Protein AF-0000000078898204 (afdb_homodimer)

Nearest PDB structures (foldseek):
  3fbt-assembly2_C  TM=4.895E-01  e=1.134E-01  Clostridium acetobutylicum
  7r39-assembly1_G-2  TM=5.465E-01  e=9.102E-01  Sulfolobus acidocaldarius
  5dzs-assembly2_B-2  TM=4.932E-01  e=5.871E-01  Clostridioides difficile 630
  3mtg-assembly1_A-2  TM=5.338E-01  e=1.491E+00  Homo sapiens
  5hlz-assembly2_G  TM=2.501E-01  e=4.000E-01  Homo sapiens

Sequence (1286 aa):
MALRIETFSNVTGGSSTFKALGHPLAARQGHGLLRRLAEEGPVALFDPLGLAEPFAELWPLHTVELTGVYVQDVERIGLPLLGERAMPVTAIAESTARLLFVVAFDADRLVAQIRHLIPPGTKVLSLDPLKLPAEMLTDPGRYLAPLNFATNFAFFRDSGGHHTRLVTANYWSAYGAASPRLWLCLFDHTGTVLAEWTEALPEADGTVVIDSAEVRRRFGLPEFVGQLFVHVVGAAGHDVVKYALDTYGSDPHVLSCTHDANAWPADFYAGLPAPQPGERVLLWVQNSHPVPIPSGTVALNPMGRDEEAVTLRHEVPPFGSYALDVAELLPELRWPRQIEVRAGRHFVRPRYEVVREAPGRPARRRIAHPNVERTDLMPDPHLPELRGLLGKGFILPAPVFPPARFRSIALPTPMARGQQSLPLRAILYDADGTEVTHRSLGLLPRDHATALDVETLLDGHRLRAGYGHLELIYDFAVGEEADGWLHALFRYEDRESGHAAETSFGAHMFNTCLVYRGEPQSYAGRPPGLSTRLFLRTGMDAATETFCHLIYPASTPWRQRSDTSLILTRRDGSEVARRHVRIACSGSYRFQVGDTFDAAELREAGPDAHVLIRDTTCRLFGYHGLIRDGREGAFALDHMFGFMALRIETFSNVTGGSSTFKALGHPLAARQGHGLLRRLAEEGPVALFDPLGLAEPFAELWPLHTVELTGVYVQDVERIGLPLLGERAMPVTAIAESTARLLFVVAFDADRLVAQIRHLIPPGTKVLSLDPLKLPAEMLTDPGRYLAPLNFATNFAFFRDSGGHHTRLVTANYWSAYGAASPRLWLCLFDHTGTVLAEWTEALPEADGTVVIDSAEVRRRFGLPEFVGQLFVHVVGAAGHDVVKYALDTYGSDPHVLSCTHDANAWPADFYAGLPAPQPGERVLLWVQNSHPVPIPSGTVALNPMGRDEEAVTLRHEVPPFGSYALDVAELLPELRWPRQIEVRAGRHFVRPRYEVVREAPGRPARRRIAHPNVERTDLMPDPHLPELRGLLGKGFILPAPVFPPARFRSIALPTPMARGQQSLPLRAILYDADGTEVTHRSLGLLPRDHATALDVETLLDGHRLRAGYGHLELIYDFAVGEEADGWLHALFRYEDRESGHAAETSFGAHMFNTCLVYRGEPQSYAGRPPGLSTRLFLRTGMDAATETFCHLIYPASTPWRQRSDTSLILTRRDGSEVARRHVRIACSGSYRFQVGDTFDAAELREAGPDAHVLIRDTTCRLFGYHGLIRDGREGAFALDHMFGF

Radius of gyration: 35.56 Å; Cα contacts (8 Å, |Δi|>4): 3583; chains: 2; bounding box: 81×110×81 Å

Solvent-accessible surface area (backbone atoms only — not comparable to full-atom values): 64211 Å² total; per-residue (Å²): 105,60,57,72,53,71,33,64,37,96,87,73,39,67,40,33,61,54,52,52,65,32,28,72,74,16,39,68,40,45,56,56,51,51,48,48,45,37,72,56,37,41,24,29,37,35,31,73,77,70,38,47,57,43,45,36,68,60,49,69,57,82,73,36,48,69,74,46,39,22,28,27,42,59,89,50,47,64,38,80,48,96,89,35,60,23,34,54,50,76,57,47,46,75,50,84,37,40,26,35,39,37,41,34,65,78,38,63,64,60,47,62,65,45,51,91,38,54,44,88,84,44,43,79,46,57,41,52,81,32,54,75,62,73,91,48,39,50,44,78,92,40,77,70,41,49,39,42,56,17,32,33,76,37,84,36,32,34,41,96,65,37,29,22,32,44,37,37,56,33,56,31,38,76,52,63,21,85,74,40,30,35,42,37,39,34,22,26,39,70,28,47,75,75,49,71,51,74,43,82,57,56,46,57,57,2,42,42,75,52,41,33,63,57,51,31,61,76,69,68,53,74,72,38,45,26,33,34,40,40,32,38,28,32,44,26,86,58,37,67,48,58,35,39,35,35,36,35,36,89,49,59,42,39,26,22,23,35,66,49,56,63,62,44,37,36,53,29,31,21,66,37,69,35,33,45,96,55,41,43,36,28,40,37,49,44,34,58,30,70,38,58,46,57,56,52,40,38,31,41,20,50,34,79,34,72,89,62,52,33,57,41,85,52,68,39,39,27,37,5,38,42,78,40,48,50,52,78,68,43,68,84,56,39,52,61,30,39,32,33,36,36,44,24,45,43,25,34,73,41,41,32,36,38,39,36,56,50,92,98,48,80,70,36,50,29,37,32,51,40,40,77,32,36,81,83,49,56,62,37,84,60,60,68,72,38,38,89,80,35,45,56,36,44,40,33,75,43,79,30,60,38,63,92,44,26,49,42,32,40,31,74,32,71,35,30,71,57,48,62,47,47,18,29,27,40,37,35,21,21,25,73,28,48,75,73,48,69,47,76,70,39,60,34,49,42,59,48,57,66,63,46,45,46,68,68,67,40,68,86,58,77,50,87,74,44,29,25,31,37,34,42,27,70,26,62,90,60,33,65,60,43,61,73,59,51,28,33,39,36,41,38,36,33,68,67,38,67,36,47,32,36,34,63,56,66,28,41,39,30,35,46,73,51,24,55,88,70,23,11,58,30,93,90,54,71,50,52,31,42,47,27,40,34,63,40,70,47,40,89,47,93,72,34,40,25,37,39,41,38,33,30,52,54,17,32,94,61,66,65,50,46,63,33,36,43,31,35,21,20,29,58,34,47,79,72,49,75,46,79,49,71,37,28,43,44,9,31,47,75,50,39,54,75,80,72,44,55,71,67,57,51,59,69,30,41,75,50,18,32,33,42,36,40,20,80,76,34,29,61,46,44,32,37,33,38,35,28,82,58,60,61,16,19,38,21,30,27,68,55,56,67,115,105,59,56,71,53,72,34,65,40,96,85,72,39,68,40,34,60,53,53,52,65,32,29,73,73,16,40,68,40,45,56,56,52,52,48,47,43,38,72,55,37,40,24,28,37,36,30,74,76,70,40,48,56,42,45,35,67,58,48,69,55,85,72,37,48,68,75,45,39,22,28,28,44,59,88,51,46,64,38,79,48,96,91,36,62,23,34,52,48,76,58,45,47,73,50,85,37,44,26,36,39,37,42,34,65,79,40,64,64,61,49,62,67,45,51,89,37,55,43,88,84,45,44,78,46,57,41,51,82,33,54,75,61,74,91,49,38,50,45,77,92,39,78,71,40,50,39,42,56,17,32,32,75,36,84,38,32,36,41,95,63,37,30,22,35,43,38,36,57,32,56,32,39,75,52,64,22,86,74,42,30,35,42,37,40,34,22,26,38,70,28,50,75,74,48,73,52,73,42,82,58,56,45,58,56,3,42,42,77,51,42,33,62,57,52,31,61,76,68,70,53,76,72,39,45,24,32,34,38,39,33,37,29,32,44,26,86,59,37,68,49,58,35,39,36,35,35,35,39,90,49,59,42,39,29,20,22,34,66,50,56,63,60,46,37,36,53,29,31,21,65,37,67,36,34,47,95,54,41,45,36,28,40,37,49,44,34,58,28,68,39,58,46,56,55,51,39,40,31,42,20,51,34,79,35,72,89,61,50,33,56,41,84,52,67,41,40,30,37,4,40,41,78,40,48,49,52,79,67,42,67,85,57,40,52,61,30,39,32,31,37,36,44,23,45,45,25,36,71,42,41,32,37,39,40,37,55,49,92,97,48,78,70,36,50,29,38,32,53,41,42,75,31,36,81,84,50,55,65,36,85,59,60,67,73,37,39,88,80,37,45,57,36,43,40,32,74,42,78,30,60,40,64,93,42,28,48,42,33,41,31,74,30,71,34,29,72,58,49,61,48,46,18,30,26,42,36,36,23,22,26,75,26,49,74,73,49,69,45,75,70,40,60,34,49,43,59,48,56,65,62,46,46,47,68,67,66,40,67,86,58,77,49,90,74,43,30,26,32,37,34,42,28,69,25,60,90,62,34,65,60,42,62,74,57,49,29,32,39,36,40,35,35,33,67,66,39,67,33,48,31,37,34,63,56,66,27,41,40,30,37,45,71,52,25,56,86,68,23,12,59,31,92,90,54,70,52,52,30,40,48,27,42,35,64,40,70,46,40,89,47,91,71,35,40,26,38,38,41,37,32,30,53,55,17,32,94,60,65,65,51,47,64,34,36,43,31,36,21,20,29,59,35,49,77,72,49,75,48,82,49,70,37,27,45,44,8,30,49,74,51,39,54,75,81,73,44,54,71,68,56,51,58,68,28,41,75,50,18,30,34,41,36,40,20,82,74,34,29,59,47,44,32,38,32,39,35,28,80,60,61,60,15,18,38,20,30,26,66,55,58,66,118

Foldseek 3Di:
DFQPDDQQDPVPGGFLLQLLCFPPLLLVCLVVVLVCQLVQKQEEEEEADPSQRVNCSQVPNVSGNYQAAEYCDPVQAQPDDPNDGYHHLLCQLVTPMQEYEYEDEVCVVVCVVCVVSHDPNRHYHYSPVSQDDCQQALDNVDRRPLLSRLKAKDWAWDDDQKKKKKKDFQQQVVQPQDWKKKWKWDAFQQRDTFDTDIGGHFPHGFMDMDIRVVVCVVSVGDGGTAMMMIGIGRGGDGSWDKIKMWMAGPFQLTTAIEIDGWHFFAQKWWDAAFAAVQKWKWWKQFFSGQAKDAAFQKWKDWFPCPVLIFTHRDIGHHRHIDTDTPCVGVVPDHAPIIMMIRNSRRGIWIKMKMWGDDPPDDIHIYMYTTGAAAAPFFFDQCVVVCCVPQPLFWKDKFKFAQPVWKKKKKFKARRYPNDFWAFKKKWWAAQQQDTFFIDTPAIGGRRHRDMDTVVVRCVPPDRPVRIWMMIMGHDPVRHRTDGQWIKIKMKMATPQQRAIEIEMDTIFAWADPDDDDCPPPDSNDGDDDFKDKWKFKADQDPQKWKKKKKFQEHSDDFDQWFFKKKFKAASNGHTQDIDTDITGHNHMDMDIPPVRDDPVSDVVSPGGIIIIIITPRTYMWMKMKIWRDGNNHYMYIYTIDGD/DFQPDQAQDPVPGGFLLQLLCFPPLLLVCLVVVLVCQLPQKQEEEEEADPSQRVNCSQRPNVSHNYPAAEYCDPVQAQPDDPNDGYHHLLCQLVTPMQEYEYEDEVCVVVCVVCVVSHDPNRHYHYSPVSQDDCQQALDNVDRRPLLSRLKAKDWAWDDDQKKKKKKDFQQQVVQPQDWKKKWKWDAFQQRDTFDTDIGGHFPHGFMDMDIRVVVCVVSVGDGGTAMMMIGIGRGGDGSWDKIKMWMAGPFQLTTAIEIDGWHFFAQKWWDAAFAAVQKWKWWKQFFSGQAKDAAFQKWKDWFPCPVLIFTHRDIGHHRHIDTDTPCVGVVPDHAPIIMMIRNSRRGIWIKMKMWGDDPPDDIHIYMYTTGAAAAPFFFDQCVVVCCVPQPLFWKDKDKFAQPVWKKKKKFKARRYPNDFWAFKKKWWAAQQQDTFFIDTPAIGGRRHRDMDTVVVRCVPPDRPVRIWMMIMGHDPVRHRTDGQWIKIKMKMATPQQRAIEIEMDTIFAWADPDDDDCPPPDSNDGDDDFKDKWKFKADQDPQKWKKKKKFQEHSDDFDQWFFKKKFKAASNGHTQDIDTDITGHNHMDMDIPPVRDDPVSDVVSPGGIIIIIITPRTYMWMKMKIWRDGNNHYMYIYTIDGD

Organism: Rhodospirillum centenum (strain ATCC 51521 / SW) (NCBI:txid414684)

Structure (mmCIF, N/CA/C/O backbone):
data_AF-0000000078898204-model_v1
#
loop_
_entity.id
_entity.type
_entity.pdbx_description
1 polymer 'Uncharacterized protein'
#
loop_
_atom_site.group_PDB
_atom_site.id
_atom_site.type_symbol
_atom_site.label_atom_id
_atom_site.label_alt_id
_atom_site.label_comp_id
_atom_site.label_asym_id
_atom_site.label_entity_id
_atom_site.label_seq_id
_atom_site.pdbx_PDB_ins_code
_atom_site.Cartn_x
_atom_site.Cartn_y
_atom_site.Cartn_z
_atom_site.occupancy
_atom_site.B_iso_or_equiv
_atom_site.auth_seq_id
_atom_site.auth_comp_id
_atom_site.auth_asym_id
_atom_site.auth_atom_id
_atom_site.pdbx_PDB_model_num
ATOM 1 N N . MET A 1 1 ? -22.734 -15.531 -18.219 1 73.94 1 MET A N 1
ATOM 2 C CA . MET A 1 1 ? -22.125 -14.203 -18.156 1 73.94 1 MET A CA 1
ATOM 3 C C . MET A 1 1 ? -21.078 -14.133 -17.047 1 73.94 1 MET A C 1
ATOM 5 O O . MET A 1 1 ? -21.219 -14.805 -16.031 1 73.94 1 MET A O 1
ATOM 9 N N . ALA A 1 2 ? -20.016 -13.438 -17.25 1 87.69 2 ALA A N 1
ATOM 10 C CA . ALA A 1 2 ? -18.953 -13.289 -16.266 1 87.69 2 ALA A CA 1
ATOM 11 C C . ALA A 1 2 ? -19.453 -12.555 -15.023 1 87.69 2 ALA A C 1
ATOM 13 O O . ALA A 1 2 ? -20.234 -11.602 -15.133 1 87.69 2 ALA A O 1
ATOM 14 N N . LEU A 1 3 ? -19.031 -13.055 -13.914 1 92.44 3 LEU A N 1
ATOM 15 C CA . LEU A 1 3 ? -19.391 -12.406 -12.656 1 92.44 3 LEU A CA 1
ATOM 16 C C . LEU A 1 3 ? -18.75 -11.023 -12.555 1 92.44 3 LEU A C 1
ATOM 18 O O . LEU A 1 3 ? -17.609 -10.836 -12.961 1 92.44 3 LEU A O 1
ATOM 22 N N . ARG A 1 4 ? -19.562 -10.07 -12.078 1 89.75 4 ARG A N 1
ATOM 23 C CA . ARG A 1 4 ? -19.062 -8.719 -11.852 1 89.75 4 ARG A CA 1
ATOM 24 C C . ARG A 1 4 ? -18.406 -8.594 -10.477 1 89.75 4 ARG A C 1
ATOM 26 O O . ARG A 1 4 ? -18.875 -7.816 -9.641 1 89.75 4 ARG A O 1
ATOM 33 N N . ILE A 1 5 ? -17.344 -9.266 -10.203 1 88.94 5 ILE A N 1
ATOM 34 C CA . ILE A 1 5 ? -16.594 -9.281 -8.961 1 88.94 5 ILE A CA 1
ATOM 35 C C . ILE A 1 5 ? -15.102 -9.18 -9.258 1 88.94 5 ILE A C 1
ATOM 37 O O . ILE A 1 5 ? -14.586 -9.844 -10.156 1 88.94 5 ILE A O 1
ATOM 41 N N . GLU A 1 6 ? -14.539 -8.273 -8.578 1 85.06 6 GLU A N 1
ATOM 42 C CA . GLU A 1 6 ? -13.086 -8.203 -8.695 1 85.06 6 GLU A CA 1
ATOM 43 C C . GLU A 1 6 ? -12.414 -9.336 -7.926 1 85.06 6 GLU A C 1
ATOM 45 O O . GLU A 1 6 ? -12.648 -9.5 -6.727 1 85.06 6 GLU A O 1
ATOM 50 N N . THR A 1 7 ? -11.641 -10.016 -8.617 1 85.31 7 THR A N 1
ATOM 51 C CA . THR A 1 7 ? -11.008 -11.164 -7.977 1 85.31 7 THR A CA 1
ATOM 52 C C . THR A 1 7 ? -9.508 -10.945 -7.832 1 85.31 7 THR A C 1
ATOM 54 O O . THR A 1 7 ? -8.875 -11.508 -6.93 1 85.31 7 THR A O 1
ATOM 57 N N . PHE A 1 8 ? -8.938 -10.195 -8.773 1 79.88 8 PHE A N 1
ATOM 58 C CA . PHE A 1 8 ? -7.5 -9.961 -8.766 1 79.88 8 PHE A CA 1
ATOM 59 C C . PHE A 1 8 ? -7.164 -8.648 -9.469 1 79.88 8 PHE A C 1
ATOM 61 O O . PHE A 1 8 ? -7.844 -8.258 -10.414 1 79.88 8 PHE A O 1
ATOM 68 N N . SER A 1 9 ? -6.246 -7.98 -8.906 1 71.69 9 SER A N 1
ATOM 69 C CA . SER A 1 9 ? -5.648 -6.828 -9.578 1 71.69 9 SER A CA 1
ATOM 70 C C . SER A 1 9 ? -4.125 -6.871 -9.5 1 71.69 9 SER A C 1
ATOM 72 O O . SER A 1 9 ? -3.562 -7.312 -8.492 1 71.69 9 SER A O 1
ATOM 74 N N . ASN A 1 10 ? -3.52 -6.441 -10.594 1 67 10 ASN A N 1
ATOM 75 C CA . ASN A 1 10 ? -2.061 -6.422 -10.617 1 67 10 ASN A CA 1
ATOM 76 C C . ASN A 1 10 ? -1.496 -5.473 -9.57 1 67 10 ASN A C 1
ATOM 78 O O . ASN A 1 10 ? -0.342 -5.605 -9.156 1 67 10 ASN A O 1
ATOM 82 N N . VAL A 1 11 ? -2.352 -4.586 -9.156 1 57.66 11 VAL A N 1
ATOM 83 C CA . VAL A 1 11 ? -1.888 -3.562 -8.219 1 57.66 11 VAL A CA 1
ATOM 84 C C . VAL A 1 11 ? -2.035 -4.062 -6.789 1 57.66 11 VAL A C 1
ATOM 86 O O . VAL A 1 11 ? -1.116 -3.92 -5.977 1 57.66 11 VAL A O 1
ATOM 89 N N . THR A 1 12 ? -3.105 -4.824 -6.598 1 63.66 12 THR A N 1
ATOM 90 C CA . THR A 1 12 ? -3.422 -5.129 -5.207 1 63.66 12 THR A CA 1
ATOM 91 C C . THR A 1 12 ? -3.373 -6.633 -4.957 1 63.66 12 THR A C 1
ATOM 93 O O . THR A 1 12 ? -3.4 -7.078 -3.809 1 63.66 12 THR A O 1
ATOM 96 N N . GLY A 1 13 ? -3.246 -7.359 -5.945 1 69.62 13 GLY A N 1
ATOM 97 C CA . GLY A 1 13 ? -3.303 -8.797 -5.77 1 69.62 13 GLY A CA 1
ATOM 98 C C . GLY A 1 13 ? -4.719 -9.336 -5.668 1 69.62 13 GLY A C 1
ATOM 99 O O . GLY A 1 13 ? -5.645 -8.773 -6.262 1 69.62 13 GLY A O 1
ATOM 100 N N . GLY A 1 14 ? -4.832 -10.414 -5.027 1 77.88 14 GLY A N 1
ATOM 101 C CA . GLY A 1 14 ? -6.137 -11.039 -4.867 1 77.88 14 GLY A CA 1
ATOM 102 C C . GLY A 1 14 ? -7.066 -10.258 -3.963 1 77.88 14 GLY A C 1
ATOM 103 O O . GLY A 1 14 ? -6.633 -9.688 -2.957 1 77.88 14 GLY A O 1
ATOM 104 N N . SER A 1 15 ? -8.258 -10.242 -4.391 1 88.12 15 SER A N 1
ATOM 105 C CA . SER A 1 15 ? -9.266 -9.555 -3.586 1 88.12 15 SER A CA 1
ATOM 106 C C . SER A 1 15 ? -9.766 -10.445 -2.455 1 88.12 15 SER A C 1
ATOM 108 O O . SER A 1 15 ? -10.039 -11.625 -2.662 1 88.12 15 SER A O 1
ATOM 110 N N . SER A 1 16 ? -9.875 -9.891 -1.318 1 93.19 16 SER A N 1
ATOM 111 C CA . SER A 1 16 ? -10.375 -10.641 -0.175 1 93.19 16 SER A CA 1
ATOM 112 C C . SER A 1 16 ? -11.898 -10.68 -0.168 1 93.19 16 SER A C 1
ATOM 114 O O . SER A 1 16 ? -12.5 -11.523 0.502 1 93.19 16 SER A O 1
ATOM 116 N N . THR A 1 17 ? -12.484 -9.828 -0.964 1 93.19 17 THR A N 1
ATOM 117 C CA . THR A 1 17 ? -13.93 -9.672 -0.916 1 93.19 17 THR A CA 1
ATOM 118 C C . THR A 1 17 ? -14.633 -10.961 -1.358 1 93.19 17 THR A C 1
ATOM 120 O O . THR A 1 17 ? -15.5 -11.477 -0.652 1 93.19 17 THR A O 1
ATOM 123 N N . PHE A 1 18 ? -14.227 -11.461 -2.463 1 92.62 18 PHE A N 1
ATOM 124 C CA . PHE A 1 18 ? -14.914 -12.664 -2.93 1 92.62 18 PHE A CA 1
ATOM 125 C C . PHE A 1 18 ? -14.617 -13.844 -2.018 1 92.62 18 PHE A C 1
ATOM 127 O O . PHE A 1 18 ? -15.469 -14.719 -1.825 1 92.62 18 PHE A O 1
ATOM 134 N N . LYS A 1 19 ? -13.414 -13.844 -1.427 1 95.25 19 LYS A N 1
ATOM 135 C CA . LYS A 1 19 ? -13.062 -14.914 -0.494 1 95.25 19 LYS A CA 1
ATOM 136 C C . LYS A 1 19 ? -13.906 -14.828 0.778 1 95.25 19 LYS A C 1
ATOM 138 O O . LYS A 1 19 ? -14.352 -15.852 1.3 1 95.25 19 LYS A O 1
ATOM 143 N N . ALA A 1 20 ? -14.102 -13.602 1.174 1 96.56 20 ALA A N 1
ATOM 144 C CA . ALA A 1 20 ? -14.883 -13.375 2.389 1 96.56 20 ALA A CA 1
ATOM 145 C C . ALA A 1 20 ? -16.344 -13.742 2.176 1 96.56 20 ALA A C 1
ATOM 147 O O . ALA A 1 20 ? -16.953 -14.414 3.016 1 96.56 20 ALA A O 1
ATOM 148 N N . LEU A 1 21 ? -16.875 -13.383 1.053 1 95.38 21 LEU A N 1
ATOM 149 C CA . LEU A 1 21 ? -18.297 -13.578 0.753 1 95.38 21 LEU A CA 1
ATOM 150 C C . LEU A 1 21 ? -18.578 -15.031 0.378 1 95.38 21 LEU A C 1
ATOM 152 O O . LEU A 1 21 ? -19.672 -15.539 0.6 1 95.38 21 LEU A O 1
ATOM 156 N N . GLY A 1 22 ? -17.547 -15.625 -0.196 1 95.19 22 GLY A N 1
ATOM 157 C CA . GLY A 1 22 ? -17.75 -16.953 -0.744 1 95.19 22 GLY A CA 1
ATOM 158 C C . GLY A 1 22 ? -17.188 -18.047 0.131 1 95.19 22 GLY A C 1
ATOM 159 O O . GLY A 1 22 ? -17.281 -19.234 -0.204 1 95.19 22 GLY A O 1
ATOM 160 N N . HIS A 1 23 ? -16.609 -17.688 1.314 1 97.12 23 HIS A N 1
ATOM 161 C CA . HIS A 1 23 ? -16.062 -18.688 2.221 1 97.12 23 HIS A CA 1
ATOM 162 C C . HIS A 1 23 ? -17.125 -19.703 2.629 1 97.12 23 HIS A C 1
ATOM 164 O O . HIS A 1 23 ? -18.266 -19.328 2.902 1 97.12 23 HIS A O 1
ATOM 170 N N . PRO A 1 24 ? -16.797 -20.969 2.734 1 97.19 24 PRO A N 1
ATOM 171 C CA . PRO A 1 24 ? -17.781 -22 3.072 1 97.19 24 PRO A CA 1
ATOM 172 C C . PRO A 1 24 ? -18.5 -21.703 4.387 1 97.19 24 PRO A C 1
ATOM 174 O O . PRO A 1 24 ? -19.719 -21.938 4.5 1 97.19 24 PRO A O 1
ATOM 177 N N . LEU A 1 25 ? -17.828 -21.219 5.352 1 96.94 25 LEU A N 1
ATOM 178 C CA . LEU A 1 25 ? -18.453 -20.875 6.625 1 96.94 25 LEU A CA 1
ATOM 179 C C . LEU A 1 25 ? -19.406 -19.688 6.473 1 96.94 25 LEU A C 1
ATOM 181 O O . LEU A 1 25 ? -20.469 -19.656 7.09 1 96.94 25 LEU A O 1
ATOM 185 N N . ALA A 1 26 ? -19.016 -18.719 5.699 1 95.94 26 ALA A N 1
ATOM 186 C CA . ALA A 1 26 ? -19.875 -17.562 5.434 1 95.94 26 ALA A CA 1
ATOM 187 C C . ALA A 1 26 ? -21.141 -17.969 4.672 1 95.94 26 ALA A C 1
ATOM 189 O O . ALA A 1 26 ? -22.219 -17.422 4.902 1 95.94 26 ALA A O 1
ATOM 190 N N . ALA A 1 27 ? -20.938 -18.906 3.797 1 93.75 27 ALA A N 1
ATOM 191 C CA . ALA A 1 27 ? -22.047 -19.375 2.961 1 93.75 27 ALA A CA 1
ATOM 192 C C . ALA A 1 27 ? -23.172 -19.953 3.814 1 93.75 27 ALA A C 1
ATOM 194 O O . ALA A 1 27 ? -24.344 -19.859 3.445 1 93.75 27 ALA A O 1
ATOM 195 N N . ARG A 1 28 ? -22.828 -20.5 4.926 1 92.25 28 ARG A N 1
ATOM 196 C CA . ARG A 1 28 ? -23.828 -21.094 5.812 1 92.25 28 ARG A CA 1
ATOM 197 C C . ARG A 1 28 ? -24.781 -20.016 6.336 1 92.25 28 ARG A C 1
ATOM 199 O O . ARG A 1 28 ? -25.969 -20.297 6.543 1 92.25 28 ARG A O 1
ATOM 206 N N . GLN A 1 29 ? -24.234 -18.906 6.52 1 93 29 GLN A N 1
ATOM 207 C CA . GLN A 1 29 ? -25.016 -17.828 7.098 1 93 29 GLN A CA 1
ATOM 208 C C . GLN A 1 29 ? -25.641 -16.953 6.012 1 93 29 GLN A C 1
ATOM 210 O O . GLN A 1 29 ? -26.578 -16.203 6.27 1 93 29 GLN A O 1
ATOM 215 N N . GLY A 1 30 ? -25.094 -17.047 4.828 1 92.06 30 GLY A N 1
ATOM 216 C CA . GLY A 1 30 ? -25.516 -16.188 3.736 1 92.06 30 GLY A CA 1
ATOM 217 C C . GLY A 1 30 ? -26.969 -16.391 3.328 1 92.06 30 GLY A C 1
ATOM 218 O O . GLY A 1 30 ? -27.703 -15.438 3.096 1 92.06 30 GLY A O 1
ATOM 219 N N . HIS A 1 31 ? -27.375 -17.641 3.357 1 88.62 31 HIS A N 1
ATOM 220 C CA . HIS A 1 31 ? -28.75 -17.953 3.012 1 88.62 31 HIS A CA 1
ATOM 221 C C . HIS A 1 31 ? -29.719 -17.375 4.031 1 88.62 31 HIS A C 1
ATOM 223 O O . HIS A 1 31 ? -30.797 -16.906 3.67 1 88.62 31 HIS A O 1
ATOM 229 N N . GLY A 1 32 ? -29.297 -17.531 5.238 1 92.06 32 GLY A N 1
ATOM 230 C CA . GLY A 1 32 ? -30.125 -16.953 6.285 1 92.06 32 GLY A CA 1
ATOM 231 C C . GLY A 1 32 ? -30.297 -15.453 6.141 1 92.06 32 GLY A C 1
ATOM 232 O O . GLY A 1 32 ? -31.406 -14.93 6.301 1 92.06 32 GLY A O 1
ATOM 233 N N . LEU A 1 33 ? -29.281 -14.797 5.809 1 95.38 33 LEU A N 1
ATOM 234 C CA . LEU A 1 33 ? -29.328 -13.352 5.613 1 95.38 33 LEU A CA 1
ATOM 235 C C . LEU A 1 33 ? -30.25 -13 4.441 1 95.38 33 LEU A C 1
ATOM 237 O O . LEU A 1 33 ? -31.078 -12.109 4.547 1 95.38 33 LEU A O 1
ATOM 241 N N . LEU A 1 34 ? -30.094 -13.742 3.379 1 94.12 34 LEU A N 1
ATOM 242 C CA . LEU A 1 34 ? -30.922 -13.492 2.197 1 94.12 34 LEU A CA 1
ATOM 243 C C . LEU A 1 34 ? -32.406 -13.711 2.502 1 94.12 34 LEU A C 1
ATOM 245 O O . LEU A 1 34 ? -33.25 -12.922 2.078 1 94.12 34 LEU A O 1
ATOM 249 N N . ARG A 1 35 ? -32.688 -14.773 3.191 1 93.94 35 ARG A N 1
ATOM 250 C CA . ARG A 1 35 ? -34.062 -15.07 3.57 1 93.94 35 ARG A CA 1
ATOM 251 C C . ARG A 1 35 ? -34.656 -13.961 4.434 1 93.94 35 ARG A C 1
ATOM 253 O O . ARG A 1 35 ? -35.781 -13.531 4.215 1 93.94 35 ARG A O 1
ATOM 260 N N . ARG A 1 36 ? -33.875 -13.531 5.336 1 96.06 36 ARG A N 1
ATOM 261 C CA . ARG A 1 36 ? -34.344 -12.453 6.211 1 96.06 36 ARG A CA 1
ATOM 262 C C . ARG A 1 36 ? -34.625 -11.18 5.414 1 96.06 36 ARG A C 1
ATOM 264 O O . ARG A 1 36 ? -35.625 -10.523 5.625 1 96.06 36 ARG A O 1
ATOM 271 N N . LEU A 1 37 ? -33.75 -10.891 4.504 1 97.25 37 LEU A N 1
ATOM 272 C CA . LEU A 1 37 ? -33.938 -9.711 3.666 1 97.25 37 LEU A CA 1
ATOM 273 C C . LEU A 1 37 ? -35.188 -9.82 2.828 1 97.25 37 LEU A C 1
ATOM 275 O O . LEU A 1 37 ? -35.938 -8.844 2.664 1 97.25 37 LEU A O 1
ATOM 279 N N . ALA A 1 38 ? -35.438 -10.992 2.342 1 96.19 38 ALA A N 1
ATOM 280 C CA . ALA A 1 38 ? -36.594 -11.234 1.485 1 96.19 38 ALA A CA 1
ATOM 281 C C . ALA A 1 38 ? -37.875 -11.219 2.297 1 96.19 38 ALA A C 1
ATOM 283 O O . ALA A 1 38 ? -38.875 -10.641 1.871 1 96.19 38 ALA A O 1
ATOM 284 N N . GLU A 1 39 ? -37.844 -11.836 3.43 1 96.62 39 GLU A N 1
ATOM 285 C CA . GLU A 1 39 ? -39.062 -12.047 4.211 1 96.62 39 GLU A CA 1
ATOM 286 C C . GLU A 1 39 ? -39.438 -10.812 5.027 1 96.62 39 GLU A C 1
ATOM 288 O O . GLU A 1 39 ? -40.625 -10.516 5.223 1 96.62 39 GLU A O 1
ATOM 293 N N . GLU A 1 40 ? -38.469 -10.141 5.473 1 96.62 40 GLU A N 1
ATOM 294 C CA . GLU A 1 40 ? -38.719 -9.039 6.398 1 96.62 40 GLU A CA 1
ATOM 295 C C . GLU A 1 40 ? -38.719 -7.699 5.668 1 96.62 40 GLU A C 1
ATOM 297 O O . GLU A 1 40 ? -39 -6.66 6.27 1 96.62 40 GLU A O 1
ATOM 302 N N . GLY A 1 41 ? -38.469 -7.766 4.355 1 92.88 41 GLY A N 1
ATOM 303 C CA . GLY A 1 41 ? -38.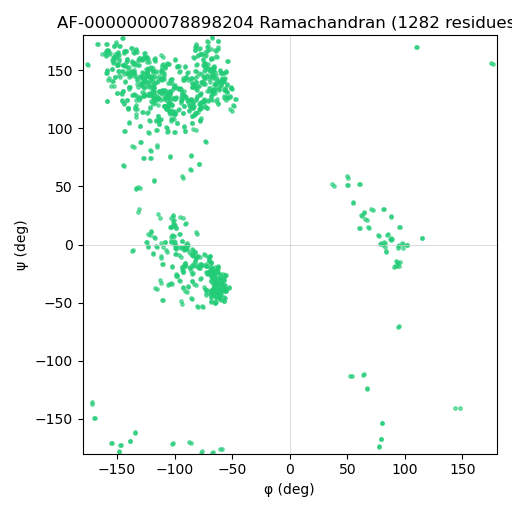438 -6.535 3.576 1 92.88 41 GLY A CA 1
ATOM 304 C C . GLY A 1 41 ? -39.781 -5.793 3.609 1 92.88 41 GLY A C 1
ATOM 305 O O . GLY A 1 41 ? -40.688 -6.191 4.32 1 92.88 41 GLY A O 1
ATOM 306 N N . PRO A 1 42 ? -39.812 -4.727 2.852 1 96.81 42 PRO A N 1
ATOM 307 C CA . PRO A 1 42 ? -38.906 -4.176 1.835 1 96.81 42 PRO A CA 1
ATOM 308 C C . PRO A 1 42 ? -37.594 -3.68 2.42 1 96.81 42 PRO A C 1
ATOM 310 O O . PRO A 1 42 ? -37.5 -3.441 3.627 1 96.81 42 PRO A O 1
ATOM 313 N N . VAL A 1 43 ? -36.531 -3.568 1.503 1 98.25 43 VAL A N 1
ATOM 314 C CA . VAL A 1 43 ? -35.188 -3.344 1.969 1 98.25 43 VAL A CA 1
ATOM 315 C C . VAL A 1 43 ? -34.625 -2.078 1.327 1 98.25 43 VAL A C 1
ATOM 317 O O . VAL A 1 43 ? -34.719 -1.894 0.112 1 98.25 43 VAL A O 1
ATOM 320 N N . ALA A 1 44 ? -34.062 -1.108 2.094 1 98.38 44 ALA A N 1
ATOM 321 C CA . ALA A 1 44 ? -33.125 -0.086 1.634 1 98.38 44 ALA A CA 1
ATOM 322 C C . ALA A 1 44 ? -31.688 -0.603 1.668 1 98.38 44 ALA A C 1
ATOM 324 O O . ALA A 1 44 ? -31.234 -1.109 2.695 1 98.38 44 ALA A O 1
ATOM 325 N N . LEU A 1 45 ? -31 -0.531 0.58 1 98.38 45 LEU A N 1
ATOM 326 C CA . LEU A 1 45 ? -29.641 -1.038 0.512 1 98.38 45 LEU A CA 1
ATOM 327 C C . LEU A 1 45 ? -28.625 0.107 0.553 1 98.38 45 LEU A C 1
ATOM 329 O O . LEU A 1 45 ? -28.719 1.046 -0.241 1 98.38 45 LEU A O 1
ATOM 333 N N . PHE A 1 46 ? -27.75 0.099 1.528 1 98.25 46 PHE A N 1
ATOM 334 C CA . PHE A 1 46 ? -26.688 1.077 1.675 1 98.25 46 PHE A CA 1
ATOM 335 C C . PHE A 1 46 ? -25.328 0.455 1.34 1 98.25 46 PHE A C 1
ATOM 337 O O . PHE A 1 46 ? -24.875 -0.459 2.029 1 98.25 46 PHE A O 1
ATOM 344 N N . ASP A 1 47 ? -24.625 0.978 0.266 1 97.75 47 ASP A N 1
ATOM 345 C CA . ASP A 1 47 ? -23.344 0.467 -0.212 1 97.75 47 ASP A CA 1
ATOM 346 C C . ASP A 1 47 ? -22.234 1.503 -0.03 1 97.75 47 ASP A C 1
ATOM 348 O O . ASP A 1 47 ? -21.828 2.152 -0.993 1 97.75 47 ASP A O 1
ATOM 352 N N . PRO A 1 48 ? -21.656 1.551 1.15 1 95.88 48 PRO A N 1
ATOM 353 C CA . PRO A 1 48 ? -20.641 2.574 1.41 1 95.88 48 PRO A CA 1
ATOM 354 C C . PRO A 1 48 ? -19.281 2.23 0.8 1 95.88 48 PRO A C 1
ATOM 356 O O . PRO A 1 48 ? -18.469 3.121 0.562 1 95.88 48 PRO A O 1
ATOM 359 N N . LEU A 1 49 ? -19.031 0.939 0.492 1 93.38 49 LEU A N 1
ATOM 360 C CA . LEU A 1 49 ? -17.672 0.519 0.146 1 93.38 49 LEU A CA 1
ATOM 361 C C . LEU A 1 49 ? -17.641 -0.162 -1.218 1 93.38 49 LEU A C 1
ATOM 363 O O . LEU A 1 49 ? -16.609 -0.703 -1.627 1 93.38 49 LEU A O 1
ATOM 367 N N . GLY A 1 50 ? -18.734 -0.24 -1.896 1 93.5 50 GLY A N 1
ATOM 368 C CA . GLY A 1 50 ? -18.797 -0.829 -3.225 1 93.5 50 GLY A CA 1
ATOM 369 C C . GLY A 1 50 ? -18.875 -2.344 -3.203 1 93.5 50 GLY A C 1
ATOM 370 O O . GLY A 1 50 ? -18.391 -3.006 -4.125 1 93.5 50 GLY A O 1
ATOM 371 N N . LEU A 1 51 ? -19.469 -2.902 -2.195 1 95.25 51 LEU A N 1
ATOM 372 C CA . LEU A 1 51 ? -19.516 -4.352 -2.049 1 95.25 51 LEU A CA 1
ATOM 373 C C . LEU A 1 51 ? -20.859 -4.91 -2.506 1 95.25 51 LEU A C 1
ATOM 375 O O . LEU A 1 51 ? -21.047 -6.129 -2.559 1 95.25 51 LEU A O 1
ATOM 379 N N . ALA A 1 52 ? -21.766 -4.055 -2.947 1 96.12 52 ALA A N 1
ATOM 380 C CA . ALA A 1 52 ? -23.125 -4.488 -3.271 1 96.12 52 ALA A CA 1
ATOM 381 C C . ALA A 1 52 ? -23.125 -5.391 -4.504 1 96.12 52 ALA A C 1
ATOM 383 O O . ALA A 1 52 ? -23.766 -6.445 -4.504 1 96.12 52 ALA A O 1
ATOM 384 N N . GLU A 1 53 ? -22.422 -4.977 -5.461 1 94.12 53 GLU A N 1
ATOM 385 C CA . GLU A 1 53 ? -22.422 -5.754 -6.699 1 94.12 53 GLU A CA 1
ATOM 386 C C . GLU A 1 53 ? -21.734 -7.098 -6.508 1 94.12 53 GLU A C 1
ATOM 388 O O . GLU A 1 53 ? -22.281 -8.141 -6.855 1 94.12 53 GLU A O 1
ATOM 393 N N . PRO A 1 54 ? -20.531 -7.082 -5.918 1 93.19 54 PRO A N 1
ATOM 394 C CA . PRO A 1 54 ? -19.922 -8.383 -5.629 1 93.19 54 PRO A CA 1
ATOM 395 C C . PRO A 1 54 ? -20.828 -9.273 -4.77 1 93.19 54 PRO A C 1
ATOM 397 O O . PRO A 1 54 ? -20.906 -10.484 -5.004 1 93.19 54 PRO A O 1
ATOM 400 N N . PHE A 1 55 ? -21.516 -8.703 -3.758 1 95.19 55 PHE A N 1
ATOM 401 C CA . PHE A 1 55 ? -22.422 -9.469 -2.91 1 95.19 55 PHE A CA 1
ATOM 402 C C . PHE A 1 55 ? -23.562 -10.062 -3.73 1 95.19 55 PHE A C 1
ATOM 404 O O . PHE A 1 55 ? -23.875 -11.25 -3.602 1 95.19 55 PHE A O 1
ATOM 411 N N . ALA A 1 56 ? -24.094 -9.266 -4.617 1 95.06 56 ALA A N 1
ATOM 412 C CA . ALA A 1 56 ? -25.25 -9.68 -5.406 1 95.06 56 ALA A CA 1
ATOM 413 C C . ALA A 1 56 ? -24.875 -10.789 -6.387 1 95.06 56 ALA A C 1
ATOM 415 O O . ALA A 1 56 ? -25.734 -11.578 -6.793 1 95.06 56 ALA A O 1
ATOM 416 N N . GLU A 1 57 ? -23.656 -10.805 -6.785 1 93.25 57 GLU A N 1
ATOM 417 C CA . GLU A 1 57 ? -23.203 -11.859 -7.688 1 93.25 57 GLU A CA 1
ATOM 418 C C . GLU A 1 57 ? -23.234 -13.227 -7 1 93.25 57 GLU A C 1
ATOM 420 O O . GLU A 1 57 ? -23.516 -14.242 -7.641 1 93.25 57 GLU A O 1
ATOM 425 N N . LEU A 1 58 ? -22.953 -13.234 -5.699 1 93.38 58 LEU A N 1
ATOM 426 C CA . LEU A 1 58 ? -22.859 -14.492 -4.969 1 93.38 58 LEU A CA 1
ATOM 427 C C . LEU A 1 58 ? -24.156 -14.766 -4.215 1 93.38 58 LEU A C 1
ATOM 429 O O . LEU A 1 58 ? -24.469 -15.922 -3.9 1 93.38 58 LEU A O 1
ATOM 433 N N . TRP A 1 59 ? -24.812 -13.719 -3.904 1 92.81 59 TRP A N 1
ATOM 434 C CA . TRP A 1 59 ? -26.094 -13.805 -3.205 1 92.81 59 TRP A CA 1
ATOM 435 C C . TRP A 1 59 ? -27.156 -12.977 -3.914 1 92.81 59 TRP A C 1
ATOM 437 O O . TRP A 1 59 ? -27.391 -11.812 -3.559 1 92.81 59 TRP A O 1
ATOM 447 N N . PRO A 1 60 ? -27.781 -13.625 -4.84 1 88.19 60 PRO A N 1
ATOM 448 C CA . PRO A 1 60 ? -28.688 -12.867 -5.703 1 88.19 60 PRO A CA 1
ATOM 449 C C . PRO A 1 60 ? -29.828 -12.203 -4.926 1 88.19 60 PRO A C 1
ATOM 451 O O . PRO A 1 60 ? -30.5 -12.867 -4.133 1 88.19 60 PRO A O 1
ATOM 454 N N . LEU A 1 61 ? -30.047 -11.016 -5.234 1 91.25 61 LEU A N 1
ATOM 455 C CA . LEU A 1 61 ? -31 -10.195 -4.508 1 91.25 61 LEU A CA 1
ATOM 456 C C . LEU A 1 61 ? -32.312 -10.086 -5.27 1 91.25 61 LEU A C 1
ATOM 458 O O . LEU A 1 61 ? -33.125 -9.188 -5.008 1 91.25 61 LEU A O 1
ATOM 462 N N . HIS A 1 62 ? -32.594 -11 -6.184 1 86.5 62 HIS A N 1
ATOM 463 C CA . HIS A 1 62 ? -33.781 -10.914 -7.039 1 86.5 62 HIS A CA 1
ATOM 464 C C . HIS A 1 62 ? -35.062 -11.07 -6.234 1 86.5 62 HIS A C 1
ATOM 466 O O . HIS A 1 62 ? -36.094 -10.578 -6.637 1 86.5 62 HIS A O 1
ATOM 472 N N . THR A 1 63 ? -35 -11.766 -5.137 1 89.44 63 THR A N 1
ATOM 473 C CA . THR A 1 63 ? -36.188 -12.008 -4.328 1 89.44 63 THR A CA 1
ATOM 474 C C . THR A 1 63 ? -36.344 -10.898 -3.297 1 89.44 63 THR A C 1
ATOM 476 O O . THR A 1 63 ? -37.344 -10.906 -2.539 1 89.44 63 THR A O 1
ATOM 479 N N . VAL A 1 64 ? -35.469 -10.039 -3.232 1 95.56 64 VAL A N 1
ATOM 480 C CA . VAL A 1 64 ? -35.5 -8.984 -2.229 1 95.56 64 VAL A CA 1
ATOM 481 C C . VAL A 1 64 ? -36.156 -7.734 -2.818 1 95.56 64 VAL A C 1
ATOM 483 O O . VAL A 1 64 ? -35.781 -7.289 -3.906 1 95.56 64 VAL A O 1
ATOM 486 N N . GLU A 1 65 ? -37.125 -7.262 -2.236 1 96.12 65 GLU A N 1
ATOM 487 C CA . GLU A 1 65 ? -37.781 -6.012 -2.65 1 96.12 65 GLU A CA 1
ATOM 488 C C . GLU A 1 65 ? -36.969 -4.805 -2.188 1 96.12 65 GLU A C 1
ATOM 490 O O . GLU A 1 65 ? -36.938 -4.477 -0.999 1 96.12 65 GLU A O 1
ATOM 495 N N . LEU A 1 66 ? -36.344 -4.18 -3.16 1 95.75 66 LEU A N 1
ATOM 496 C CA . LEU A 1 66 ? -35.531 -3.006 -2.855 1 95.75 66 LEU A CA 1
ATOM 497 C C . LEU A 1 66 ? -36.344 -1.726 -3.012 1 95.75 66 LEU A C 1
ATOM 499 O O . LEU A 1 66 ? -37 -1.527 -4.031 1 95.75 66 LEU A O 1
ATOM 503 N N . THR A 1 67 ? -36.281 -0.895 -1.987 1 95.88 67 THR A N 1
ATOM 504 C CA . THR A 1 67 ? -36.938 0.399 -2.059 1 95.88 67 THR A CA 1
ATOM 505 C C . THR A 1 67 ? -36 1.475 -2.568 1 95.88 67 THR A C 1
ATOM 507 O O . THR A 1 67 ? -36.438 2.547 -2.994 1 95.88 67 THR A O 1
ATOM 510 N N . GLY A 1 68 ? -34.719 1.19 -2.512 1 96.62 68 GLY A N 1
ATOM 511 C CA . GLY A 1 68 ? -33.688 2.117 -2.951 1 96.62 68 GLY A CA 1
ATOM 512 C C . GLY A 1 68 ? -32.281 1.618 -2.678 1 96.62 68 GLY A C 1
ATOM 513 O O . GLY A 1 68 ? -32.094 0.734 -1.842 1 96.62 68 GLY A O 1
ATOM 514 N N . VAL A 1 69 ? -31.359 2.113 -3.438 1 98.06 69 VAL A N 1
ATOM 515 C CA . VAL A 1 69 ? -29.938 1.842 -3.258 1 98.06 69 VAL A CA 1
ATOM 516 C C . VAL A 1 69 ? -29.188 3.146 -2.977 1 98.06 69 VAL A C 1
ATOM 518 O O . VAL A 1 69 ? -29.328 4.121 -3.721 1 98.06 69 VAL A O 1
ATOM 521 N N . TYR A 1 70 ? -28.453 3.119 -1.921 1 98.44 70 TYR A N 1
ATOM 522 C CA . TYR A 1 70 ? -27.844 4.355 -1.437 1 98.44 70 TYR A CA 1
ATOM 523 C C . TYR A 1 70 ? -26.328 4.234 -1.368 1 98.44 70 TYR A C 1
ATOM 525 O O . TYR A 1 70 ? -25.797 3.176 -1.029 1 98.44 70 TYR A O 1
ATOM 533 N N . VAL A 1 71 ? -25.578 5.309 -1.672 1 97.94 71 VAL A N 1
ATOM 534 C CA . VAL A 1 71 ? -24.125 5.363 -1.639 1 97.94 71 VAL A CA 1
ATOM 535 C C . VAL A 1 71 ? -23.656 6.609 -0.883 1 97.94 71 VAL A C 1
ATOM 537 O O . VAL A 1 71 ? -24.438 7.543 -0.682 1 97.94 71 VAL A O 1
ATOM 540 N N . GLN A 1 72 ? -22.406 6.547 -0.403 1 96.12 72 GLN A N 1
ATOM 541 C CA . GLN A 1 72 ? -21.812 7.66 0.317 1 96.12 72 GLN A CA 1
ATOM 542 C C . GLN A 1 72 ? -20.969 8.531 -0.617 1 96.12 72 GLN A C 1
ATOM 544 O O . GLN A 1 72 ? -20.875 9.742 -0.426 1 96.12 72 GLN A O 1
ATOM 549 N N . ASP A 1 73 ? -20.406 7.941 -1.608 1 96.62 73 ASP A N 1
ATOM 550 C CA . ASP A 1 73 ? -19.531 8.625 -2.551 1 96.62 73 ASP A CA 1
ATOM 551 C C . ASP A 1 73 ? -20.328 9.422 -3.574 1 96.62 73 ASP A C 1
ATOM 553 O O . ASP A 1 73 ? -21.078 8.852 -4.371 1 96.62 73 ASP A O 1
ATOM 557 N N . VAL A 1 74 ? -20.094 10.633 -3.613 1 96.56 74 VAL A N 1
ATOM 558 C CA . VAL A 1 74 ? -20.875 11.516 -4.469 1 96.56 74 VAL A CA 1
ATOM 559 C C . VAL A 1 74 ? -20.656 11.156 -5.934 1 96.56 74 VAL A C 1
ATOM 561 O O . VAL A 1 74 ? -21.547 11.297 -6.762 1 96.56 74 VAL A O 1
ATOM 564 N N . GLU A 1 75 ? -19.5 10.672 -6.258 1 95.12 75 GLU A N 1
ATOM 565 C CA . GLU A 1 75 ? -19.156 10.352 -7.641 1 95.12 75 GLU A CA 1
ATOM 566 C C . GLU A 1 75 ? -19.938 9.141 -8.133 1 95.12 75 GLU A C 1
ATOM 568 O O . GLU A 1 75 ? -20.016 8.883 -9.336 1 95.12 75 GLU A O 1
ATOM 573 N N . ARG A 1 76 ? -20.562 8.406 -7.227 1 96.5 76 ARG A N 1
ATOM 574 C CA . ARG A 1 76 ? -21.297 7.199 -7.574 1 96.5 76 ARG A CA 1
ATOM 575 C C . ARG A 1 76 ? -22.797 7.48 -7.656 1 96.5 76 ARG A C 1
ATOM 577 O O . ARG A 1 76 ? -23.562 6.637 -8.117 1 96.5 76 ARG A O 1
ATOM 584 N N . ILE A 1 77 ? -23.219 8.617 -7.266 1 96.69 77 ILE A N 1
ATOM 585 C CA . ILE A 1 77 ? -24.641 8.969 -7.266 1 96.69 77 ILE A CA 1
ATOM 586 C C . ILE A 1 77 ? -25.141 9.07 -8.703 1 96.69 77 ILE A C 1
ATOM 588 O O . ILE A 1 77 ? -24.484 9.672 -9.555 1 96.69 77 ILE A O 1
ATOM 592 N N . GLY A 1 78 ? -26.266 8.438 -8.938 1 96.12 78 GLY A N 1
ATOM 593 C CA . GLY A 1 78 ? -26.875 8.477 -10.258 1 96.12 78 GLY A CA 1
ATOM 594 C C . GLY A 1 78 ? -26.422 7.336 -11.148 1 96.12 78 GLY A C 1
ATOM 595 O O . GLY A 1 78 ? -27.062 7.043 -12.164 1 96.12 78 GLY A O 1
ATOM 596 N N . LEU A 1 79 ? -25.359 6.73 -10.828 1 96.44 79 LEU A N 1
ATOM 597 C CA . LEU A 1 79 ? -24.875 5.598 -11.617 1 96.44 79 LEU A CA 1
ATOM 598 C C . LEU A 1 79 ? -25.719 4.359 -11.359 1 96.44 79 LEU A C 1
ATOM 600 O O . LEU A 1 79 ? -26.312 4.219 -10.289 1 96.44 79 LEU A O 1
ATOM 604 N N . PRO A 1 80 ? -25.797 3.57 -12.359 1 96.06 80 PRO A N 1
ATOM 605 C CA . PRO A 1 80 ? -26.531 2.32 -12.156 1 96.06 80 PRO A CA 1
ATOM 606 C C . PRO A 1 80 ? -25.859 1.391 -11.148 1 96.06 80 PRO A C 1
ATOM 608 O O . PRO A 1 80 ? -24.641 1.17 -11.219 1 96.06 80 PRO A O 1
ATOM 611 N N . LEU A 1 81 ? -26.672 0.925 -10.195 1 95.25 81 LEU A N 1
ATOM 612 C CA . LEU A 1 81 ? -26.266 -0.047 -9.188 1 95.25 81 LEU A CA 1
ATOM 613 C C . LEU A 1 81 ? -27.375 -1.049 -8.914 1 95.25 81 LEU A C 1
ATOM 615 O O . LEU A 1 81 ? -28.453 -0.671 -8.453 1 95.25 81 LEU A O 1
ATOM 619 N N . LEU A 1 82 ? -27.125 -2.293 -9.195 1 94.69 82 LEU A N 1
ATOM 620 C CA . LEU A 1 82 ? -28.109 -3.367 -9.039 1 94.69 82 LEU A CA 1
ATOM 621 C C . LEU A 1 82 ? -29.391 -3.051 -9.797 1 94.69 82 LEU A C 1
ATOM 623 O O . LEU A 1 82 ? -30.484 -3.307 -9.305 1 94.69 82 LEU A O 1
ATOM 627 N N . GLY A 1 83 ? -29.219 -2.408 -10.953 1 90.56 83 GLY A N 1
ATOM 628 C CA . GLY A 1 83 ? -30.344 -2.123 -11.828 1 90.56 83 GLY A CA 1
ATOM 629 C C . GLY A 1 83 ? -31.094 -0.859 -11.445 1 90.56 83 GLY A C 1
ATOM 630 O O . GLY A 1 83 ? -32.062 -0.465 -12.125 1 90.56 83 GLY A O 1
ATOM 631 N N . GLU A 1 84 ? -30.719 -0.255 -10.312 1 94.19 84 GLU A N 1
ATOM 632 C CA . GLU A 1 84 ? -31.328 0.984 -9.836 1 94.19 84 GLU A CA 1
ATOM 633 C C . GLU A 1 84 ? -30.344 2.154 -9.938 1 94.19 84 GLU A C 1
ATOM 635 O O . GLU A 1 84 ? -29.141 1.951 -10.023 1 94.19 84 GLU A O 1
ATOM 640 N N . ARG A 1 85 ? -30.922 3.281 -10.016 1 96.56 85 ARG A N 1
ATOM 641 C CA . ARG A 1 85 ? -30.094 4.473 -9.906 1 96.56 85 ARG A CA 1
ATOM 642 C C . ARG A 1 85 ? -29.672 4.723 -8.461 1 96.56 85 ARG A C 1
ATOM 644 O O . ARG A 1 85 ? -30.531 4.836 -7.578 1 96.56 85 ARG A O 1
ATOM 651 N N . ALA A 1 86 ? -28.391 4.805 -8.203 1 98.25 86 ALA A N 1
ATOM 652 C CA . ALA A 1 86 ? -27.891 4.988 -6.844 1 98.25 86 ALA A CA 1
ATOM 653 C C . ALA A 1 86 ? -28.297 6.352 -6.289 1 98.25 86 ALA A C 1
ATOM 655 O O . ALA A 1 86 ? -28.188 7.367 -6.984 1 98.25 86 ALA A O 1
ATOM 656 N N . MET A 1 87 ? -28.797 6.434 -5.141 1 98 87 MET A N 1
ATOM 657 C CA . MET A 1 87 ? -29.203 7.652 -4.445 1 98 87 MET A CA 1
ATOM 658 C C . MET A 1 87 ? -28.203 8 -3.346 1 98 87 MET A C 1
ATOM 660 O O . MET A 1 87 ? -27.453 7.141 -2.889 1 98 87 MET A O 1
ATOM 664 N N . PRO A 1 88 ? -28.125 9.273 -2.982 1 97.44 88 PRO A N 1
ATOM 665 C CA . PRO A 1 88 ? -27.266 9.633 -1.856 1 97.44 88 PRO A CA 1
ATOM 666 C C . PRO A 1 88 ? -27.719 9.023 -0.537 1 97.44 88 PRO A C 1
ATOM 668 O O . PRO A 1 88 ? -28.938 8.898 -0.298 1 97.44 88 PRO A O 1
ATOM 671 N N . VAL A 1 89 ? -26.859 8.672 0.321 1 97.56 89 VAL A N 1
ATOM 672 C CA . VAL A 1 89 ? -27.156 8.023 1.596 1 97.56 89 VAL A CA 1
ATOM 673 C C . VAL A 1 89 ? -28.094 8.906 2.412 1 97.56 89 VAL A C 1
ATOM 675 O O . VAL A 1 89 ? -28.891 8.406 3.211 1 97.56 89 VAL A O 1
ATOM 678 N N . THR A 1 90 ? -28.109 10.164 2.203 1 95.75 90 THR A N 1
ATOM 679 C CA . THR A 1 90 ? -28.953 11.086 2.941 1 95.75 90 THR A CA 1
ATOM 680 C C . THR A 1 90 ? -30.438 10.836 2.631 1 95.75 90 THR A C 1
ATOM 682 O O . THR A 1 90 ? -31.312 11.18 3.43 1 95.75 90 THR A O 1
ATOM 685 N N . ALA A 1 91 ? -30.688 10.258 1.521 1 96.81 91 ALA A N 1
ATOM 686 C CA . ALA A 1 91 ? -32.062 9.992 1.099 1 96.81 91 ALA A CA 1
ATOM 687 C C . ALA A 1 91 ? -32.656 8.836 1.894 1 96.81 91 ALA A C 1
ATOM 689 O O . ALA A 1 91 ? -33.875 8.609 1.851 1 96.81 91 ALA A O 1
ATOM 690 N N . ILE A 1 92 ? -31.891 8.133 2.684 1 97.25 92 ILE A N 1
ATOM 691 C CA . ILE A 1 92 ? -32.375 7.031 3.51 1 97.25 92 ILE A CA 1
ATOM 692 C C . ILE A 1 92 ? -33.438 7.551 4.492 1 97.25 92 ILE A C 1
ATOM 694 O O . ILE A 1 92 ? -34.344 6.828 4.855 1 97.25 92 ILE A O 1
ATOM 698 N N . ALA A 1 93 ? -33.312 8.781 4.848 1 95.19 93 ALA A N 1
ATOM 699 C CA . ALA A 1 93 ? -34.188 9.391 5.836 1 95.19 93 ALA A CA 1
ATOM 700 C C . ALA A 1 93 ? -35.656 9.305 5.395 1 95.19 93 ALA A C 1
ATOM 702 O O . ALA A 1 93 ? -36.562 9.266 6.227 1 95.19 93 ALA A O 1
ATOM 703 N N . GLU A 1 94 ? -35.875 9.281 4.148 1 95.75 94 GLU A N 1
ATOM 704 C CA . GLU A 1 94 ? -37.219 9.273 3.598 1 95.75 94 GLU A CA 1
ATOM 705 C C . GLU A 1 94 ? -37.625 7.859 3.186 1 95.75 94 GLU A C 1
ATOM 707 O O . GLU A 1 94 ? -38.688 7.668 2.596 1 95.75 94 GLU A O 1
ATOM 712 N N . SER A 1 95 ? -36.781 6.949 3.447 1 96.69 95 SER A N 1
ATOM 713 C CA . SER A 1 95 ? -37.062 5.578 3.035 1 96.69 95 SER A CA 1
ATOM 714 C C . SER A 1 95 ? -38.219 4.984 3.842 1 96.69 95 SER A C 1
ATOM 716 O O . SER A 1 95 ? -38.344 5.27 5.031 1 96.69 95 SER A 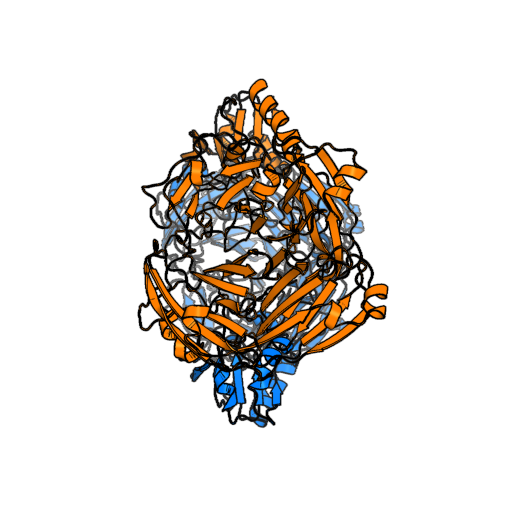O 1
ATOM 718 N N . THR A 1 96 ? -39 4.191 3.193 1 95.5 96 THR A N 1
ATOM 719 C CA . THR A 1 96 ? -40.094 3.5 3.861 1 95.5 96 THR A CA 1
ATOM 720 C C . THR A 1 96 ? -39.75 2.035 4.102 1 95.5 96 THR A C 1
ATOM 722 O O . THR A 1 96 ? -40.625 1.228 4.426 1 95.5 96 THR A O 1
ATOM 725 N N . ALA A 1 97 ? -38.5 1.705 3.975 1 97.56 97 ALA A N 1
ATOM 726 C CA . ALA A 1 97 ? -38.062 0.322 4.117 1 97.56 97 ALA A CA 1
ATOM 727 C C . ALA A 1 97 ? -38.188 -0.147 5.562 1 97.56 97 ALA A C 1
ATOM 729 O O . ALA A 1 97 ? -38.062 0.654 6.492 1 97.56 97 ALA A O 1
ATOM 730 N N . ARG A 1 98 ? -38.406 -1.396 5.766 1 97.88 98 ARG A N 1
ATOM 731 C CA . ARG A 1 98 ? -38.406 -2.012 7.086 1 97.88 98 ARG A CA 1
ATOM 732 C C . ARG A 1 98 ? -37 -2.4 7.527 1 97.88 98 ARG A C 1
ATOM 734 O O . ARG A 1 98 ? -36.719 -2.436 8.727 1 97.88 98 ARG A O 1
ATOM 741 N N . LEU A 1 99 ? -36.219 -2.736 6.516 1 98.25 99 LEU A N 1
ATOM 742 C CA . LEU A 1 99 ? -34.844 -3.135 6.766 1 98.25 99 LEU A CA 1
ATOM 743 C C . LEU A 1 99 ? -33.875 -2.201 6.055 1 98.25 99 LEU A C 1
ATOM 745 O O . LEU A 1 99 ? -34.125 -1.765 4.934 1 98.25 99 LEU A O 1
ATOM 749 N N . LEU A 1 100 ? -32.844 -1.826 6.742 1 98.69 100 LEU A N 1
ATOM 750 C CA . LEU A 1 100 ? -31.672 -1.238 6.109 1 98.69 100 LEU A CA 1
ATOM 751 C C . LEU A 1 100 ? -30.531 -2.25 6.031 1 98.69 100 LEU A C 1
ATOM 753 O O . LEU A 1 100 ? -30.031 -2.721 7.059 1 98.69 100 LEU A O 1
ATOM 757 N N . PHE A 1 101 ? -30.203 -2.605 4.863 1 98.38 101 PHE A N 1
ATOM 758 C CA . PHE A 1 101 ? -29.094 -3.539 4.656 1 98.38 101 PHE A CA 1
ATOM 759 C C . PHE A 1 101 ? -27.812 -2.795 4.316 1 98.38 101 PHE A C 1
ATOM 761 O O . PHE A 1 101 ? -27.656 -2.275 3.209 1 98.38 101 PHE A O 1
ATOM 768 N N . VAL A 1 102 ? -26.859 -2.678 5.262 1 98.5 102 VAL A N 1
ATOM 769 C CA . VAL A 1 102 ? -25.531 -2.098 5.059 1 98.5 102 VAL A CA 1
ATOM 770 C C . VAL A 1 102 ? -24.578 -3.158 4.508 1 98.5 102 VAL A C 1
ATOM 772 O O . VAL A 1 102 ? -24.141 -4.051 5.242 1 98.5 102 VAL A O 1
ATOM 775 N N . VAL A 1 103 ? -24.188 -2.996 3.246 1 97.75 103 VAL A N 1
ATOM 776 C CA . VAL A 1 103 ? -23.375 -4.02 2.596 1 97.75 103 VAL A CA 1
ATOM 777 C C . VAL A 1 103 ? -21.906 -3.783 2.91 1 97.75 103 VAL A C 1
ATOM 779 O O . VAL A 1 103 ? -21.141 -3.326 2.051 1 97.75 103 VAL A O 1
ATOM 782 N N . ALA A 1 104 ? -21.562 -4.141 4.078 1 97.06 104 ALA A N 1
ATOM 783 C CA . ALA A 1 104 ? -20.188 -3.988 4.547 1 97.06 104 ALA A CA 1
ATOM 784 C C . ALA A 1 104 ? -19.906 -4.902 5.734 1 97.06 104 ALA A C 1
ATOM 786 O O . ALA A 1 104 ? -20.812 -5.23 6.5 1 97.06 104 ALA A O 1
ATOM 787 N N . PHE A 1 105 ? -18.656 -5.332 5.789 1 96.81 105 PHE A N 1
ATOM 788 C CA . PHE A 1 105 ? -18.141 -5.895 7.031 1 96.81 105 PHE A CA 1
ATOM 789 C C . PHE A 1 105 ? -17.656 -4.793 7.969 1 96.81 105 PHE A C 1
ATOM 791 O O . PHE A 1 105 ? -17.484 -3.646 7.551 1 96.81 105 PHE A O 1
ATOM 798 N N . ASP A 1 106 ? -17.531 -5.188 9.344 1 94.44 106 ASP A N 1
ATOM 799 C CA . ASP A 1 106 ? -17.172 -4.156 10.312 1 94.44 106 ASP A CA 1
ATOM 800 C C . ASP A 1 106 ? -18.062 -2.928 10.172 1 94.44 106 ASP A C 1
ATOM 802 O O . ASP A 1 106 ? -17.578 -1.802 10.062 1 94.44 106 ASP A O 1
ATOM 806 N N . ALA A 1 107 ? -19.312 -3.145 10.164 1 96.31 107 ALA A N 1
ATOM 807 C CA . ALA A 1 107 ? -20.297 -2.164 9.719 1 96.31 107 ALA A CA 1
ATOM 808 C C . ALA A 1 107 ? -20.609 -1.16 10.828 1 96.31 107 ALA A C 1
ATOM 810 O O . ALA A 1 107 ? -21.219 -0.119 10.578 1 96.31 107 ALA A O 1
ATOM 811 N N . ASP A 1 108 ? -20.188 -1.396 12.016 1 94.12 108 ASP A N 1
ATOM 812 C CA . ASP A 1 108 ? -20.594 -0.582 13.164 1 94.12 108 ASP A CA 1
ATOM 813 C C . ASP A 1 108 ? -20.25 0.889 12.938 1 94.12 108 ASP A C 1
ATOM 815 O O . ASP A 1 108 ? -21.078 1.768 13.164 1 94.12 108 ASP A O 1
ATOM 819 N N . ARG A 1 109 ? -19.109 1.134 12.555 1 89.38 109 ARG A N 1
ATOM 820 C CA . ARG A 1 109 ? -18.688 2.514 12.344 1 89.38 109 ARG A CA 1
ATOM 821 C C . ARG A 1 109 ? -19.5 3.176 11.242 1 89.38 109 ARG A C 1
ATOM 823 O O . ARG A 1 109 ? -19.859 4.352 11.352 1 89.38 109 ARG A O 1
ATOM 830 N N . LEU A 1 110 ? -19.781 2.436 10.188 1 93.69 110 LEU A N 1
ATOM 831 C CA . LEU A 1 110 ? -20.547 2.957 9.062 1 93.69 110 LEU A CA 1
ATOM 832 C C . LEU A 1 110 ? -21.984 3.266 9.477 1 93.69 110 LEU A C 1
ATOM 834 O O . LEU A 1 110 ? -22.547 4.285 9.07 1 93.69 110 LEU A O 1
ATOM 838 N N . VAL A 1 111 ? -22.531 2.377 10.281 1 96 111 VAL A N 1
ATOM 839 C CA . VAL A 1 111 ? -23.891 2.578 10.781 1 96 111 VAL A CA 1
ATOM 840 C C . VAL A 1 111 ? -23.922 3.789 11.711 1 96 111 VAL A C 1
ATOM 842 O O . VAL A 1 111 ? -24.844 4.598 11.656 1 96 111 VAL A O 1
ATOM 845 N N . ALA A 1 112 ? -22.875 3.898 12.492 1 91.69 112 ALA A N 1
ATOM 846 C CA . ALA A 1 112 ? -22.797 5.031 13.406 1 91.69 112 ALA A CA 1
ATOM 847 C C . ALA A 1 112 ? -22.781 6.352 12.648 1 91.69 112 ALA A C 1
ATOM 849 O O . ALA A 1 112 ? -23.375 7.34 13.094 1 91.69 112 ALA A O 1
ATOM 850 N N . GLN A 1 113 ? -22.219 6.371 11.555 1 91.62 113 GLN A N 1
ATOM 851 C CA . GLN A 1 113 ? -22.078 7.582 10.75 1 91.62 113 GLN A CA 1
ATOM 852 C C . GLN A 1 113 ? -23.438 8.062 10.258 1 91.62 113 GLN A C 1
ATOM 854 O O . GLN A 1 113 ? -23.656 9.266 10.062 1 91.62 113 GLN A O 1
ATOM 859 N N . ILE A 1 114 ? -24.422 7.098 10.07 1 94.69 114 ILE A N 1
ATOM 860 C CA . ILE A 1 114 ? -25.672 7.488 9.414 1 94.69 114 ILE A CA 1
ATOM 861 C C . ILE A 1 114 ? -26.844 7.219 10.352 1 94.69 114 ILE A C 1
ATOM 863 O O . ILE A 1 114 ? -28 7.215 9.914 1 94.69 114 ILE A O 1
ATOM 867 N N . ARG A 1 115 ? -26.625 6.926 11.578 1 92.75 115 ARG A N 1
ATOM 868 C CA . ARG A 1 115 ? -27.656 6.539 12.531 1 92.75 115 ARG A CA 1
ATOM 869 C C . ARG A 1 115 ? -28.797 7.555 12.562 1 92.75 115 ARG A C 1
ATOM 871 O O . ARG A 1 115 ? -29.969 7.184 12.648 1 92.75 115 ARG A O 1
ATOM 878 N N . HIS A 1 116 ? -28.5 8.805 12.43 1 89.12 116 HIS A N 1
ATOM 879 C CA . HIS A 1 116 ? -29.484 9.883 12.531 1 89.12 116 HIS A CA 1
ATOM 880 C C . HIS A 1 116 ? -30.375 9.914 11.297 1 89.12 116 HIS A C 1
ATOM 882 O O . HIS A 1 116 ? -31.438 10.539 11.32 1 89.12 116 HIS A O 1
ATOM 888 N N . LEU A 1 117 ? -29.969 9.273 10.234 1 94.12 117 LEU A N 1
ATOM 889 C CA . LEU A 1 117 ? -30.734 9.25 8.992 1 94.12 117 LEU A CA 1
ATOM 890 C C . LEU A 1 117 ? -31.688 8.062 8.961 1 94.12 117 LEU A C 1
ATOM 892 O O . LEU A 1 117 ? -32.625 8.023 8.141 1 94.12 117 LEU A O 1
ATOM 896 N N . ILE A 1 118 ? -31.453 7.074 9.805 1 96.81 118 ILE A N 1
ATOM 897 C CA . ILE A 1 118 ? -32.219 5.836 9.766 1 96.81 118 ILE A CA 1
ATOM 898 C C . ILE A 1 118 ? -33.594 6.059 10.398 1 96.81 118 ILE A C 1
ATOM 900 O O . ILE A 1 118 ? -33.688 6.391 11.578 1 96.81 118 ILE A O 1
ATOM 904 N N . PRO A 1 119 ? -34.594 5.848 9.609 1 96.25 119 PRO A N 1
ATOM 905 C CA . PRO A 1 119 ? -35.938 6.047 10.164 1 96.25 119 PRO A CA 1
ATOM 906 C C . PRO A 1 119 ? -36.219 5.172 11.391 1 96.25 119 PRO A C 1
ATOM 908 O O . PRO A 1 119 ? -35.719 4.035 11.453 1 96.25 119 PRO A O 1
ATOM 911 N N . PRO A 1 120 ? -37.031 5.703 12.32 1 95 120 PRO A N 1
ATOM 912 C CA . PRO A 1 120 ? -37.344 4.902 13.5 1 95 120 PRO A CA 1
ATOM 913 C C . PRO A 1 120 ? -38.031 3.578 13.141 1 95 120 PRO A C 1
ATOM 915 O O . PRO A 1 120 ? -38.875 3.533 12.25 1 95 120 PRO A O 1
ATOM 918 N N . GLY A 1 121 ? -37.656 2.58 13.742 1 94.81 121 GLY A N 1
ATOM 919 C CA . GLY A 1 121 ? -38.25 1.274 13.547 1 94.81 121 GLY A CA 1
ATOM 920 C C . GLY A 1 121 ? -37.531 0.431 12.508 1 94.81 121 GLY A C 1
ATOM 921 O O . GLY A 1 121 ? -37.75 -0.78 12.43 1 94.81 121 GLY A O 1
ATOM 922 N N . THR A 1 122 ? -36.75 1.115 11.688 1 97.5 122 THR A N 1
ATOM 923 C CA . THR A 1 122 ? -36 0.376 10.672 1 97.5 122 THR A CA 1
ATOM 924 C C . THR A 1 122 ? -34.938 -0.511 11.312 1 97.5 122 THR A C 1
ATOM 926 O O . THR A 1 122 ? -34.125 -0.043 12.133 1 97.5 122 THR A O 1
ATOM 929 N N . LYS A 1 123 ? -34.969 -1.769 11.039 1 97.75 123 LYS A N 1
ATOM 930 C CA . LYS A 1 123 ? -33.969 -2.701 11.523 1 97.75 123 LYS A CA 1
ATOM 931 C C . LYS A 1 123 ? -32.75 -2.721 10.602 1 97.75 123 LYS A C 1
ATOM 933 O O . LYS A 1 123 ? -32.875 -2.721 9.375 1 97.75 123 LYS A O 1
ATOM 938 N N . VAL A 1 124 ? -31.531 -2.691 11.211 1 98.31 124 VAL A N 1
ATOM 939 C CA . VAL A 1 124 ? -30.297 -2.635 10.43 1 98.31 124 VAL A CA 1
ATOM 940 C C . VAL A 1 124 ? -29.672 -4.027 10.352 1 98.31 124 VAL A C 1
ATOM 942 O O . VAL A 1 124 ? -29.516 -4.695 11.375 1 98.31 124 VAL A O 1
ATOM 945 N N . LEU A 1 125 ? -29.406 -4.473 9.188 1 98 125 LEU A N 1
ATOM 946 C CA . LEU A 1 125 ? -28.641 -5.688 8.914 1 98 125 LEU A CA 1
ATOM 947 C C . LEU A 1 125 ? -27.344 -5.367 8.18 1 98 125 LEU A C 1
ATOM 949 O O . LEU A 1 125 ? -27.25 -4.328 7.516 1 98 125 LEU A O 1
ATOM 953 N N . SER A 1 126 ? -26.297 -6.102 8.359 1 98.06 126 SER A N 1
ATOM 954 C CA . SER A 1 126 ? -25.031 -5.953 7.668 1 98.06 126 SER A CA 1
ATOM 955 C C . SER A 1 126 ? -24.453 -7.309 7.285 1 98.06 126 SER A C 1
ATOM 957 O O . SER A 1 126 ? -25.125 -8.336 7.402 1 98.06 126 SER A O 1
ATOM 959 N N . LEU A 1 127 ? -23.172 -7.289 6.848 1 97.75 127 LEU A N 1
ATOM 960 C CA . LEU A 1 127 ? -22.5 -8.523 6.473 1 97.75 127 LEU A CA 1
ATOM 961 C C . LEU A 1 127 ? -21.797 -9.148 7.676 1 97.75 127 LEU A C 1
ATOM 963 O O . LEU A 1 127 ? -21.25 -10.25 7.578 1 97.75 127 LEU A O 1
ATOM 967 N N . ASP A 1 128 ? -21.875 -8.57 8.852 1 97 128 ASP A N 1
ATOM 968 C CA . ASP A 1 128 ? -21.078 -8.977 10.008 1 97 128 ASP A CA 1
ATOM 969 C C . ASP A 1 128 ? -21.438 -10.398 10.445 1 97 128 ASP A C 1
ATOM 971 O O . ASP A 1 128 ? -20.562 -11.156 10.867 1 97 128 ASP A O 1
ATOM 975 N N . PRO A 1 129 ? -22.703 -10.781 10.336 1 95.81 129 PRO A N 1
ATOM 976 C CA . PRO A 1 129 ? -23.031 -12.164 10.703 1 95.81 129 PRO A CA 1
ATOM 977 C C . PRO A 1 129 ? -22.312 -13.188 9.82 1 95.81 129 PRO A C 1
ATOM 979 O O . PRO A 1 129 ? -22.219 -14.359 10.18 1 95.81 129 PRO A O 1
ATOM 982 N N . LEU A 1 130 ? -21.828 -12.797 8.633 1 97.06 130 LEU A N 1
ATOM 983 C CA . LEU A 1 130 ? -21.141 -13.695 7.711 1 97.06 130 LEU A CA 1
ATOM 984 C C . LEU A 1 130 ? -19.656 -13.828 8.07 1 97.06 130 LEU A C 1
ATOM 986 O O . LEU A 1 130 ? -18.953 -14.648 7.492 1 97.06 130 LEU A O 1
ATOM 990 N N . LYS A 1 131 ? -19.172 -12.984 9 1 97.19 131 LYS A N 1
ATOM 991 C CA . LYS A 1 131 ? -17.75 -12.992 9.344 1 97.19 131 LYS A CA 1
ATOM 992 C C . LYS A 1 131 ? -17.328 -14.359 9.875 1 97.19 131 LYS A C 1
ATOM 994 O O . LYS A 1 131 ? -18.109 -15.039 10.547 1 97.19 131 LYS A O 1
ATOM 999 N N . LEU A 1 132 ? -16.109 -14.641 9.57 1 97.75 132 LEU A N 1
ATOM 1000 C CA . LEU A 1 132 ? -15.484 -15.82 10.172 1 97.75 132 LEU A CA 1
ATOM 1001 C C . LEU A 1 132 ? -15.336 -15.648 11.68 1 97.75 132 LEU A C 1
ATOM 1003 O O . LEU A 1 132 ? -15.281 -14.516 12.172 1 97.75 132 LEU A O 1
ATOM 1007 N N . PRO A 1 133 ? -15.344 -16.812 12.414 1 96.5 133 PRO A N 1
ATOM 1008 C CA . PRO A 1 133 ? -15.062 -16.719 13.852 1 96.5 133 PRO A CA 1
ATOM 1009 C C . PRO A 1 133 ? -13.734 -16.031 14.148 1 96.5 133 PRO A C 1
ATOM 1011 O O . PRO A 1 133 ? -12.781 -16.156 13.375 1 96.5 133 PRO A O 1
ATOM 1014 N N . ALA A 1 134 ? -13.648 -15.352 15.258 1 96 134 ALA A N 1
ATOM 1015 C CA . ALA A 1 134 ? -12.492 -14.547 15.648 1 96 134 ALA A CA 1
ATOM 1016 C C . ALA A 1 134 ? -11.219 -15.391 15.672 1 96 134 ALA A C 1
ATOM 1018 O O . ALA A 1 134 ? -10.141 -14.906 15.32 1 96 134 ALA A O 1
ATOM 1019 N N . GLU A 1 135 ? -11.336 -16.594 16.047 1 95.25 135 GLU A N 1
ATOM 1020 C CA . GLU A 1 135 ? -10.172 -17.469 16.203 1 95.25 135 GLU A CA 1
ATOM 1021 C C . GLU A 1 135 ? -9.57 -17.828 14.852 1 95.25 135 GLU A C 1
ATOM 1023 O O . GLU A 1 135 ? -8.461 -18.359 14.781 1 95.25 135 GLU A O 1
ATOM 1028 N N . MET A 1 136 ? -10.281 -17.516 13.758 1 96.75 136 MET A N 1
ATOM 1029 C CA . MET A 1 136 ? -9.781 -17.844 12.43 1 96.75 136 MET A CA 1
ATOM 1030 C C . MET A 1 136 ? -9.133 -16.625 11.781 1 96.75 136 MET A C 1
ATOM 1032 O O . MET A 1 136 ? -8.602 -16.719 10.664 1 96.75 136 MET A O 1
ATOM 1036 N N . LEU A 1 137 ? -9.195 -15.516 12.453 1 96.5 137 LEU A N 1
ATOM 1037 C CA . LEU A 1 137 ? -8.688 -14.289 11.859 1 96.5 137 LEU A CA 1
ATOM 1038 C C . LEU A 1 137 ? -7.227 -14.07 12.234 1 96.5 137 LEU A C 1
ATOM 1040 O O . LEU A 1 137 ? -6.895 -13.953 13.422 1 96.5 137 LEU A O 1
ATOM 1044 N N . THR A 1 138 ? -6.422 -14.023 11.258 1 94.06 138 THR A N 1
ATOM 1045 C CA . THR A 1 138 ? -5.023 -13.664 11.445 1 94.06 138 THR A CA 1
ATOM 1046 C C . THR A 1 138 ? -4.891 -12.195 11.852 1 94.06 138 THR A C 1
ATOM 1048 O O . THR A 1 138 ? -4.105 -11.867 12.742 1 94.06 138 THR A O 1
ATOM 1051 N N . ASP A 1 139 ? -5.66 -11.305 11.242 1 92.31 139 ASP A N 1
ATOM 1052 C CA . ASP A 1 139 ? -5.773 -9.883 11.57 1 92.31 139 ASP A CA 1
ATOM 1053 C C . ASP A 1 139 ? -7.184 -9.547 12.047 1 92.31 139 ASP A C 1
ATOM 1055 O O . ASP A 1 139 ? -8.062 -9.234 11.234 1 92.31 139 ASP A O 1
ATOM 1059 N N . PRO A 1 140 ? -7.289 -9.5 13.281 1 92.06 140 PRO A N 1
ATOM 1060 C CA . PRO A 1 140 ? -8.633 -9.258 13.805 1 92.06 140 PRO A CA 1
ATOM 1061 C C . PRO A 1 140 ? -9.07 -7.801 13.664 1 92.06 140 PRO A C 1
ATOM 1063 O O . PRO A 1 140 ? -10.266 -7.5 13.742 1 92.06 140 PRO A O 1
ATOM 1066 N N . GLY A 1 141 ? -8.227 -6.891 13.453 1 88.06 141 GLY A N 1
ATOM 1067 C CA . GLY A 1 141 ? -8.555 -5.473 13.375 1 88.06 141 GLY A CA 1
ATOM 1068 C C . GLY A 1 141 ? -9.133 -5.066 12.031 1 88.06 141 GLY A C 1
ATOM 1069 O O . GLY A 1 141 ? -9.828 -4.055 11.93 1 88.06 141 GLY A O 1
ATOM 1070 N N . ARG A 1 142 ? -8.906 -5.887 11.047 1 91.81 142 ARG A N 1
ATOM 1071 C CA . ARG A 1 142 ? -9.367 -5.637 9.688 1 91.81 142 ARG A CA 1
ATOM 1072 C C . ARG A 1 142 ? -9.883 -6.918 9.039 1 91.81 142 ARG A C 1
ATOM 1074 O O . ARG A 1 142 ? -9.117 -7.664 8.43 1 91.81 142 ARG A O 1
ATOM 1081 N N . TYR A 1 143 ? -11.117 -7.004 8.953 1 96.19 143 TYR A N 1
ATOM 1082 C CA . TYR A 1 143 ? -11.695 -8.281 8.555 1 96.19 143 TYR A CA 1
ATOM 1083 C C . TYR A 1 143 ? -11.258 -8.664 7.145 1 96.19 143 TYR A C 1
ATOM 1085 O O . TYR A 1 143 ? -10.945 -9.828 6.879 1 96.19 143 TYR A O 1
ATOM 1093 N N . LEU A 1 144 ? -11.172 -7.734 6.215 1 95.5 144 LEU A N 1
ATOM 1094 C CA . LEU A 1 144 ? -10.898 -8.047 4.816 1 95.5 144 LEU A CA 1
ATOM 1095 C C . LEU A 1 144 ? -9.398 -8.023 4.539 1 95.5 144 LEU A C 1
ATOM 1097 O O . LEU A 1 144 ? -8.977 -7.945 3.383 1 95.5 144 LEU A O 1
ATOM 1101 N N . ALA A 1 145 ? -8.602 -8.102 5.594 1 94 145 ALA A N 1
ATOM 1102 C CA . ALA A 1 145 ? -7.164 -8.266 5.387 1 94 145 ALA A CA 1
ATOM 1103 C C . ALA A 1 145 ? -6.863 -9.555 4.621 1 94 145 ALA A C 1
ATOM 1105 O O . ALA A 1 145 ? -7.426 -10.609 4.926 1 94 145 ALA A O 1
ATOM 1106 N N . PRO A 1 146 ? -5.941 -9.516 3.701 1 93.5 146 PRO A N 1
ATOM 1107 C CA . PRO A 1 146 ? -5.668 -10.68 2.857 1 93.5 146 PRO A CA 1
ATOM 1108 C C . PRO A 1 146 ? -5.246 -11.914 3.662 1 93.5 146 PRO A C 1
ATOM 1110 O O . PRO A 1 146 ? -5.656 -13.031 3.346 1 93.5 146 PRO A O 1
ATOM 1113 N N . LEU A 1 147 ? -4.562 -11.727 4.758 1 95.06 147 LEU A N 1
ATOM 1114 C CA . LEU A 1 147 ? -4.027 -12.852 5.523 1 95.06 147 LEU A CA 1
ATOM 1115 C C . LEU A 1 147 ? -5.145 -13.586 6.258 1 95.06 147 LEU A C 1
ATOM 1117 O O . LEU A 1 147 ? -4.953 -14.719 6.707 1 95.06 147 LEU A O 1
ATOM 1121 N N . ASN A 1 148 ? -6.258 -12.898 6.398 1 97 148 ASN A N 1
ATOM 1122 C CA . ASN A 1 148 ? -7.41 -13.586 6.973 1 97 148 ASN A CA 1
ATOM 1123 C C . ASN A 1 148 ? -7.973 -14.633 6.016 1 97 148 ASN A C 1
ATOM 1125 O O . ASN A 1 148 ? -8.758 -15.484 6.418 1 97 148 ASN A O 1
ATOM 1129 N N . PHE A 1 149 ? -7.508 -14.5 4.762 1 96.62 149 PHE A N 1
ATOM 1130 C CA . PHE A 1 149 ? -8.133 -15.336 3.74 1 96.62 149 PHE A CA 1
ATOM 1131 C C . PHE A 1 149 ? -7.082 -16 2.867 1 96.62 149 PHE A C 1
ATOM 1133 O O . PHE A 1 149 ? -7.164 -15.961 1.639 1 96.62 149 PHE A O 1
ATOM 1140 N N . ALA A 1 150 ? -6.086 -16.594 3.488 1 95.81 150 ALA A N 1
ATOM 1141 C CA . ALA A 1 150 ? -5.156 -17.484 2.795 1 95.81 150 ALA A CA 1
ATOM 1142 C C . ALA A 1 150 ? -5.816 -18.812 2.463 1 95.81 150 ALA A C 1
ATOM 1144 O O . ALA A 1 150 ? -5.723 -19.781 3.236 1 95.81 150 ALA A O 1
ATOM 1145 N N . THR A 1 151 ? -6.418 -18.781 1.309 1 96.19 151 THR A N 1
ATOM 1146 C CA . THR A 1 151 ? -7.254 -19.922 0.975 1 96.19 151 THR A CA 1
ATOM 1147 C C . THR A 1 151 ? -6.914 -20.453 -0.415 1 96.19 151 THR A C 1
ATOM 1149 O O . THR A 1 151 ? -6.266 -19.766 -1.207 1 96.19 151 THR A O 1
ATOM 1152 N N . ASN A 1 152 ? -7.301 -21.672 -0.663 1 96.56 152 ASN A N 1
ATOM 1153 C CA . ASN A 1 152 ? -7.234 -22.312 -1.975 1 96.56 152 ASN A CA 1
ATOM 1154 C C . ASN A 1 152 ? -8.172 -23.5 -2.062 1 96.56 152 ASN A C 1
ATOM 1156 O O . ASN A 1 152 ? -8.758 -23.922 -1.059 1 96.56 152 ASN A O 1
ATOM 1160 N N . PHE A 1 153 ? -8.438 -23.922 -3.311 1 97.12 153 PHE A N 1
ATOM 1161 C CA . PHE A 1 153 ? -9.188 -25.141 -3.594 1 97.12 153 PHE A CA 1
ATOM 1162 C C . PHE A 1 153 ? -8.297 -26.188 -4.23 1 97.12 153 PHE A C 1
ATOM 1164 O O . PHE A 1 153 ? -7.426 -25.875 -5.043 1 97.12 153 PHE A O 1
ATOM 1171 N N . ALA A 1 154 ? -8.523 -27.422 -3.865 1 97.06 154 ALA A N 1
ATOM 1172 C CA . ALA A 1 154 ? -7.812 -28.531 -4.496 1 97.06 154 ALA A CA 1
ATOM 1173 C C . ALA A 1 154 ? -8.789 -29.578 -5.016 1 97.06 154 ALA A C 1
ATOM 1175 O O . ALA A 1 154 ? -9.766 -29.906 -4.352 1 97.06 154 ALA A O 1
ATOM 1176 N N . PHE A 1 155 ? -8.531 -30.047 -6.246 1 97.38 155 PHE A N 1
ATOM 1177 C CA . PHE A 1 155 ? -9.219 -31.25 -6.695 1 97.38 155 PHE A CA 1
ATOM 1178 C C . PHE A 1 155 ? -8.953 -32.406 -5.746 1 97.38 155 PHE A C 1
ATOM 1180 O O . PHE A 1 155 ? -7.809 -32.656 -5.371 1 97.38 155 PHE A O 1
ATOM 1187 N N . PHE A 1 156 ? -10.055 -33.125 -5.363 1 98.31 156 PHE A N 1
ATOM 1188 C CA . PHE A 1 156 ? -9.891 -34.156 -4.348 1 98.31 156 PHE A CA 1
ATOM 1189 C C . PHE A 1 156 ? -10.805 -35.344 -4.641 1 98.31 156 PHE A C 1
ATOM 1191 O O . PHE A 1 156 ? -12.016 -35.188 -4.773 1 98.31 156 PHE A O 1
ATOM 1198 N N . ARG A 1 157 ? -10.211 -36.469 -4.789 1 97.94 157 ARG A N 1
ATOM 1199 C CA . ARG A 1 157 ? -10.938 -37.656 -5.203 1 97.94 157 ARG A CA 1
ATOM 1200 C C . ARG A 1 157 ? -10.461 -38.875 -4.441 1 97.94 157 ARG A C 1
ATOM 1202 O O . ARG A 1 157 ? -9.266 -39.031 -4.18 1 97.94 157 ARG A O 1
ATOM 1209 N N . ASP A 1 158 ? -11.398 -39.719 -3.957 1 97.94 158 ASP A N 1
ATOM 1210 C CA . ASP A 1 158 ? -11.195 -41.062 -3.488 1 97.94 158 ASP A CA 1
ATOM 1211 C C . ASP A 1 158 ? -12.297 -42 -4.004 1 97.94 158 ASP A C 1
ATOM 1213 O O . ASP A 1 158 ? -13.273 -42.25 -3.299 1 97.94 158 ASP A O 1
ATOM 1217 N N . SER A 1 159 ? -12.086 -42.469 -5.164 1 95.88 159 SER A N 1
ATOM 1218 C CA . SER A 1 159 ? -13.117 -43.25 -5.816 1 95.88 159 SER A CA 1
ATOM 1219 C C . SER A 1 159 ? -12.516 -44.156 -6.895 1 95.88 159 SER A C 1
ATOM 1221 O O . SER A 1 159 ? -11.609 -43.75 -7.621 1 95.88 159 SER A O 1
ATOM 1223 N N . GLY A 1 160 ? -13.047 -45.375 -7.004 1 91.19 160 GLY A N 1
ATOM 1224 C CA . GLY A 1 160 ? -12.68 -46.281 -8.07 1 91.19 160 GLY A CA 1
ATOM 1225 C C . GLY A 1 160 ? -11.211 -46.688 -8.039 1 91.19 160 GLY A C 1
ATOM 1226 O O . GLY A 1 160 ? -10.586 -46.844 -9.094 1 91.19 160 GLY A O 1
ATOM 1227 N N . GLY A 1 161 ? -10.648 -46.625 -6.961 1 91.06 161 GLY A N 1
ATOM 1228 C CA . GLY A 1 161 ? -9.25 -47 -6.84 1 91.06 161 GLY A CA 1
ATOM 1229 C C . GLY A 1 161 ? -8.297 -45.844 -7.109 1 91.06 161 GLY A C 1
ATOM 1230 O O . GLY A 1 161 ? -7.082 -46.031 -7.129 1 91.06 161 GLY A O 1
ATOM 1231 N N . HIS A 1 162 ? -8.867 -44.656 -7.332 1 94.75 162 HIS A N 1
ATOM 1232 C CA . HIS A 1 162 ? -8.07 -43.438 -7.547 1 94.75 162 HIS A CA 1
ATOM 1233 C C . HIS A 1 162 ? -8.086 -42.562 -6.316 1 94.75 162 HIS A C 1
ATOM 1235 O O . HIS A 1 162 ? -9.148 -42.281 -5.746 1 94.75 162 HIS A O 1
ATOM 1241 N N . HIS A 1 163 ? -6.914 -42.125 -5.891 1 96.56 163 HIS A N 1
ATOM 1242 C CA . HIS A 1 163 ? -6.734 -41.281 -4.715 1 96.56 163 HIS A CA 1
ATOM 1243 C C . HIS A 1 163 ? -5.988 -40 -5.066 1 96.56 163 HIS A C 1
A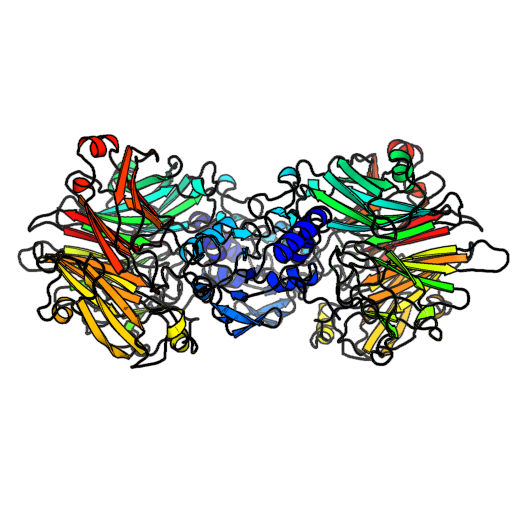TOM 1245 O O . HIS A 1 163 ? -5.344 -39.938 -6.113 1 96.56 163 HIS A O 1
ATOM 1251 N N . THR A 1 164 ? -6.191 -39.031 -4.23 1 96.94 164 THR A N 1
ATOM 1252 C CA . THR A 1 164 ? -5.473 -37.781 -4.359 1 96.94 164 THR A CA 1
ATOM 1253 C C . THR A 1 164 ? -4.715 -37.438 -3.072 1 96.94 164 THR A C 1
ATOM 1255 O O . THR A 1 164 ? -5.152 -37.812 -1.98 1 96.94 164 THR A O 1
ATOM 1258 N N . ARG A 1 165 ? -3.631 -36.812 -3.264 1 96 165 ARG A N 1
ATOM 1259 C CA . ARG A 1 165 ? -2.803 -36.375 -2.146 1 96 165 ARG A CA 1
ATOM 1260 C C . ARG A 1 165 ? -2.352 -34.938 -2.332 1 96 165 ARG A C 1
ATOM 1262 O O . ARG A 1 165 ? -1.681 -34.594 -3.314 1 96 165 ARG A O 1
ATOM 1269 N N . LEU A 1 166 ? -2.797 -34.062 -1.409 1 96.88 166 LEU A N 1
ATOM 1270 C CA . LEU A 1 166 ? -2.303 -32.688 -1.366 1 96.88 166 LEU A CA 1
ATOM 1271 C C . LEU A 1 166 ? -1.049 -32.594 -0.504 1 96.88 166 LEU A C 1
ATOM 1273 O O . LEU A 1 166 ? -1.056 -33 0.659 1 96.88 166 LEU A O 1
ATOM 1277 N N . VAL A 1 167 ? 0.077 -32.062 -1.071 1 96.12 167 VAL A N 1
ATOM 1278 C CA . VAL A 1 167 ? 1.336 -31.969 -0.338 1 96.12 167 VAL A CA 1
ATOM 1279 C C . VAL A 1 167 ? 1.866 -30.547 -0.38 1 96.12 167 VAL A C 1
ATOM 1281 O O . VAL A 1 167 ? 1.948 -29.938 -1.45 1 96.12 167 VAL A O 1
ATOM 1284 N N . THR A 1 168 ? 2.188 -30.016 0.742 1 94.81 168 THR A N 1
ATOM 1285 C CA . THR A 1 168 ? 2.812 -28.703 0.877 1 94.81 168 THR A CA 1
ATOM 1286 C C . THR A 1 168 ? 3.748 -28.672 2.082 1 94.81 168 THR A C 1
ATOM 1288 O O . THR A 1 168 ? 4.16 -29.719 2.582 1 94.81 168 THR A O 1
ATOM 1291 N N . ALA A 1 169 ? 4.246 -27.5 2.402 1 94.25 169 ALA A N 1
ATOM 1292 C CA . ALA A 1 169 ? 5.102 -27.312 3.572 1 94.25 169 ALA A CA 1
ATOM 1293 C C . ALA A 1 169 ? 4.688 -26.078 4.375 1 94.25 169 ALA A C 1
ATOM 1295 O O . ALA A 1 169 ? 4.043 -25.172 3.842 1 94.25 169 ALA A O 1
ATOM 1296 N N . ASN A 1 170 ? 5.039 -26.109 5.641 1 94.94 170 ASN A N 1
ATOM 1297 C CA . ASN A 1 170 ? 4.781 -24.953 6.5 1 94.94 170 ASN A CA 1
ATOM 1298 C C . ASN A 1 170 ? 5.816 -23.859 6.285 1 94.94 170 ASN A C 1
ATOM 1300 O O . ASN A 1 170 ? 6.574 -23.516 7.195 1 94.94 170 ASN A O 1
ATOM 1304 N N . TYR A 1 171 ? 5.766 -23.266 5.184 1 91.31 171 TYR A N 1
ATOM 1305 C CA . TYR A 1 171 ? 6.688 -22.172 4.906 1 91.31 171 TYR A CA 1
ATOM 1306 C C . TYR A 1 171 ? 6.199 -20.875 5.539 1 91.31 171 TYR A C 1
ATOM 1308 O O . TYR A 1 171 ? 6.949 -19.891 5.633 1 91.31 171 TYR A O 1
ATOM 1316 N N . TRP A 1 172 ? 4.992 -20.734 6.078 1 92.19 172 TRP A N 1
ATOM 1317 C CA . TRP A 1 172 ? 4.43 -19.562 6.73 1 92.19 172 TRP A CA 1
ATOM 1318 C C . TRP A 1 172 ? 5.191 -19.219 8.008 1 92.19 172 TRP A C 1
ATOM 1320 O O . TRP A 1 172 ? 5.375 -18.047 8.344 1 92.19 172 TRP A O 1
ATOM 1330 N N . SER A 1 173 ? 5.586 -20.25 8.68 1 91.75 173 SER A N 1
ATOM 1331 C CA . SER A 1 173 ? 6.336 -20.031 9.914 1 91.75 173 SER A CA 1
ATOM 1332 C C . SER A 1 173 ? 7.676 -19.359 9.641 1 91.75 173 SER A C 1
ATOM 1334 O O . SER A 1 173 ? 8.18 -18.609 10.477 1 91.75 173 SER A O 1
ATOM 1336 N N . ALA A 1 174 ? 8.195 -19.641 8.492 1 86.25 174 ALA A N 1
ATOM 1337 C CA . ALA A 1 174 ? 9.438 -18.969 8.109 1 86.25 174 ALA A CA 1
ATOM 1338 C C . ALA A 1 174 ? 9.219 -17.484 7.875 1 86.25 174 ALA A C 1
ATOM 1340 O O . ALA A 1 174 ? 10.148 -16.688 7.992 1 86.25 174 ALA A O 1
ATOM 1341 N N . TYR A 1 175 ? 7.984 -17.125 7.645 1 86.19 175 TYR A N 1
ATOM 1342 C CA . TYR A 1 175 ? 7.629 -15.727 7.469 1 86.19 175 TYR A CA 1
ATOM 1343 C C . TYR A 1 175 ? 7.234 -15.094 8.797 1 86.19 175 TYR A C 1
ATOM 1345 O O . TYR A 1 175 ? 6.906 -13.906 8.852 1 86.19 175 TYR A O 1
ATOM 1353 N N . GLY A 1 176 ? 7.203 -15.93 9.82 1 88.25 176 GLY A N 1
ATOM 1354 C CA . GLY A 1 176 ? 6.945 -15.352 11.133 1 88.25 176 GLY A CA 1
ATOM 1355 C C . GLY A 1 176 ? 5.637 -15.812 11.742 1 88.25 176 GLY A C 1
ATOM 1356 O O . GLY A 1 176 ? 5.25 -15.352 12.812 1 88.25 176 GLY A O 1
ATOM 1357 N N . ALA A 1 177 ? 4.961 -16.734 11.086 1 92.56 177 ALA A N 1
ATOM 1358 C CA . ALA A 1 177 ? 3.721 -17.25 11.664 1 92.56 177 ALA A CA 1
ATOM 1359 C C . ALA A 1 177 ? 4 -18.062 12.922 1 92.56 177 ALA A C 1
ATOM 1361 O O . ALA A 1 177 ? 4.902 -18.906 12.945 1 92.56 177 ALA A O 1
ATOM 1362 N N . ALA A 1 178 ? 3.336 -17.812 13.992 1 89.12 178 ALA A N 1
ATOM 1363 C CA . ALA A 1 178 ? 3.615 -18.469 15.273 1 89.12 178 ALA A CA 1
ATOM 1364 C C . ALA A 1 178 ? 3.002 -19.859 15.312 1 89.12 178 ALA A C 1
ATOM 1366 O O . ALA A 1 178 ? 3.686 -20.844 15.633 1 89.12 178 ALA A O 1
ATOM 1367 N N . SER A 1 179 ? 1.674 -19.969 15.031 1 90.75 179 SER A N 1
ATOM 1368 C CA . SER A 1 179 ? 1.006 -21.266 15.117 1 90.75 179 SER A CA 1
ATOM 1369 C C . SER A 1 179 ? -0.06 -21.406 14.031 1 90.75 179 SER A C 1
ATOM 1371 O O . SER A 1 179 ? -1.24 -21.578 14.336 1 90.75 179 SER A O 1
ATOM 1373 N N . PRO A 1 180 ? 0.475 -21.469 12.828 1 96.31 180 PRO A N 1
ATOM 1374 C CA . PRO A 1 180 ? -0.527 -21.609 11.773 1 96.31 180 PRO A CA 1
ATOM 1375 C C . PRO A 1 180 ? -1.188 -22.984 11.758 1 96.31 180 PRO A C 1
ATOM 1377 O O . PRO A 1 180 ? -0.605 -23.953 12.25 1 96.31 180 PRO A O 1
ATOM 1380 N N . ARG A 1 181 ? -2.379 -23.094 11.312 1 97.69 181 ARG A N 1
ATOM 1381 C CA . ARG A 1 181 ? -3.121 -24.344 11.148 1 97.69 181 ARG A CA 1
ATOM 1382 C C . ARG A 1 181 ? -3.969 -24.312 9.883 1 97.69 181 ARG A C 1
ATOM 1384 O O . ARG A 1 181 ? -4.203 -23.25 9.312 1 97.69 181 ARG A O 1
ATOM 1391 N N . LEU A 1 182 ? -4.445 -25.453 9.5 1 97.94 182 LEU A N 1
ATOM 1392 C CA . LEU A 1 182 ? -5.34 -25.547 8.352 1 97.94 182 LEU A CA 1
ATOM 1393 C C . LEU A 1 182 ? -6.777 -25.781 8.805 1 97.94 182 LEU A C 1
ATOM 1395 O O . LEU A 1 182 ? -7.023 -26.594 9.703 1 97.94 182 LEU A O 1
ATOM 1399 N N . TRP A 1 183 ? -7.641 -25.031 8.336 1 98.56 183 TRP A N 1
ATOM 1400 C CA . TRP A 1 183 ? -9.055 -25.391 8.344 1 98.56 183 TRP A CA 1
ATOM 1401 C C . TRP A 1 183 ? -9.477 -25.953 6.984 1 98.56 183 TRP A C 1
ATOM 1403 O O . TRP A 1 183 ? -9.234 -25.328 5.949 1 98.56 183 TRP A O 1
ATOM 1413 N N . LEU A 1 184 ? -10.086 -27.125 6.988 1 98.69 184 LEU A N 1
ATOM 1414 C CA . LEU A 1 184 ? -10.352 -27.844 5.754 1 98.69 184 LEU A CA 1
ATOM 1415 C C . LEU A 1 184 ? -11.836 -28.219 5.648 1 98.69 184 LEU A C 1
ATOM 1417 O O . LEU A 1 184 ? -12.461 -28.562 6.652 1 98.69 184 LEU A O 1
ATOM 1421 N N . CYS A 1 185 ? -12.312 -28.078 4.496 1 98.75 185 CYS A N 1
ATOM 1422 C CA . CYS A 1 185 ? -13.688 -28.469 4.188 1 98.75 185 CYS A CA 1
ATOM 1423 C C . CYS A 1 185 ? -13.75 -29.266 2.891 1 98.75 185 CYS A C 1
ATOM 1425 O O . CYS A 1 185 ? -13.398 -28.75 1.825 1 98.75 185 CYS A O 1
ATOM 1427 N N . LEU A 1 186 ? -14.234 -30.516 2.98 1 98.81 186 LEU A N 1
ATOM 1428 C CA . LEU A 1 186 ? -14.289 -31.406 1.834 1 98.81 186 LEU A CA 1
ATOM 1429 C C . LEU A 1 186 ? -15.695 -31.453 1.243 1 98.81 186 LEU A C 1
ATOM 1431 O O . LEU A 1 186 ? -16.656 -31.719 1.955 1 98.81 186 LEU A O 1
ATOM 1435 N N . PHE A 1 187 ? -15.781 -31.172 -0.074 1 98.69 187 PHE A N 1
ATOM 1436 C CA . PHE A 1 187 ? -17.047 -31.203 -0.793 1 98.69 187 PHE A CA 1
ATOM 1437 C C . PHE A 1 187 ? -17.094 -32.375 -1.766 1 98.69 187 PHE A C 1
ATOM 1439 O O . PHE A 1 187 ? -16.094 -32.688 -2.416 1 98.69 187 PHE A O 1
ATOM 1446 N N . ASP A 1 188 ? -18.219 -33 -1.931 1 98.38 188 ASP A N 1
ATOM 1447 C CA . ASP A 1 188 ? -18.391 -33.969 -2.992 1 98.38 188 ASP A CA 1
ATOM 1448 C C . ASP A 1 188 ? -18.812 -33.312 -4.297 1 98.38 188 ASP A C 1
ATOM 1450 O O . ASP A 1 188 ? -18.766 -32.094 -4.422 1 98.38 188 ASP A O 1
ATOM 1454 N N . HIS A 1 189 ? -19.188 -34.094 -5.301 1 97.94 189 HIS A N 1
ATOM 1455 C CA . HIS A 1 189 ? -19.469 -33.594 -6.637 1 97.94 189 HIS A CA 1
ATOM 1456 C C . HIS A 1 189 ? -20.734 -32.719 -6.645 1 97.94 189 HIS A C 1
ATOM 1458 O O . HIS A 1 189 ? -20.938 -31.922 -7.562 1 97.94 189 HIS A O 1
ATOM 1464 N N . THR A 1 190 ? -21.594 -32.875 -5.621 1 98.19 190 THR A N 1
ATOM 1465 C CA . THR A 1 190 ? -22.828 -32.094 -5.562 1 98.19 190 THR A CA 1
ATOM 1466 C C . THR A 1 190 ? -22.641 -30.859 -4.711 1 98.19 190 THR A C 1
ATOM 1468 O O . THR A 1 190 ? -23.594 -30.078 -4.523 1 98.19 190 THR A O 1
ATOM 1471 N N . GLY A 1 191 ? -21.484 -30.719 -4.152 1 97.88 191 GLY A N 1
ATOM 1472 C CA . GLY A 1 191 ? -21.219 -29.578 -3.289 1 97.88 191 GLY A CA 1
ATOM 1473 C C . GLY A 1 191 ? -21.594 -29.828 -1.84 1 97.88 191 GLY A C 1
ATOM 1474 O O . GLY A 1 191 ? -21.516 -28.922 -1.008 1 97.88 191 GLY A O 1
ATOM 1475 N N . THR A 1 192 ? -21.984 -31.047 -1.516 1 97.81 192 THR A N 1
ATOM 1476 C CA . THR A 1 192 ? -22.297 -31.422 -0.139 1 97.81 192 THR A CA 1
ATOM 1477 C C . THR A 1 192 ? -21.016 -31.562 0.683 1 97.81 192 THR A C 1
ATOM 1479 O O . THR A 1 192 ? -20.047 -32.156 0.226 1 97.81 192 THR A O 1
ATOM 1482 N N . VAL A 1 193 ? -21.078 -31.078 1.884 1 98.19 193 VAL A N 1
ATOM 1483 C CA . VAL A 1 193 ? -19.922 -31.188 2.773 1 98.19 193 VAL A CA 1
ATOM 1484 C C . VAL A 1 193 ? -19.828 -32.625 3.309 1 98.19 193 VAL A C 1
ATOM 1486 O O . VAL A 1 193 ? -20.75 -33.125 3.941 1 98.19 193 VAL A O 1
ATOM 1489 N N . LEU A 1 194 ? -18.703 -33.188 3.039 1 98.62 194 LEU A N 1
ATOM 1490 C CA . LEU A 1 194 ? -18.469 -34.562 3.518 1 98.62 194 LEU A CA 1
ATOM 1491 C C . LEU A 1 194 ? -17.766 -34.531 4.875 1 98.62 194 LEU A C 1
ATOM 1493 O O . LEU A 1 194 ? -18.031 -35.406 5.719 1 98.62 194 LEU A O 1
ATOM 1497 N N . ALA A 1 195 ? -16.906 -33.625 5.059 1 98.56 195 ALA A N 1
ATOM 1498 C CA . ALA A 1 195 ? -16.156 -33.5 6.305 1 98.56 195 ALA A CA 1
ATOM 1499 C C . ALA A 1 195 ? -15.602 -32.094 6.465 1 98.56 195 ALA A C 1
ATOM 1501 O O . ALA A 1 195 ? -15.344 -31.406 5.477 1 98.56 195 ALA A O 1
ATOM 1502 N N . GLU A 1 196 ? -15.469 -31.656 7.637 1 98.06 196 GLU A N 1
ATOM 1503 C CA . GLU A 1 196 ? -14.82 -30.422 8.047 1 98.06 196 GLU A CA 1
ATOM 1504 C C . GLU A 1 196 ? -13.922 -30.641 9.266 1 98.06 196 GLU A C 1
ATOM 1506 O O . GLU A 1 196 ? -14.336 -31.281 10.234 1 98.06 196 GLU A O 1
ATOM 1511 N N . TRP A 1 197 ? -12.633 -30.172 9.164 1 98.25 197 TRP A N 1
ATOM 1512 C CA . TRP A 1 197 ? -11.75 -30.406 10.297 1 98.25 197 TRP A CA 1
ATOM 1513 C C . TRP A 1 197 ? -10.586 -29.406 10.297 1 98.25 197 TRP A C 1
ATOM 1515 O O . TRP A 1 197 ? -10.414 -28.656 9.336 1 98.25 197 TRP A O 1
ATOM 1525 N N . THR A 1 198 ? -9.898 -29.344 11.359 1 97.5 198 THR A N 1
ATOM 1526 C CA . THR A 1 198 ? -8.688 -28.531 11.5 1 97.5 198 THR A CA 1
ATOM 1527 C C . THR A 1 198 ? -7.461 -29.438 11.625 1 97.5 198 THR A C 1
ATOM 1529 O O . THR A 1 198 ? -7.5 -30.453 12.305 1 97.5 198 THR A O 1
ATOM 1532 N N . GLU A 1 199 ? -6.496 -29.047 10.844 1 96.25 199 GLU A N 1
ATOM 1533 C CA . GLU A 1 199 ? -5.227 -29.766 10.875 1 96.25 199 GLU A CA 1
ATOM 1534 C C . GLU A 1 199 ? -4.113 -28.891 11.445 1 96.25 199 GLU A C 1
ATOM 1536 O O . GLU A 1 199 ? -3.881 -27.781 10.953 1 96.25 199 GLU A O 1
ATOM 1541 N N . ALA A 1 200 ? -3.426 -29.391 12.508 1 94.69 200 ALA A N 1
ATOM 1542 C CA . ALA A 1 200 ? -2.234 -28.688 12.992 1 94.69 200 ALA A CA 1
ATOM 1543 C C . ALA A 1 200 ? -1.078 -28.844 12.008 1 94.69 200 ALA A C 1
ATOM 1545 O O . ALA A 1 200 ? -0.953 -29.875 11.336 1 94.69 200 ALA A O 1
ATOM 1546 N N . LEU A 1 201 ? -0.288 -27.781 11.922 1 96.12 201 LEU A N 1
ATOM 1547 C CA . LEU A 1 201 ? 0.867 -27.859 11.039 1 96.12 201 LEU A CA 1
ATOM 1548 C C . LEU A 1 201 ? 2.119 -28.266 11.805 1 96.12 201 LEU A C 1
ATOM 1550 O O . LEU A 1 201 ? 2.223 -28.016 13.008 1 96.12 201 LEU A O 1
ATOM 1554 N N . PRO A 1 202 ? 2.975 -28.938 11.086 1 94.5 202 PRO A N 1
ATOM 1555 C CA . PRO A 1 202 ? 4.273 -29.219 11.711 1 94.5 202 PRO A CA 1
ATOM 1556 C C . PRO A 1 202 ? 5.102 -27.953 11.922 1 94.5 202 PRO A C 1
ATOM 1558 O O . PRO A 1 202 ? 4.621 -26.844 11.672 1 94.5 202 PRO A O 1
ATOM 1561 N N . GLU A 1 203 ? 6.332 -28.172 12.484 1 92.75 203 GLU A N 1
ATOM 1562 C CA . GLU A 1 203 ? 7.254 -27.047 12.672 1 92.75 203 GLU A CA 1
ATOM 1563 C C . GLU A 1 203 ? 7.648 -26.422 11.336 1 92.75 203 GLU A C 1
ATOM 1565 O O . GLU A 1 203 ? 7.27 -26.938 10.273 1 92.75 203 GLU A O 1
ATOM 1570 N N . ALA A 1 204 ? 8.398 -25.344 11.469 1 91.81 204 ALA A N 1
ATOM 1571 C CA . ALA A 1 204 ? 8.805 -24.578 10.281 1 91.81 204 ALA A CA 1
ATOM 1572 C C . ALA A 1 204 ? 9.445 -25.5 9.242 1 91.81 204 ALA A C 1
ATOM 1574 O O . ALA A 1 204 ? 10.289 -26.328 9.578 1 91.81 204 ALA A O 1
ATOM 1575 N N . ASP A 1 205 ? 8.961 -25.453 8.031 1 90.69 205 ASP A N 1
ATOM 1576 C CA . ASP A 1 205 ? 9.461 -26.156 6.855 1 90.69 205 ASP A CA 1
ATOM 1577 C C . ASP A 1 205 ? 9.047 -27.625 6.883 1 90.69 205 ASP A C 1
ATOM 1579 O O . ASP A 1 205 ? 9.508 -28.422 6.055 1 90.69 205 ASP A O 1
ATOM 1583 N N . GLY A 1 206 ? 8.242 -27.953 7.816 1 94.94 206 GLY A N 1
ATOM 1584 C CA . GLY A 1 206 ? 7.746 -29.312 7.832 1 94.94 206 GLY A CA 1
ATOM 1585 C C . GLY A 1 206 ? 6.754 -29.609 6.723 1 94.94 206 GLY A C 1
ATOM 1586 O O . GLY A 1 206 ? 6.059 -28.703 6.25 1 94.94 206 GLY A O 1
ATOM 1587 N N . THR A 1 207 ? 6.645 -30.875 6.355 1 96.38 207 THR A N 1
ATOM 1588 C CA . THR A 1 207 ? 5.773 -31.312 5.266 1 96.38 207 THR A CA 1
ATOM 1589 C C . THR A 1 207 ? 4.336 -31.469 5.758 1 96.38 207 THR A C 1
ATOM 1591 O O . THR A 1 207 ? 4.105 -31.969 6.859 1 96.38 207 THR A O 1
ATOM 1594 N N . VAL A 1 208 ? 3.453 -31.016 4.996 1 96.38 208 VAL A N 1
ATOM 1595 C CA . VAL A 1 208 ? 2.023 -31.156 5.25 1 96.38 208 VAL A CA 1
ATOM 1596 C C . VAL A 1 208 ? 1.398 -32.031 4.164 1 96.38 208 VAL A C 1
ATOM 1598 O O . VAL A 1 208 ? 1.528 -31.75 2.971 1 96.38 208 VAL A O 1
ATOM 1601 N N . VAL A 1 209 ? 0.685 -33.094 4.598 1 96.94 209 VAL A N 1
ATOM 1602 C CA . VAL A 1 209 ? 0.063 -34 3.645 1 96.94 209 VAL A CA 1
ATOM 1603 C C . VAL A 1 209 ? -1.397 -34.25 4.027 1 96.94 209 VAL A C 1
ATOM 1605 O O . VAL A 1 209 ? -1.702 -34.562 5.176 1 96.94 209 VAL A O 1
ATOM 1608 N N . ILE A 1 210 ? -2.275 -34.031 3.123 1 97.88 210 ILE A N 1
ATOM 1609 C CA . ILE A 1 210 ? -3.67 -34.438 3.232 1 97.88 210 ILE A CA 1
ATOM 1610 C C . ILE A 1 210 ? -3.98 -35.5 2.176 1 97.88 210 ILE A C 1
ATOM 1612 O O . ILE A 1 210 ? -4.043 -35.188 0.983 1 97.88 210 ILE A O 1
ATOM 1616 N N . ASP A 1 211 ? -4.195 -36.688 2.609 1 97.31 211 ASP A N 1
ATOM 1617 C CA . ASP A 1 211 ? -4.379 -37.812 1.729 1 97.31 211 ASP A CA 1
ATOM 1618 C C . ASP A 1 211 ? -5.84 -38.281 1.698 1 97.31 211 ASP A C 1
ATOM 1620 O O . ASP A 1 211 ? -6.438 -38.531 2.744 1 97.31 211 ASP A O 1
ATOM 1624 N N . SER A 1 212 ? -6.371 -38.406 0.51 1 98.19 212 SER A N 1
ATOM 1625 C CA . SER A 1 212 ? -7.797 -38.688 0.37 1 98.19 212 SER A CA 1
ATOM 1626 C C . SER A 1 212 ? -8.164 -40.031 0.973 1 98.19 212 SER A C 1
ATOM 1628 O O . SER A 1 212 ? -9.234 -40.188 1.555 1 98.19 212 SER A O 1
ATOM 1630 N N . ALA A 1 213 ? -7.32 -41.031 0.837 1 97 213 ALA A N 1
ATOM 1631 C CA . ALA A 1 213 ? -7.586 -42.344 1.417 1 97 213 ALA A CA 1
ATOM 1632 C C . ALA A 1 213 ? -7.633 -42.25 2.939 1 97 213 ALA A C 1
ATOM 1634 O O . ALA A 1 213 ? -8.5 -42.875 3.57 1 97 213 ALA A O 1
ATOM 1635 N N . GLU A 1 214 ? -6.695 -41.562 3.488 1 97.06 214 GLU A N 1
ATOM 1636 C CA . GLU A 1 214 ? -6.684 -41.375 4.938 1 97.06 214 GLU A CA 1
ATOM 1637 C C . GLU A 1 214 ? -7.922 -40.625 5.41 1 97.06 214 GLU A C 1
ATOM 1639 O O . GLU A 1 214 ? -8.523 -41 6.422 1 97.06 214 GLU A O 1
ATOM 1644 N N . VAL A 1 215 ? -8.266 -39.594 4.715 1 98.44 215 VAL A N 1
ATOM 1645 C CA . VAL A 1 215 ? -9.422 -38.781 5.074 1 98.44 215 VAL A CA 1
ATOM 1646 C C . VAL A 1 215 ? -10.688 -39.625 5.035 1 98.44 215 VAL A C 1
ATOM 1648 O O . VAL A 1 215 ? -11.516 -39.562 5.945 1 98.44 215 VAL A O 1
ATOM 1651 N N . ARG A 1 216 ? -10.836 -40.375 3.975 1 98.38 216 ARG A N 1
ATOM 1652 C CA . ARG A 1 216 ? -12.008 -41.25 3.855 1 98.38 216 ARG A CA 1
ATOM 1653 C C . ARG A 1 216 ? -12.094 -42.188 5.031 1 98.38 216 ARG A C 1
ATOM 1655 O O . ARG A 1 216 ? -13.164 -42.375 5.621 1 98.38 216 ARG A O 1
ATOM 1662 N N . ARG A 1 217 ? -11 -42.812 5.402 1 98.06 217 ARG A N 1
ATOM 1663 C CA . ARG A 1 217 ? -10.969 -43.719 6.523 1 98.06 217 ARG A CA 1
ATOM 1664 C C . ARG A 1 217 ? -11.273 -43.031 7.84 1 98.06 217 ARG A C 1
ATOM 1666 O O . ARG A 1 217 ? -12.094 -43.5 8.625 1 98.06 217 ARG A O 1
ATOM 1673 N N . ARG A 1 218 ? -10.609 -41.969 8.07 1 98.31 218 ARG A N 1
ATOM 1674 C CA . ARG A 1 218 ? -10.719 -41.188 9.312 1 98.31 218 ARG A CA 1
ATOM 1675 C C . ARG A 1 218 ? -12.164 -40.781 9.578 1 98.31 218 ARG A C 1
ATOM 1677 O O . ARG A 1 218 ? -12.641 -40.844 10.711 1 98.31 218 ARG A O 1
ATOM 1684 N N . PHE A 1 219 ? -12.844 -40.438 8.547 1 98.44 219 PHE A N 1
ATOM 1685 C CA . PHE A 1 219 ? -14.18 -39.875 8.742 1 98.44 219 PHE A CA 1
ATOM 1686 C C . PHE A 1 219 ? -15.25 -40.875 8.297 1 98.44 219 PHE A C 1
ATOM 1688 O O . PHE A 1 219 ? -16.438 -40.531 8.305 1 98.44 219 PHE A O 1
ATOM 1695 N N . GLY A 1 220 ? -14.898 -42.031 7.871 1 98.19 220 GLY A N 1
ATOM 1696 C CA . GLY A 1 220 ? -15.852 -43.031 7.449 1 98.19 220 GLY A CA 1
ATOM 1697 C C . GLY A 1 220 ? -16.719 -42.594 6.281 1 98.19 220 GLY A C 1
ATOM 1698 O O . GLY A 1 220 ? -17.938 -42.719 6.324 1 98.19 220 GLY A O 1
ATOM 1699 N N . LEU A 1 221 ? -16.062 -42.125 5.211 1 98.5 221 LEU A N 1
ATOM 1700 C CA . LEU A 1 221 ? -16.797 -41.531 4.09 1 98.5 221 LEU A CA 1
ATOM 1701 C C . LEU A 1 221 ? -17 -42.531 2.977 1 98.5 221 LEU A C 1
ATOM 1703 O O . LEU A 1 221 ? -16.203 -43.469 2.834 1 98.5 221 LEU A O 1
ATOM 1707 N N . PRO A 1 222 ? -18.078 -42.375 2.16 1 97.69 222 PRO A N 1
ATOM 1708 C CA . PRO A 1 222 ? -18.141 -43.125 0.906 1 97.69 222 PRO A CA 1
ATOM 1709 C C . PRO A 1 222 ? -17.141 -42.625 -0.135 1 97.69 222 PRO A C 1
ATOM 1711 O O . PRO A 1 222 ? -16.438 -41.656 0.098 1 97.69 222 PRO A O 1
ATOM 1714 N N . GLU A 1 223 ? -17.078 -43.375 -1.26 1 97.88 223 GLU A N 1
ATOM 1715 C CA . GLU A 1 223 ? -16.297 -42.844 -2.379 1 97.88 223 GLU A CA 1
ATOM 1716 C C . GLU A 1 223 ? -16.781 -41.469 -2.805 1 97.88 223 GLU A C 1
ATOM 1718 O O . GLU A 1 223 ? -17.969 -41.188 -2.766 1 97.88 223 GLU A O 1
ATOM 1723 N N . PHE A 1 224 ? -15.859 -40.625 -3.18 1 98.31 224 PHE A N 1
ATOM 1724 C CA . PHE A 1 224 ? -16.234 -39.281 -3.549 1 98.31 224 PHE A CA 1
ATOM 1725 C C . PHE A 1 224 ? -15.297 -38.719 -4.609 1 98.31 224 PHE A C 1
ATOM 1727 O O . PHE A 1 224 ? -14.18 -39.219 -4.781 1 98.31 224 PHE A O 1
ATOM 1734 N N . VAL A 1 225 ? -15.781 -37.781 -5.383 1 97.94 225 VAL A N 1
ATOM 1735 C CA . VAL A 1 225 ? -15.023 -36.844 -6.227 1 97.94 225 VAL A CA 1
ATOM 1736 C C . VAL A 1 225 ? -15.508 -35.438 -6 1 97.94 225 VAL A C 1
ATOM 1738 O O . VAL A 1 225 ? -16.719 -35.156 -6.02 1 97.94 225 VAL A O 1
ATOM 1741 N N . GLY A 1 226 ? -14.633 -34.594 -5.656 1 98 226 GLY A N 1
ATOM 1742 C CA . GLY A 1 226 ? -15 -33.188 -5.418 1 98 226 GLY A CA 1
ATOM 1743 C C . GLY A 1 226 ? -13.797 -32.281 -5.211 1 98 226 GLY A C 1
ATOM 1744 O O . GLY A 1 226 ? -12.867 -32.281 -6.02 1 98 226 GLY A O 1
ATOM 1745 N N . GLN A 1 227 ? -13.93 -31.453 -4.234 1 97.88 227 GLN A N 1
ATOM 1746 C CA . GLN A 1 227 ? -12.844 -30.5 -3.998 1 97.88 227 GLN A CA 1
ATOM 1747 C C . GLN A 1 227 ? -12.648 -30.25 -2.506 1 97.88 227 GLN A C 1
ATOM 1749 O O . GLN A 1 227 ? -13.586 -30.375 -1.722 1 97.88 227 GLN A O 1
ATOM 1754 N N . LEU A 1 228 ? -11.406 -30.016 -2.125 1 98.44 228 LEU A N 1
ATOM 1755 C CA . LEU A 1 228 ? -10.992 -29.688 -0.764 1 98.44 228 LEU A CA 1
ATOM 1756 C C . LEU A 1 228 ? -10.672 -28.203 -0.629 1 98.44 228 LEU A C 1
ATOM 1758 O O . LEU A 1 228 ? -9.781 -27.703 -1.304 1 98.44 228 LEU A O 1
ATOM 1762 N N . PHE A 1 229 ? -11.477 -27.516 0.151 1 98.06 229 PHE A N 1
ATOM 1763 C CA . PHE A 1 229 ? -11.195 -26.125 0.488 1 98.06 229 PHE A CA 1
ATOM 1764 C C . PHE A 1 229 ? -10.164 -26.047 1.606 1 98.06 229 PHE A C 1
ATOM 1766 O O . PHE A 1 229 ? -10.305 -26.688 2.643 1 98.06 229 PHE A O 1
ATOM 1773 N N . VAL A 1 230 ? -9.125 -25.281 1.375 1 98.06 230 VAL A N 1
ATOM 1774 C CA . VAL A 1 230 ? -8.039 -25.141 2.332 1 98.06 230 VAL A CA 1
ATOM 1775 C C . VAL A 1 230 ? -7.945 -23.688 2.791 1 98.06 230 VAL A C 1
ATOM 1777 O O . VAL A 1 230 ? -7.848 -22.766 1.968 1 98.06 230 VAL A O 1
ATOM 1780 N N . HIS A 1 231 ? -7.988 -23.453 4.047 1 97.81 231 HIS A N 1
ATOM 1781 C CA . HIS A 1 231 ? -7.785 -22.141 4.648 1 97.81 231 HIS A CA 1
ATOM 1782 C C . HIS A 1 231 ? -6.664 -22.172 5.684 1 97.81 231 HIS A C 1
ATOM 1784 O O . HIS A 1 231 ? -6.789 -22.828 6.719 1 97.81 231 HIS A O 1
ATOM 1790 N N . VAL A 1 232 ? -5.57 -21.5 5.426 1 97.56 232 VAL A N 1
ATOM 1791 C CA . VAL A 1 232 ? -4.484 -21.391 6.395 1 97.56 232 VAL A CA 1
ATOM 1792 C C . VAL A 1 232 ? -4.793 -20.266 7.391 1 97.56 232 VAL A C 1
ATOM 1794 O O . VAL A 1 232 ? -4.754 -19.094 7.039 1 97.56 232 VAL A O 1
ATOM 1797 N N . VAL A 1 233 ? -5.031 -20.656 8.578 1 97.38 233 VAL A N 1
ATOM 1798 C CA . VAL A 1 233 ? -5.312 -19.719 9.664 1 97.38 233 VAL A CA 1
ATOM 1799 C C . VAL A 1 233 ? -4.012 -19.328 10.359 1 97.38 233 VAL A C 1
ATOM 1801 O O . VAL A 1 233 ? -3.23 -20.188 10.758 1 97.38 233 VAL A O 1
ATOM 1804 N N . GLY A 1 234 ? -3.787 -18.109 10.461 1 96.25 234 GLY A N 1
ATOM 1805 C CA . GLY A 1 234 ? -2.566 -17.641 11.094 1 96.25 234 GLY A CA 1
ATOM 1806 C C . GLY A 1 234 ? -1.398 -17.516 10.133 1 96.25 234 GLY A C 1
ATOM 1807 O O . GLY A 1 234 ? -0.239 -17.578 10.547 1 96.25 234 GLY A O 1
ATOM 1808 N N . ALA A 1 235 ? -1.707 -17.375 8.914 1 94.25 235 ALA A N 1
ATOM 1809 C CA . ALA A 1 235 ? -0.661 -17.297 7.895 1 94.25 235 ALA A CA 1
ATOM 1810 C C . ALA A 1 235 ? 0.148 -16 8.047 1 94.25 235 ALA A C 1
ATOM 1812 O O . ALA A 1 235 ? -0.344 -15.016 8.594 1 94.25 235 ALA A O 1
ATOM 1813 N N . ALA A 1 236 ? 1.397 -16.031 7.652 1 91.88 236 ALA A N 1
ATOM 1814 C CA . ALA A 1 236 ? 2.271 -14.859 7.559 1 91.88 236 ALA A CA 1
ATOM 1815 C C . ALA A 1 236 ? 2.982 -14.82 6.207 1 91.88 236 ALA A C 1
ATOM 1817 O O . ALA A 1 236 ? 3.117 -15.844 5.539 1 91.88 236 ALA A O 1
ATOM 1818 N N . GLY A 1 237 ? 3.348 -13.562 5.812 1 86.75 237 GLY A N 1
ATOM 1819 C CA . GLY A 1 237 ? 4.035 -13.383 4.543 1 86.75 237 GLY A CA 1
ATOM 1820 C C . GLY A 1 237 ? 3.098 -13.047 3.398 1 86.75 237 GLY A C 1
ATOM 1821 O O . GLY A 1 237 ? 3.076 -11.914 2.92 1 86.75 237 GLY A O 1
ATOM 1822 N N . HIS A 1 238 ? 2.275 -14.016 2.973 1 84.94 238 HIS A N 1
ATOM 1823 C CA . HIS A 1 238 ? 1.315 -13.789 1.899 1 84.94 238 HIS A CA 1
ATOM 1824 C C . HIS A 1 238 ? 0.11 -14.711 2.029 1 84.94 238 HIS A C 1
ATOM 1826 O O . HIS A 1 238 ? 0.127 -15.648 2.828 1 84.94 238 HIS A O 1
ATOM 1832 N N . ASP A 1 239 ? -0.866 -14.453 1.239 1 89.69 239 ASP A N 1
ATOM 1833 C CA . ASP A 1 239 ? -2.127 -15.172 1.365 1 89.69 239 ASP A CA 1
ATOM 1834 C C . ASP A 1 239 ? -2.242 -16.266 0.302 1 89.69 239 ASP A C 1
ATOM 1836 O O . ASP A 1 239 ? -3.328 -16.797 0.067 1 89.69 239 ASP A O 1
ATOM 1840 N N . VAL A 1 240 ? -1.133 -16.641 -0.347 1 89.62 240 VAL A N 1
ATOM 1841 C CA . VAL A 1 240 ? -1.146 -17.656 -1.399 1 89.62 240 VAL A CA 1
ATOM 1842 C C . VAL A 1 240 ? -0.838 -19.016 -0.802 1 89.62 240 VAL A C 1
ATOM 1844 O O . VAL A 1 240 ? 0.187 -19.203 -0.14 1 89.62 240 VAL A O 1
ATOM 1847 N N . VAL A 1 241 ? -1.674 -19.891 -1.061 1 94 241 VAL A N 1
ATOM 1848 C CA . VAL A 1 241 ? -1.48 -21.266 -0.608 1 94 241 VAL A CA 1
ATOM 1849 C C . VAL A 1 241 ? -1.021 -22.125 -1.776 1 94 241 VAL A C 1
ATOM 1851 O O . VAL A 1 241 ? -1.809 -22.438 -2.672 1 94 241 VAL A O 1
ATOM 1854 N N . LYS A 1 242 ? 0.21 -22.609 -1.687 1 93.44 242 LYS A N 1
ATOM 1855 C CA . LYS A 1 242 ? 0.801 -23.422 -2.74 1 93.44 242 LYS A CA 1
ATOM 1856 C C . LYS A 1 242 ? 0.856 -24.891 -2.326 1 93.44 242 LYS A C 1
ATOM 1858 O O . LYS A 1 242 ? 1.141 -25.203 -1.168 1 93.44 242 LYS A O 1
ATOM 1863 N N . TYR A 1 243 ? 0.539 -25.781 -3.266 1 94.44 243 TYR A N 1
ATOM 1864 C CA . TYR A 1 243 ? 0.64 -27.203 -2.955 1 94.44 243 TYR A CA 1
ATOM 1865 C C . TYR A 1 243 ? 0.895 -28.031 -4.215 1 94.44 243 TYR A C 1
ATOM 1867 O O . TYR A 1 243 ? 0.613 -27.562 -5.328 1 94.44 243 TYR A O 1
ATOM 1875 N N . ALA A 1 244 ? 1.441 -29.141 -4.055 1 95 244 ALA A N 1
ATOM 1876 C CA . ALA A 1 244 ? 1.45 -30.203 -5.059 1 95 244 ALA A CA 1
ATOM 1877 C C . ALA A 1 244 ? 0.261 -31.141 -4.879 1 95 244 ALA A C 1
ATOM 1879 O O . ALA A 1 244 ? -0.18 -31.391 -3.754 1 95 244 ALA A O 1
ATOM 1880 N N . LEU A 1 245 ? -0.256 -31.578 -5.957 1 95.75 245 LEU A N 1
ATOM 1881 C CA . LEU A 1 245 ? -1.373 -32.531 -5.945 1 95.75 245 LEU A CA 1
ATOM 1882 C C . LEU A 1 245 ? -1.013 -33.812 -6.688 1 95.75 245 LEU A C 1
ATOM 1884 O O . LEU A 1 245 ? -0.84 -33.781 -7.91 1 95.75 245 LEU A O 1
ATOM 1888 N N . ASP A 1 246 ? -1.01 -34.875 -5.98 1 95.69 246 ASP A N 1
ATOM 1889 C CA . ASP A 1 246 ? -0.732 -36.188 -6.566 1 95.69 246 ASP A CA 1
ATOM 1890 C C . ASP A 1 246 ? -2.02 -37 -6.77 1 95.69 246 ASP A C 1
ATOM 1892 O O . ASP A 1 246 ? -2.934 -36.906 -5.945 1 95.69 246 ASP A O 1
ATOM 1896 N N . THR A 1 247 ? -2.125 -37.656 -7.84 1 95.69 247 THR A N 1
ATOM 1897 C CA . THR A 1 247 ? -3.109 -38.719 -8.008 1 95.69 247 THR A CA 1
ATOM 1898 C C . THR A 1 247 ? -2.428 -40.094 -8.055 1 95.69 247 THR A C 1
ATOM 1900 O O . THR A 1 247 ? -1.422 -40.281 -8.742 1 95.69 247 THR A O 1
ATOM 1903 N N . TYR A 1 248 ? -2.961 -41.031 -7.285 1 95 248 TYR A N 1
ATOM 1904 C CA . TYR A 1 248 ? -2.33 -42.344 -7.199 1 95 248 TYR A CA 1
ATOM 1905 C C . TYR A 1 248 ? -3.365 -43.406 -6.945 1 95 248 TYR A C 1
ATOM 1907 O O . TYR A 1 248 ? -4.539 -43.125 -6.711 1 95 248 TYR A O 1
ATOM 1915 N N . GLY A 1 249 ? -2.98 -44.656 -7.148 1 91.44 249 GLY A N 1
ATOM 1916 C CA . GLY A 1 249 ? -3.789 -45.812 -6.844 1 91.44 249 GLY A CA 1
ATOM 1917 C C . GLY A 1 249 ? -2.961 -47.031 -6.496 1 91.44 249 GLY A C 1
ATOM 1918 O O . GLY A 1 249 ? -1.73 -47 -6.531 1 91.44 249 GLY A O 1
ATOM 1919 N N . SER A 1 250 ? -3.732 -48.062 -6.055 1 81.19 250 SER A N 1
ATOM 1920 C CA . SER A 1 250 ? -3.045 -49.312 -5.742 1 81.19 250 SER A CA 1
ATOM 1921 C C . SER A 1 250 ? -2.449 -49.938 -6.992 1 81.19 250 SER A C 1
ATOM 1923 O O . SER A 1 250 ? -1.438 -50.625 -6.922 1 81.19 250 SER A O 1
ATOM 1925 N N . ASP A 1 251 ? -3.074 -49.594 -8.102 1 86.88 251 ASP A N 1
ATOM 1926 C CA . ASP A 1 251 ? -2.516 -50.062 -9.367 1 86.88 251 ASP A CA 1
ATOM 1927 C C . ASP A 1 251 ? -1.325 -49.219 -9.797 1 86.88 251 ASP A C 1
ATOM 1929 O O . ASP A 1 251 ? -1.381 -48 -9.727 1 86.88 251 ASP A O 1
ATOM 1933 N N . PRO A 1 252 ? -0.307 -49.875 -10.242 1 85.56 252 PRO A N 1
ATOM 1934 C CA . PRO A 1 252 ? 0.923 -49.156 -10.57 1 85.56 252 PRO A CA 1
ATOM 1935 C C . PRO A 1 252 ? 0.74 -48.188 -11.727 1 85.56 252 PRO A C 1
ATOM 1937 O O . PRO A 1 252 ? 1.549 -47.25 -11.898 1 85.56 252 PRO A O 1
ATOM 1940 N N . HIS A 1 253 ? -0.271 -48.375 -12.508 1 89 253 HIS A N 1
ATOM 1941 C CA . HIS A 1 253 ? -0.443 -47.531 -13.68 1 89 253 HIS A CA 1
ATOM 1942 C C . HIS A 1 253 ? -1.162 -46.25 -13.328 1 89 253 HIS A C 1
ATOM 1944 O O . HIS A 1 253 ? -1.282 -45.344 -14.164 1 89 253 HIS A O 1
ATOM 1950 N N . VAL A 1 254 ? -1.589 -46.094 -12.117 1 91.56 254 VAL A N 1
ATOM 1951 C CA . VAL A 1 254 ? -2.297 -44.906 -11.68 1 91.56 254 VAL A CA 1
ATOM 1952 C C . VAL A 1 254 ? -1.339 -43.969 -10.93 1 91.56 254 VAL A C 1
ATOM 1954 O O . VAL A 1 254 ? -1.072 -44.188 -9.742 1 91.56 254 VAL A O 1
ATOM 1957 N N . LEU A 1 255 ? -0.816 -43 -11.641 1 95.12 255 LEU A N 1
ATOM 1958 C CA . LEU A 1 255 ? 0.109 -42.031 -11.062 1 95.12 255 LEU A CA 1
ATOM 1959 C C . LEU A 1 255 ? 0.16 -40.75 -11.898 1 95.12 255 LEU A C 1
ATOM 1961 O O . LEU A 1 255 ? 0.38 -40.812 -13.109 1 95.12 255 LEU A O 1
ATOM 1965 N N . SER A 1 256 ? -0.113 -39.656 -11.289 1 96.25 256 SER A N 1
ATOM 1966 C CA . SER A 1 256 ? -0.002 -38.344 -11.914 1 96.25 256 SER A CA 1
ATOM 1967 C C . SER A 1 256 ? 0.113 -37.219 -10.875 1 96.25 256 SER A C 1
ATOM 1969 O O . SER A 1 256 ? -0.016 -37.469 -9.672 1 96.25 256 SER A O 1
ATOM 1971 N N . CYS A 1 257 ? 0.494 -36.031 -11.336 1 95.5 257 CYS A N 1
ATOM 1972 C CA . CYS A 1 257 ? 0.56 -34.938 -10.383 1 95.5 257 CYS A CA 1
ATOM 1973 C C . CYS A 1 257 ? 0.365 -33.594 -11.078 1 95.5 257 CYS A C 1
ATOM 1975 O O . CYS A 1 257 ? 0.508 -33.5 -12.305 1 95.5 257 CYS A O 1
ATOM 1977 N N . THR A 1 258 ? -0.023 -32.594 -10.367 1 94.94 258 THR A N 1
ATOM 1978 C CA . THR A 1 258 ? -0.052 -31.188 -10.734 1 94.94 258 THR A CA 1
ATOM 1979 C C . THR A 1 258 ? 0.192 -30.312 -9.508 1 94.94 258 THR A C 1
ATOM 1981 O O . THR A 1 258 ? 0.638 -30.797 -8.469 1 94.94 258 THR A O 1
ATOM 1984 N N . HIS A 1 259 ? 0.153 -29.031 -9.656 1 92.62 259 HIS A N 1
ATOM 1985 C CA . HIS A 1 259 ? 0.319 -28.109 -8.547 1 92.62 259 HIS A CA 1
ATOM 1986 C C . HIS A 1 259 ? -0.667 -26.953 -8.641 1 92.62 259 HIS A C 1
ATOM 1988 O O . HIS A 1 259 ? -1.378 -26.812 -9.633 1 92.62 259 HIS A O 1
ATOM 1994 N N . ASP A 1 260 ? -0.728 -26.188 -7.547 1 91.25 260 ASP A N 1
ATOM 1995 C CA . ASP A 1 260 ? -1.509 -24.953 -7.621 1 91.25 260 ASP A CA 1
ATOM 1996 C C . ASP A 1 260 ? -0.968 -23.906 -6.652 1 91.25 260 ASP A C 1
ATOM 1998 O O . ASP A 1 260 ? -0.427 -24.234 -5.598 1 91.25 260 ASP A O 1
ATOM 2002 N N . ALA A 1 261 ? -1.063 -22.625 -7.188 1 85.81 261 ALA A N 1
ATOM 2003 C CA . ALA A 1 261 ? -0.761 -21.453 -6.355 1 85.81 261 ALA A CA 1
ATOM 2004 C C . ALA A 1 261 ? -1.789 -20.359 -6.57 1 85.81 261 ALA A C 1
ATOM 2006 O O . ALA A 1 261 ? -1.724 -19.297 -5.926 1 85.81 261 ALA A O 1
ATOM 2007 N N . ASN A 1 262 ? -2.666 -20.469 -7.414 1 78.38 262 ASN A N 1
ATOM 2008 C CA . ASN A 1 262 ? -3.631 -19.438 -7.777 1 78.38 262 ASN A CA 1
ATOM 2009 C C . ASN A 1 262 ? -5.004 -19.719 -7.172 1 78.38 262 ASN A C 1
ATOM 2011 O O . ASN A 1 262 ? -5.695 -20.656 -7.59 1 78.38 262 ASN A O 1
ATOM 2015 N N . ALA A 1 263 ? -5.379 -18.797 -6.305 1 83 263 ALA A N 1
ATOM 2016 C CA . ALA A 1 263 ? -6.637 -19.047 -5.609 1 83 263 ALA A CA 1
ATOM 2017 C C . ALA A 1 263 ? -7.695 -18.016 -5.996 1 83 263 ALA A C 1
ATOM 2019 O O . ALA A 1 263 ? -8.578 -17.703 -5.199 1 83 263 ALA A O 1
ATOM 2020 N N . TRP A 1 264 ? -7.523 -17.469 -7.234 1 90.12 264 TRP A N 1
ATOM 2021 C CA . TRP A 1 264 ? -8.516 -16.5 -7.672 1 90.12 264 TRP A CA 1
ATOM 2022 C C . TRP A 1 264 ? -9.172 -16.938 -8.977 1 90.12 264 TRP A C 1
ATOM 2024 O O . TRP A 1 264 ? -8.484 -17.375 -9.906 1 90.12 264 TRP A O 1
ATOM 2034 N N . PRO A 1 265 ? -10.438 -16.812 -9.047 1 94.19 265 PRO A N 1
ATOM 2035 C CA . PRO A 1 265 ? -11.102 -17.125 -10.312 1 94.19 265 PRO A CA 1
ATOM 2036 C C . PRO A 1 265 ? -10.727 -16.156 -11.43 1 94.19 265 PRO A C 1
ATOM 2038 O O . PRO A 1 265 ? -10.469 -14.977 -11.172 1 94.19 265 PRO A O 1
ATOM 2041 N N . ALA A 1 266 ? -10.742 -16.688 -12.586 1 94.25 266 ALA A N 1
ATOM 2042 C CA . ALA A 1 266 ? -10.414 -15.859 -13.742 1 94.25 266 ALA A CA 1
ATOM 2043 C C . ALA A 1 266 ? -11.508 -15.938 -14.805 1 94.25 266 ALA A C 1
ATOM 2045 O O . ALA A 1 266 ? -12.344 -16.844 -14.773 1 94.25 266 ALA A O 1
ATOM 2046 N N . ASP A 1 267 ? -11.438 -14.961 -15.742 1 95.31 267 ASP A N 1
ATOM 2047 C CA . ASP A 1 267 ? -12.398 -14.938 -16.844 1 95.31 267 ASP A CA 1
ATOM 2048 C C . ASP A 1 267 ? -12.125 -16.062 -17.844 1 95.31 267 ASP A C 1
ATOM 2050 O O . ASP A 1 267 ? -13.055 -16.672 -18.359 1 95.31 267 ASP A O 1
ATOM 2054 N N . PHE A 1 268 ? -10.844 -16.234 -18.031 1 96.81 268 PHE A N 1
ATOM 2055 C CA . PHE A 1 268 ? -10.438 -17.156 -19.078 1 96.81 268 PHE A CA 1
ATOM 2056 C C . PHE A 1 268 ? -9.266 -18.016 -18.609 1 96.81 268 PHE A C 1
ATOM 2058 O O . PHE A 1 268 ? -8.445 -17.562 -17.812 1 96.81 268 PHE A O 1
ATOM 2065 N N . TYR A 1 269 ? -9.273 -19.234 -19.141 1 96.81 269 TYR A N 1
ATOM 2066 C CA . TYR A 1 269 ? -8.117 -20.109 -19.031 1 96.81 269 TYR A CA 1
ATOM 2067 C C . TYR A 1 269 ? -7.691 -20.641 -20.391 1 96.81 269 TYR A C 1
ATOM 2069 O O . TYR A 1 269 ? -8.523 -20.828 -21.281 1 96.81 269 TYR A O 1
ATOM 2077 N N . ALA A 1 270 ? -6.41 -20.844 -20.516 1 96.62 270 ALA A N 1
ATOM 2078 C CA . ALA A 1 270 ? -5.852 -21.453 -21.734 1 96.62 270 ALA A CA 1
ATOM 2079 C C . ALA A 1 270 ? -4.852 -22.547 -21.375 1 96.62 270 ALA A C 1
ATOM 2081 O O . ALA A 1 270 ? -4.473 -22.703 -20.219 1 96.62 270 ALA A O 1
ATOM 2082 N N . GLY A 1 271 ? -4.484 -23.312 -22.375 1 94.62 271 GLY A N 1
ATOM 2083 C CA . GLY A 1 271 ? -3.596 -24.438 -22.172 1 94.62 271 GLY A CA 1
ATOM 2084 C C . GLY A 1 271 ? -4.336 -25.75 -21.984 1 94.62 271 GLY A C 1
ATOM 2085 O O . GLY A 1 271 ? -3.801 -26.703 -21.406 1 94.62 271 GLY A O 1
ATOM 2086 N N . LEU A 1 272 ? -5.562 -25.797 -22.297 1 98.06 272 LEU A N 1
ATOM 2087 C CA . LEU A 1 272 ? -6.344 -27.016 -22.375 1 98.06 272 LEU A CA 1
ATOM 2088 C C . LEU A 1 272 ? -6.164 -27.703 -23.719 1 98.06 272 LEU A C 1
ATOM 2090 O O . LEU A 1 272 ? -6.508 -27.125 -24.766 1 98.06 272 LEU A O 1
ATOM 2094 N N . PRO A 1 273 ? -5.637 -28.875 -23.719 1 98.06 273 PRO A N 1
ATOM 2095 C CA . PRO A 1 273 ? -5.379 -29.547 -25 1 98.06 273 PRO A CA 1
ATOM 2096 C C . PRO A 1 273 ? -6.613 -30.234 -25.578 1 98.06 273 PRO A C 1
ATOM 2098 O O . PRO A 1 273 ? -7.445 -30.75 -24.812 1 98.06 273 PRO A O 1
ATOM 2101 N N . ALA A 1 274 ? -6.715 -30.312 -26.906 1 98.31 274 ALA A N 1
ATOM 2102 C CA . ALA A 1 274 ? -7.664 -31.219 -27.562 1 98.31 274 ALA A CA 1
ATOM 2103 C C . ALA A 1 274 ? -7.203 -32.656 -27.469 1 98.31 274 ALA A C 1
ATOM 2105 O O . ALA A 1 274 ? -6.012 -32.938 -27.297 1 98.31 274 ALA A O 1
ATOM 2106 N N . PRO A 1 275 ? -8.148 -33.594 -27.516 1 97.44 275 PRO A N 1
ATOM 2107 C CA . PRO A 1 275 ? -7.781 -35 -27.359 1 97.44 275 PRO A CA 1
ATOM 2108 C C . PRO A 1 275 ? -7.094 -35.562 -28.609 1 97.44 275 PRO A C 1
ATOM 2110 O O . PRO A 1 275 ? -7.461 -35.219 -29.734 1 97.44 275 PRO A O 1
ATOM 2113 N N . GLN A 1 276 ? -6.105 -36.406 -28.438 1 95 276 GLN A N 1
ATOM 2114 C CA . GLN A 1 276 ? -5.605 -37.281 -29.5 1 95 276 GLN A CA 1
ATOM 2115 C C . GLN A 1 276 ? -6.547 -38.469 -29.734 1 95 276 GLN A C 1
ATOM 2117 O O . GLN A 1 276 ? -7.379 -38.781 -28.875 1 95 276 GLN A O 1
ATOM 2122 N N . PRO A 1 277 ? -6.332 -39.125 -30.922 1 91.5 277 PRO A N 1
ATOM 2123 C CA . PRO A 1 277 ? -7.113 -40.344 -31.062 1 91.5 277 PRO A CA 1
ATOM 2124 C C . PRO A 1 277 ? -6.883 -41.312 -29.906 1 91.5 277 PRO A C 1
ATOM 2126 O O . PRO A 1 277 ? -5.738 -41.594 -29.531 1 91.5 277 PRO A O 1
ATOM 2129 N N . GLY A 1 278 ? -7.953 -41.75 -29.281 1 91.94 278 GLY A N 1
ATOM 2130 C CA . GLY A 1 278 ? -7.855 -42.656 -28.156 1 91.94 278 GLY A CA 1
ATOM 2131 C C . GLY A 1 278 ? -7.855 -41.969 -26.812 1 91.94 278 GLY A C 1
ATOM 2132 O O . GLY A 1 278 ? -7.84 -42.656 -25.766 1 91.94 278 GLY A O 1
ATOM 2133 N N . GLU A 1 279 ? -7.875 -40.688 -26.875 1 96 279 GLU A N 1
ATOM 2134 C CA . GLU A 1 279 ? -7.887 -39.938 -25.625 1 96 279 GLU A CA 1
ATOM 2135 C C . GLU A 1 279 ? -9.242 -39.281 -25.391 1 96 279 GLU A C 1
ATOM 2137 O O . GLU A 1 279 ? -9.938 -38.938 -26.344 1 96 279 GLU A O 1
ATOM 2142 N N . ARG A 1 280 ? -9.586 -39.188 -24.109 1 97.12 280 ARG A N 1
ATOM 2143 C CA . ARG A 1 280 ? -10.641 -38.312 -23.625 1 97.12 280 ARG A CA 1
ATOM 2144 C C . ARG A 1 280 ? -10.078 -37.25 -22.672 1 97.12 280 ARG A C 1
ATOM 2146 O O . ARG A 1 280 ? -9.273 -37.562 -21.797 1 97.12 280 ARG A O 1
ATOM 2153 N N . VAL A 1 281 ? -10.438 -36.062 -23 1 98.44 281 VAL A N 1
ATOM 2154 C CA . VAL A 1 281 ? -10.008 -34.969 -22.141 1 98.44 281 VAL A CA 1
ATOM 2155 C C . VAL A 1 281 ? -11.195 -34.469 -21.312 1 98.44 281 VAL A C 1
ATOM 2157 O O . VAL A 1 281 ? -12.188 -34 -21.875 1 98.44 281 VAL A O 1
ATOM 2160 N N . LEU A 1 282 ? -11.047 -34.562 -20 1 98.25 282 LEU A N 1
ATOM 2161 C CA . LEU A 1 282 ? -12.07 -34.094 -19.062 1 98.25 282 LEU A CA 1
ATOM 2162 C C . LEU A 1 282 ? -11.641 -32.812 -18.359 1 98.25 282 LEU A C 1
ATOM 2164 O O . LEU A 1 282 ? -10.617 -32.812 -17.672 1 98.25 282 LEU A O 1
ATOM 2168 N N . LEU A 1 283 ? -12.391 -31.766 -18.594 1 98.62 283 LEU A N 1
ATOM 2169 C CA . LEU A 1 283 ? -12.195 -30.547 -17.812 1 98.62 283 LEU A CA 1
ATOM 2170 C C . LEU A 1 283 ? -13.016 -30.594 -16.531 1 98.62 283 LEU A C 1
ATOM 2172 O O . LEU A 1 283 ? -14.242 -30.703 -16.578 1 98.62 283 LEU A O 1
ATOM 2176 N N . TRP A 1 284 ? -12.336 -30.516 -15.406 1 98.06 284 TRP A N 1
ATOM 2177 C CA . TRP A 1 284 ? -13.039 -30.5 -14.133 1 98.06 284 TRP A CA 1
ATOM 2178 C C . TRP A 1 284 ? -13.492 -29.078 -13.789 1 98.06 284 TRP A C 1
ATOM 2180 O O . TRP A 1 284 ? -12.703 -28.266 -13.305 1 98.06 284 TRP A O 1
ATOM 2190 N N . VAL A 1 285 ? -14.719 -28.797 -14.047 1 98.12 285 VAL A N 1
ATOM 2191 C CA . VAL A 1 285 ? -15.344 -27.531 -13.648 1 98.12 285 VAL A CA 1
ATOM 2192 C C . VAL A 1 285 ? -15.703 -27.578 -12.164 1 98.12 285 VAL A C 1
ATOM 2194 O O . VAL A 1 285 ? -16.656 -28.25 -11.766 1 98.12 285 VAL A O 1
ATOM 2197 N N . GLN A 1 286 ? -14.938 -26.859 -11.414 1 97.69 286 GLN A N 1
ATOM 2198 C CA . GLN A 1 286 ? -15.125 -26.859 -9.969 1 97.69 286 GLN A CA 1
ATOM 2199 C C . GLN A 1 286 ? -15.594 -25.5 -9.469 1 97.69 286 GLN A C 1
ATOM 2201 O O . GLN A 1 286 ? -14.781 -24.609 -9.25 1 97.69 286 GLN A O 1
ATOM 2206 N N . ASN A 1 287 ? -16.875 -25.453 -9.172 1 97.81 287 ASN A N 1
ATOM 2207 C CA . ASN A 1 287 ? -17.484 -24.203 -8.727 1 97.81 287 ASN A CA 1
ATOM 2208 C C . ASN A 1 287 ? -16.875 -23.719 -7.41 1 97.81 287 ASN A C 1
ATOM 2210 O O . ASN A 1 287 ? -16.938 -24.422 -6.395 1 97.81 287 ASN A O 1
ATOM 2214 N N . SER A 1 288 ? -16.312 -22.531 -7.406 1 96 288 SER A N 1
ATOM 2215 C CA . SER A 1 288 ? -15.617 -22.016 -6.234 1 96 288 SER A CA 1
ATOM 2216 C C . SER A 1 288 ? -16.531 -21.141 -5.387 1 96 288 SER A C 1
ATOM 2218 O O . SER A 1 288 ? -16.062 -20.453 -4.469 1 96 288 SER A O 1
ATOM 2220 N N . HIS A 1 289 ? -17.844 -21.109 -5.707 1 95.75 289 HIS A N 1
ATOM 2221 C CA . HIS A 1 289 ? -18.734 -20.156 -5.074 1 95.75 289 HIS A CA 1
ATOM 2222 C C . HIS A 1 289 ? -19.922 -20.859 -4.418 1 95.75 289 HIS A C 1
ATOM 2224 O O . HIS A 1 289 ? -20.203 -22.016 -4.727 1 95.75 289 HIS A O 1
ATOM 2230 N N . PRO A 1 290 ? -20.594 -20.203 -3.508 1 95 290 PRO A N 1
ATOM 2231 C CA . PRO A 1 290 ? -21.75 -20.766 -2.822 1 95 290 PRO A CA 1
ATOM 2232 C C . PRO A 1 290 ? -23.031 -20.672 -3.646 1 95 290 PRO A C 1
ATOM 2234 O O . PRO A 1 290 ? -24.125 -20.891 -3.125 1 95 290 PRO A O 1
ATOM 2237 N N . VAL A 1 291 ? -22.938 -20.297 -4.867 1 93.06 291 VAL A N 1
ATOM 2238 C CA . VAL A 1 291 ? -24.062 -20.219 -5.793 1 93.06 291 VAL A CA 1
ATOM 2239 C C . VAL A 1 291 ? -23.781 -21.078 -7.02 1 93.06 291 VAL A C 1
ATOM 2241 O O . VAL A 1 291 ? -22.625 -21.297 -7.383 1 93.06 291 VAL A O 1
ATOM 2244 N N . PRO A 1 292 ? -24.812 -21.562 -7.617 1 95.69 292 PRO A N 1
ATOM 2245 C CA . PRO A 1 292 ? -24.578 -22.422 -8.781 1 95.69 292 PRO A CA 1
ATOM 2246 C C . PRO A 1 292 ? -23.984 -21.656 -9.969 1 95.69 292 PRO A C 1
ATOM 2248 O O . PRO A 1 292 ? -24.172 -20.453 -10.078 1 95.69 292 PRO A O 1
ATOM 2251 N N . ILE A 1 293 ? -23.25 -22.312 -10.742 1 97.38 293 ILE A N 1
ATOM 2252 C CA . ILE A 1 293 ? -22.938 -21.828 -12.086 1 97.38 293 ILE A CA 1
ATOM 2253 C C . ILE A 1 293 ? -24.125 -22.109 -13.016 1 97.38 293 ILE A C 1
ATOM 2255 O O . ILE A 1 293 ? -24.438 -23.266 -13.281 1 97.38 293 ILE A O 1
ATOM 2259 N N . PRO A 1 294 ? -24.734 -21.109 -13.539 1 96.12 294 PRO A N 1
ATOM 2260 C CA . PRO A 1 294 ? -25.891 -21.359 -14.391 1 96.12 294 PRO A CA 1
ATOM 2261 C C . PRO A 1 294 ? -25.531 -22.078 -15.688 1 96.12 294 PRO A C 1
ATOM 2263 O O . PRO A 1 294 ? -24.438 -21.891 -16.219 1 96.12 294 PRO A O 1
ATOM 2266 N N . SER A 1 295 ? -26.531 -22.844 -16.156 1 97.38 295 SER A N 1
ATOM 2267 C CA . SER A 1 295 ? -26.391 -23.453 -17.469 1 97.38 295 SER A CA 1
ATOM 2268 C C . SER A 1 295 ? -26.125 -22.406 -18.547 1 97.38 295 SER A C 1
ATOM 2270 O O . SER A 1 295 ? -26.734 -21.328 -18.531 1 97.38 295 SER A O 1
ATOM 2272 N N . GLY A 1 296 ? -25.156 -22.656 -19.391 1 96.81 296 GLY A N 1
ATOM 2273 C CA . GLY A 1 296 ? -24.875 -21.75 -20.516 1 96.81 296 GLY A CA 1
ATOM 2274 C C . GLY A 1 296 ? -23.812 -20.719 -20.188 1 96.81 296 GLY A C 1
ATOM 2275 O O . GLY A 1 296 ? -23.422 -19.938 -21.062 1 96.81 296 GLY A O 1
ATOM 2276 N N . THR A 1 297 ? -23.312 -20.75 -18.969 1 96.5 297 THR A N 1
ATOM 2277 C CA . THR A 1 297 ? -22.359 -19.734 -18.531 1 96.5 297 THR A CA 1
ATOM 2278 C C . THR A 1 297 ? -20.938 -20.125 -18.938 1 96.5 297 THR A C 1
ATOM 2280 O O . THR A 1 297 ? -20.172 -19.297 -19.438 1 96.5 297 THR A O 1
ATOM 2283 N N . VAL A 1 298 ? -20.531 -21.344 -18.734 1 97.88 298 VAL A N 1
ATOM 2284 C CA . VAL A 1 298 ? -19.219 -21.859 -19.078 1 97.88 298 VAL A CA 1
ATOM 2285 C C . VAL A 1 298 ? -19.188 -22.266 -20.547 1 97.88 298 VAL A C 1
ATOM 2287 O O . VAL A 1 298 ? -20.156 -22.844 -21.062 1 97.88 298 VAL A O 1
ATOM 2290 N N . ALA A 1 299 ? -18.094 -21.891 -21.234 1 98.5 299 ALA A N 1
ATOM 2291 C CA . ALA A 1 299 ? -18 -22.25 -22.641 1 98.5 299 ALA A CA 1
ATOM 2292 C C . ALA A 1 299 ? -16.578 -22.656 -23.016 1 98.5 299 ALA A C 1
ATOM 2294 O O . ALA A 1 299 ? -15.625 -22.359 -22.281 1 98.5 299 ALA A O 1
ATOM 2295 N N . LEU A 1 300 ? -16.5 -23.375 -24.125 1 98.62 300 LEU A N 1
ATOM 2296 C CA . LEU A 1 300 ? -15.234 -23.719 -24.734 1 98.62 300 LEU A CA 1
ATOM 2297 C C . LEU A 1 300 ? -15.188 -23.266 -26.188 1 98.62 300 LEU A C 1
ATOM 2299 O O . LEU A 1 300 ? -16.203 -23.297 -26.891 1 98.62 300 LEU A O 1
ATOM 2303 N N . ASN A 1 301 ? -14.109 -22.844 -26.656 1 98.38 301 ASN A N 1
ATOM 2304 C CA . ASN A 1 301 ? -13.852 -22.594 -28.062 1 98.38 301 ASN A CA 1
ATOM 2305 C C . ASN A 1 301 ? -12.422 -22.953 -28.453 1 98.38 301 ASN A C 1
ATOM 2307 O O . ASN A 1 301 ? -11.531 -22.984 -27.594 1 98.38 301 ASN A O 1
ATOM 2311 N N . PRO A 1 302 ? -12.219 -23.266 -29.75 1 98.25 302 PRO A N 1
ATOM 2312 C CA . PRO A 1 302 ? -10.828 -23.391 -30.188 1 98.25 302 PRO A CA 1
ATOM 2313 C C . PRO A 1 302 ? -10.031 -22.094 -29.969 1 98.25 302 PRO A C 1
ATOM 2315 O O . PRO A 1 302 ? -10.57 -21 -30.141 1 98.25 302 PRO A O 1
ATOM 2318 N N . MET A 1 303 ? -8.828 -22.266 -29.609 1 97.88 303 MET A N 1
ATOM 2319 C CA . MET A 1 303 ? -7.953 -21.125 -29.375 1 97.88 303 MET A CA 1
ATOM 2320 C C . MET A 1 303 ? -8.047 -20.125 -30.531 1 97.88 303 MET A C 1
ATOM 2322 O O . MET A 1 303 ? -7.902 -20.516 -31.688 1 97.88 303 MET A O 1
ATOM 2326 N N . GLY A 1 304 ? -8.336 -18.938 -30.188 1 96.19 304 GLY A N 1
ATOM 2327 C CA . GLY A 1 304 ? -8.328 -17.844 -31.156 1 96.19 304 GLY A CA 1
ATOM 2328 C C . GLY A 1 304 ? -9.609 -17.75 -31.953 1 96.19 304 GLY A C 1
ATOM 2329 O O . GLY A 1 304 ? -9.742 -16.906 -32.844 1 96.19 304 GLY A O 1
ATOM 2330 N N . ARG A 1 305 ? -10.555 -18.594 -31.703 1 96.88 305 ARG A N 1
ATOM 2331 C CA . ARG A 1 305 ? -11.805 -18.609 -32.438 1 96.88 305 ARG A CA 1
ATOM 2332 C C . ARG A 1 305 ? -13 -18.391 -31.531 1 96.88 305 ARG A C 1
ATOM 2334 O O . ARG A 1 305 ? -13.836 -19.297 -31.375 1 96.88 305 ARG A O 1
ATOM 2341 N N . ASP A 1 306 ? -13.109 -17.281 -31.172 1 95.38 306 ASP A N 1
ATOM 2342 C CA . ASP A 1 306 ? -14.109 -16.891 -30.172 1 95.38 306 ASP A CA 1
ATOM 2343 C C . ASP A 1 306 ? -15.523 -17.125 -30.719 1 95.38 306 ASP A C 1
ATOM 2345 O O . ASP A 1 306 ? -16.438 -17.453 -29.953 1 95.38 306 ASP A O 1
ATOM 2349 N N . GLU A 1 307 ? -15.711 -16.953 -31.984 1 96.81 307 GLU A N 1
ATOM 2350 C CA . GLU A 1 307 ? -17.031 -17.062 -32.625 1 96.81 307 GLU A CA 1
ATOM 2351 C C . GLU A 1 307 ? -17.516 -18.5 -32.594 1 96.81 307 GLU A C 1
ATOM 2353 O O . GLU A 1 307 ? -18.719 -18.766 -32.75 1 96.81 307 GLU A O 1
ATOM 2358 N N . GLU A 1 308 ? -16.672 -19.406 -32.344 1 97.69 308 GLU A N 1
ATOM 2359 C CA . GLU A 1 308 ? -17.016 -20.828 -32.344 1 97.69 308 GLU A CA 1
ATOM 2360 C C . GLU A 1 308 ? -17.266 -21.359 -30.938 1 97.69 308 GLU A C 1
ATOM 2362 O O . GLU A 1 308 ? -17.312 -22.562 -30.719 1 97.69 308 GLU A O 1
ATOM 2367 N N . ALA A 1 309 ? -17.422 -20.484 -30.016 1 98.12 309 ALA A N 1
ATOM 2368 C CA . ALA A 1 309 ? -17.641 -20.891 -28.625 1 98.12 309 ALA A CA 1
ATOM 2369 C C . ALA A 1 309 ? -18.938 -21.672 -28.484 1 98.12 309 ALA A C 1
ATOM 2371 O O . ALA A 1 309 ? -19.969 -21.297 -29.062 1 98.12 309 ALA A O 1
ATOM 2372 N N . VAL A 1 310 ? -18.891 -22.766 -27.75 1 98.62 310 VAL A N 1
ATOM 2373 C CA . VAL A 1 310 ? -20.047 -23.594 -27.438 1 98.62 310 VAL A CA 1
ATOM 2374 C C . VAL A 1 310 ? -20.25 -23.641 -25.922 1 98.62 310 VAL A C 1
ATOM 2376 O O . VAL A 1 310 ? -19.312 -23.969 -25.172 1 98.62 310 VAL A O 1
ATOM 2379 N N . THR A 1 311 ? -21.406 -23.422 -25.438 1 98.06 311 THR A N 1
ATOM 2380 C CA . THR A 1 311 ? -21.688 -23.312 -24 1 98.06 311 THR A CA 1
ATOM 2381 C C . THR A 1 311 ? -22.031 -24.672 -23.422 1 98.06 311 THR A C 1
ATOM 2383 O O . THR A 1 311 ? -22.594 -25.531 -24.094 1 98.06 311 THR A O 1
ATOM 2386 N N . LEU A 1 312 ? -21.609 -24.891 -22.203 1 98.19 312 LEU A N 1
ATOM 2387 C CA . LEU A 1 312 ? -22.047 -26.031 -21.422 1 98.19 312 LEU A CA 1
ATOM 2388 C C . LEU A 1 312 ? -23.484 -25.859 -20.938 1 98.19 312 LEU A C 1
ATOM 2390 O O . LEU A 1 312 ? -23.766 -24.938 -20.172 1 98.19 312 LEU A O 1
ATOM 2394 N N . ARG A 1 313 ? -24.328 -26.781 -21.359 1 97.56 313 ARG A N 1
ATOM 2395 C CA . ARG A 1 313 ? -25.719 -26.734 -20.922 1 97.56 313 ARG A CA 1
ATOM 2396 C C . ARG A 1 313 ? -25.953 -27.594 -19.688 1 97.56 313 ARG A C 1
ATOM 2398 O O . ARG A 1 313 ? -26.734 -28.547 -19.734 1 97.56 313 ARG A O 1
ATOM 2405 N N . HIS A 1 314 ? -25.25 -27.266 -18.672 1 97.31 314 HIS A N 1
ATOM 2406 C CA . HIS A 1 314 ? -25.312 -27.969 -17.391 1 97.31 314 HIS A CA 1
ATOM 2407 C C . HIS A 1 314 ? -25.078 -27 -16.234 1 97.31 314 HIS A C 1
ATOM 2409 O O . HIS A 1 314 ? -24.125 -26.219 -16.25 1 97.31 314 HIS A O 1
ATOM 2415 N N . GLU A 1 315 ? -25.984 -27.078 -15.273 1 97.81 315 GLU A N 1
ATOM 2416 C CA . GLU A 1 315 ? -25.766 -26.312 -14.055 1 97.81 315 GLU A CA 1
ATOM 2417 C C . GLU A 1 315 ? -24.812 -27.016 -13.109 1 97.81 315 GLU A C 1
ATOM 2419 O O . GLU A 1 315 ? -24.906 -28.234 -12.922 1 97.81 315 GLU A O 1
ATOM 2424 N N . VAL A 1 316 ? -23.859 -26.328 -12.562 1 98.25 316 VAL A N 1
ATOM 2425 C CA . VAL A 1 316 ? -22.953 -26.891 -11.555 1 98.25 316 VAL A CA 1
ATOM 2426 C C . VAL A 1 316 ? -23.328 -26.344 -10.172 1 98.25 316 VAL A C 1
ATOM 2428 O O . VAL A 1 316 ? -23.297 -25.125 -9.961 1 98.25 316 VAL A O 1
ATOM 2431 N N . PRO A 1 317 ? -23.656 -27.188 -9.242 1 98 317 PRO A N 1
ATOM 2432 C CA . PRO A 1 317 ? -24.109 -26.719 -7.934 1 98 317 PRO A CA 1
ATOM 2433 C C . PRO A 1 317 ? -23.031 -25.953 -7.18 1 98 317 PRO A C 1
ATOM 2435 O O . PRO A 1 317 ? -21.859 -25.969 -7.57 1 98 317 PRO A O 1
ATOM 2438 N N . PRO A 1 318 ? -23.469 -25.234 -6.066 1 96.81 318 PRO A N 1
ATOM 2439 C CA . PRO A 1 318 ? -22.484 -24.562 -5.219 1 96.81 318 PRO A CA 1
ATOM 2440 C C . PRO A 1 318 ? -21.391 -25.484 -4.719 1 96.81 318 PRO A C 1
ATOM 2442 O O . PRO A 1 318 ? -21.688 -26.562 -4.172 1 96.81 318 PRO A O 1
ATOM 2445 N N . PHE A 1 319 ? -20.156 -25.141 -4.934 1 98 319 PHE A N 1
ATOM 2446 C CA . PHE A 1 319 ? -18.969 -25.891 -4.527 1 98 319 PHE A CA 1
ATOM 2447 C C . PHE A 1 319 ? -18.953 -27.266 -5.176 1 98 319 PHE A C 1
ATOM 2449 O O . PHE A 1 319 ? -18.234 -28.156 -4.738 1 98 319 PHE A O 1
ATOM 2456 N N . GLY A 1 320 ? -19.781 -27.422 -6.152 1 98.44 320 GLY A N 1
ATOM 2457 C CA . GLY A 1 320 ? -19.844 -28.703 -6.848 1 98.44 320 GLY A CA 1
ATOM 2458 C C . GLY A 1 320 ? -18.75 -28.859 -7.898 1 98.44 320 GLY A C 1
ATOM 2459 O O . GLY A 1 320 ? -18.031 -27.906 -8.188 1 98.44 320 GLY A O 1
ATOM 2460 N N . SER A 1 321 ? -18.688 -30.078 -8.391 1 98.31 321 SER A N 1
ATOM 2461 C CA . SER A 1 321 ? -17.719 -30.406 -9.43 1 98.31 321 SER A CA 1
ATOM 2462 C C . SER A 1 321 ? -18.375 -31.172 -10.578 1 98.31 321 SER A C 1
ATOM 2464 O O . SER A 1 321 ? -19.234 -32.031 -10.352 1 98.31 321 SER A O 1
ATOM 2466 N N . TYR A 1 322 ? -18 -30.797 -11.719 1 98.31 322 TYR A N 1
ATOM 2467 C CA . TYR A 1 322 ? -18.516 -31.453 -12.914 1 98.31 322 TYR A CA 1
ATOM 2468 C C . TYR A 1 322 ? -17.375 -31.797 -13.875 1 98.31 322 TYR A C 1
ATOM 2470 O O . TYR A 1 322 ? -16.531 -30.953 -14.172 1 98.31 322 TYR A O 1
ATOM 2478 N N . ALA A 1 323 ? -17.344 -33.062 -14.266 1 98.19 323 ALA A N 1
ATOM 2479 C CA . ALA A 1 323 ? -16.375 -33.5 -15.273 1 98.19 323 ALA A CA 1
ATOM 2480 C C . ALA A 1 323 ? -16.906 -33.25 -16.688 1 98.19 323 ALA A C 1
ATOM 2482 O O . ALA A 1 323 ? -17.703 -34.031 -17.188 1 98.19 323 ALA A O 1
ATOM 2483 N N . LEU A 1 324 ? -16.438 -32.281 -17.344 1 98.38 324 LEU A N 1
ATOM 2484 C CA . LEU A 1 324 ? -16.844 -31.969 -18.703 1 98.38 324 LEU A CA 1
ATOM 2485 C C . LEU A 1 324 ? -15.938 -32.625 -19.719 1 98.38 324 LEU A C 1
ATOM 2487 O O . LEU A 1 324 ? -14.758 -32.281 -19.828 1 98.38 324 LEU A O 1
ATOM 2491 N N . ASP A 1 325 ? -16.469 -33.531 -20.438 1 98.06 325 ASP A N 1
ATOM 2492 C CA . ASP A 1 325 ? -15.727 -34.062 -21.594 1 98.06 325 ASP A CA 1
ATOM 2493 C C . ASP A 1 325 ? -15.664 -33.062 -22.719 1 98.06 325 ASP A C 1
ATOM 2495 O O . ASP A 1 325 ? -16.688 -32.656 -23.266 1 98.06 325 ASP A O 1
ATOM 2499 N N . VAL A 1 326 ? -14.516 -32.625 -23.094 1 98 326 VAL A N 1
ATOM 2500 C CA . VAL A 1 326 ? -14.352 -31.562 -24.062 1 98 326 VAL A CA 1
ATOM 2501 C C . VAL A 1 326 ? -15.047 -31.938 -25.375 1 98 326 VAL A C 1
ATOM 2503 O O . VAL A 1 326 ? -15.547 -31.078 -26.094 1 98 326 VAL A O 1
ATOM 2506 N N . ALA A 1 327 ? -15.094 -33.219 -25.656 1 97.19 327 ALA A N 1
ATOM 2507 C CA . ALA A 1 327 ? -15.695 -33.688 -26.891 1 97.19 327 ALA A CA 1
ATOM 2508 C C . ALA A 1 327 ? -17.203 -33.438 -26.906 1 97.19 327 ALA A C 1
ATOM 2510 O O . ALA A 1 327 ? -17.828 -33.469 -27.969 1 97.19 327 ALA A O 1
ATOM 2511 N N . GLU A 1 328 ? -17.781 -33.281 -25.75 1 96.69 328 GLU A N 1
ATOM 2512 C CA . GLU A 1 328 ? -19.203 -32.969 -25.672 1 96.69 328 GLU A CA 1
ATOM 2513 C C . GLU A 1 328 ? -19.484 -31.609 -26.328 1 96.69 328 GLU A C 1
ATOM 2515 O O . GLU A 1 328 ? -20.547 -31.422 -26.938 1 96.69 328 GLU A O 1
ATOM 2520 N N . LEU A 1 329 ? -18.594 -30.719 -26.25 1 98.31 329 LEU A N 1
ATOM 2521 C CA . LEU A 1 329 ? -18.812 -29.375 -26.781 1 98.31 329 LEU A CA 1
ATOM 2522 C C . LEU A 1 329 ? -18.062 -29.172 -28.094 1 98.31 329 LEU A C 1
ATOM 2524 O O . LEU A 1 329 ? -18.516 -28.438 -28.969 1 98.31 329 LEU A O 1
ATOM 2528 N N . LEU A 1 330 ? -16.938 -29.781 -28.172 1 98.38 330 LEU A N 1
ATOM 2529 C CA . LEU A 1 330 ? -16.094 -29.641 -29.359 1 98.38 330 LEU A CA 1
ATOM 2530 C C . LEU A 1 330 ? -15.727 -31.016 -29.922 1 98.38 330 LEU A C 1
ATOM 2532 O O . LEU A 1 330 ? -14.547 -31.391 -29.922 1 98.38 330 LEU A O 1
ATOM 2536 N N . PRO A 1 331 ? -16.594 -31.688 -30.547 1 97.5 331 PRO A N 1
ATOM 2537 C CA . PRO A 1 331 ? -16.375 -33.094 -30.938 1 97.5 331 PRO A CA 1
ATOM 2538 C C . PRO A 1 331 ? -15.352 -33.25 -32.031 1 97.5 331 PRO A C 1
ATOM 2540 O O . PRO A 1 331 ? -14.734 -34.312 -32.156 1 97.5 331 PRO A O 1
ATOM 2543 N N . GLU A 1 332 ? -15.141 -32.219 -32.875 1 96.5 332 GLU A N 1
ATOM 2544 C CA . GLU A 1 332 ? -14.281 -32.375 -34.062 1 96.5 332 GLU A CA 1
ATOM 2545 C C . GLU A 1 332 ? -12.859 -31.922 -33.75 1 96.5 332 GLU A C 1
ATOM 2547 O O . GLU A 1 332 ? -11.953 -32.125 -34.562 1 96.5 332 GLU A O 1
ATOM 2552 N N . LEU A 1 333 ? -12.68 -31.312 -32.656 1 97.75 333 LEU A N 1
ATOM 2553 C CA . LEU A 1 333 ? -11.367 -30.75 -32.344 1 97.75 333 LEU A CA 1
ATOM 2554 C C . LEU A 1 333 ? -10.391 -31.844 -31.938 1 97.75 333 LEU A C 1
ATOM 2556 O O . LEU A 1 333 ? -10.758 -32.75 -31.188 1 97.75 333 LEU A O 1
ATOM 2560 N N . ARG A 1 334 ? -9.172 -31.734 -32.438 1 97.5 334 ARG A N 1
ATOM 2561 C CA . ARG A 1 334 ? -8.18 -32.75 -32.125 1 97.5 334 ARG A CA 1
ATOM 2562 C C . ARG A 1 334 ? -6.809 -32.125 -31.859 1 97.5 334 ARG A C 1
ATOM 2564 O O . ARG A 1 334 ? -6.52 -31.047 -32.344 1 97.5 334 ARG A O 1
ATOM 2571 N N . TRP A 1 335 ? -6.02 -32.844 -31.031 1 97.25 335 TRP A N 1
ATOM 2572 C CA . TRP A 1 335 ? -4.621 -32.5 -30.828 1 97.25 335 TRP A CA 1
ATOM 2573 C C . TRP A 1 335 ? -3.904 -32.344 -32.156 1 97.25 335 TRP A C 1
ATOM 2575 O O . TRP A 1 335 ? -4.125 -33.125 -33.094 1 97.25 335 TRP A O 1
ATOM 2585 N N . PRO A 1 336 ? -3.104 -31.25 -32.281 1 97.75 336 PRO A N 1
ATOM 2586 C CA . PRO A 1 336 ? -2.551 -30.359 -31.25 1 97.75 336 PRO A CA 1
ATOM 2587 C C . PRO A 1 336 ? -3.314 -29.047 -31.141 1 97.75 336 PRO A C 1
ATOM 2589 O O . PRO A 1 336 ? -2.734 -28.016 -30.781 1 97.75 336 PRO A O 1
ATOM 2592 N N . ARG A 1 337 ? -4.559 -29.078 -31.531 1 97.88 337 ARG A N 1
ATOM 2593 C CA . ARG A 1 337 ? -5.359 -27.875 -31.328 1 97.88 337 ARG A CA 1
ATOM 2594 C C . ARG A 1 337 ? -5.555 -27.609 -29.828 1 97.88 337 ARG A C 1
ATOM 2596 O O . ARG A 1 337 ? -5.48 -28.531 -29.016 1 97.88 337 ARG A O 1
ATOM 2603 N N . GLN A 1 338 ? -5.734 -26.359 -29.562 1 97.12 338 GLN A N 1
ATOM 2604 C CA . GLN A 1 338 ? -5.852 -25.906 -28.188 1 97.12 338 GLN A CA 1
ATOM 2605 C C . GLN A 1 338 ? -7.227 -25.297 -27.922 1 97.12 338 GLN A C 1
ATOM 2607 O O . GLN A 1 338 ? -7.902 -24.859 -28.844 1 97.12 338 GLN A O 1
ATOM 2612 N N . ILE A 1 339 ? -7.562 -25.297 -26.688 1 98.38 339 ILE A N 1
ATOM 2613 C CA . ILE A 1 339 ? -8.906 -24.875 -26.312 1 98.38 339 ILE A CA 1
ATOM 2614 C C . ILE A 1 339 ? -8.828 -23.719 -25.312 1 98.38 339 ILE A C 1
ATOM 2616 O O . ILE A 1 339 ? -7.996 -23.734 -24.406 1 98.38 339 ILE A O 1
ATOM 2620 N N . GLU A 1 340 ? -9.648 -22.719 -25.453 1 98 340 GLU A N 1
ATOM 2621 C CA . GLU A 1 340 ? -9.867 -21.656 -24.469 1 98 340 GLU A CA 1
ATOM 2622 C C . GLU A 1 340 ? -11.102 -21.953 -23.625 1 98 340 GLU A C 1
ATOM 2624 O O . GLU A 1 340 ? -12.117 -22.422 -24.141 1 98 340 GLU A O 1
ATOM 2629 N N . VAL A 1 341 ? -10.914 -21.766 -22.359 1 98.31 341 VAL A N 1
ATOM 2630 C CA . VAL A 1 341 ? -12.008 -21.953 -21.406 1 98.31 341 VAL A CA 1
ATOM 2631 C C . VAL A 1 341 ? -12.57 -20.594 -20.984 1 98.31 341 VAL A C 1
ATOM 2633 O O . VAL A 1 341 ? -11.852 -19.781 -20.406 1 98.31 341 VAL A O 1
ATOM 2636 N N . ARG A 1 342 ? -13.805 -20.406 -21.25 1 97.88 342 ARG A N 1
ATOM 2637 C CA . ARG A 1 342 ? -14.516 -19.25 -20.734 1 97.88 342 ARG A CA 1
ATOM 2638 C C . ARG A 1 342 ? -15.188 -19.578 -19.406 1 97.88 342 ARG A C 1
ATOM 2640 O O . ARG A 1 342 ? -16.266 -20.156 -19.375 1 97.88 342 ARG A O 1
ATOM 2647 N N . ALA A 1 343 ? -14.562 -19.141 -18.375 1 97.25 343 ALA A N 1
ATOM 2648 C CA . ALA A 1 343 ? -14.961 -19.547 -17.031 1 97.25 343 ALA A CA 1
ATOM 2649 C C . ALA A 1 343 ? -15.844 -18.5 -16.359 1 97.25 343 ALA A C 1
ATOM 2651 O O . ALA A 1 343 ? -16.641 -18.812 -15.469 1 97.25 343 ALA A O 1
ATOM 2652 N N . GLY A 1 344 ? -15.688 -17.234 -16.75 1 96.31 344 GLY A N 1
ATOM 2653 C CA . GLY A 1 344 ? -16.531 -16.172 -16.25 1 96.31 344 GLY A CA 1
ATOM 2654 C C . GLY A 1 344 ? -16.328 -15.898 -14.773 1 96.31 344 GLY A C 1
ATOM 2655 O O . GLY A 1 344 ? -17.25 -15.477 -14.078 1 96.31 344 GLY A O 1
ATOM 2656 N N . ARG A 1 345 ? -15.195 -16.281 -14.172 1 95.19 345 ARG A N 1
ATOM 2657 C CA . ARG A 1 345 ? -14.812 -16.047 -12.781 1 95.19 345 ARG A CA 1
ATOM 2658 C C . ARG A 1 345 ? -15.641 -16.922 -11.836 1 95.19 345 ARG A C 1
ATOM 2660 O O . ARG A 1 345 ? -15.93 -16.516 -10.703 1 95.19 345 ARG A O 1
ATOM 2667 N N . HIS A 1 346 ? -16.047 -18.047 -12.281 1 96.62 346 HIS A N 1
ATOM 2668 C CA . HIS A 1 346 ? -16.875 -18.938 -11.469 1 96.62 346 HIS A CA 1
ATOM 2669 C C . HIS A 1 346 ? -16.031 -19.938 -10.703 1 96.62 346 HIS A C 1
ATOM 2671 O O . HIS A 1 346 ? -16.5 -20.531 -9.727 1 96.62 346 HIS A O 1
ATOM 2677 N N . PHE A 1 347 ? -14.922 -20.156 -11.195 1 95.81 347 PHE A N 1
ATOM 2678 C CA . PHE A 1 347 ? -14.094 -21.141 -10.508 1 95.81 347 PHE A CA 1
ATOM 2679 C C . PHE A 1 347 ? -12.617 -20.75 -10.586 1 95.81 347 PHE A C 1
ATOM 2681 O O . PHE A 1 347 ? -12.195 -20.078 -11.516 1 95.81 347 PHE A O 1
ATOM 2688 N N . VAL A 1 348 ? -11.898 -21.141 -9.547 1 94.38 348 VAL A N 1
ATOM 2689 C CA . VAL A 1 348 ? -10.445 -20.984 -9.547 1 94.38 348 VAL A CA 1
ATOM 2690 C C . VAL A 1 348 ? -9.82 -21.906 -10.594 1 94.38 348 VAL A C 1
ATOM 2692 O O . VAL A 1 348 ? -10.531 -22.656 -11.266 1 94.38 348 VAL A O 1
ATOM 2695 N N . ARG A 1 349 ? -8.523 -21.844 -10.727 1 93.5 349 ARG A N 1
ATOM 2696 C CA . ARG A 1 349 ? -7.844 -22.594 -11.781 1 93.5 349 ARG A CA 1
ATOM 2697 C C . ARG A 1 349 ? -8.297 -24.047 -11.781 1 93.5 349 ARG A C 1
ATOM 2699 O O . ARG A 1 349 ? -8.102 -24.766 -10.805 1 93.5 349 ARG A O 1
ATOM 2706 N N . PRO A 1 350 ? -8.883 -24.516 -12.914 1 95.31 350 PRO A N 1
ATOM 2707 C CA . PRO A 1 350 ? -9.375 -25.875 -13.016 1 95.31 350 PRO A CA 1
ATOM 2708 C C . PRO A 1 350 ? -8.273 -26.891 -13.352 1 95.31 350 PRO A C 1
ATOM 2710 O O . PRO A 1 350 ? -7.148 -26.484 -13.656 1 95.31 350 PRO A O 1
ATOM 2713 N N . ARG A 1 351 ? -8.672 -28.156 -13.18 1 97.12 351 ARG A N 1
ATOM 2714 C CA . ARG A 1 351 ? -7.832 -29.266 -13.633 1 97.12 351 ARG A CA 1
ATOM 2715 C C . ARG A 1 351 ? -8.43 -29.938 -14.859 1 97.12 351 ARG A C 1
ATOM 2717 O O . ARG A 1 351 ? -9.641 -29.875 -15.086 1 97.12 351 ARG A O 1
ATOM 2724 N N . TYR A 1 352 ? -7.574 -30.5 -15.633 1 97.94 352 TYR A N 1
ATOM 2725 C CA . TYR A 1 352 ? -8.078 -31.422 -16.641 1 97.94 352 TYR A CA 1
ATOM 2726 C C . TYR A 1 352 ? -7.41 -32.781 -16.5 1 97.94 352 TYR A C 1
ATOM 2728 O O . TYR A 1 352 ? -6.285 -32.906 -16.016 1 97.94 352 TYR A O 1
ATOM 2736 N N . GLU A 1 353 ? -8.125 -33.75 -16.859 1 97.69 353 GLU A N 1
ATOM 2737 C CA . GLU A 1 353 ? -7.684 -35.156 -16.828 1 97.69 353 GLU A CA 1
ATOM 2738 C C . GLU A 1 353 ? -7.777 -35.781 -18.219 1 97.69 353 GLU A C 1
ATOM 2740 O O . GLU A 1 353 ? -8.789 -35.625 -18.906 1 97.69 353 GLU A O 1
ATOM 2745 N N . VAL A 1 354 ? -6.738 -36.375 -18.641 1 97.62 354 VAL A N 1
ATOM 2746 C CA . VAL A 1 354 ? -6.734 -37.094 -19.906 1 97.62 354 VAL A CA 1
ATOM 2747 C C . VAL A 1 354 ? -6.785 -38.594 -19.641 1 97.62 354 VAL A C 1
ATOM 2749 O O . VAL A 1 354 ? -5.965 -39.125 -18.875 1 97.62 354 VAL A O 1
ATOM 2752 N N . VAL A 1 355 ? -7.746 -39.219 -20.203 1 96.44 355 VAL A N 1
ATOM 2753 C CA . VAL A 1 355 ? -7.906 -40.656 -20.109 1 96.44 355 VAL A CA 1
ATOM 2754 C C . VAL A 1 355 ? -7.559 -41.312 -21.438 1 96.44 355 VAL A C 1
ATOM 2756 O O . VAL A 1 355 ? -8.172 -41 -22.469 1 96.44 355 VAL A O 1
ATOM 2759 N N . ARG A 1 356 ? -6.605 -42.125 -21.422 1 94.56 356 ARG A N 1
ATOM 2760 C CA . ARG A 1 356 ? -6.223 -42.875 -22.625 1 94.56 356 ARG A CA 1
ATOM 2761 C C . ARG A 1 356 ? -6.66 -44.312 -22.516 1 94.56 356 ARG A C 1
ATOM 2763 O O . ARG A 1 356 ? -6.32 -45.031 -21.562 1 94.56 356 ARG A O 1
ATOM 2770 N N . GLU A 1 357 ? -7.34 -44.688 -23.531 1 88.69 357 GLU A N 1
ATOM 2771 C CA . GLU A 1 357 ? -7.82 -46.094 -23.594 1 88.69 357 GLU A CA 1
ATOM 2772 C C . GLU A 1 357 ? -7.199 -46.812 -24.766 1 88.69 357 GLU A C 1
ATOM 2774 O O . GLU A 1 357 ? -7.047 -46.281 -25.859 1 88.69 357 GLU A O 1
ATOM 2779 N N . ALA A 1 358 ? -6.598 -47.875 -24.516 1 81.44 358 ALA A N 1
ATOM 2780 C CA . ALA A 1 358 ? -6.09 -48.781 -25.547 1 81.44 358 ALA A CA 1
ATOM 2781 C C . ALA A 1 358 ? -6.605 -50.219 -25.328 1 81.44 358 ALA A C 1
ATOM 2783 O O . ALA A 1 358 ? -6.766 -50.656 -24.188 1 81.44 358 ALA A O 1
ATOM 2784 N N . PRO A 1 359 ? -6.938 -50.938 -26.469 1 82.31 359 PRO A N 1
ATOM 2785 C CA . PRO A 1 359 ? -7.441 -52.281 -26.312 1 82.31 359 PRO A CA 1
ATOM 2786 C C . PRO A 1 359 ? -6.492 -53.188 -25.531 1 82.31 359 PRO A C 1
ATOM 2788 O O . PRO A 1 359 ? -5.289 -53.219 -25.812 1 82.31 359 PRO A O 1
ATOM 2791 N N . GLY A 1 360 ? -6.961 -53.938 -24.609 1 79.62 360 GLY A N 1
ATOM 2792 C CA . GLY A 1 360 ? -6.219 -54.938 -23.875 1 79.62 360 GLY A CA 1
ATOM 2793 C C . GLY A 1 360 ? -5.348 -54.375 -22.781 1 79.62 360 GLY A C 1
ATOM 2794 O O . GLY A 1 360 ? -4.527 -55.062 -22.188 1 79.62 360 GLY A O 1
ATOM 2795 N N . ARG A 1 361 ? -5.359 -53.062 -22.594 1 83.38 361 ARG A N 1
ATOM 2796 C CA . ARG A 1 361 ? -4.582 -52.438 -21.531 1 83.38 361 ARG A CA 1
ATOM 2797 C C . ARG A 1 361 ? -5.477 -51.594 -20.609 1 83.38 361 ARG A C 1
ATOM 2799 O O . ARG A 1 361 ? -6.539 -51.156 -21.031 1 83.38 361 ARG A O 1
ATOM 2806 N N . PRO A 1 362 ? -5.078 -51.562 -19.359 1 86.06 362 PRO A N 1
ATOM 2807 C CA . PRO A 1 362 ? -5.84 -50.656 -18.484 1 86.06 362 PRO A CA 1
ATOM 2808 C C . PRO A 1 362 ? -5.781 -49.188 -18.938 1 86.06 362 PRO A C 1
ATOM 2810 O O . PRO A 1 362 ? -4.789 -48.781 -19.531 1 86.06 362 PRO A O 1
ATOM 2813 N N . ALA A 1 363 ? -6.875 -48.531 -18.625 1 89.5 363 ALA A N 1
ATOM 2814 C CA . ALA A 1 363 ? -6.93 -47.094 -18.984 1 89.5 363 ALA A CA 1
ATOM 2815 C C . ALA A 1 363 ? -5.887 -46.312 -18.188 1 89.5 363 ALA A C 1
ATOM 2817 O O . ALA A 1 363 ? -5.695 -46.531 -17 1 89.5 363 ALA A O 1
ATOM 2818 N N . ARG A 1 364 ? -5.16 -45.469 -18.844 1 93.19 364 ARG A N 1
ATOM 2819 C CA . ARG A 1 364 ? -4.184 -44.594 -18.203 1 93.19 364 ARG A CA 1
ATOM 2820 C C . ARG A 1 364 ? -4.719 -43.188 -18.078 1 93.19 364 ARG A C 1
ATOM 2822 O O . ARG A 1 364 ? -5.387 -42.688 -18.984 1 93.19 364 ARG A O 1
ATOM 2829 N N . ARG A 1 365 ? -4.383 -42.531 -16.922 1 94.44 365 ARG A N 1
ATOM 2830 C CA . ARG A 1 365 ? -4.898 -41.219 -16.641 1 94.44 365 ARG A CA 1
ATOM 2831 C C . ARG A 1 365 ? -3.771 -40.25 -16.266 1 94.44 365 ARG A C 1
ATOM 2833 O O . ARG A 1 365 ? -2.826 -40.656 -15.57 1 94.44 365 ARG A O 1
ATOM 2840 N N . ARG A 1 366 ? -3.834 -39.125 -16.703 1 96.31 366 ARG A N 1
ATOM 2841 C CA . ARG A 1 366 ? -2.949 -38.062 -16.266 1 96.31 366 ARG A CA 1
ATOM 2842 C C . ARG A 1 366 ? -3.73 -36.75 -16 1 96.31 366 ARG A C 1
ATOM 2844 O O . ARG A 1 366 ? -4.727 -36.5 -16.672 1 96.31 366 ARG A O 1
ATOM 2851 N N . ILE A 1 367 ? -3.246 -35.969 -15.023 1 96.69 367 ILE A N 1
ATOM 2852 C CA . ILE A 1 367 ? -3.922 -34.719 -14.633 1 96.69 367 ILE A CA 1
ATOM 2853 C C . ILE A 1 367 ? -2.977 -33.531 -14.812 1 96.69 367 ILE A C 1
ATOM 2855 O O . ILE A 1 367 ? -1.759 -33.688 -14.688 1 96.69 367 ILE A O 1
ATOM 2859 N N . ALA A 1 368 ? -3.43 -32.406 -15.18 1 97.12 368 ALA A N 1
ATOM 2860 C CA . ALA A 1 368 ? -2.744 -31.125 -15.273 1 97.12 368 ALA A CA 1
ATOM 2861 C C . ALA A 1 368 ? -3.73 -29.969 -15.156 1 97.12 368 ALA A C 1
ATOM 2863 O O . ALA A 1 368 ? -4.844 -30.141 -14.648 1 97.12 368 ALA A O 1
ATOM 2864 N N . HIS A 1 369 ? -3.254 -28.812 -15.414 1 96.06 369 HIS A N 1
ATOM 2865 C CA . HIS A 1 369 ? -4.152 -27.672 -15.305 1 96.06 369 HIS A CA 1
ATOM 2866 C C . HIS A 1 369 ? -3.924 -26.672 -16.438 1 96.06 369 HIS A C 1
ATOM 2868 O O . HIS A 1 369 ? -2.789 -26.484 -16.875 1 96.06 369 HIS A O 1
ATOM 2874 N N . PRO A 1 370 ? -4.992 -26.047 -16.906 1 95.94 370 PRO A N 1
ATOM 2875 C CA . PRO A 1 370 ? -4.812 -24.844 -17.719 1 95.94 370 PRO A CA 1
ATOM 2876 C C . PRO A 1 370 ? -4.328 -23.641 -16.906 1 95.94 370 PRO A C 1
ATOM 2878 O O . PRO A 1 370 ? -4.262 -23.703 -15.68 1 95.94 370 PRO A O 1
ATOM 2881 N N . ASN A 1 371 ? -3.975 -22.625 -17.609 1 94.75 371 ASN A N 1
ATOM 2882 C CA . ASN A 1 371 ? -3.475 -21.438 -16.938 1 94.75 371 ASN A CA 1
ATOM 2883 C C . ASN A 1 371 ? -4.363 -20.219 -17.203 1 94.75 371 ASN A C 1
ATOM 2885 O O . ASN A 1 371 ? -5.137 -20.219 -18.156 1 94.75 371 ASN A O 1
ATOM 2889 N N . VAL A 1 372 ? -4.211 -19.281 -16.328 1 93.69 372 VAL A N 1
ATOM 2890 C CA . VAL A 1 372 ? -4.988 -18.047 -16.453 1 93.69 372 VAL A CA 1
ATOM 2891 C C . VAL A 1 372 ? -4.609 -17.328 -17.734 1 93.69 372 VAL A C 1
ATOM 2893 O O . VAL A 1 372 ? -3.43 -17.078 -17.984 1 93.69 372 VAL A O 1
ATOM 2896 N N . GLU A 1 373 ? -5.574 -17.062 -18.5 1 95.38 373 GLU A N 1
ATOM 2897 C CA . GLU A 1 373 ? -5.391 -16.234 -19.688 1 95.38 373 GLU A CA 1
ATOM 2898 C C . GLU A 1 373 ? -5.598 -14.758 -19.359 1 95.38 373 GLU A C 1
ATOM 2900 O O . GLU A 1 373 ? -6.691 -14.352 -18.969 1 95.38 373 GLU A O 1
ATOM 2905 N N . ARG A 1 374 ? -4.625 -14 -19.656 1 93.06 374 ARG A N 1
ATOM 2906 C CA . ARG A 1 374 ? -4.66 -12.602 -19.266 1 93.06 374 ARG A CA 1
ATOM 2907 C C . ARG A 1 374 ? -5.492 -11.773 -20.234 1 93.06 374 ARG A C 1
ATOM 2909 O O . ARG A 1 374 ? -5.406 -11.969 -21.453 1 93.06 374 ARG A O 1
ATOM 2916 N N . THR A 1 375 ? -6.258 -10.852 -19.609 1 92 375 THR A N 1
ATOM 2917 C CA . THR A 1 375 ? -7.074 -9.977 -20.453 1 92 375 THR A CA 1
ATOM 2918 C C . THR A 1 375 ? -6.5 -8.562 -20.469 1 92 375 THR A C 1
ATOM 2920 O O . THR A 1 375 ? -6.938 -7.723 -21.266 1 92 375 THR A O 1
ATOM 2923 N N . ASP A 1 376 ? -5.496 -8.297 -19.719 1 88.31 376 ASP A N 1
ATOM 2924 C CA . ASP A 1 376 ? -4.988 -6.941 -19.516 1 88.31 376 ASP A CA 1
ATOM 2925 C C . ASP A 1 376 ? -3.619 -6.762 -20.156 1 88.31 376 ASP A C 1
ATOM 2927 O O . ASP A 1 376 ? -3.004 -5.703 -20.047 1 88.31 376 ASP A O 1
ATOM 2931 N N . LEU A 1 377 ? -3.135 -7.75 -20.766 1 91.06 377 LEU A N 1
ATOM 2932 C CA . LEU A 1 377 ? -1.783 -7.684 -21.312 1 91.06 377 LEU A CA 1
ATOM 2933 C C . LEU A 1 377 ? -1.814 -7.43 -22.812 1 91.06 377 LEU A C 1
ATOM 2935 O O . LEU A 1 377 ? -2.613 -8.031 -23.531 1 91.06 377 LEU A O 1
ATOM 2939 N N . MET A 1 378 ? -0.954 -6.473 -23.219 1 92.44 378 MET A N 1
ATOM 2940 C CA . MET A 1 378 ? -0.762 -6.137 -24.625 1 92.44 378 MET A CA 1
ATOM 2941 C C . MET A 1 378 ? 0.702 -6.289 -25.031 1 92.44 378 MET A C 1
ATOM 2943 O O . MET A 1 378 ? 1.588 -6.289 -24.172 1 92.44 378 MET A O 1
ATOM 2947 N N . PRO A 1 379 ? 0.913 -6.418 -26.312 1 93.06 379 PRO A N 1
ATOM 2948 C CA . PRO A 1 379 ? 2.309 -6.484 -26.75 1 93.06 379 PRO A CA 1
ATOM 2949 C C . PRO A 1 379 ? 3.121 -5.27 -26.312 1 93.06 379 PRO A C 1
ATOM 2951 O O . PRO A 1 379 ? 2.615 -4.145 -26.328 1 93.06 379 PRO A O 1
ATOM 2954 N N . ASP A 1 380 ? 4.316 -5.535 -25.938 1 93.88 380 ASP A N 1
ATOM 2955 C CA . ASP A 1 380 ? 5.246 -4.492 -25.516 1 93.88 380 ASP A CA 1
ATOM 2956 C C . ASP A 1 380 ? 6.234 -4.148 -26.625 1 93.88 380 ASP A C 1
ATOM 2958 O O . ASP A 1 380 ? 7.125 -4.941 -26.938 1 93.88 380 ASP A O 1
ATOM 2962 N N . PRO A 1 381 ? 6.16 -2.953 -27.156 1 92.81 381 PRO A N 1
ATOM 2963 C CA . PRO A 1 381 ? 7 -2.605 -28.312 1 92.81 381 PRO A CA 1
ATOM 2964 C C . PRO A 1 381 ? 8.477 -2.5 -27.938 1 92.81 381 PRO A C 1
ATOM 2966 O O . PRO A 1 381 ? 9.336 -2.471 -28.828 1 92.81 381 PRO A O 1
ATOM 2969 N N . HIS A 1 382 ? 8.859 -2.521 -26.703 1 93.12 382 HIS A N 1
ATOM 2970 C CA . HIS A 1 382 ? 10.242 -2.318 -26.281 1 93.12 382 HIS A CA 1
ATOM 2971 C C . HIS A 1 382 ? 10.992 -3.643 -26.188 1 93.12 382 HIS A C 1
ATOM 2973 O O . HIS A 1 382 ? 12.227 -3.664 -26.141 1 93.12 382 HIS A O 1
ATOM 2979 N N . LEU A 1 383 ? 10.352 -4.719 -26.172 1 94.25 383 LEU A N 1
ATOM 2980 C CA . LEU A 1 383 ? 10.969 -6.012 -25.906 1 94.25 383 LEU A CA 1
ATOM 2981 C C . LEU A 1 383 ? 11.992 -6.355 -26.969 1 94.25 383 LEU A C 1
ATOM 2983 O O . LEU A 1 383 ? 13.109 -6.766 -26.656 1 94.25 383 LEU A O 1
ATOM 2987 N N . PRO A 1 384 ? 11.688 -6.059 -28.203 1 94.25 384 PRO A N 1
ATOM 2988 C CA . PRO A 1 384 ? 12.695 -6.371 -29.219 1 94.25 384 PRO A CA 1
ATOM 2989 C C . PRO A 1 384 ? 13.969 -5.543 -29.062 1 94.25 384 PRO A C 1
ATOM 2991 O O . PRO A 1 384 ? 15.055 -6.016 -29.391 1 94.25 384 PRO A O 1
ATOM 2994 N N . GLU A 1 385 ? 13.859 -4.449 -28.531 1 91.88 385 GLU A N 1
ATOM 2995 C CA . GLU A 1 385 ? 14.984 -3.525 -28.406 1 91.88 385 GLU A CA 1
ATOM 2996 C C . GLU A 1 385 ? 15.906 -3.93 -27.266 1 91.88 385 GLU A C 1
ATOM 2998 O O . GLU A 1 385 ? 17.047 -3.482 -27.203 1 91.88 385 GLU A O 1
ATOM 3003 N N . LEU A 1 386 ? 15.492 -4.848 -26.453 1 91.88 386 LEU A N 1
ATOM 3004 C CA . LEU A 1 386 ? 16.219 -5.164 -25.234 1 91.88 386 LEU A CA 1
ATOM 3005 C C . LEU A 1 386 ? 17.188 -6.32 -25.453 1 91.88 386 LEU A C 1
ATOM 3007 O O . LEU A 1 386 ? 17.922 -6.703 -24.547 1 91.88 386 LEU A O 1
ATOM 3011 N N . ARG A 1 387 ? 17.281 -6.785 -26.609 1 89.44 387 ARG A N 1
ATOM 3012 C CA . ARG A 1 387 ? 18.094 -7.961 -26.906 1 89.44 387 ARG A CA 1
ATOM 3013 C C . ARG A 1 387 ? 19.562 -7.711 -26.578 1 89.44 387 ARG A C 1
ATOM 3015 O O . ARG A 1 387 ? 20.234 -8.586 -26.047 1 89.44 387 ARG A O 1
ATOM 3022 N N . GLY A 1 388 ? 20.031 -6.59 -26.875 1 90.88 388 GLY A N 1
ATOM 3023 C CA . GLY A 1 388 ? 21.422 -6.266 -26.609 1 90.88 388 GLY A CA 1
ATOM 3024 C C . GLY A 1 388 ? 21.75 -6.223 -25.125 1 90.88 388 GLY A C 1
ATOM 3025 O O . GLY A 1 388 ? 22.891 -6.48 -24.734 1 90.88 388 GLY A O 1
ATOM 3026 N N . LEU A 1 389 ? 20.781 -5.992 -24.312 1 94.69 389 LEU A N 1
ATOM 3027 C CA . LEU A 1 389 ? 20.984 -5.809 -22.875 1 94.69 389 LEU A CA 1
ATOM 3028 C C . LEU A 1 389 ? 20.594 -7.059 -22.094 1 94.69 389 LEU A C 1
ATOM 3030 O O . LEU A 1 389 ? 21.234 -7.41 -21.109 1 94.69 389 LEU A O 1
ATOM 3034 N N . LEU A 1 390 ? 19.562 -7.758 -22.609 1 96.06 390 LEU A N 1
ATOM 3035 C CA . LEU A 1 390 ? 19 -8.828 -21.797 1 96.06 390 LEU A CA 1
ATOM 3036 C C . LEU A 1 390 ? 19.172 -10.18 -22.469 1 96.06 390 LEU A C 1
ATOM 3038 O O . LEU A 1 390 ? 18.625 -11.188 -22.016 1 96.06 390 LEU A O 1
ATOM 3042 N N . GLY A 1 391 ? 19.859 -10.203 -23.547 1 95.06 391 GLY A N 1
ATOM 3043 C CA . GLY A 1 391 ? 20.188 -11.453 -24.203 1 95.06 391 GLY A CA 1
ATOM 3044 C C . GLY A 1 391 ? 18.969 -12.195 -24.734 1 95.06 391 GLY A C 1
ATOM 3045 O O . GLY A 1 391 ? 18.188 -11.641 -25.516 1 95.06 391 GLY A O 1
ATOM 3046 N N . LYS A 1 392 ? 18.703 -13.312 -24.109 1 96 392 LYS A N 1
ATOM 3047 C CA . LYS A 1 392 ? 17.594 -14.141 -24.562 1 96 392 LYS A CA 1
ATOM 3048 C C . LYS A 1 392 ? 16.266 -13.57 -24.078 1 96 392 LYS A C 1
ATOM 3050 O O . LYS A 1 392 ? 15.195 -13.969 -24.547 1 96 392 LYS A O 1
ATOM 3055 N N . GLY A 1 393 ? 16.344 -12.695 -23.094 1 96.19 393 GLY A N 1
ATOM 3056 C CA . GLY A 1 393 ? 15.109 -12.156 -22.516 1 96.19 393 GLY A CA 1
ATOM 3057 C C . GLY A 1 393 ? 14.297 -13.195 -21.766 1 96.19 393 GLY A C 1
ATOM 3058 O O . GLY A 1 393 ? 14.812 -13.875 -20.875 1 96.19 393 GLY A O 1
ATOM 3059 N N . PHE A 1 394 ? 13.109 -13.328 -22.172 1 97.06 394 PHE A N 1
ATOM 3060 C CA . PHE A 1 394 ? 12.219 -14.297 -21.547 1 97.06 394 PHE A CA 1
ATOM 3061 C C . PHE A 1 394 ? 12.523 -15.711 -22.031 1 97.06 394 PHE A C 1
ATOM 3063 O O . PHE A 1 394 ? 12.609 -15.953 -23.234 1 97.06 394 PHE A O 1
ATOM 3070 N N . ILE A 1 395 ? 12.68 -16.562 -21.047 1 97.88 395 ILE A N 1
ATOM 3071 C CA . ILE A 1 395 ? 13 -17.953 -21.328 1 97.88 395 ILE A CA 1
ATOM 3072 C C . ILE A 1 395 ? 11.938 -18.875 -20.719 1 97.88 395 ILE A C 1
ATOM 3074 O O . ILE A 1 395 ? 11.57 -18.703 -19.547 1 97.88 395 ILE A O 1
ATOM 3078 N N . LEU A 1 396 ? 11.438 -19.734 -21.531 1 98.19 396 LEU A N 1
ATOM 3079 C CA . LEU A 1 396 ? 10.617 -20.828 -21.016 1 98.19 396 LEU A CA 1
ATOM 3080 C C . LEU A 1 396 ? 11.375 -22.156 -21.094 1 98.19 396 LEU A C 1
ATOM 3082 O O . LEU A 1 396 ? 11.445 -22.766 -22.156 1 98.19 396 LEU A O 1
ATOM 3086 N N . PRO A 1 397 ? 11.898 -22.578 -19.984 1 98.06 397 PRO A N 1
ATOM 3087 C CA . PRO A 1 397 ? 12.68 -23.812 -20 1 98.06 397 PRO A CA 1
ATOM 3088 C C . PRO A 1 397 ? 11.82 -25.047 -19.766 1 98.06 397 PRO A C 1
ATOM 3090 O O . PRO A 1 397 ? 10.852 -25 -19 1 98.06 397 PRO A O 1
ATOM 3093 N N . ALA A 1 398 ? 12.188 -26.172 -20.359 1 98.19 398 ALA A N 1
ATOM 3094 C CA . ALA A 1 398 ? 11.508 -27.453 -20.156 1 98.19 398 ALA A CA 1
ATOM 3095 C C . ALA A 1 398 ? 12.484 -28.609 -20.25 1 98.19 398 ALA A C 1
ATOM 3097 O O . ALA A 1 398 ? 13.391 -28.609 -21.094 1 98.19 398 ALA A O 1
ATOM 3098 N N . PRO A 1 399 ? 12.281 -29.594 -19.484 1 97.88 399 PRO A N 1
ATOM 3099 C CA . PRO A 1 399 ? 13.18 -30.75 -19.562 1 97.88 399 PRO A CA 1
ATOM 3100 C C . PRO A 1 399 ? 13.086 -31.5 -20.875 1 97.88 399 PRO A C 1
ATOM 3102 O O . PRO A 1 399 ? 12.016 -31.547 -21.5 1 97.88 399 PRO A O 1
ATOM 3105 N N . VAL A 1 400 ? 14.172 -31.969 -21.281 1 98.31 400 VAL A N 1
ATOM 3106 C CA . VAL A 1 400 ? 14.242 -33.031 -22.281 1 98.31 400 VAL A CA 1
ATOM 3107 C C . VAL A 1 400 ? 14.766 -34.312 -21.641 1 98.31 400 VAL A C 1
ATOM 3109 O O . VAL A 1 400 ? 15.961 -34.438 -21.359 1 98.31 400 VAL A O 1
ATOM 3112 N N . PHE A 1 401 ? 13.844 -35.25 -21.484 1 97.5 401 PHE A N 1
ATOM 3113 C CA . PHE A 1 401 ? 14.188 -36.531 -20.875 1 97.5 401 PHE A CA 1
ATOM 3114 C C . PHE A 1 401 ? 14.922 -37.438 -21.859 1 97.5 401 PHE A C 1
ATOM 3116 O O . PHE A 1 401 ? 14.984 -37.125 -23.062 1 97.5 401 PHE A O 1
ATOM 3123 N N . PRO A 1 402 ? 15.586 -38.5 -21.375 1 95.69 402 PRO A N 1
ATOM 3124 C CA . PRO A 1 402 ? 16.281 -39.375 -22.312 1 95.69 402 PRO A CA 1
ATOM 3125 C C . PRO A 1 402 ? 15.398 -39.844 -23.453 1 95.69 402 PRO A C 1
ATOM 3127 O O . PRO A 1 402 ? 14.438 -40.562 -23.25 1 95.69 402 PRO A O 1
ATOM 3130 N N . PRO A 1 403 ? 15.781 -39.438 -24.625 1 95.12 403 PRO A N 1
ATOM 3131 C CA . PRO A 1 403 ? 14.906 -39.688 -25.781 1 95.12 403 PRO A CA 1
ATOM 3132 C C . PRO A 1 403 ? 14.688 -41.156 -26.062 1 95.12 403 PRO A C 1
ATOM 3134 O O . PRO A 1 403 ? 13.711 -41.531 -26.719 1 95.12 403 PRO A O 1
ATOM 3137 N N . ALA A 1 404 ? 15.602 -41.969 -25.625 1 92.88 404 ALA A N 1
ATOM 3138 C CA . ALA A 1 404 ? 15.445 -43.406 -25.828 1 92.88 404 ALA A CA 1
ATOM 3139 C C . ALA A 1 404 ? 14.219 -43.938 -25.094 1 92.88 404 ALA A C 1
ATOM 3141 O O . ALA A 1 404 ? 13.586 -44.906 -25.547 1 92.88 404 ALA A O 1
ATOM 3142 N N . ARG A 1 405 ? 13.836 -43.25 -24.109 1 95.25 405 ARG A N 1
ATOM 3143 C CA . ARG A 1 405 ? 12.734 -43.719 -23.281 1 95.25 405 ARG A CA 1
ATOM 3144 C C . ARG A 1 405 ? 11.539 -42.781 -23.375 1 95.25 405 ARG A C 1
ATOM 3146 O O . ARG A 1 405 ? 10.391 -43.25 -23.375 1 95.25 405 ARG A O 1
ATOM 3153 N N . PHE A 1 406 ? 11.82 -41.562 -23.422 1 96.94 406 PHE A N 1
ATOM 3154 C CA . PHE A 1 406 ? 10.727 -40.594 -23.359 1 96.94 406 PHE A CA 1
ATOM 3155 C C . PHE A 1 406 ? 10.656 -39.75 -24.641 1 96.94 406 PHE A C 1
ATOM 3157 O O . PHE A 1 406 ? 11.68 -39.344 -25.172 1 96.94 406 PHE A O 1
ATOM 3164 N N . ARG A 1 407 ? 9.445 -39.562 -25.062 1 97.5 407 ARG A N 1
ATOM 3165 C CA . ARG A 1 407 ? 9.164 -38.531 -26.078 1 97.5 407 ARG A CA 1
ATOM 3166 C C . ARG A 1 407 ? 8.758 -37.219 -25.438 1 97.5 407 ARG A C 1
ATOM 3168 O O . ARG A 1 407 ? 7.879 -37.188 -24.578 1 97.5 407 ARG A O 1
ATOM 3175 N N . SER A 1 408 ? 9.445 -36.094 -25.766 1 98 408 SER A N 1
ATOM 3176 C CA . SER A 1 408 ? 9.156 -34.75 -25.25 1 98 408 SER A CA 1
ATOM 3177 C C . SER A 1 408 ? 8.539 -33.875 -26.328 1 98 408 SER A C 1
ATOM 3179 O O . SER A 1 408 ? 9.141 -33.688 -27.391 1 98 408 SER A O 1
ATOM 3181 N N . ILE A 1 409 ? 7.375 -33.312 -26.047 1 98.19 409 ILE A N 1
ATOM 3182 C CA . ILE A 1 409 ? 6.641 -32.531 -27.016 1 98.19 409 ILE A CA 1
ATOM 3183 C C . ILE A 1 409 ? 6.27 -31.172 -26.406 1 98.19 409 ILE A C 1
ATOM 3185 O O . ILE A 1 409 ? 5.781 -31.109 -25.281 1 98.19 409 ILE A O 1
ATOM 3189 N N . ALA A 1 410 ? 6.547 -30.094 -27.156 1 98.25 410 ALA A N 1
ATOM 3190 C CA . ALA A 1 410 ? 6.184 -28.75 -26.734 1 98.25 410 ALA A CA 1
ATOM 3191 C C . ALA A 1 410 ? 5.059 -28.172 -27.594 1 98.25 410 ALA A C 1
ATOM 3193 O O . ALA A 1 410 ? 5.09 -28.297 -28.812 1 98.25 410 ALA A O 1
ATOM 3194 N N . LEU A 1 411 ? 4.082 -27.609 -26.938 1 98.19 411 LEU A N 1
ATOM 3195 C CA . LEU A 1 411 ? 2.99 -26.906 -27.609 1 98.19 411 LEU A CA 1
ATOM 3196 C C . LEU A 1 411 ? 2.887 -25.469 -27.125 1 98.19 411 LEU A C 1
ATOM 3198 O O . LEU A 1 411 ? 2.238 -25.203 -26.109 1 98.19 411 LEU A O 1
ATOM 3202 N N . PRO A 1 412 ? 3.506 -24.484 -27.891 1 97.62 412 PRO A N 1
ATOM 3203 C CA . PRO A 1 412 ? 3.367 -23.078 -27.5 1 97.62 412 PRO A CA 1
ATOM 3204 C C . PRO A 1 412 ? 1.908 -22.641 -27.344 1 97.62 412 PRO A C 1
ATOM 3206 O O . PRO A 1 412 ? 1.061 -23.047 -28.156 1 97.62 412 PRO A O 1
ATOM 3209 N N . THR A 1 413 ? 1.65 -21.875 -26.281 1 97.31 413 THR A N 1
ATOM 3210 C CA . THR A 1 413 ? 0.264 -21.547 -25.969 1 97.31 413 THR A CA 1
ATOM 3211 C C . THR A 1 413 ? 0.086 -20.031 -25.797 1 97.31 413 THR A C 1
ATOM 3213 O O . THR A 1 413 ? 0.646 -19.438 -24.875 1 97.31 413 THR A O 1
ATOM 3216 N N . PRO A 1 414 ? -0.683 -19.391 -26.703 1 95.31 414 PRO A N 1
ATOM 3217 C CA . PRO A 1 414 ? -1.03 -18 -26.438 1 95.31 414 PRO A CA 1
ATOM 3218 C C . PRO A 1 414 ? -1.756 -17.812 -25.094 1 95.31 414 PRO A C 1
ATOM 3220 O O . PRO A 1 414 ? -2.764 -18.484 -24.844 1 95.31 414 PRO A O 1
ATOM 3223 N N . MET A 1 415 ? -1.227 -16.906 -24.25 1 95.25 415 MET A N 1
ATOM 3224 C CA . MET A 1 415 ? -1.736 -16.875 -22.891 1 95.25 415 MET A CA 1
ATOM 3225 C C . MET A 1 415 ? -2.305 -15.492 -22.547 1 95.25 415 MET A C 1
ATOM 3227 O O . MET A 1 415 ? -2.602 -15.203 -21.391 1 95.25 415 MET A O 1
ATOM 3231 N N . ALA A 1 416 ? -2.422 -14.625 -23.5 1 95.19 416 ALA A N 1
ATOM 3232 C CA . ALA A 1 416 ? -3.107 -13.344 -23.359 1 95.19 416 ALA A CA 1
ATOM 3233 C C . ALA A 1 416 ? -4.121 -13.141 -24.484 1 95.19 416 ALA A C 1
ATOM 3235 O O . ALA A 1 416 ? -3.863 -13.492 -25.641 1 95.19 416 ALA A O 1
ATOM 3236 N N . ARG A 1 417 ? -5.168 -12.531 -24.109 1 94.81 417 ARG A N 1
ATOM 3237 C CA . ARG A 1 417 ? -6.223 -12.328 -25.094 1 94.81 417 ARG A CA 1
ATOM 3238 C C . ARG A 1 417 ? -5.77 -11.375 -26.188 1 94.81 417 ARG A C 1
ATOM 3240 O O . ARG A 1 417 ? -6.234 -11.461 -27.328 1 94.81 417 ARG A O 1
ATOM 3247 N N . GLY A 1 418 ? -4.871 -10.539 -25.859 1 92.62 418 GLY A N 1
ATOM 3248 C CA . GLY A 1 418 ? -4.367 -9.57 -26.812 1 92.62 418 GLY A CA 1
ATOM 3249 C C . GLY A 1 418 ? -3.273 -10.125 -27.703 1 92.62 418 GLY A C 1
ATOM 3250 O O . GLY A 1 418 ? -2.861 -9.477 -28.672 1 92.62 418 GLY A O 1
ATOM 3251 N N . GLN A 1 419 ? -2.812 -11.273 -27.453 1 93.75 419 GLN A N 1
ATOM 3252 C CA . GLN A 1 419 ? -1.742 -11.906 -28.219 1 93.75 419 GLN A CA 1
ATOM 3253 C C . GLN A 1 419 ? -2.279 -12.539 -29.5 1 93.75 419 GLN A C 1
ATOM 3255 O O . GLN A 1 419 ? -2.932 -13.578 -29.453 1 93.75 419 GLN A O 1
ATOM 3260 N N . GLN A 1 420 ? -1.898 -12.016 -30.688 1 94.19 420 GLN A N 1
ATOM 3261 C CA . GLN A 1 420 ? -2.441 -12.5 -31.953 1 94.19 420 GLN A CA 1
ATOM 3262 C C . GLN A 1 420 ? -1.448 -13.414 -32.656 1 94.19 420 GLN A C 1
ATOM 3264 O O . GLN A 1 420 ? -1.823 -14.164 -33.562 1 94.19 420 GLN A O 1
ATOM 3269 N N . SER A 1 421 ? -0.284 -13.305 -32.281 1 95.94 421 SER A N 1
ATOM 3270 C CA . SER A 1 421 ? 0.761 -14.148 -32.844 1 95.94 421 SER A CA 1
ATOM 3271 C C . SER A 1 421 ? 1.888 -14.383 -31.844 1 95.94 421 SER A C 1
ATOM 3273 O O . SER A 1 421 ? 1.991 -13.672 -30.844 1 95.94 421 SER A O 1
ATOM 3275 N N . LEU A 1 422 ? 2.674 -15.422 -32.062 1 96.5 422 LEU A N 1
ATOM 3276 C CA . LEU A 1 422 ? 3.818 -15.781 -31.219 1 96.5 422 LEU A CA 1
ATOM 3277 C C . LEU A 1 422 ? 5.059 -16.016 -32.094 1 96.5 422 LEU A C 1
ATOM 3279 O O . LEU A 1 422 ? 5.184 -17.062 -32.719 1 96.5 422 LEU A O 1
ATOM 3283 N N . PRO A 1 423 ? 5.938 -15.039 -32.125 1 97.62 423 PRO A N 1
ATOM 3284 C CA . PRO A 1 423 ? 7.23 -15.32 -32.781 1 97.62 423 PRO A CA 1
ATOM 3285 C C . PRO A 1 423 ? 8.156 -16.141 -31.875 1 97.62 423 PRO A C 1
ATOM 3287 O O . PRO A 1 423 ? 8.648 -15.633 -30.859 1 97.62 423 PRO A O 1
ATOM 3290 N N . LEU A 1 424 ? 8.539 -17.422 -32.312 1 98.06 424 LEU A N 1
ATOM 3291 C CA . LEU A 1 424 ? 9.227 -18.266 -31.328 1 98.06 424 LEU A CA 1
ATOM 3292 C C . LEU A 1 424 ? 10.406 -18.984 -31.984 1 98.06 424 LEU A C 1
ATOM 3294 O O . LEU A 1 424 ? 10.406 -19.219 -33.188 1 98.06 424 LEU A O 1
ATOM 3298 N N . ARG A 1 425 ? 11.352 -19.188 -31.141 1 98.06 425 ARG A N 1
ATOM 3299 C CA . ARG A 1 425 ? 12.508 -20.031 -31.422 1 98.06 425 ARG A CA 1
ATOM 3300 C C . ARG A 1 425 ? 12.719 -21.062 -30.312 1 98.06 425 ARG A C 1
ATOM 3302 O O . ARG A 1 425 ? 12.555 -20.734 -29.125 1 98.06 425 ARG A O 1
ATOM 3309 N N . ALA A 1 426 ? 13.023 -22.281 -30.703 1 98.5 426 ALA A N 1
ATOM 3310 C CA . ALA A 1 426 ? 13.383 -23.344 -29.766 1 98.5 426 ALA A CA 1
ATOM 3311 C C . ALA A 1 426 ? 14.883 -23.609 -29.781 1 98.5 426 ALA A C 1
ATOM 3313 O O . ALA A 1 426 ? 15.5 -23.688 -30.844 1 98.5 426 ALA A O 1
ATOM 3314 N N . ILE A 1 427 ? 15.453 -23.641 -28.594 1 98.44 427 ILE A N 1
ATOM 3315 C CA . ILE A 1 427 ? 16.875 -23.953 -28.453 1 98.44 427 ILE A CA 1
ATOM 3316 C C . ILE A 1 427 ? 17.031 -25.203 -27.594 1 98.44 427 ILE A C 1
ATOM 3318 O O . ILE A 1 427 ? 16.453 -25.297 -26.5 1 98.44 427 ILE A O 1
ATOM 3322 N N . LEU A 1 428 ? 17.766 -26.141 -28.062 1 98.31 428 LEU A N 1
ATOM 3323 C CA . LEU A 1 428 ? 18.016 -27.391 -27.344 1 98.31 428 LEU A CA 1
ATOM 3324 C C . LEU A 1 428 ? 19.422 -27.391 -26.75 1 98.31 428 LEU A C 1
ATOM 3326 O O . LEU A 1 428 ? 20.406 -27.156 -27.453 1 98.31 428 LEU A O 1
ATOM 3330 N N . TYR A 1 429 ? 19.469 -27.656 -25.469 1 98.38 429 TYR A N 1
ATOM 3331 C CA . TYR A 1 429 ? 20.75 -27.719 -24.75 1 98.38 429 TYR A CA 1
ATOM 3332 C C . TYR A 1 429 ? 20.984 -29.109 -24.188 1 98.38 429 TYR A C 1
ATOM 3334 O O . TYR A 1 429 ? 20.062 -29.781 -23.734 1 98.38 429 TYR A O 1
ATOM 3342 N N . ASP A 1 430 ? 22.266 -29.484 -24.203 1 97.94 430 ASP A N 1
ATOM 3343 C CA . ASP A 1 430 ? 22.688 -30.688 -23.469 1 97.94 430 ASP A CA 1
ATOM 3344 C C . ASP A 1 430 ? 22.828 -30.391 -21.984 1 97.94 430 ASP A C 1
ATOM 3346 O O . ASP A 1 430 ? 22.75 -29.234 -21.562 1 97.94 430 ASP A O 1
ATOM 3350 N N . ALA A 1 431 ? 22.969 -31.391 -21.172 1 98.06 431 ALA A N 1
ATOM 3351 C CA . ALA A 1 431 ? 23.031 -31.266 -19.719 1 98.06 431 ALA A CA 1
ATOM 3352 C C . ALA A 1 431 ? 24.219 -30.391 -19.297 1 98.06 431 ALA A C 1
ATOM 3354 O O . ALA A 1 431 ? 24.188 -29.781 -18.219 1 98.06 431 ALA A O 1
ATOM 3355 N N . ASP A 1 432 ? 25.234 -30.312 -20.078 1 97.31 432 ASP A N 1
ATOM 3356 C CA . ASP A 1 432 ? 26.438 -29.562 -19.734 1 97.31 432 ASP A CA 1
ATOM 3357 C C . ASP A 1 432 ? 26.328 -28.109 -20.203 1 97.31 432 ASP A C 1
ATOM 3359 O O . ASP A 1 432 ? 27.297 -27.344 -20.078 1 97.31 432 ASP A O 1
ATOM 3363 N N . GLY A 1 433 ? 25.234 -27.781 -20.828 1 97.25 433 GLY A N 1
ATOM 3364 C CA . GLY A 1 433 ? 24.984 -26.406 -21.188 1 97.25 433 GLY A CA 1
ATOM 3365 C C . GLY A 1 433 ? 25.344 -26.094 -22.641 1 97.25 433 GLY A C 1
ATOM 3366 O O . GLY A 1 433 ? 25.172 -24.969 -23.094 1 97.25 433 GLY A O 1
ATOM 3367 N N . THR A 1 434 ? 25.812 -27.094 -23.359 1 96.75 434 THR A N 1
ATOM 3368 C CA . THR A 1 434 ? 26.156 -26.891 -24.766 1 96.75 434 THR A CA 1
ATOM 3369 C C . THR A 1 434 ? 24.891 -26.859 -25.625 1 96.75 434 THR A C 1
ATOM 3371 O O . THR A 1 434 ? 24.047 -27.75 -25.516 1 96.75 434 THR A O 1
ATOM 3374 N N . GLU A 1 435 ? 24.797 -25.859 -26.453 1 97.31 435 GLU A N 1
ATOM 3375 C CA . GLU A 1 435 ? 23.703 -25.828 -27.422 1 97.31 435 GLU A CA 1
ATOM 3376 C C . GLU A 1 435 ? 23.859 -26.922 -28.469 1 97.31 435 GLU A C 1
ATOM 3378 O O . GLU A 1 435 ? 24.906 -27.016 -29.125 1 97.31 435 GLU A O 1
ATOM 3383 N N . VAL A 1 436 ? 22.891 -27.656 -28.641 1 97.62 436 VAL A N 1
ATOM 3384 C CA . VAL A 1 436 ? 22.922 -28.766 -29.594 1 97.62 436 VAL A CA 1
ATOM 3385 C C . VAL A 1 436 ? 22.359 -28.328 -30.938 1 97.62 436 VAL A C 1
ATOM 3387 O O . VAL A 1 436 ? 22.953 -28.594 -31.984 1 97.62 436 VAL A O 1
ATOM 3390 N N . THR A 1 437 ? 21.266 -27.719 -30.906 1 96.88 437 THR A N 1
ATOM 3391 C CA . THR A 1 437 ? 20.609 -27.219 -32.094 1 96.88 437 THR A CA 1
ATOM 3392 C C . THR A 1 437 ? 19.547 -26.172 -31.734 1 96.88 437 THR A C 1
ATOM 3394 O O . THR A 1 437 ? 19.281 -25.953 -30.547 1 96.88 437 THR A O 1
ATOM 3397 N N . HIS A 1 438 ? 19.078 -25.406 -32.625 1 96.88 438 HIS A N 1
ATOM 3398 C CA . HIS A 1 438 ? 17.969 -24.484 -32.5 1 96.88 438 HIS A CA 1
ATOM 3399 C C . HIS A 1 438 ? 17.109 -24.438 -33.75 1 96.88 438 HIS A C 1
ATOM 3401 O O . HIS A 1 438 ? 17.562 -24.828 -34.812 1 96.88 438 HIS A O 1
ATOM 3407 N N . ARG A 1 439 ? 15.914 -24.031 -33.625 1 96.75 439 ARG A N 1
ATOM 3408 C CA . ARG A 1 439 ? 14.984 -23.953 -34.75 1 96.75 439 ARG A CA 1
ATOM 3409 C C . ARG A 1 439 ? 13.969 -22.828 -34.531 1 96.75 439 ARG A C 1
ATOM 3411 O O . ARG A 1 439 ? 13.359 -22.734 -33.469 1 96.75 439 ARG A O 1
ATOM 3418 N N . SER A 1 440 ? 13.844 -22.016 -35.562 1 97.69 440 SER A N 1
ATOM 3419 C CA . SER A 1 440 ? 12.734 -21.062 -35.562 1 97.69 440 SER A CA 1
ATOM 3420 C C . SER A 1 440 ? 11.406 -21.766 -35.781 1 97.69 440 SER A C 1
ATOM 3422 O O . SER A 1 440 ? 11.289 -22.641 -36.656 1 97.69 440 SER A O 1
ATOM 3424 N N . LEU A 1 441 ? 10.422 -21.484 -35 1 97.69 441 LEU A N 1
ATOM 3425 C CA . LEU A 1 441 ? 9.078 -22 -35.188 1 97.69 441 LEU A CA 1
ATOM 3426 C C . LEU A 1 441 ? 8.234 -21.047 -36.031 1 97.69 441 LEU A C 1
ATOM 3428 O O . LEU A 1 441 ? 7.051 -21.297 -36.281 1 97.69 441 LEU A O 1
ATOM 3432 N N . GLY A 1 442 ? 8.852 -19.922 -36.375 1 97.56 442 GLY A N 1
ATOM 3433 C CA . GLY A 1 442 ? 8.172 -18.906 -37.188 1 97.56 442 GLY A CA 1
ATOM 3434 C C . GLY A 1 442 ? 7.23 -18.047 -36.375 1 97.56 442 GLY A C 1
ATOM 3435 O O . GLY A 1 442 ? 7.379 -17.938 -35.156 1 97.56 442 GLY A O 1
ATOM 3436 N N . LEU A 1 443 ? 6.445 -17.328 -37.094 1 98.19 443 LEU A N 1
ATOM 3437 C CA . LEU A 1 443 ? 5.387 -16.5 -36.5 1 98.19 443 LEU A CA 1
ATOM 3438 C C . LEU A 1 443 ? 4.082 -17.297 -36.406 1 98.19 443 LEU A C 1
ATOM 3440 O O . LEU A 1 443 ? 3.311 -17.328 -37.375 1 98.19 443 LEU A O 1
ATOM 3444 N N . LEU A 1 444 ? 3.852 -17.828 -35.219 1 98 444 LEU A N 1
ATOM 3445 C CA . LEU A 1 444 ? 2.674 -18.672 -35.062 1 98 444 LEU A CA 1
ATOM 3446 C C . LEU A 1 444 ? 1.425 -17.828 -34.844 1 98 444 LEU A C 1
ATOM 3448 O O . LEU A 1 444 ? 1.397 -16.969 -33.969 1 98 444 LEU A O 1
ATOM 3452 N N . PRO A 1 445 ? 0.439 -18.031 -35.656 1 97.44 445 PRO A N 1
ATOM 3453 C CA . PRO A 1 445 ? -0.817 -17.344 -35.375 1 97.44 445 PRO A CA 1
ATOM 3454 C C . PRO A 1 445 ? -1.498 -17.844 -34.125 1 97.44 445 PRO A C 1
ATOM 3456 O O . PRO A 1 445 ? -1.185 -18.938 -33.625 1 97.44 445 PRO A O 1
ATOM 3459 N N . ARG A 1 446 ? -2.348 -17.141 -33.562 1 96.69 446 ARG A N 1
ATOM 3460 C CA . ARG A 1 446 ? -3.002 -17.453 -32.281 1 96.69 446 ARG A CA 1
ATOM 3461 C C . ARG A 1 446 ? -3.713 -18.812 -32.375 1 96.69 446 ARG A C 1
ATOM 3463 O O . ARG A 1 446 ? -3.756 -19.547 -31.375 1 96.69 446 ARG A O 1
ATOM 3470 N N . ASP A 1 447 ? -4.305 -19.141 -33.438 1 97.31 447 ASP A N 1
ATOM 3471 C CA . ASP A 1 447 ? -5.07 -20.375 -33.562 1 97.31 447 ASP A CA 1
ATOM 3472 C C . ASP A 1 447 ? -4.207 -21.516 -34.125 1 97.31 447 ASP A C 1
ATOM 3474 O O . ASP A 1 447 ? -4.727 -22.484 -34.656 1 97.31 447 ASP A O 1
ATOM 3478 N N . HIS A 1 448 ? -2.934 -21.344 -33.938 1 97.25 448 HIS A N 1
ATOM 3479 C CA . HIS A 1 448 ? -2.029 -22.344 -34.531 1 97.25 448 HIS A CA 1
ATOM 3480 C C . HIS A 1 448 ? -2.246 -23.719 -33.906 1 97.25 448 HIS A C 1
ATOM 3482 O O . HIS A 1 448 ? -2.859 -23.828 -32.844 1 97.25 448 HIS A O 1
ATOM 3488 N N . ALA A 1 449 ? -1.79 -24.797 -34.562 1 96.88 449 ALA A N 1
ATOM 3489 C CA . ALA A 1 449 ? -1.743 -26.172 -34.094 1 96.88 449 ALA A CA 1
ATOM 3490 C C . ALA A 1 449 ? -0.364 -26.781 -34.344 1 96.88 449 ALA A C 1
ATOM 3492 O O . ALA A 1 449 ? -0.249 -27.906 -34.844 1 96.88 449 ALA A O 1
ATOM 3493 N N . THR A 1 450 ? 0.634 -26.047 -33.938 1 96.06 450 THR A N 1
ATOM 3494 C CA . THR A 1 450 ? 2.012 -26.469 -34.156 1 96.06 450 THR A CA 1
ATOM 3495 C C . THR A 1 450 ? 2.602 -27.047 -32.844 1 96.06 450 THR A C 1
ATOM 3497 O O . THR A 1 450 ? 2.848 -26.312 -31.891 1 96.06 450 THR A O 1
ATOM 3500 N N . ALA A 1 451 ? 2.771 -28.375 -32.844 1 97.31 451 ALA A N 1
ATOM 3501 C CA . ALA A 1 451 ? 3.492 -29.031 -31.75 1 97.31 451 ALA A CA 1
ATOM 3502 C C . ALA A 1 451 ? 4.922 -29.359 -32.156 1 97.31 451 ALA A C 1
ATOM 3504 O O . ALA A 1 451 ? 5.172 -29.766 -33.312 1 97.31 451 ALA A O 1
ATOM 3505 N N . LEU A 1 452 ? 5.84 -29.094 -31.312 1 97.75 452 LEU A N 1
ATOM 3506 C CA . LEU A 1 452 ? 7.242 -29.391 -31.578 1 97.75 452 LEU A CA 1
ATOM 3507 C C . LEU A 1 452 ? 7.668 -30.688 -30.875 1 97.75 452 LEU A C 1
ATOM 3509 O O . LEU A 1 452 ? 7.746 -30.734 -29.656 1 97.75 452 LEU A O 1
ATOM 3513 N N . ASP A 1 453 ? 7.945 -31.672 -31.641 1 97.12 453 ASP A N 1
ATOM 3514 C CA . ASP A 1 453 ? 8.539 -32.906 -31.125 1 97.12 453 ASP A CA 1
ATOM 3515 C C . ASP A 1 453 ? 10.055 -32.781 -31.031 1 97.12 453 ASP A C 1
ATOM 3517 O O . ASP A 1 453 ? 10.734 -32.594 -32.031 1 97.12 453 ASP A O 1
ATOM 3521 N N . VAL A 1 454 ? 10.57 -33 -29.891 1 96.81 454 VAL A N 1
ATOM 3522 C CA . VAL A 1 454 ? 12 -32.781 -29.672 1 96.81 454 VAL A CA 1
ATOM 3523 C C . VAL A 1 454 ? 12.789 -33.75 -30.547 1 96.81 454 VAL A C 1
ATOM 3525 O O . VAL A 1 454 ? 13.914 -33.469 -30.953 1 96.81 454 VAL A O 1
ATOM 3528 N N . GLU A 1 455 ? 12.242 -34.875 -30.828 1 94.62 455 GLU A N 1
ATOM 3529 C CA . GLU A 1 455 ? 12.914 -35.812 -31.703 1 94.62 455 GLU A CA 1
ATOM 3530 C C . GLU A 1 455 ? 13.164 -35.219 -33.094 1 94.62 455 GLU A C 1
ATOM 3532 O O . GLU A 1 455 ? 14.211 -35.438 -33.688 1 94.62 455 GLU A O 1
ATOM 3537 N N . THR A 1 456 ? 12.18 -34.562 -33.562 1 94.25 456 THR A N 1
ATOM 3538 C CA . THR A 1 456 ? 12.328 -33.875 -34.844 1 94.25 456 THR A CA 1
ATOM 3539 C C . THR A 1 456 ? 13.375 -32.781 -34.75 1 94.25 456 THR A C 1
ATOM 3541 O O . THR A 1 456 ? 14.109 -32.531 -35.719 1 94.25 456 THR A O 1
ATOM 3544 N N . LEU A 1 457 ? 13.414 -32.125 -33.688 1 94.75 457 LEU A N 1
ATOM 3545 C CA . LEU A 1 457 ? 14.391 -31.062 -33.469 1 94.75 457 LEU A CA 1
ATOM 3546 C C . LEU A 1 457 ? 15.805 -31.625 -33.406 1 94.75 457 LEU A C 1
ATOM 3548 O O . LEU A 1 457 ? 16.75 -31.016 -33.906 1 94.75 457 LEU A O 1
ATOM 3552 N N . LEU A 1 458 ? 15.969 -32.719 -32.719 1 93.94 458 LEU A N 1
ATOM 3553 C CA . LEU A 1 458 ? 17.266 -33.344 -32.594 1 93.94 458 LEU A CA 1
ATOM 3554 C C . LEU A 1 458 ? 17.828 -33.719 -33.969 1 93.94 458 LEU A C 1
ATOM 3556 O O . LEU A 1 458 ? 19.031 -33.625 -34.219 1 93.94 458 LEU A O 1
ATOM 3560 N N . ASP A 1 459 ? 17 -34.094 -34.938 1 90 459 ASP A N 1
ATOM 3561 C CA . ASP A 1 459 ? 17.359 -34.406 -36.312 1 90 459 ASP A CA 1
ATOM 3562 C C . ASP A 1 459 ? 18.703 -35.156 -36.375 1 90 459 ASP A C 1
ATOM 3564 O O . ASP A 1 459 ? 19.609 -34.688 -37.094 1 90 459 ASP A O 1
ATOM 3568 N N . GLY A 1 460 ? 18.953 -36.219 -35.625 1 87.12 460 GLY A N 1
ATOM 3569 C CA . GLY A 1 460 ? 20.156 -37.031 -35.688 1 87.12 460 GLY A CA 1
ATOM 3570 C C . GLY A 1 460 ? 21.203 -36.625 -34.656 1 87.12 460 GLY A C 1
ATOM 3571 O O . GLY A 1 460 ? 22.141 -37.375 -34.375 1 87.12 460 GLY A O 1
ATOM 3572 N N . HIS A 1 461 ? 20.969 -35.438 -34.125 1 90.69 461 HIS A N 1
ATOM 3573 C CA . HIS A 1 461 ? 21.875 -35 -33.062 1 90.69 461 HIS A CA 1
ATOM 3574 C C . HIS A 1 461 ? 21.656 -35.844 -31.797 1 90.69 461 HIS A C 1
ATOM 3576 O O . HIS A 1 461 ? 20.578 -36.406 -31.578 1 90.69 461 HIS A O 1
ATOM 3582 N N . ARG A 1 462 ? 22.812 -35.969 -31.047 1 90.5 462 ARG A N 1
ATOM 3583 C CA . ARG A 1 462 ? 22.75 -36.75 -29.812 1 90.5 462 ARG A CA 1
ATOM 3584 C C . ARG A 1 462 ? 23 -35.844 -28.609 1 90.5 462 ARG A C 1
ATOM 3586 O O . ARG A 1 462 ? 23.812 -34.906 -28.672 1 90.5 462 ARG A O 1
ATOM 3593 N N . LEU A 1 463 ? 22.25 -36.094 -27.609 1 95.12 463 LEU A N 1
ATOM 3594 C CA . LEU A 1 463 ? 22.562 -35.531 -26.297 1 95.12 463 LEU A CA 1
ATOM 3595 C C . LEU A 1 463 ? 23.625 -36.344 -25.578 1 95.12 463 LEU A C 1
ATOM 3597 O O . LEU A 1 463 ? 23.391 -37.5 -25.203 1 95.12 463 LEU A O 1
ATOM 3601 N N . ARG A 1 464 ? 24.75 -35.812 -25.375 1 93.44 464 ARG A N 1
ATOM 3602 C CA . ARG A 1 464 ? 25.891 -36.562 -24.844 1 93.44 464 ARG A CA 1
ATOM 3603 C C . ARG A 1 464 ? 25.562 -37.125 -23.469 1 93.44 464 ARG A C 1
ATOM 3605 O O . ARG A 1 464 ? 25.922 -38.281 -23.172 1 93.44 464 ARG A O 1
ATOM 3612 N N . ALA A 1 465 ? 24.859 -36.375 -22.688 1 92.94 465 ALA A N 1
ATOM 3613 C CA . ALA A 1 465 ? 24.547 -36.812 -21.328 1 92.94 465 ALA A CA 1
ATOM 3614 C C . ALA A 1 465 ? 23.297 -37.688 -21.297 1 92.94 465 ALA A C 1
ATOM 3616 O O . ALA A 1 465 ? 22.922 -38.188 -20.25 1 92.94 465 ALA A O 1
ATOM 3617 N N . GLY A 1 466 ? 22.625 -37.781 -22.375 1 95.56 466 GLY A N 1
ATOM 3618 C CA . GLY A 1 466 ? 21.406 -38.594 -22.453 1 95.56 466 GLY A CA 1
ATOM 3619 C C . GLY A 1 466 ? 20.141 -37.781 -22.188 1 95.56 466 GLY A C 1
ATOM 3620 O O . GLY A 1 466 ? 19.031 -38.25 -22.375 1 95.56 466 GLY A O 1
ATOM 3621 N N . TYR A 1 467 ? 20.297 -36.656 -21.656 1 97.75 467 TYR A N 1
ATOM 3622 C CA . TYR A 1 467 ? 19.188 -35.75 -21.406 1 97.75 467 TYR A CA 1
ATOM 3623 C C . TYR A 1 467 ? 19.641 -34.281 -21.531 1 97.75 467 TYR A C 1
ATOM 3625 O O . TYR A 1 467 ? 20.812 -34.031 -21.766 1 97.75 467 TYR A O 1
ATOM 3633 N N . GLY A 1 468 ? 18.797 -33.312 -21.531 1 98.25 468 GLY A N 1
ATOM 3634 C CA . GLY A 1 468 ? 19.016 -31.875 -21.578 1 98.25 468 GLY A CA 1
ATOM 3635 C C . GLY A 1 468 ? 17.766 -31.062 -21.312 1 98.25 468 GLY A C 1
ATOM 3636 O O . GLY A 1 468 ? 16.953 -31.438 -20.453 1 98.25 468 GLY A O 1
ATOM 3637 N N . HIS A 1 469 ? 17.688 -29.891 -21.922 1 98.56 469 HIS A N 1
ATOM 3638 C CA . HIS A 1 469 ? 16.469 -29.094 -21.781 1 98.56 469 HIS A CA 1
ATOM 3639 C C . HIS A 1 469 ? 16.234 -28.234 -23.016 1 98.56 469 HIS A C 1
ATOM 3641 O O . HIS A 1 469 ? 17.156 -28.016 -23.812 1 98.56 469 HIS A O 1
ATOM 3647 N N . LEU A 1 470 ? 15.047 -27.938 -23.203 1 98.38 470 LEU A N 1
ATOM 3648 C CA . LEU A 1 470 ? 14.57 -27.062 -24.25 1 98.38 470 LEU A CA 1
ATOM 3649 C C . LEU A 1 470 ? 14.297 -25.656 -23.703 1 98.38 470 LEU A C 1
ATOM 3651 O O . LEU A 1 470 ? 13.766 -25.516 -22.609 1 98.38 470 LEU A O 1
ATOM 3655 N N . GLU A 1 471 ? 14.688 -24.594 -24.438 1 98.56 471 GLU A N 1
ATOM 3656 C CA . GLU A 1 471 ? 14.273 -23.234 -24.141 1 98.56 471 GLU A CA 1
ATOM 3657 C C . GLU A 1 471 ? 13.445 -22.656 -25.281 1 98.56 471 GLU A C 1
ATOM 3659 O O . GLU A 1 471 ? 13.891 -22.625 -26.422 1 98.56 471 GLU A O 1
ATOM 3664 N N . LEU A 1 472 ? 12.242 -22.266 -24.953 1 98.44 472 LEU A N 1
ATOM 3665 C CA . LEU A 1 472 ? 11.477 -21.438 -25.875 1 98.44 472 LEU A CA 1
ATOM 3666 C C . LEU A 1 472 ? 11.695 -19.953 -25.594 1 98.44 472 LEU A C 1
ATOM 3668 O O . LEU A 1 472 ? 11.594 -19.516 -24.438 1 98.44 472 LEU A O 1
ATOM 3672 N N . ILE A 1 473 ? 12.031 -19.203 -26.625 1 98.06 473 ILE A N 1
ATOM 3673 C CA . ILE A 1 473 ? 12.242 -17.766 -26.484 1 98.06 473 ILE A CA 1
ATOM 3674 C C . ILE A 1 473 ? 11.539 -17.031 -27.625 1 98.06 473 ILE A C 1
ATOM 3676 O O . ILE A 1 473 ? 11.125 -17.656 -28.609 1 98.06 473 ILE A O 1
ATOM 3680 N N . TYR A 1 474 ? 11.398 -15.773 -27.484 1 97.62 474 TYR A N 1
ATOM 3681 C CA . TYR A 1 474 ? 10.883 -14.969 -28.594 1 97.62 474 TYR A CA 1
ATOM 3682 C C . TYR A 1 474 ? 11.898 -14.875 -29.719 1 97.62 474 TYR A C 1
ATOM 3684 O O . TYR A 1 474 ? 13.094 -14.695 -29.484 1 97.62 474 TYR A O 1
ATOM 3692 N N . ASP A 1 475 ? 11.453 -15.055 -30.922 1 97.56 475 ASP A N 1
ATOM 3693 C CA . ASP A 1 475 ? 12.258 -14.883 -32.125 1 97.56 475 ASP A CA 1
ATOM 3694 C C . ASP A 1 475 ? 11.883 -13.602 -32.875 1 97.56 475 ASP A C 1
ATOM 3696 O O . ASP A 1 475 ? 11.062 -13.625 -33.781 1 97.56 475 ASP A O 1
ATOM 3700 N N . PHE A 1 476 ? 12.586 -12.594 -32.656 1 96.56 476 PHE A N 1
ATOM 3701 C CA . PHE A 1 476 ? 12.203 -11.281 -33.156 1 96.56 476 PHE A CA 1
ATOM 3702 C C . PHE A 1 476 ? 12.633 -11.125 -34.625 1 96.56 476 PHE A C 1
ATOM 3704 O O . PHE A 1 476 ? 12.32 -10.117 -35.25 1 96.56 476 PHE A O 1
ATOM 3711 N N . ALA A 1 477 ? 13.336 -12.023 -35.156 1 96.19 477 ALA A N 1
ATOM 3712 C CA . ALA A 1 477 ? 13.664 -12.023 -36.562 1 96.19 477 ALA A CA 1
ATOM 3713 C C . ALA A 1 477 ? 12.43 -12.312 -37.438 1 96.19 477 ALA A C 1
ATOM 3715 O O . ALA A 1 477 ? 12.367 -11.914 -38.594 1 96.19 477 ALA A O 1
ATOM 3716 N N . VAL A 1 478 ? 11.422 -12.969 -36.844 1 97.31 478 VAL A N 1
ATOM 3717 C CA . VAL A 1 478 ? 10.273 -13.391 -37.625 1 97.31 478 VAL A CA 1
ATOM 3718 C C . VAL A 1 478 ? 9.039 -12.602 -37.219 1 97.31 478 VAL A C 1
ATOM 3720 O O . VAL A 1 478 ? 7.988 -12.695 -37.844 1 97.31 478 VAL A O 1
ATOM 3723 N N . GLY A 1 479 ? 9.117 -11.906 -36.156 1 95.69 479 GLY A N 1
ATOM 3724 C CA . GLY A 1 479 ? 8.031 -11.078 -35.656 1 95.69 479 GLY A CA 1
ATOM 3725 C C . GLY A 1 479 ? 8.406 -10.266 -34.438 1 95.69 479 GLY A C 1
ATOM 3726 O O . GLY A 1 479 ? 9.172 -10.734 -33.594 1 95.69 479 GLY A O 1
ATOM 3727 N N . GLU A 1 480 ? 7.719 -9.141 -34.219 1 93.12 480 GLU A N 1
ATOM 3728 C CA . GLU A 1 480 ? 8.156 -8.219 -33.188 1 93.12 480 GLU A CA 1
ATOM 3729 C C . GLU A 1 480 ? 7.121 -8.117 -32.062 1 93.12 480 GLU A C 1
ATOM 3731 O O . GLU A 1 480 ? 7.371 -7.488 -31.031 1 93.12 480 GLU A O 1
ATOM 3736 N N . GLU A 1 481 ? 6.027 -8.805 -32.219 1 93.06 481 GLU A N 1
ATOM 3737 C CA . GLU A 1 481 ? 4.98 -8.703 -31.203 1 93.06 481 GLU A CA 1
ATOM 3738 C C . GLU A 1 481 ? 5.207 -9.711 -30.078 1 93.06 481 GLU A C 1
ATOM 3740 O O . GLU A 1 481 ? 5.223 -10.922 -30.312 1 93.06 481 GLU A O 1
ATOM 3745 N N . ALA A 1 482 ? 5.461 -9.219 -28.891 1 94.94 482 ALA A N 1
ATOM 3746 C CA . ALA A 1 482 ? 5.625 -10.031 -27.688 1 94.94 482 ALA A CA 1
ATOM 3747 C C . ALA A 1 482 ? 5.148 -9.281 -26.453 1 94.94 482 ALA A C 1
ATOM 3749 O O . ALA A 1 482 ? 5.168 -8.047 -26.422 1 94.94 482 ALA A O 1
ATOM 3750 N N . ASP A 1 483 ? 4.668 -9.961 -25.5 1 94.56 483 ASP A N 1
ATOM 3751 C CA . ASP A 1 483 ? 4.133 -9.305 -24.312 1 94.56 483 ASP A CA 1
ATOM 3752 C C . ASP A 1 483 ? 4.832 -9.797 -23.047 1 94.56 483 ASP A C 1
ATOM 3754 O O . ASP A 1 483 ? 4.477 -9.398 -21.938 1 94.56 483 ASP A O 1
ATOM 3758 N N . GLY A 1 484 ? 5.777 -10.727 -23.141 1 93.06 484 GLY A N 1
ATOM 3759 C CA . GLY A 1 484 ? 6.496 -11.258 -21.984 1 93.06 484 GLY A CA 1
ATOM 3760 C C . GLY A 1 484 ? 5.758 -12.383 -21.297 1 93.06 484 GLY A C 1
ATOM 3761 O O . GLY A 1 484 ? 6.156 -12.82 -20.203 1 93.06 484 GLY A O 1
ATOM 3762 N N . TRP A 1 485 ? 4.672 -12.875 -21.859 1 92.94 485 TRP A N 1
ATOM 3763 C CA . TRP A 1 485 ? 3.834 -13.914 -21.266 1 92.94 485 TRP A CA 1
ATOM 3764 C C . TRP A 1 485 ? 3.82 -15.164 -22.141 1 92.94 485 TRP A C 1
ATOM 3766 O O . TRP A 1 485 ? 2.754 -15.656 -22.516 1 92.94 485 TRP A O 1
ATOM 3776 N N . LEU A 1 486 ? 5.016 -15.625 -22.391 1 94.88 486 LEU A N 1
ATOM 3777 C CA . LEU A 1 486 ? 5.195 -16.828 -23.188 1 94.88 486 LEU A CA 1
ATOM 3778 C C . LEU A 1 486 ? 4.902 -18.078 -22.359 1 94.88 486 LEU A C 1
ATOM 3780 O O . LEU A 1 486 ? 5.492 -18.281 -21.297 1 94.88 486 LEU A O 1
ATOM 3784 N N . HIS A 1 487 ? 3.945 -18.859 -22.812 1 97 487 HIS A N 1
ATOM 3785 C CA . HIS A 1 487 ? 3.57 -20.109 -22.156 1 97 487 HIS A CA 1
ATOM 3786 C C . HIS A 1 487 ? 3.586 -21.281 -23.141 1 97 487 HIS A C 1
ATOM 3788 O O . HIS A 1 487 ? 3.525 -21.062 -24.359 1 97 487 HIS A O 1
ATOM 3794 N N . ALA A 1 488 ? 3.674 -22.469 -22.609 1 97.94 488 ALA A N 1
ATOM 3795 C CA . ALA A 1 488 ? 3.553 -23.688 -23.406 1 97.94 488 ALA A CA 1
ATOM 3796 C C . ALA A 1 488 ? 3.078 -24.859 -22.547 1 97.94 488 ALA A C 1
ATOM 3798 O O . ALA A 1 488 ? 3.279 -24.859 -21.344 1 97.94 488 ALA A O 1
ATOM 3799 N N . LEU A 1 489 ? 2.41 -25.734 -23.234 1 97.81 489 LEU A N 1
ATOM 3800 C CA . LEU A 1 489 ? 2.139 -27.062 -22.672 1 97.81 489 LEU A CA 1
ATOM 3801 C C . LEU A 1 489 ? 3.207 -28.062 -23.094 1 97.81 489 LEU A C 1
ATOM 3803 O O . LEU A 1 489 ? 3.568 -28.125 -24.266 1 97.81 489 LEU A O 1
ATOM 3807 N N . PHE A 1 490 ? 3.725 -28.781 -22.188 1 98.12 490 PHE A N 1
ATOM 3808 C CA . PHE A 1 490 ? 4.703 -29.828 -22.469 1 98.12 490 PHE A CA 1
ATOM 3809 C C . PHE A 1 490 ? 4.137 -31.203 -22.156 1 98.12 490 PHE A C 1
ATOM 3811 O O . PHE A 1 490 ? 3.648 -31.453 -21.047 1 98.12 490 PHE A O 1
ATOM 3818 N N . ARG A 1 491 ? 4.207 -32.031 -23.125 1 97.88 491 ARG A N 1
ATOM 3819 C CA . ARG A 1 491 ? 3.746 -33.406 -22.969 1 97.88 491 ARG A CA 1
ATOM 3820 C C . ARG A 1 491 ? 4.914 -34.406 -23.062 1 97.88 491 ARG A C 1
ATOM 3822 O O . ARG A 1 491 ? 5.777 -34.281 -23.922 1 97.88 491 ARG A O 1
ATOM 3829 N N . TYR A 1 492 ? 4.98 -35.281 -22.156 1 98.06 492 TYR A N 1
ATOM 3830 C CA . TYR A 1 492 ? 5.992 -36.344 -22.125 1 98.06 492 TYR A CA 1
ATOM 3831 C C . TYR A 1 492 ? 5.352 -37.719 -22.203 1 98.06 492 TYR A C 1
ATOM 3833 O O . TYR A 1 492 ? 4.402 -38.031 -21.469 1 98.06 492 TYR A O 1
ATOM 3841 N N . GLU A 1 493 ? 5.859 -38.531 -23.078 1 97 493 GLU A N 1
ATOM 3842 C CA . GLU A 1 493 ? 5.355 -39.906 -23.25 1 97 493 GLU A CA 1
ATOM 3843 C C . GLU A 1 493 ? 6.441 -40.938 -22.969 1 97 493 GLU A C 1
ATOM 3845 O O . GLU A 1 493 ? 7.52 -40.875 -23.578 1 97 493 GLU A O 1
ATOM 3850 N N . ASP A 1 494 ? 6.16 -41.844 -22.094 1 96.56 494 ASP A N 1
ATOM 3851 C CA . ASP A 1 494 ? 7.078 -42.906 -21.766 1 96.56 494 ASP A CA 1
ATOM 3852 C C . ASP A 1 494 ? 6.898 -44.094 -22.734 1 96.56 494 ASP A C 1
ATOM 3854 O O . ASP A 1 494 ? 5.871 -44.781 -22.703 1 96.56 494 ASP A O 1
ATOM 3858 N N . ARG A 1 495 ? 7.918 -44.438 -23.469 1 94.69 495 ARG A N 1
ATOM 3859 C CA . ARG A 1 495 ? 7.844 -45.469 -24.469 1 94.69 495 ARG A CA 1
ATOM 3860 C C . ARG A 1 495 ? 7.758 -46.844 -23.828 1 94.69 495 ARG A C 1
ATOM 3862 O O . ARG A 1 495 ? 7.234 -47.812 -24.422 1 94.69 495 ARG A O 1
ATOM 3869 N N . GLU A 1 496 ? 8.227 -46.875 -22.688 1 93.19 496 GLU A N 1
ATOM 3870 C CA . GLU A 1 496 ? 8.242 -48.156 -22 1 93.19 496 GLU A CA 1
ATOM 3871 C C . GLU A 1 496 ? 6.852 -48.531 -21.484 1 93.19 496 GLU A C 1
ATOM 3873 O O . GLU A 1 496 ? 6.344 -49.594 -21.766 1 93.19 496 GLU A O 1
ATOM 3878 N N . SER A 1 497 ? 6.246 -47.688 -20.766 1 91.5 497 SER A N 1
ATOM 3879 C CA . SER A 1 497 ? 4.973 -47.969 -20.125 1 91.5 497 SER A CA 1
ATOM 3880 C C . SER A 1 497 ? 3.797 -47.531 -20.984 1 91.5 497 SER A C 1
ATOM 3882 O O . SER A 1 497 ? 2.676 -48.031 -20.812 1 91.5 497 SER A O 1
ATOM 3884 N N . GLY A 1 498 ? 4.051 -46.562 -21.891 1 91.81 498 GLY A N 1
ATOM 3885 C CA . GLY A 1 498 ? 2.969 -45.938 -22.641 1 91.81 498 GLY A CA 1
ATOM 3886 C C . GLY A 1 498 ? 2.271 -44.812 -21.875 1 91.81 498 GLY A C 1
ATOM 3887 O O . GLY A 1 498 ? 1.363 -44.188 -22.406 1 91.81 498 GLY A O 1
ATOM 3888 N N . HIS A 1 499 ? 2.684 -44.562 -20.641 1 95.12 499 HIS A N 1
ATOM 3889 C CA . HIS A 1 499 ? 2.111 -43.5 -19.828 1 95.12 499 HIS A CA 1
ATOM 3890 C C . HIS A 1 499 ? 2.572 -42.125 -20.312 1 95.12 499 HIS A C 1
ATOM 3892 O O . HIS A 1 499 ? 3.568 -42 -21.031 1 95.12 499 HIS A O 1
ATOM 3898 N N . ALA A 1 500 ? 1.773 -41.062 -20 1 96.5 500 ALA A N 1
ATOM 3899 C CA . ALA A 1 500 ? 2.133 -39.719 -20.375 1 96.5 500 ALA A CA 1
ATOM 3900 C C . ALA A 1 500 ? 1.898 -38.75 -19.219 1 96.5 500 ALA A C 1
ATOM 3902 O O . ALA A 1 500 ? 1.129 -39.031 -18.297 1 96.5 500 ALA A O 1
ATOM 3903 N N . ALA A 1 501 ? 2.584 -37.688 -19.203 1 97.5 501 ALA A N 1
ATOM 3904 C CA . ALA A 1 501 ? 2.41 -36.562 -18.266 1 97.5 501 ALA A CA 1
ATOM 3905 C C . ALA A 1 501 ? 2.455 -35.219 -18.984 1 97.5 501 ALA A C 1
ATOM 3907 O O . ALA A 1 501 ? 3.08 -35.094 -20.031 1 97.5 501 ALA A O 1
ATOM 3908 N N . GLU A 1 502 ? 1.746 -34.281 -18.438 1 97.06 502 GLU A N 1
ATOM 3909 C CA . GLU A 1 502 ? 1.717 -32.938 -19 1 97.06 502 GLU A CA 1
ATOM 3910 C C . GLU A 1 502 ? 1.983 -31.891 -17.922 1 97.06 502 GLU A C 1
ATOM 3912 O O . GLU A 1 502 ? 1.622 -32.062 -16.766 1 97.06 502 GLU A O 1
ATOM 3917 N N . THR A 1 503 ? 2.66 -30.828 -18.281 1 96.25 503 THR A N 1
ATOM 3918 C CA . THR A 1 503 ? 2.906 -29.672 -17.438 1 96.25 503 THR A CA 1
ATOM 3919 C C . THR A 1 503 ? 2.893 -28.391 -18.266 1 96.25 503 THR A C 1
ATOM 3921 O O . THR A 1 503 ? 2.984 -28.438 -19.5 1 96.25 503 THR A O 1
ATOM 3924 N N . SER A 1 504 ? 2.59 -27.328 -17.641 1 94.81 504 SER A N 1
ATOM 3925 C CA . SER A 1 504 ? 2.596 -26.031 -18.312 1 94.81 504 SER A CA 1
ATOM 3926 C C . SER A 1 504 ? 3.152 -24.938 -17.422 1 94.81 504 SER A C 1
ATOM 3928 O O . SER A 1 504 ? 3.004 -25 -16.188 1 94.81 504 SER A O 1
ATOM 3930 N N . PHE A 1 505 ? 3.803 -23.984 -17.984 1 93 505 PHE A N 1
ATOM 3931 C CA . PHE A 1 505 ? 4.34 -22.844 -17.25 1 93 505 PHE A CA 1
ATOM 3932 C C . PHE A 1 505 ? 4.598 -21.672 -18.172 1 93 505 PHE A C 1
ATOM 3934 O O . PHE A 1 505 ? 4.391 -21.766 -19.391 1 93 505 PHE A O 1
ATOM 3941 N N . GLY A 1 506 ? 4.949 -20.547 -17.516 1 94 506 GLY A N 1
ATOM 3942 C CA . GLY A 1 506 ? 5.246 -19.328 -18.266 1 94 506 GLY A CA 1
ATOM 3943 C C . GLY A 1 506 ? 6.711 -18.938 -18.203 1 94 506 GLY A C 1
ATOM 3944 O O . GLY A 1 506 ? 7.441 -19.391 -17.312 1 94 506 GLY A O 1
ATOM 3945 N N . ALA A 1 507 ? 7.055 -18.094 -19.125 1 96.25 507 ALA A N 1
ATOM 3946 C CA . ALA A 1 507 ? 8.438 -17.656 -19.266 1 96.25 507 ALA A CA 1
ATOM 3947 C C . ALA A 1 507 ? 8.766 -16.547 -18.266 1 96.25 507 ALA A C 1
ATOM 3949 O O . ALA A 1 507 ? 7.867 -15.82 -17.828 1 96.25 507 ALA A O 1
ATOM 3950 N N . HIS A 1 508 ? 10.039 -16.453 -17.953 1 95.88 508 HIS A N 1
ATOM 3951 C CA . HIS A 1 508 ? 10.617 -15.367 -17.172 1 95.88 508 HIS A CA 1
ATOM 3952 C C . HIS A 1 508 ? 12.008 -15 -17.688 1 95.88 508 HIS A C 1
ATOM 3954 O O . HIS A 1 508 ? 12.57 -15.703 -18.531 1 95.88 508 HIS A O 1
ATOM 3960 N N . MET A 1 509 ? 12.422 -13.867 -17.203 1 96.75 509 MET A N 1
ATOM 3961 C CA . MET A 1 509 ? 13.852 -13.602 -17.328 1 96.75 509 MET A CA 1
ATOM 3962 C C . MET A 1 509 ? 14.625 -14.227 -16.172 1 96.75 509 MET A C 1
ATOM 3964 O O . MET A 1 509 ? 14.148 -14.242 -15.039 1 96.75 509 MET A O 1
ATOM 3968 N N . PHE A 1 510 ? 15.758 -14.797 -16.547 1 96.75 510 PHE A N 1
ATOM 3969 C CA . PHE A 1 510 ? 16.5 -15.539 -15.531 1 96.75 510 PHE A CA 1
ATOM 3970 C C . PHE A 1 510 ? 17.938 -15.039 -15.438 1 96.75 510 PHE A C 1
ATOM 3972 O O . PHE A 1 510 ? 18.562 -14.766 -16.453 1 96.75 510 PHE A O 1
ATOM 3979 N N . ASN A 1 511 ? 18.406 -14.969 -14.219 1 96.12 511 ASN A N 1
ATOM 3980 C CA . ASN A 1 511 ? 19.828 -14.82 -13.883 1 96.12 511 ASN A CA 1
ATOM 3981 C C . ASN A 1 511 ? 20.469 -13.68 -14.656 1 96.12 511 ASN A C 1
ATOM 3983 O O . ASN A 1 511 ? 21.438 -13.883 -15.383 1 96.12 511 ASN A O 1
ATOM 3987 N N . THR A 1 512 ? 19.984 -12.555 -14.539 1 95.5 512 THR A N 1
ATOM 3988 C CA . THR A 1 512 ? 20.516 -11.273 -14.992 1 95.5 512 THR A CA 1
ATOM 3989 C C . THR A 1 512 ? 20.406 -10.219 -13.898 1 95.5 512 THR A C 1
ATOM 3991 O O . THR A 1 512 ? 19.453 -10.242 -13.109 1 95.5 512 THR A O 1
ATOM 3994 N N . CYS A 1 513 ? 21.375 -9.398 -13.906 1 94.25 513 CYS A N 1
ATOM 3995 C CA . CYS A 1 513 ? 21.359 -8.359 -12.875 1 94.25 513 CYS A CA 1
ATOM 3996 C C . CYS A 1 513 ? 20.5 -7.184 -13.297 1 94.25 513 CYS A C 1
ATOM 3998 O O . CYS A 1 513 ? 20.141 -6.344 -12.469 1 94.25 513 CYS A O 1
ATOM 4000 N N . LEU A 1 514 ? 20.203 -7.09 -14.586 1 96.38 514 LEU A N 1
ATOM 4001 C CA . LEU A 1 514 ? 19.328 -6.027 -15.07 1 96.38 514 LEU A CA 1
ATOM 4002 C C . LEU A 1 514 ? 17.875 -6.352 -14.797 1 96.38 514 LEU A C 1
ATOM 4004 O O . LEU A 1 514 ? 17.5 -7.523 -14.727 1 96.38 514 LEU A O 1
ATOM 4008 N N . VAL A 1 515 ? 17.172 -5.309 -14.578 1 96.38 515 VAL A N 1
ATOM 4009 C CA . VAL A 1 515 ? 15.758 -5.508 -14.297 1 96.38 515 VAL A CA 1
ATOM 4010 C C . VAL A 1 515 ? 14.914 -4.797 -15.359 1 96.38 515 VAL A C 1
ATOM 4012 O O . VAL A 1 515 ? 15.312 -3.742 -15.867 1 96.38 515 VAL A O 1
ATOM 4015 N N . TYR A 1 516 ? 13.922 -5.387 -15.734 1 95.62 516 TYR A N 1
ATOM 4016 C CA . TYR A 1 516 ? 12.906 -4.809 -16.609 1 95.62 516 TYR A CA 1
ATOM 4017 C C . TYR A 1 516 ? 11.508 -5.102 -16.078 1 95.62 516 TYR A C 1
ATOM 4019 O O . TYR A 1 516 ? 11.07 -6.254 -16.062 1 95.62 516 TYR A O 1
ATOM 4027 N N . ARG A 1 517 ? 10.875 -4.059 -15.664 1 90.12 517 ARG A N 1
ATOM 4028 C CA . ARG A 1 517 ? 9.562 -4.164 -15.031 1 90.12 517 ARG A CA 1
ATOM 4029 C C . ARG A 1 517 ? 9.586 -5.164 -13.883 1 90.12 517 ARG A C 1
ATOM 4031 O O . ARG A 1 517 ? 10.375 -5.016 -12.938 1 90.12 517 ARG A O 1
ATOM 4038 N N . GLY A 1 518 ? 8.984 -6.199 -13.93 1 89.38 518 GLY A N 1
ATOM 4039 C CA . GLY A 1 518 ? 8.906 -7.133 -12.82 1 89.38 518 GLY A CA 1
ATOM 4040 C C . GLY A 1 518 ? 9.852 -8.312 -12.961 1 89.38 518 GLY A C 1
ATOM 4041 O O . GLY A 1 518 ? 9.766 -9.273 -12.195 1 89.38 518 GLY A O 1
ATOM 4042 N N . GLU A 1 519 ? 10.828 -8.219 -13.789 1 94.94 519 GLU A N 1
ATOM 4043 C CA . GLU A 1 519 ? 11.727 -9.328 -14.078 1 94.94 519 GLU A CA 1
ATOM 4044 C C . GLU A 1 519 ? 13.172 -8.969 -13.75 1 94.94 519 GLU A C 1
ATOM 4046 O O . GLU A 1 519 ? 13.586 -7.82 -13.93 1 94.94 519 GLU A O 1
ATOM 4051 N N . PRO A 1 520 ? 14 -9.914 -13.422 1 94.88 520 PRO A N 1
ATOM 4052 C CA . PRO A 1 520 ? 13.664 -11.281 -13.031 1 94.88 520 PRO A CA 1
ATOM 4053 C C . PRO A 1 520 ? 12.805 -11.336 -11.773 1 94.88 520 PRO A C 1
ATOM 4055 O O . PRO A 1 520 ? 13.117 -10.688 -10.773 1 94.88 520 PRO A O 1
ATOM 4058 N N . GLN A 1 521 ? 11.922 -12.195 -11.805 1 89.44 521 GLN A N 1
ATOM 4059 C CA . GLN A 1 521 ? 10.898 -12.219 -10.758 1 89.44 521 GLN A CA 1
ATOM 4060 C C . GLN A 1 521 ? 11.508 -12.586 -9.406 1 89.44 521 GLN A C 1
ATOM 4062 O O . GLN A 1 521 ? 12.32 -13.5 -9.312 1 89.44 521 GLN A O 1
ATOM 4067 N N . SER A 1 522 ? 11.102 -11.766 -8.438 1 84.25 522 SER A N 1
ATOM 4068 C CA . SER A 1 522 ? 11.5 -12.016 -7.055 1 84.25 522 SER A CA 1
ATOM 4069 C C . SER A 1 522 ? 10.281 -12.227 -6.156 1 84.25 522 SER A C 1
ATOM 4071 O O . SER A 1 522 ? 9.32 -11.453 -6.215 1 84.25 522 SER A O 1
ATOM 4073 N N . TYR A 1 523 ? 10.297 -13.219 -5.324 1 68.5 523 TYR A N 1
ATOM 4074 C CA . TYR A 1 523 ? 9.195 -13.477 -4.41 1 68.5 523 TYR A CA 1
ATOM 4075 C C . TYR A 1 523 ? 9.344 -12.672 -3.125 1 68.5 523 TYR A C 1
ATOM 4077 O O . TYR A 1 523 ? 8.391 -12.523 -2.361 1 68.5 523 TYR A O 1
ATOM 4085 N N . ALA A 1 524 ? 10.469 -12.195 -2.812 1 65.44 524 ALA A N 1
ATOM 4086 C CA . ALA A 1 524 ? 10.742 -11.516 -1.55 1 65.44 524 ALA A CA 1
ATOM 4087 C C . ALA A 1 524 ? 10.789 -10 -1.743 1 65.44 524 ALA A C 1
ATOM 4089 O O . ALA A 1 524 ? 11.234 -9.273 -0.854 1 65.44 524 ALA A O 1
ATOM 4090 N N . GLY A 1 525 ? 10.289 -9.617 -2.852 1 69.88 525 GLY A N 1
ATOM 4091 C CA . GLY A 1 525 ? 10.383 -8.18 -3.012 1 69.88 525 GLY A CA 1
ATOM 4092 C C . GLY A 1 525 ? 10.555 -7.746 -4.457 1 69.88 525 GLY A C 1
ATOM 4093 O O . GLY A 1 525 ? 9.938 -8.32 -5.359 1 69.88 525 GLY A O 1
ATOM 4094 N N . ARG A 1 526 ? 11.406 -6.723 -4.59 1 82 526 ARG A N 1
ATOM 4095 C CA . ARG A 1 526 ? 11.656 -6.16 -5.91 1 82 526 ARG A CA 1
ATOM 4096 C C . ARG A 1 526 ? 12.656 -7.004 -6.688 1 82 526 ARG A C 1
ATOM 4098 O O . ARG A 1 526 ? 13.555 -7.609 -6.098 1 82 526 ARG A O 1
ATOM 4105 N N . PRO A 1 527 ? 12.414 -7.055 -8.008 1 91.75 527 PRO A N 1
ATOM 4106 C CA . PRO A 1 527 ? 13.438 -7.723 -8.812 1 91.75 527 PRO A CA 1
ATOM 4107 C C . PRO A 1 527 ? 14.828 -7.137 -8.594 1 91.75 527 PRO A C 1
ATOM 4109 O O . PRO A 1 527 ? 14.961 -5.988 -8.156 1 91.75 527 PRO A O 1
ATOM 4112 N N . PRO A 1 528 ? 15.898 -7.883 -8.891 1 92.94 528 PRO A N 1
ATOM 4113 C CA . PRO A 1 528 ? 15.891 -9.219 -9.5 1 92.94 528 PRO A CA 1
ATOM 4114 C C . PRO A 1 528 ? 15.883 -10.344 -8.469 1 92.94 528 PRO A C 1
ATOM 4116 O O . PRO A 1 528 ? 16.547 -10.234 -7.43 1 92.94 528 PRO A O 1
ATOM 4119 N N . GLY A 1 529 ? 15.172 -11.398 -8.695 1 90.12 529 GLY A N 1
ATOM 4120 C CA . GLY A 1 529 ? 15.297 -12.648 -7.957 1 90.12 529 GLY A CA 1
ATOM 4121 C C . GLY A 1 529 ? 16.406 -13.547 -8.477 1 90.12 529 GLY A C 1
ATOM 4122 O O . GLY A 1 529 ? 16.375 -13.961 -9.641 1 90.12 529 GLY A O 1
ATOM 4123 N N . LEU A 1 530 ? 17.375 -13.797 -7.605 1 92.81 530 LEU A N 1
ATOM 4124 C CA . LEU A 1 530 ? 18.562 -14.492 -8.086 1 92.81 530 LEU A CA 1
ATOM 4125 C C . LEU A 1 530 ? 18.922 -15.656 -7.164 1 92.81 530 LEU A C 1
ATOM 4127 O O . LEU A 1 530 ? 20.094 -15.969 -6.965 1 92.81 530 LEU A O 1
ATOM 4131 N N . SER A 1 531 ? 17.891 -16.203 -6.578 1 92.44 531 SER A N 1
ATOM 4132 C CA . SER A 1 531 ? 18.125 -17.359 -5.715 1 92.44 531 SER A CA 1
ATOM 4133 C C . SER A 1 531 ? 17.094 -18.453 -5.953 1 92.44 531 SER A C 1
ATOM 4135 O O . SER A 1 531 ? 16.078 -18.219 -6.605 1 92.44 531 SER A O 1
ATOM 4137 N N . THR A 1 532 ? 17.438 -19.594 -5.434 1 94.69 532 THR A N 1
ATOM 4138 C CA . THR A 1 532 ? 16.578 -20.75 -5.562 1 94.69 532 THR A CA 1
ATOM 4139 C C . THR A 1 532 ? 16.203 -21.297 -4.191 1 94.69 532 THR A C 1
ATOM 4141 O O . THR A 1 532 ? 17.062 -21.516 -3.34 1 94.69 532 THR A O 1
ATOM 4144 N N . ARG A 1 533 ? 14.984 -21.5 -4.016 1 93.88 533 ARG A N 1
ATOM 4145 C CA . ARG A 1 533 ? 14.414 -22.234 -2.891 1 93.88 533 ARG A CA 1
ATOM 4146 C C . ARG A 1 533 ? 13.203 -23.047 -3.324 1 93.88 533 ARG A C 1
ATOM 4148 O O . ARG A 1 533 ? 12.086 -22.516 -3.371 1 93.88 533 ARG A O 1
ATOM 4155 N N . LEU A 1 534 ? 13.422 -24.297 -3.582 1 95.12 534 LEU A N 1
ATOM 4156 C CA . LEU A 1 534 ? 12.383 -25.156 -4.141 1 95.12 534 LEU A CA 1
ATOM 4157 C C . LEU A 1 534 ? 12.062 -26.312 -3.193 1 95.12 534 LEU A C 1
ATOM 4159 O O . LEU A 1 534 ? 12.945 -26.812 -2.492 1 95.12 534 LEU A O 1
ATOM 4163 N N . PHE A 1 535 ? 10.812 -26.719 -3.248 1 94.06 535 PHE A N 1
ATOM 4164 C CA . PHE A 1 535 ? 10.273 -27.812 -2.447 1 94.06 535 PHE A CA 1
ATOM 4165 C C . PHE A 1 535 ? 10.07 -29.047 -3.301 1 94.06 535 PHE A C 1
ATOM 4167 O O . PHE A 1 535 ? 9.312 -29.031 -4.277 1 94.06 535 PHE A O 1
ATOM 4174 N N . LEU A 1 536 ? 10.773 -30.141 -2.955 1 96.19 536 LEU A N 1
ATOM 4175 C CA . LEU A 1 536 ? 10.641 -31.422 -3.637 1 96.19 536 LEU A CA 1
ATOM 4176 C C . LEU A 1 536 ? 10.094 -32.5 -2.693 1 96.19 536 LEU A C 1
ATOM 4178 O O . LEU A 1 536 ? 10.82 -33.031 -1.855 1 96.19 536 LEU A O 1
ATOM 4182 N N . ARG A 1 537 ? 8.875 -32.844 -2.906 1 94 537 ARG A N 1
ATOM 4183 C CA . ARG A 1 537 ? 8.273 -33.875 -2.057 1 94 537 ARG A CA 1
ATOM 4184 C C . ARG A 1 537 ? 8.773 -35.25 -2.434 1 94 537 ARG A C 1
ATOM 4186 O O . ARG A 1 537 ? 9.086 -35.5 -3.596 1 94 537 ARG A O 1
ATOM 4193 N N . THR A 1 538 ? 8.742 -36.094 -1.514 1 93.12 538 THR A N 1
ATOM 4194 C CA . THR A 1 538 ? 9.094 -37.5 -1.78 1 93.12 538 THR A CA 1
ATOM 4195 C C . THR A 1 538 ? 7.844 -38.344 -1.95 1 93.12 538 THR A C 1
ATOM 4197 O O . THR A 1 538 ? 6.754 -37.969 -1.535 1 93.12 538 THR A O 1
ATOM 4200 N N . GLY A 1 539 ? 8.07 -39.469 -2.619 1 86.56 539 GLY A N 1
ATOM 4201 C CA . GLY A 1 539 ? 6.965 -40.375 -2.869 1 86.56 539 GLY A CA 1
ATOM 4202 C C . GLY A 1 539 ? 6.352 -40.938 -1.6 1 86.56 539 GLY A C 1
ATOM 4203 O O . GLY A 1 539 ? 6.922 -40.781 -0.515 1 86.56 539 GLY A O 1
ATOM 4204 N N . MET A 1 540 ? 5.242 -41.562 -1.703 1 81.12 540 MET A N 1
ATOM 4205 C CA . MET A 1 540 ? 4.453 -42.031 -0.572 1 81.12 540 MET A CA 1
ATOM 4206 C C . MET A 1 540 ? 4.961 -43.406 -0.079 1 81.12 540 MET A C 1
ATOM 4208 O O . MET A 1 540 ? 4.664 -43.812 1.047 1 81.12 540 MET A O 1
ATOM 4212 N N . ASP A 1 541 ? 5.59 -44.125 -0.94 1 82.25 541 ASP A N 1
ATOM 4213 C CA . ASP A 1 541 ? 6.07 -45.438 -0.554 1 82.25 541 ASP A CA 1
ATOM 4214 C C . ASP A 1 541 ? 7.387 -45.781 -1.254 1 82.25 541 ASP A C 1
ATOM 4216 O O . ASP A 1 541 ? 7.883 -45 -2.061 1 82.25 541 ASP A O 1
ATOM 4220 N N . ALA A 1 542 ? 7.918 -46.938 -0.924 1 78.75 542 ALA A N 1
ATOM 4221 C CA . ALA A 1 542 ? 9.234 -47.344 -1.427 1 78.75 542 ALA A CA 1
ATOM 4222 C C . ALA A 1 542 ? 9.18 -47.656 -2.92 1 78.75 542 ALA A C 1
ATOM 4224 O O . ALA A 1 542 ? 10.188 -47.562 -3.617 1 78.75 542 ALA A O 1
ATOM 4225 N N . ALA A 1 543 ? 8.055 -47.969 -3.422 1 84.12 543 ALA A N 1
ATOM 4226 C CA . ALA A 1 543 ? 7.906 -48.344 -4.824 1 84.12 543 ALA A CA 1
ATOM 4227 C C . ALA A 1 543 ? 7.797 -47.125 -5.715 1 84.12 543 ALA A C 1
ATOM 4229 O O . ALA A 1 543 ? 7.945 -47.219 -6.938 1 84.12 543 ALA A O 1
ATOM 4230 N N . THR A 1 544 ? 7.512 -46.094 -5.195 1 92.44 544 THR A N 1
ATOM 4231 C CA . THR A 1 544 ? 7.34 -44.844 -5.945 1 92.44 544 THR A CA 1
ATOM 4232 C C . THR A 1 544 ? 8.562 -43.938 -5.777 1 92.44 544 THR A C 1
ATOM 4234 O O . THR A 1 544 ? 8.727 -43.281 -4.746 1 92.44 544 THR A O 1
ATOM 4237 N N . GLU A 1 545 ? 9.312 -43.844 -6.84 1 94.12 545 GLU A N 1
ATOM 4238 C CA . GLU A 1 545 ? 10.539 -43.062 -6.816 1 94.12 545 GLU A CA 1
ATOM 4239 C C . GLU A 1 545 ? 10.258 -41.594 -7.18 1 94.12 545 GLU A C 1
ATOM 4241 O O . GLU A 1 545 ? 9.398 -41.312 -8.016 1 94.12 545 GLU A O 1
ATOM 4246 N N . THR A 1 546 ? 11.023 -40.688 -6.426 1 96.38 546 THR A N 1
ATOM 4247 C CA . THR A 1 546 ? 10.953 -39.281 -6.758 1 96.38 546 THR A CA 1
ATOM 4248 C C . THR A 1 546 ? 12.102 -38.875 -7.676 1 96.38 546 THR A C 1
ATOM 4250 O O . THR A 1 546 ? 13.258 -39.25 -7.43 1 96.38 546 THR A O 1
ATOM 4253 N N . PHE A 1 547 ? 11.75 -38.125 -8.727 1 96.44 547 PHE A N 1
ATOM 4254 C CA . PHE A 1 547 ? 12.805 -37.594 -9.578 1 96.44 547 PHE A CA 1
ATOM 4255 C C . PHE A 1 547 ? 12.633 -36.094 -9.766 1 96.44 547 PHE A C 1
ATOM 4257 O O . PHE A 1 547 ? 11.57 -35.531 -9.477 1 96.44 547 PHE A O 1
ATOM 4264 N N . CYS A 1 548 ? 13.695 -35.5 -10.125 1 97.62 548 CYS A N 1
ATOM 4265 C CA . CYS A 1 548 ? 13.742 -34.031 -10.305 1 97.62 548 CYS A CA 1
ATOM 4266 C C . CYS A 1 548 ? 14.641 -33.656 -11.477 1 97.62 548 CYS A C 1
ATOM 4268 O O . CYS A 1 548 ? 15.602 -34.375 -11.781 1 97.62 548 CYS A O 1
ATOM 4270 N N . HIS A 1 549 ? 14.242 -32.719 -12.219 1 98.06 549 HIS A N 1
ATOM 4271 C CA . HIS A 1 549 ? 15.023 -32.125 -13.305 1 98.06 549 HIS A CA 1
ATOM 4272 C C . HIS A 1 549 ? 15.227 -30.625 -13.086 1 98.06 549 HIS A C 1
ATOM 4274 O O . HIS A 1 549 ? 14.281 -29.844 -13.242 1 98.06 549 HIS A O 1
ATOM 4280 N N . LEU A 1 550 ? 16.453 -30.234 -12.711 1 98.38 550 LEU A N 1
ATOM 4281 C CA . LEU A 1 550 ? 16.781 -28.828 -12.492 1 98.38 550 LEU A CA 1
ATOM 4282 C C . LEU A 1 550 ? 17.406 -28.219 -13.75 1 98.38 550 LEU A C 1
ATOM 4284 O O . LEU A 1 550 ? 18.234 -28.859 -14.414 1 98.38 550 LEU A O 1
ATOM 4288 N N . ILE A 1 551 ? 16.953 -27.062 -14.102 1 98.38 551 ILE A N 1
ATOM 4289 C CA . ILE A 1 551 ? 17.469 -26.312 -15.242 1 98.38 551 ILE A CA 1
ATOM 4290 C C . ILE A 1 551 ? 18.062 -24.984 -14.766 1 98.38 551 ILE A C 1
ATOM 4292 O O . ILE A 1 551 ? 17.484 -24.328 -13.898 1 98.38 551 ILE A O 1
ATOM 4296 N N . TYR A 1 552 ? 19.219 -24.672 -15.281 1 98.25 552 TYR A N 1
ATOM 4297 C CA . TYR A 1 552 ? 19.891 -23.406 -15 1 98.25 552 TYR A CA 1
ATOM 4298 C C . TYR A 1 552 ? 19.766 -22.438 -16.172 1 98.25 552 TYR A C 1
ATOM 4300 O O . TYR A 1 552 ? 20.734 -22.156 -16.875 1 98.25 552 TYR A O 1
ATOM 4308 N N . PRO A 1 553 ? 18.594 -21.859 -16.328 1 97.88 553 PRO A N 1
ATOM 4309 C CA . PRO A 1 553 ? 18.422 -20.891 -17.422 1 97.88 553 PRO A CA 1
ATOM 4310 C C . PRO A 1 553 ? 19.094 -19.562 -17.156 1 97.88 553 PRO A C 1
ATOM 4312 O O . PRO A 1 553 ? 19.125 -19.094 -16 1 97.88 553 PRO A O 1
ATOM 4315 N N . ALA A 1 554 ? 19.609 -18.984 -18.203 1 96.94 554 ALA A N 1
ATOM 4316 C CA . ALA A 1 554 ? 20.234 -17.672 -18.062 1 96.94 554 ALA A CA 1
ATOM 4317 C C . ALA A 1 554 ? 19.922 -16.797 -19.266 1 96.94 554 ALA A C 1
ATOM 4319 O O . ALA A 1 554 ? 20.25 -17.141 -20.406 1 96.94 554 ALA A O 1
ATOM 4320 N N . SER A 1 555 ? 19.375 -15.672 -19.031 1 96.81 555 SER A N 1
ATOM 4321 C CA . SER A 1 555 ? 19.062 -14.734 -20.094 1 96.81 555 SER A CA 1
ATOM 4322 C C . SER A 1 555 ? 20.344 -14.07 -20.625 1 96.81 555 SER A C 1
ATOM 4324 O O . SER A 1 555 ? 20.422 -13.711 -21.797 1 96.81 555 SER A O 1
ATOM 4326 N N . THR A 1 556 ? 21.25 -13.781 -19.766 1 94.12 556 THR A N 1
ATOM 4327 C CA . THR A 1 556 ? 22.594 -13.273 -20.078 1 94.12 556 THR A CA 1
ATOM 4328 C C . THR A 1 556 ? 23.656 -14.141 -19.406 1 94.12 556 THR A C 1
ATOM 4330 O O . THR A 1 556 ? 23.344 -14.961 -18.547 1 94.12 556 THR A O 1
ATOM 4333 N N . PRO A 1 557 ? 24.875 -14.016 -19.938 1 89.19 557 PRO A N 1
ATOM 4334 C CA . PRO A 1 557 ? 25.906 -14.789 -19.25 1 89.19 557 PRO A CA 1
ATOM 4335 C C . PRO A 1 557 ? 25.922 -14.547 -17.75 1 89.19 557 PRO A C 1
ATOM 4337 O O . PRO A 1 557 ? 25.766 -13.414 -17.297 1 89.19 557 PRO A O 1
ATOM 4340 N N . TRP A 1 558 ? 26.016 -15.617 -17.031 1 93.94 558 TRP A N 1
ATOM 4341 C CA . TRP A 1 558 ? 25.984 -15.617 -15.578 1 93.94 558 TRP A CA 1
ATOM 4342 C C . TRP A 1 558 ? 27.094 -16.516 -15.016 1 93.94 558 TRP A C 1
ATOM 4344 O O . TRP A 1 558 ? 28.078 -16.781 -15.695 1 93.94 558 TRP A O 1
ATOM 4354 N N . ARG A 1 559 ? 26.953 -16.891 -13.773 1 93.31 559 ARG A N 1
ATOM 4355 C CA . ARG A 1 559 ? 27.953 -17.781 -13.188 1 93.31 559 ARG A CA 1
ATOM 4356 C C . ARG A 1 559 ? 28.047 -19.078 -13.969 1 93.31 559 ARG A C 1
ATOM 4358 O O . ARG A 1 559 ? 27.031 -19.656 -14.359 1 93.31 559 ARG A O 1
ATOM 4365 N N . GLN A 1 560 ? 29.281 -19.547 -14.109 1 95.19 560 GLN A N 1
ATOM 4366 C CA . GLN A 1 560 ? 29.516 -20.703 -14.961 1 95.19 560 GLN A CA 1
ATOM 4367 C C . GLN A 1 560 ? 28.828 -21.953 -14.406 1 95.19 560 GLN A C 1
ATOM 4369 O O . GLN A 1 560 ? 28.359 -22.797 -15.172 1 95.19 560 GLN A O 1
ATOM 4374 N N . ARG A 1 561 ? 28.828 -22.016 -13.102 1 97.12 561 ARG A N 1
ATOM 4375 C CA . ARG A 1 561 ? 28.188 -23.141 -12.438 1 97.12 561 ARG A CA 1
ATOM 4376 C C . ARG A 1 561 ? 27.375 -22.688 -11.227 1 97.12 561 ARG A C 1
ATOM 4378 O O . ARG A 1 561 ? 27.734 -21.703 -10.57 1 97.12 561 ARG A O 1
ATOM 4385 N N . SER A 1 562 ? 26.312 -23.391 -10.984 1 97.31 562 SER A N 1
ATOM 4386 C CA . SER A 1 562 ? 25.547 -23.141 -9.773 1 97.31 562 SER A CA 1
ATOM 4387 C C . SER A 1 562 ? 26.25 -23.672 -8.539 1 97.31 562 SER A C 1
ATOM 4389 O O . SER A 1 562 ? 27.266 -24.375 -8.648 1 97.31 562 SER A O 1
ATOM 4391 N N . ASP A 1 563 ? 25.828 -23.188 -7.434 1 97 563 ASP A N 1
ATOM 4392 C CA . ASP A 1 563 ? 26.203 -23.719 -6.133 1 97 563 ASP A CA 1
ATOM 4393 C C . ASP A 1 563 ? 24.984 -24.188 -5.352 1 97 563 ASP A C 1
ATOM 4395 O O . ASP A 1 563 ? 24.531 -23.516 -4.426 1 97 563 ASP A O 1
ATOM 4399 N N . THR A 1 564 ? 24.5 -25.391 -5.668 1 98.19 564 THR A N 1
ATOM 4400 C CA . THR A 1 564 ? 23.172 -25.859 -5.258 1 98.19 564 THR A CA 1
ATOM 4401 C C . THR A 1 564 ? 23.281 -26.922 -4.172 1 98.19 564 THR A C 1
ATOM 4403 O O . THR A 1 564 ? 24.078 -27.859 -4.293 1 98.19 564 THR A O 1
ATOM 4406 N N . SER A 1 565 ? 22.516 -26.75 -3.137 1 98.56 565 SER A N 1
ATOM 4407 C CA . SER A 1 565 ? 22.406 -27.75 -2.082 1 98.56 565 SER A CA 1
ATOM 4408 C C . SER A 1 565 ? 21.078 -28.5 -2.18 1 98.56 565 SER A C 1
ATOM 4410 O O . SER A 1 565 ? 20.016 -27.891 -2.346 1 98.56 565 SER A O 1
ATOM 4412 N N . LEU A 1 566 ? 21.172 -29.828 -2.146 1 98.5 566 LEU A N 1
ATOM 4413 C CA . LEU A 1 566 ? 20.016 -30.703 -1.954 1 98.5 566 LEU A CA 1
ATOM 4414 C C . LEU A 1 566 ? 19.922 -31.172 -0.505 1 98.5 566 LEU A C 1
ATOM 4416 O O . LEU A 1 566 ? 20.766 -31.938 -0.04 1 98.5 566 LEU A O 1
ATOM 4420 N N . ILE A 1 567 ? 18.906 -30.734 0.181 1 98.12 567 ILE A N 1
ATOM 4421 C CA . ILE A 1 567 ? 18.828 -30.969 1.619 1 98.12 567 ILE A CA 1
ATOM 4422 C C . ILE A 1 567 ? 17.656 -31.906 1.925 1 98.12 567 ILE A C 1
ATOM 4424 O O . ILE A 1 567 ? 16.5 -31.516 1.858 1 98.12 567 ILE A O 1
ATOM 4428 N N . LEU A 1 568 ? 17.969 -33.156 2.273 1 98.19 568 LEU A N 1
ATOM 4429 C CA . LEU A 1 568 ? 16.953 -34.094 2.695 1 98.19 568 LEU A CA 1
ATOM 4430 C C . LEU A 1 568 ? 16.391 -33.75 4.062 1 98.19 568 LEU A C 1
ATOM 4432 O O . LEU A 1 568 ? 17.141 -33.625 5.035 1 98.19 568 LEU A O 1
ATOM 4436 N N . THR A 1 569 ? 15.141 -33.594 4.117 1 96.81 569 THR A N 1
ATOM 4437 C CA . THR A 1 569 ? 14.484 -33.031 5.301 1 96.81 569 THR A CA 1
ATOM 4438 C C . THR A 1 569 ? 13.344 -33.938 5.762 1 96.81 569 THR A C 1
ATOM 4440 O O . THR A 1 569 ? 12.562 -34.438 4.941 1 96.81 569 THR A O 1
ATOM 4443 N N . ARG A 1 570 ? 13.242 -34.125 7.117 1 96.44 570 ARG A N 1
ATOM 4444 C CA . ARG A 1 570 ? 12.172 -34.938 7.703 1 96.44 570 ARG A CA 1
ATOM 4445 C C . ARG A 1 570 ? 10.844 -34.219 7.641 1 96.44 570 ARG A C 1
ATOM 4447 O O . ARG A 1 570 ? 10.805 -33 7.406 1 96.44 570 ARG A O 1
ATOM 4454 N N . ARG A 1 571 ? 9.805 -35 7.879 1 95.81 571 ARG A N 1
ATOM 4455 C CA . ARG A 1 571 ? 8.453 -34.438 7.895 1 95.81 571 ARG A CA 1
ATOM 4456 C C . ARG A 1 571 ? 8.352 -33.281 8.898 1 95.81 571 ARG A C 1
ATOM 4458 O O . ARG A 1 571 ? 7.555 -32.375 8.719 1 95.81 571 ARG A O 1
ATOM 4465 N N . ASP A 1 572 ? 9.141 -33.219 9.93 1 95.31 572 ASP A N 1
ATOM 4466 C CA . ASP A 1 572 ? 9.055 -32.219 10.969 1 95.31 572 ASP A CA 1
ATOM 4467 C C . ASP A 1 572 ? 9.938 -31.016 10.641 1 95.31 572 ASP A C 1
ATOM 4469 O O . ASP A 1 572 ? 10.047 -30.078 11.438 1 95.31 572 ASP A O 1
ATOM 4473 N N . GLY A 1 573 ? 10.664 -31.078 9.562 1 94.5 573 GLY A N 1
ATOM 4474 C CA . GLY A 1 573 ? 11.438 -29.938 9.102 1 94.5 573 GLY A CA 1
ATOM 4475 C C . GLY A 1 573 ? 12.914 -30.047 9.438 1 94.5 573 GLY A C 1
ATOM 4476 O O . GLY A 1 573 ? 13.703 -29.172 9.062 1 94.5 573 GLY A O 1
ATOM 4477 N N . SER A 1 574 ? 13.312 -31.109 10.094 1 96.31 574 SER A N 1
ATOM 4478 C CA . SER A 1 574 ? 14.719 -31.25 10.477 1 96.31 574 SER A CA 1
ATOM 4479 C C . SER A 1 574 ? 15.539 -31.844 9.336 1 96.31 574 SER A C 1
ATOM 4481 O O . SER A 1 574 ? 15.078 -32.75 8.641 1 96.31 574 SER A O 1
ATOM 4483 N N . GLU A 1 575 ? 16.75 -31.375 9.195 1 97.31 575 GLU A N 1
ATOM 4484 C CA . GLU A 1 575 ? 17.656 -31.859 8.148 1 97.31 575 GLU A CA 1
ATOM 4485 C C . GLU A 1 575 ? 18.234 -33.219 8.508 1 97.31 575 GLU A C 1
ATOM 4487 O O . GLU A 1 575 ? 18.594 -33.469 9.664 1 97.31 575 GLU A O 1
ATOM 4492 N N . VAL A 1 576 ? 18.344 -34.094 7.527 1 97.94 576 VAL A N 1
ATOM 4493 C CA . VAL A 1 576 ? 18.906 -35.406 7.711 1 97.94 576 VAL A CA 1
ATOM 4494 C C . VAL A 1 576 ? 20.25 -35.5 6.996 1 97.94 576 VAL A C 1
ATOM 4496 O O . VAL A 1 576 ? 21.219 -36.031 7.551 1 97.94 576 VAL A O 1
ATOM 4499 N N . ALA A 1 577 ? 20.312 -35.062 5.766 1 98.31 577 ALA A N 1
ATOM 4500 C CA . ALA A 1 577 ? 21.516 -35.125 4.938 1 98.31 577 ALA A CA 1
ATOM 4501 C C . ALA A 1 577 ? 21.531 -34.031 3.895 1 98.31 577 ALA A C 1
ATOM 4503 O O . ALA A 1 577 ? 20.484 -33.438 3.58 1 98.31 577 ALA A O 1
ATOM 4504 N N . ARG A 1 578 ? 22.688 -33.781 3.389 1 98.12 578 ARG A N 1
ATOM 4505 C CA . ARG A 1 578 ? 22.891 -32.719 2.4 1 98.12 578 ARG A CA 1
ATOM 4506 C C . ARG A 1 578 ? 23.859 -33.156 1.311 1 98.12 578 ARG A C 1
ATOM 4508 O O . ARG A 1 578 ? 24.859 -33.812 1.595 1 98.12 578 ARG A O 1
ATOM 4515 N N . ARG A 1 579 ? 23.516 -32.875 0.065 1 98.5 579 ARG A N 1
ATOM 4516 C CA . ARG A 1 579 ? 24.391 -33.062 -1.091 1 98.5 579 ARG A CA 1
ATOM 4517 C C . ARG A 1 579 ? 24.625 -31.734 -1.816 1 98.5 579 ARG A C 1
ATOM 4519 O O . ARG A 1 579 ? 23.719 -30.906 -1.922 1 98.5 579 ARG A O 1
ATOM 4526 N N . HIS A 1 580 ? 25.812 -31.609 -2.303 1 98.19 580 HIS A N 1
ATOM 4527 C CA . HIS A 1 580 ? 26.156 -30.422 -3.09 1 98.19 580 HIS A CA 1
ATOM 4528 C C . HIS A 1 580 ? 26.297 -30.766 -4.57 1 98.19 580 HIS A C 1
ATOM 4530 O O . HIS A 1 580 ? 26.984 -31.719 -4.926 1 98.19 580 HIS A O 1
ATOM 4536 N N . VAL A 1 581 ? 25.562 -30.016 -5.406 1 97.88 581 VAL A N 1
ATOM 4537 C CA . VAL A 1 581 ? 25.594 -30.234 -6.848 1 97.88 581 VAL A CA 1
ATOM 4538 C C . VAL A 1 581 ? 25.953 -28.922 -7.559 1 97.88 581 VAL A C 1
ATOM 4540 O O . VAL A 1 581 ? 25.609 -27.844 -7.094 1 97.88 581 VAL A O 1
ATOM 4543 N N . ARG A 1 582 ? 26.688 -29.047 -8.648 1 98 582 ARG A N 1
ATOM 4544 C CA . ARG A 1 582 ? 27.047 -27.922 -9.516 1 98 582 ARG A CA 1
ATOM 4545 C C . ARG A 1 582 ? 26.484 -28.125 -10.914 1 98 582 ARG A C 1
ATOM 4547 O O . ARG A 1 582 ? 26.797 -29.125 -11.578 1 98 582 ARG A O 1
ATOM 4554 N N . ILE A 1 583 ? 25.703 -27.25 -11.336 1 98.31 583 ILE A N 1
ATOM 4555 C CA . ILE A 1 583 ? 25.062 -27.328 -12.641 1 98.31 583 ILE A CA 1
ATOM 4556 C C . ILE A 1 583 ? 25.641 -26.25 -13.555 1 98.31 583 ILE A C 1
ATOM 4558 O O . ILE A 1 583 ? 25.75 -25.078 -13.156 1 98.31 583 ILE A O 1
ATOM 4562 N N . ALA A 1 584 ? 26.062 -26.625 -14.773 1 98.06 584 ALA A N 1
ATOM 4563 C CA . ALA A 1 584 ? 26.594 -25.656 -15.719 1 98.06 584 ALA A CA 1
ATOM 4564 C C . ALA A 1 584 ? 25.547 -24.625 -16.109 1 98.06 584 ALA A C 1
ATOM 4566 O O . ALA A 1 584 ? 24.359 -24.969 -16.266 1 98.06 584 ALA A O 1
ATOM 4567 N N . CYS A 1 585 ? 25.984 -23.359 -16.281 1 97.31 585 CYS A N 1
ATOM 4568 C CA . CYS A 1 585 ? 25.078 -22.359 -16.828 1 97.31 585 CYS A CA 1
ATOM 4569 C C . CYS A 1 585 ? 24.5 -22.812 -18.156 1 97.31 585 CYS A C 1
ATOM 4571 O O . CYS A 1 585 ? 25.219 -23.281 -19.031 1 97.31 585 CYS A O 1
ATOM 4573 N N . SER A 1 586 ? 23.172 -22.719 -18.312 1 97.94 586 SER A N 1
ATOM 4574 C CA . SER A 1 586 ? 22.422 -23.234 -19.453 1 97.94 586 SER A CA 1
ATOM 4575 C C . SER A 1 586 ? 22.422 -24.766 -19.453 1 97.94 586 SER A C 1
ATOM 4577 O O . SER A 1 586 ? 22.125 -25.375 -20.484 1 97.94 586 SER A O 1
ATOM 4579 N N . GLY A 1 587 ? 22.797 -25.312 -18.391 1 98.44 587 GLY A N 1
ATOM 4580 C CA . GLY A 1 587 ? 22.734 -26.766 -18.266 1 98.44 587 GLY A CA 1
ATOM 4581 C C . GLY A 1 587 ? 21.547 -27.234 -17.453 1 98.44 587 GLY A C 1
ATOM 4582 O O . GLY A 1 587 ? 20.641 -26.453 -17.141 1 98.44 587 GLY A O 1
ATOM 4583 N N . SER A 1 588 ? 21.578 -28.531 -17.156 1 98.56 588 SER A N 1
ATOM 4584 C CA . SER A 1 588 ? 20.516 -29.141 -16.359 1 98.56 588 SER A CA 1
ATOM 4585 C C . SER A 1 588 ? 21.062 -30.312 -15.547 1 98.56 588 SER A C 1
ATOM 4587 O O . SER A 1 588 ? 22.172 -30.781 -15.781 1 98.56 588 SER A O 1
ATOM 4589 N N . TYR A 1 589 ? 20.359 -30.672 -14.602 1 98.44 589 TYR A N 1
ATOM 4590 C CA . TYR A 1 589 ? 20.734 -31.781 -13.727 1 98.44 589 TYR A CA 1
ATOM 4591 C C . TYR A 1 589 ? 19.5 -32.625 -13.375 1 98.44 589 TYR A C 1
ATOM 4593 O O . TYR A 1 589 ? 18.562 -32.125 -12.758 1 98.44 589 TYR A O 1
ATOM 4601 N N . ARG A 1 590 ? 19.531 -33.844 -13.797 1 97.88 590 ARG A N 1
ATOM 4602 C CA . ARG A 1 590 ? 18.469 -34.812 -13.484 1 97.88 590 ARG A CA 1
ATOM 4603 C C . ARG A 1 590 ? 18.906 -35.781 -12.398 1 97.88 590 ARG A C 1
ATOM 4605 O O . ARG A 1 590 ? 20 -36.344 -12.469 1 97.88 590 ARG A O 1
ATOM 4612 N N . PHE A 1 591 ? 18.062 -35.969 -11.406 1 97 591 PHE A N 1
ATOM 4613 C CA . PHE A 1 591 ? 18.422 -36.906 -10.367 1 97 591 PHE A CA 1
ATOM 4614 C C . PHE A 1 591 ? 17.188 -37.594 -9.789 1 97 591 PHE A C 1
ATOM 4616 O O . PHE A 1 591 ? 16.062 -37.125 -10.008 1 97 591 PHE A O 1
ATOM 4623 N N . GLN A 1 592 ? 17.391 -38.688 -9.227 1 96.31 592 GLN A N 1
ATOM 4624 C CA . GLN A 1 592 ? 16.406 -39.406 -8.414 1 96.31 592 GLN A CA 1
ATOM 4625 C C . GLN A 1 592 ? 16.797 -39.375 -6.938 1 96.31 592 GLN A C 1
ATOM 4627 O O . GLN A 1 592 ? 17.984 -39.5 -6.605 1 96.31 592 GLN A O 1
ATOM 4632 N N . VAL A 1 593 ? 15.844 -39.25 -6.102 1 96.88 593 VAL A N 1
ATOM 4633 C CA . VAL A 1 593 ? 16.109 -39.094 -4.676 1 96.88 593 VAL A CA 1
ATOM 4634 C C . VAL A 1 593 ? 16.734 -40.375 -4.141 1 96.88 593 VAL A C 1
ATOM 4636 O O . VAL A 1 593 ? 17.703 -40.344 -3.373 1 96.88 593 VAL A O 1
ATOM 4639 N N . GLY A 1 594 ? 16.297 -41.531 -4.578 1 94.62 594 GLY A N 1
ATOM 4640 C CA . GLY A 1 594 ? 16.812 -42.812 -4.125 1 94.62 594 GLY A CA 1
ATOM 4641 C C . GLY A 1 594 ? 18.25 -43.062 -4.531 1 94.62 594 GLY A C 1
ATOM 4642 O O . GLY A 1 594 ? 18.969 -43.844 -3.891 1 94.62 594 GLY A O 1
ATOM 4643 N N . ASP A 1 595 ? 18.719 -42.469 -5.645 1 95.19 595 ASP A N 1
ATOM 4644 C CA . ASP A 1 595 ? 20.094 -42.594 -6.113 1 95.19 595 ASP A CA 1
ATOM 4645 C C . ASP A 1 595 ? 21 -41.562 -5.473 1 95.19 595 ASP A C 1
ATOM 4647 O O . ASP A 1 595 ? 22.219 -41.719 -5.469 1 95.19 595 ASP A O 1
ATOM 4651 N N . THR A 1 596 ? 20.438 -40.531 -4.98 1 97.25 596 THR A N 1
ATOM 4652 C CA . THR A 1 596 ? 21.188 -39.375 -4.477 1 97.25 596 THR A CA 1
ATOM 4653 C C . THR A 1 596 ? 21.516 -39.562 -2.994 1 97.25 596 THR A C 1
ATOM 4655 O O . THR A 1 596 ? 22.594 -39.188 -2.541 1 97.25 596 THR A O 1
ATOM 4658 N N . PHE A 1 597 ? 20.578 -40.062 -2.256 1 97.25 597 PHE A N 1
ATOM 4659 C CA . PHE A 1 597 ? 20.75 -40.344 -0.832 1 97.25 597 PHE A CA 1
ATOM 4660 C C . PHE A 1 597 ? 20.766 -41.844 -0.551 1 97.25 597 PHE A C 1
ATOM 4662 O O . PHE A 1 597 ? 20.109 -42.594 -1.247 1 97.25 597 PHE A O 1
ATOM 4669 N N . ASP A 1 598 ? 21.5 -42.25 0.45 1 95.62 598 ASP A N 1
ATOM 4670 C CA . ASP A 1 598 ? 21.609 -43.688 0.688 1 95.62 598 ASP A CA 1
ATOM 4671 C C . ASP A 1 598 ? 20.391 -44.188 1.469 1 95.62 598 ASP A C 1
ATOM 4673 O O . ASP A 1 598 ? 19.578 -43.406 1.946 1 95.62 598 ASP A O 1
ATOM 4677 N N . ALA A 1 599 ? 20.359 -45.5 1.57 1 94.38 599 ALA A N 1
ATOM 4678 C CA . ALA A 1 599 ? 19.188 -46.156 2.148 1 94.38 599 ALA A CA 1
ATOM 4679 C C . ALA A 1 599 ? 19.016 -45.781 3.619 1 94.38 599 ALA A C 1
ATOM 4681 O O . ALA A 1 599 ? 17.891 -45.656 4.109 1 94.38 599 ALA A O 1
ATOM 4682 N N . ALA A 1 600 ? 20.078 -45.688 4.355 1 96.69 600 ALA A N 1
ATOM 4683 C CA . ALA A 1 600 ? 20.016 -45.344 5.773 1 96.69 600 ALA A CA 1
ATOM 4684 C C . ALA A 1 600 ? 19.469 -43.938 5.965 1 96.69 600 ALA A C 1
ATOM 4686 O O . ALA A 1 600 ? 18.656 -43.688 6.867 1 96.69 600 ALA A O 1
ATOM 4687 N N . GLU A 1 601 ? 19.938 -43 5.156 1 96.88 601 GLU A N 1
ATOM 4688 C CA . GLU A 1 601 ? 19.469 -41.625 5.195 1 96.88 601 GLU A CA 1
ATOM 4689 C C . GLU A 1 601 ? 17.984 -41.531 4.883 1 96.88 601 GLU A C 1
ATOM 4691 O O . GLU A 1 601 ? 17.25 -40.781 5.539 1 96.88 601 GLU A O 1
ATOM 4696 N N . LEU A 1 602 ? 17.562 -42.25 3.91 1 96.38 602 LEU A N 1
ATOM 4697 C CA . LEU A 1 602 ? 16.156 -42.25 3.508 1 96.38 602 LEU A CA 1
ATOM 4698 C C . LEU A 1 602 ? 15.281 -42.844 4.598 1 96.38 602 LEU A C 1
ATOM 4700 O O . LEU A 1 602 ? 14.164 -42.375 4.828 1 96.38 602 LEU A O 1
ATOM 4704 N N . ARG A 1 603 ? 15.766 -43.906 5.199 1 95.5 603 ARG A N 1
ATOM 4705 C CA . ARG A 1 603 ? 15.031 -44.469 6.316 1 95.5 603 ARG A CA 1
ATOM 4706 C C . ARG A 1 603 ? 14.914 -43.5 7.473 1 95.5 603 ARG A C 1
ATOM 4708 O O . ARG A 1 603 ? 13.867 -43.375 8.102 1 95.5 603 ARG A O 1
ATOM 4715 N N . GLU A 1 604 ? 15.992 -42.844 7.699 1 96.75 604 GLU A N 1
ATOM 4716 C CA . GLU A 1 604 ? 15.992 -41.844 8.773 1 96.75 604 GLU A CA 1
ATOM 4717 C C . GLU A 1 604 ? 15.031 -40.719 8.469 1 96.75 604 GLU A C 1
ATOM 4719 O O . GLU A 1 604 ? 14.344 -40.219 9.367 1 96.75 604 GLU A O 1
ATOM 4724 N N . ALA A 1 605 ? 15.008 -40.188 7.227 1 96.06 605 ALA A N 1
ATOM 4725 C CA . ALA A 1 605 ? 14.094 -39.125 6.824 1 96.06 605 ALA A CA 1
ATOM 4726 C C . ALA A 1 605 ? 12.641 -39.531 7.027 1 96.06 605 ALA A C 1
ATOM 4728 O O . ALA A 1 605 ? 11.805 -38.719 7.43 1 96.06 605 ALA A O 1
ATOM 4729 N N . GLY A 1 606 ? 12.367 -40.875 6.719 1 94.56 606 GLY A N 1
ATOM 4730 C CA . GLY A 1 606 ? 11.039 -41.406 6.969 1 94.56 606 GLY A CA 1
ATOM 4731 C C . GLY A 1 606 ? 10.016 -41 5.93 1 94.56 606 GLY A C 1
ATOM 4732 O O . GLY A 1 606 ? 10.367 -40.375 4.934 1 94.56 606 GLY A O 1
ATOM 4733 N N . PRO A 1 607 ? 8.742 -41.344 6.141 1 93.19 607 PRO A N 1
ATOM 4734 C CA . PRO A 1 607 ? 7.664 -41 5.215 1 93.19 607 PRO A CA 1
ATOM 4735 C C . PRO A 1 607 ? 7.398 -39.5 5.172 1 93.19 607 PRO A C 1
ATOM 4737 O O . PRO A 1 607 ? 7.539 -38.812 6.188 1 93.19 607 PRO A O 1
ATOM 4740 N N . ASP A 1 608 ? 7.012 -39.031 4.02 1 94.62 608 ASP A N 1
ATOM 4741 C CA . ASP A 1 608 ? 6.617 -37.656 3.793 1 94.62 608 ASP A CA 1
ATOM 4742 C C . ASP A 1 608 ? 7.793 -36.688 4.023 1 94.62 608 ASP A C 1
ATOM 4744 O O . ASP A 1 608 ? 7.605 -35.594 4.496 1 94.62 608 ASP A O 1
ATOM 4748 N N . ALA A 1 609 ? 8.984 -37.188 3.83 1 96.12 609 ALA A N 1
ATOM 4749 C CA . ALA A 1 609 ? 10.164 -36.312 3.768 1 96.12 609 ALA A CA 1
ATOM 4750 C C . ALA A 1 609 ? 10.141 -35.438 2.508 1 96.12 609 ALA A C 1
ATOM 4752 O O . ALA A 1 609 ? 9.289 -35.625 1.637 1 96.12 609 ALA A O 1
ATOM 4753 N N . HIS A 1 610 ? 11 -34.469 2.477 1 96.12 610 HIS A N 1
ATOM 4754 C CA . HIS A 1 610 ? 11.18 -33.719 1.252 1 96.12 610 HIS A CA 1
ATOM 4755 C C . HIS A 1 610 ? 12.641 -33.312 1.066 1 96.12 610 HIS A C 1
ATOM 4757 O O . HIS A 1 610 ? 13.453 -33.438 1.982 1 96.12 610 HIS A O 1
ATOM 4763 N N . VAL A 1 611 ? 12.969 -32.906 -0.086 1 97.06 611 VAL A N 1
ATOM 4764 C CA . VAL A 1 611 ? 14.273 -32.312 -0.38 1 97.06 611 VAL A CA 1
ATOM 4765 C C . VAL A 1 611 ? 14.125 -30.812 -0.643 1 97.06 611 VAL A C 1
ATOM 4767 O O . VAL A 1 611 ? 13.391 -30.406 -1.543 1 97.06 611 VAL A O 1
ATOM 4770 N N . LEU A 1 612 ? 14.781 -30.047 0.178 1 96.25 612 LEU A N 1
ATOM 4771 C CA . LEU A 1 612 ? 14.883 -28.609 -0.098 1 96.25 612 LEU A CA 1
ATOM 4772 C C . LEU A 1 612 ? 16.031 -28.328 -1.059 1 96.25 612 LEU A C 1
ATOM 4774 O O . LEU A 1 612 ? 17.172 -28.703 -0.799 1 96.25 612 LEU A O 1
ATOM 4778 N N . ILE A 1 613 ? 15.727 -27.703 -2.162 1 97.31 613 ILE A N 1
ATOM 4779 C CA . ILE A 1 613 ? 16.75 -27.266 -3.1 1 97.31 613 ILE A CA 1
ATOM 4780 C C . ILE A 1 613 ? 17.078 -25.797 -2.857 1 97.31 613 ILE A C 1
ATOM 4782 O O . ILE A 1 613 ? 16.219 -24.922 -3.047 1 97.31 613 ILE A O 1
ATOM 4786 N N . ARG A 1 614 ? 18.297 -25.547 -2.463 1 96.56 614 ARG A N 1
ATOM 4787 C CA . ARG A 1 614 ? 18.688 -24.188 -2.068 1 96.56 614 ARG A CA 1
ATOM 4788 C C . ARG A 1 614 ? 19.922 -23.734 -2.832 1 96.56 614 ARG A C 1
ATOM 4790 O O . ARG A 1 614 ? 20.891 -24.469 -2.951 1 96.56 614 ARG A O 1
ATOM 4797 N N . ASP A 1 615 ? 19.844 -22.594 -3.449 1 95.75 615 ASP A N 1
ATOM 4798 C CA . ASP A 1 615 ? 20.969 -21.938 -4.129 1 95.75 615 ASP A CA 1
ATOM 4799 C C . ASP A 1 615 ? 20.875 -20.422 -4.016 1 95.75 615 ASP A C 1
ATOM 4801 O O . ASP A 1 615 ? 19.891 -19.828 -4.445 1 95.75 615 ASP A O 1
ATOM 4805 N N . THR A 1 616 ? 21.844 -19.766 -3.512 1 92.25 616 THR A N 1
ATOM 4806 C CA . THR A 1 616 ? 21.812 -18.328 -3.336 1 92.25 616 THR A CA 1
ATOM 4807 C C . THR A 1 616 ? 22.609 -17.625 -4.441 1 92.25 616 THR A C 1
ATOM 4809 O O . THR A 1 616 ? 22.828 -16.406 -4.383 1 92.25 616 THR A O 1
ATOM 4812 N N . THR A 1 617 ? 23.062 -18.391 -5.449 1 91.81 617 THR A N 1
ATOM 4813 C CA . THR A 1 617 ? 23.922 -17.812 -6.469 1 91.81 617 THR A CA 1
ATOM 4814 C C . THR A 1 617 ? 23.188 -17.703 -7.801 1 91.81 617 THR A C 1
ATOM 4816 O O . THR A 1 617 ? 23.641 -17 -8.711 1 91.81 617 THR A O 1
ATOM 4819 N N . CYS A 1 618 ? 22.094 -18.438 -7.91 1 93.94 618 CYS A N 1
ATOM 4820 C CA . CYS A 1 618 ? 21.344 -18.391 -9.164 1 93.94 618 CYS A CA 1
ATOM 4821 C C . CYS A 1 618 ? 19.906 -18.844 -8.945 1 93.94 618 CYS A C 1
ATOM 4823 O O . CYS A 1 618 ? 19.562 -19.375 -7.895 1 93.94 618 CYS A O 1
ATOM 4825 N N . ARG A 1 619 ? 19.172 -18.547 -9.938 1 95.56 619 ARG A N 1
ATOM 4826 C CA . ARG A 1 619 ? 17.797 -19.031 -9.992 1 95.56 619 ARG A CA 1
ATOM 4827 C C . ARG A 1 619 ? 17.672 -20.25 -10.906 1 95.56 619 ARG A C 1
ATOM 4829 O O . ARG A 1 619 ? 17.906 -20.141 -12.109 1 95.56 619 ARG A O 1
ATOM 4836 N N . LEU A 1 620 ? 17.344 -21.281 -10.281 1 97.06 620 LEU A N 1
ATOM 4837 C CA . LEU A 1 620 ? 17.062 -22.516 -11.023 1 97.06 620 LEU A CA 1
ATOM 4838 C C . LEU A 1 620 ? 15.562 -22.688 -11.234 1 97.06 620 LEU A C 1
ATOM 4840 O O . LEU A 1 620 ? 14.758 -22.125 -10.492 1 97.06 620 LEU A O 1
ATOM 4844 N N . PHE A 1 621 ? 15.297 -23.391 -12.273 1 96.69 621 PHE A N 1
ATOM 4845 C CA . PHE A 1 621 ? 13.93 -23.812 -12.516 1 96.69 621 PHE A CA 1
ATOM 4846 C C . PHE A 1 621 ? 13.812 -25.328 -12.391 1 96.69 621 PHE A C 1
ATOM 4848 O O . PHE A 1 621 ? 14.641 -26.078 -12.938 1 96.69 621 PHE A O 1
ATOM 4855 N N . GLY A 1 622 ? 12.812 -25.75 -11.648 1 96.56 622 GLY A N 1
ATOM 4856 C CA . GLY A 1 622 ? 12.758 -27.172 -11.352 1 96.56 622 GLY A CA 1
ATOM 4857 C C . GLY A 1 622 ? 11.469 -27.828 -11.797 1 96.56 622 GLY A C 1
ATOM 4858 O O . GLY A 1 622 ? 10.398 -27.219 -11.719 1 96.56 622 GLY A O 1
ATOM 4859 N N . TYR A 1 623 ? 11.625 -29.031 -12.328 1 97.5 623 TYR A N 1
ATOM 4860 C CA . TYR A 1 623 ? 10.523 -29.953 -12.555 1 97.5 623 TYR A CA 1
ATOM 4861 C C . TYR A 1 623 ? 10.656 -31.188 -11.656 1 97.5 623 TYR A C 1
ATOM 4863 O O . TYR A 1 623 ? 11.766 -31.625 -11.352 1 97.5 623 TYR A O 1
ATOM 4871 N N . HIS A 1 624 ? 9.539 -31.641 -11.25 1 95.69 624 HIS A N 1
ATOM 4872 C CA . HIS A 1 624 ? 9.562 -32.781 -10.344 1 95.69 624 HIS A CA 1
ATOM 4873 C C . HIS A 1 624 ? 8.492 -33.812 -10.719 1 95.69 624 HIS A C 1
ATOM 4875 O O . HIS A 1 624 ? 7.52 -33.469 -11.398 1 95.69 624 HIS A O 1
ATOM 4881 N N . GLY A 1 625 ? 8.734 -35.062 -10.266 1 94.62 625 GLY A N 1
ATOM 4882 C CA . GLY A 1 625 ? 7.734 -36.094 -10.469 1 94.62 625 GLY A CA 1
ATOM 4883 C C . GLY A 1 625 ? 7.992 -37.344 -9.656 1 94.62 625 GLY A C 1
ATOM 4884 O O . GLY A 1 625 ? 8.93 -37.375 -8.859 1 94.62 625 GLY A O 1
ATOM 4885 N N . LEU A 1 626 ? 7.055 -38.188 -9.719 1 96.12 626 LEU A N 1
ATOM 4886 C CA . LEU A 1 626 ? 7.125 -39.531 -9.18 1 96.12 626 LEU A CA 1
ATOM 4887 C C . LEU A 1 626 ? 7.133 -40.562 -10.297 1 96.12 626 LEU A C 1
ATOM 4889 O O . LEU A 1 626 ? 6.617 -40.312 -11.391 1 96.12 626 LEU A O 1
ATOM 4893 N N . ILE A 1 627 ? 7.789 -41.656 -10.062 1 96 627 ILE A N 1
ATOM 4894 C CA . ILE A 1 627 ? 7.844 -42.656 -11.125 1 96 627 ILE A CA 1
ATOM 4895 C C . ILE A 1 627 ? 7.816 -44.062 -10.523 1 96 627 ILE A C 1
ATOM 4897 O O . ILE A 1 627 ? 8.43 -44.312 -9.492 1 96 627 ILE A O 1
ATOM 4901 N N . ARG A 1 628 ? 6.996 -44.875 -11.062 1 94.12 628 ARG A N 1
ATOM 4902 C CA . ARG A 1 628 ? 6.996 -46.312 -10.898 1 94.12 628 ARG A CA 1
ATOM 4903 C C . ARG A 1 628 ? 7.496 -47 -12.164 1 94.12 628 ARG A C 1
ATOM 4905 O O . ARG A 1 628 ? 6.812 -47 -13.195 1 94.12 628 ARG A O 1
ATOM 4912 N N . ASP A 1 629 ? 8.586 -47.688 -12.078 1 90.44 629 ASP A N 1
ATOM 4913 C CA . ASP A 1 629 ? 9.234 -48.219 -13.266 1 90.44 629 ASP A CA 1
ATOM 4914 C C . ASP A 1 629 ? 8.547 -49.5 -13.742 1 90.44 629 ASP A C 1
ATOM 4916 O O . ASP A 1 629 ? 7.805 -50.125 -12.984 1 90.44 629 ASP A O 1
ATOM 4920 N N . GLY A 1 630 ? 8.852 -49.844 -14.992 1 89.38 630 GLY A N 1
ATOM 4921 C CA . GLY A 1 630 ? 8.359 -51.062 -15.57 1 89.38 630 GLY A CA 1
ATOM 4922 C C . GLY A 1 630 ? 7.312 -50.844 -16.641 1 89.38 630 GLY A C 1
ATOM 4923 O O . GLY A 1 630 ? 6.773 -49.75 -16.781 1 89.38 630 GLY A O 1
ATOM 4924 N N . ARG A 1 631 ? 6.957 -51.906 -17.359 1 90 631 ARG A N 1
ATOM 4925 C CA . ARG A 1 631 ? 6.027 -51.844 -18.484 1 90 631 ARG A CA 1
ATOM 4926 C C . ARG A 1 631 ? 4.629 -51.438 -18.016 1 90 631 ARG A C 1
ATOM 4928 O O . ARG A 1 631 ? 3.873 -50.844 -18.781 1 90 631 ARG A O 1
ATOM 4935 N N . GLU A 1 632 ? 4.348 -51.75 -16.797 1 89.38 632 GLU A N 1
ATOM 4936 C CA . GLU A 1 632 ? 3.039 -51.375 -16.266 1 89.38 632 GLU A CA 1
ATOM 4937 C C . GLU A 1 632 ? 3.127 -50.156 -15.375 1 89.38 632 GLU A C 1
ATOM 4939 O O . GLU A 1 632 ? 2.137 -49.75 -14.766 1 89.38 632 GLU A O 1
ATOM 4944 N N . GLY A 1 633 ? 4.262 -49.562 -15.359 1 92.5 633 GLY A N 1
ATOM 4945 C CA . GLY A 1 633 ? 4.492 -48.406 -14.492 1 92.5 633 GLY A CA 1
ATOM 4946 C C . GLY A 1 633 ? 3.889 -47.125 -15.016 1 92.5 633 GLY A C 1
ATOM 4947 O O . GLY A 1 633 ? 3.131 -47.156 -15.992 1 92.5 633 GLY A O 1
ATOM 4948 N N . ALA A 1 634 ? 4.066 -46.062 -14.297 1 95.38 634 ALA A N 1
ATOM 4949 C CA . ALA A 1 634 ? 3.586 -44.719 -14.609 1 95.38 634 ALA A CA 1
ATOM 4950 C C . ALA A 1 634 ? 4.516 -43.656 -14.031 1 95.38 634 ALA A C 1
ATOM 4952 O O . ALA A 1 634 ? 5.395 -43.969 -13.227 1 95.38 634 ALA A O 1
ATOM 4953 N N . PHE A 1 635 ? 4.367 -42.5 -14.516 1 95.81 635 PHE A N 1
ATOM 4954 C CA . PHE A 1 635 ? 5.137 -41.406 -13.945 1 95.81 635 PHE A CA 1
ATOM 4955 C C . PHE A 1 635 ? 4.312 -40.125 -13.914 1 95.81 635 PHE A C 1
ATOM 4957 O O . PHE A 1 635 ? 3.293 -40.031 -14.602 1 95.81 635 PHE A O 1
ATOM 4964 N N . ALA A 1 636 ? 4.625 -39.281 -13.031 1 96 636 ALA A N 1
ATOM 4965 C CA . ALA A 1 636 ? 4.012 -37.969 -12.867 1 96 636 ALA A CA 1
ATOM 4966 C C . ALA A 1 636 ? 5.039 -36.844 -13.047 1 96 636 ALA A C 1
ATOM 4968 O O . ALA A 1 636 ? 6.223 -37.031 -12.758 1 96 636 ALA A O 1
ATOM 4969 N N . LEU A 1 637 ? 4.562 -35.656 -13.508 1 96.31 637 LEU A N 1
ATOM 4970 C CA . LEU A 1 637 ? 5.48 -34.562 -13.75 1 96.31 637 LEU A CA 1
ATOM 4971 C C . LEU A 1 637 ? 4.754 -33.219 -13.656 1 96.31 637 LEU A C 1
ATOM 4973 O O . LEU A 1 637 ? 3.639 -33.062 -14.164 1 96.31 637 LEU A O 1
ATOM 4977 N N . ASP A 1 638 ? 5.379 -32.281 -12.992 1 96.69 638 ASP A N 1
ATOM 4978 C CA . ASP A 1 638 ? 4.98 -30.875 -13.008 1 96.69 638 ASP A CA 1
ATOM 4979 C C . ASP A 1 638 ? 6.156 -29.969 -12.664 1 96.69 638 ASP A C 1
ATOM 4981 O O . ASP A 1 638 ? 7.219 -30.438 -12.266 1 96.69 638 ASP A O 1
ATOM 4985 N N . HIS A 1 639 ? 5.984 -28.719 -12.953 1 94.75 639 HIS A N 1
ATOM 4986 C CA . HIS A 1 639 ? 7.039 -27.797 -12.523 1 94.75 639 HIS A CA 1
ATOM 4987 C C . HIS A 1 639 ? 6.965 -27.547 -11.023 1 94.75 639 HIS A C 1
ATOM 4989 O O . HIS A 1 639 ? 5.926 -27.766 -10.398 1 94.75 639 HIS A O 1
ATOM 4995 N N . MET A 1 640 ? 8.07 -27.094 -10.453 1 90.88 640 MET A N 1
ATOM 4996 C CA . MET A 1 640 ? 8.156 -26.891 -9.008 1 90.88 640 MET A CA 1
ATOM 4997 C C . MET A 1 640 ? 7.75 -25.469 -8.625 1 90.88 640 MET A C 1
ATOM 4999 O O . MET A 1 640 ? 7.797 -24.562 -9.453 1 90.88 640 MET A O 1
ATOM 5003 N N . PHE A 1 641 ? 7.293 -25.406 -7.422 1 78.19 641 PHE A N 1
ATOM 5004 C CA . PHE A 1 641 ? 7.094 -24.078 -6.867 1 78.19 641 PHE A CA 1
ATOM 5005 C C . PHE A 1 641 ? 8.102 -23.797 -5.754 1 78.19 641 PHE A C 1
ATOM 5007 O O . PHE A 1 641 ? 8.695 -24.719 -5.203 1 78.19 641 PHE A O 1
ATOM 5014 N N . GLY A 1 642 ? 8.383 -22.516 -5.602 1 75.5 642 GLY A N 1
ATOM 5015 C CA . GLY A 1 642 ? 9.305 -22.094 -4.559 1 75.5 642 GLY A CA 1
ATOM 5016 C C . GLY A 1 642 ? 8.609 -21.391 -3.402 1 75.5 642 GLY A C 1
ATOM 5017 O O . GLY A 1 642 ? 7.418 -21.078 -3.484 1 75.5 642 GLY A O 1
ATOM 5018 N N . PHE A 1 643 ? 9.32 -21.484 -2.158 1 68.56 643 PHE A N 1
ATOM 5019 C CA . PHE A 1 643 ? 8.938 -20.719 -0.979 1 68.56 643 PHE A CA 1
ATOM 5020 C C . PHE A 1 643 ? 9.742 -19.422 -0.885 1 68.56 643 PHE A C 1
ATOM 5022 O O . PHE A 1 643 ? 10.883 -19.359 -1.358 1 68.56 643 PHE A O 1
ATOM 5029 N N . MET B 1 1 ? 18.266 27.016 -6.844 1 74.12 1 MET B N 1
ATOM 5030 C CA . MET B 1 1 ? 17.5 26.016 -7.578 1 74.12 1 MET B CA 1
ATOM 5031 C C . MET B 1 1 ? 16.906 24.969 -6.629 1 74.12 1 MET B C 1
ATOM 5033 O O . MET B 1 1 ? 17.484 24.672 -5.582 1 74.12 1 MET B O 1
ATOM 5037 N N . ALA B 1 2 ? 15.734 24.5 -6.898 1 87.69 2 ALA B N 1
ATOM 5038 C CA . ALA B 1 2 ? 15.062 23.516 -6.062 1 87.69 2 ALA B CA 1
ATOM 5039 C C . ALA B 1 2 ? 15.828 22.188 -6.059 1 87.69 2 ALA B C 1
ATOM 5041 O O . ALA B 1 2 ? 16.375 21.781 -7.09 1 87.69 2 ALA B O 1
ATOM 5042 N N . LEU B 1 3 ? 15.891 21.641 -4.898 1 92.56 3 LEU B N 1
ATOM 5043 C CA . LEU B 1 3 ? 16.547 20.344 -4.77 1 92.56 3 LEU B CA 1
ATOM 5044 C C . LEU B 1 3 ? 15.773 19.266 -5.531 1 92.56 3 LEU B C 1
ATOM 5046 O O . LEU B 1 3 ? 14.547 19.266 -5.527 1 92.56 3 LEU B O 1
ATOM 5050 N N . ARG B 1 4 ? 16.531 18.391 -6.215 1 89.69 4 ARG B N 1
ATOM 5051 C CA . ARG B 1 4 ? 15.938 17.266 -6.918 1 89.69 4 ARG B CA 1
ATOM 5052 C C . ARG B 1 4 ? 15.773 16.062 -5.988 1 89.69 4 ARG B C 1
ATOM 5054 O O . ARG B 1 4 ? 16.359 15 -6.227 1 89.69 4 ARG B O 1
ATOM 5061 N N . ILE B 1 5 ? 14.969 16.141 -4.984 1 88.69 5 ILE B N 1
ATOM 5062 C CA . ILE B 1 5 ? 14.68 15.117 -3.99 1 88.69 5 ILE B CA 1
ATOM 5063 C C . ILE B 1 5 ? 13.172 15.031 -3.754 1 88.69 5 ILE B C 1
ATOM 5065 O O . ILE B 1 5 ? 12.5 16.062 -3.623 1 88.69 5 ILE B O 1
ATOM 5069 N N . GLU B 1 6 ? 12.742 13.852 -3.846 1 84.81 6 GLU B N 1
ATOM 5070 C CA . GLU B 1 6 ? 11.336 13.656 -3.494 1 84.81 6 GLU B CA 1
ATOM 5071 C C . GLU B 1 6 ? 11.133 13.727 -1.983 1 84.81 6 GLU B C 1
ATOM 5073 O O . GLU B 1 6 ? 11.781 12.992 -1.231 1 84.81 6 GLU B O 1
ATOM 5078 N N . THR B 1 7 ? 10.281 14.578 -1.626 1 85.44 7 THR B N 1
ATOM 5079 C CA . THR B 1 7 ? 10.07 14.758 -0.193 1 85.44 7 THR B CA 1
ATOM 5080 C C . THR B 1 7 ? 8.688 14.266 0.219 1 85.44 7 THR B C 1
ATOM 5082 O O . THR B 1 7 ? 8.492 13.812 1.351 1 85.44 7 THR B O 1
ATOM 5085 N N . PHE B 1 8 ? 7.723 14.414 -0.687 1 80.06 8 PHE B N 1
ATOM 5086 C CA . PHE B 1 8 ? 6.352 14.023 -0.383 1 80.06 8 PHE B CA 1
ATOM 5087 C C . PHE B 1 8 ? 5.598 13.656 -1.656 1 80.06 8 PHE B C 1
ATOM 5089 O O . PHE B 1 8 ? 5.844 14.234 -2.717 1 80.06 8 PHE B O 1
ATOM 5096 N N . SER B 1 9 ? 4.82 12.648 -1.527 1 71.56 9 SER B N 1
ATOM 5097 C CA . SER B 1 9 ? 3.869 12.312 -2.578 1 71.56 9 SER B CA 1
ATOM 5098 C C . SER B 1 9 ? 2.482 12.039 -2.002 1 71.56 9 SER B C 1
ATOM 5100 O O . SER B 1 9 ? 2.357 11.484 -0.908 1 71.56 9 SER B O 1
ATOM 5102 N N . ASN B 1 10 ? 1.492 12.492 -2.742 1 66.81 10 ASN B N 1
ATOM 5103 C CA . ASN B 1 10 ? 0.124 12.258 -2.293 1 66.81 10 ASN B CA 1
ATOM 5104 C C . ASN B 1 10 ? -0.2 10.773 -2.225 1 66.81 10 ASN B C 1
ATOM 5106 O O . ASN B 1 10 ? -1.127 10.367 -1.522 1 66.81 10 ASN B O 1
ATOM 5110 N N . VAL B 1 11 ? 0.59 10.031 -2.938 1 57.16 11 VAL B N 1
ATOM 5111 C CA . VAL B 1 11 ? 0.311 8.602 -3.023 1 57.16 11 VAL B CA 1
ATOM 5112 C C . VAL B 1 11 ? 0.999 7.871 -1.873 1 57.16 11 VAL B C 1
ATOM 5114 O O . VAL B 1 11 ? 0.386 7.031 -1.209 1 57.16 11 VAL B O 1
ATOM 5117 N N . THR B 1 12 ? 2.189 8.367 -1.543 1 63.75 12 THR B N 1
ATOM 5118 C CA . THR B 1 12 ? 2.988 7.57 -0.618 1 63.75 12 THR B CA 1
ATOM 5119 C C . THR B 1 12 ? 3.256 8.344 0.669 1 63.75 12 THR B C 1
ATOM 5121 O O . THR B 1 12 ? 3.738 7.781 1.652 1 63.75 12 THR B O 1
ATOM 5124 N N . GLY B 1 13 ? 2.912 9.508 0.679 1 69.75 13 GLY B N 1
ATOM 5125 C CA . GLY B 1 13 ? 3.246 10.32 1.839 1 69.75 13 GLY B CA 1
ATOM 5126 C C . GLY B 1 13 ? 4.68 10.812 1.829 1 69.75 13 GLY B C 1
ATOM 5127 O O . GLY B 1 13 ? 5.258 11.039 0.763 1 69.75 13 GLY B O 1
ATOM 5128 N N . GLY B 1 14 ? 5.176 11.047 2.953 1 79.38 14 GLY B N 1
ATOM 5129 C CA . GLY B 1 14 ? 6.535 11.547 3.082 1 79.38 14 GLY B CA 1
ATOM 5130 C C . GLY B 1 14 ? 7.59 10.516 2.721 1 79.38 14 GLY B C 1
ATOM 5131 O O . GLY B 1 14 ? 7.434 9.328 3.02 1 79.38 14 GLY B O 1
ATOM 5132 N N . SER B 1 15 ? 8.586 11.031 2.105 1 87.94 15 SER B N 1
ATOM 5133 C CA . SER B 1 15 ? 9.695 10.156 1.736 1 87.94 15 SER B CA 1
ATOM 5134 C C . SER B 1 15 ? 10.672 9.984 2.895 1 87.94 15 SER B C 1
ATOM 5136 O O . SER B 1 15 ? 11.031 10.953 3.561 1 87.94 15 SER B O 1
ATOM 5138 N N . SER B 1 16 ? 11.07 8.797 3.117 1 93.19 16 SER B N 1
ATOM 5139 C CA . SER B 1 16 ? 12.039 8.523 4.172 1 93.19 16 SER B CA 1
ATOM 5140 C C . SER B 1 16 ? 13.461 8.789 3.697 1 93.19 16 SER B C 1
ATOM 5142 O O . SER B 1 16 ? 14.375 8.938 4.512 1 93.19 16 SER B O 1
ATOM 5144 N N . THR B 1 17 ? 13.602 8.922 2.408 1 92.88 17 THR B N 1
ATOM 5145 C CA . THR B 1 17 ? 14.938 9.023 1.835 1 92.88 17 THR B CA 1
ATOM 5146 C C . THR B 1 17 ? 15.633 10.297 2.301 1 92.88 17 THR B C 1
ATOM 5148 O O . THR B 1 17 ? 16.75 10.25 2.801 1 92.88 17 THR B O 1
ATOM 5151 N N . PHE B 1 18 ? 14.969 11.383 2.18 1 92.38 18 PHE B N 1
ATOM 5152 C CA . PHE B 1 18 ? 15.633 12.617 2.568 1 92.38 18 PHE B CA 1
ATOM 5153 C C . PHE B 1 18 ? 15.859 12.664 4.074 1 92.38 18 PHE B C 1
ATOM 5155 O O . PHE B 1 18 ? 16.844 13.227 4.547 1 92.38 18 PHE B O 1
ATOM 5162 N N . LYS B 1 19 ? 14.922 12.023 4.82 1 95.19 19 LYS B N 1
ATOM 5163 C CA . LYS B 1 19 ? 15.078 11.969 6.27 1 95.19 19 LYS B CA 1
ATOM 5164 C C . LYS B 1 19 ? 16.266 11.109 6.664 1 95.19 19 LYS B C 1
ATOM 5166 O O . LYS B 1 19 ? 17.016 11.453 7.582 1 95.19 19 LYS B O 1
ATOM 5171 N N . ALA B 1 20 ? 16.406 10.047 5.918 1 96.5 20 ALA B N 1
ATOM 5172 C CA . ALA B 1 20 ? 17.5 9.125 6.195 1 96.5 20 ALA B CA 1
ATOM 5173 C C . ALA B 1 20 ? 18.844 9.758 5.855 1 96.5 20 ALA B C 1
ATOM 5175 O O . ALA B 1 20 ? 19.797 9.664 6.637 1 96.5 20 ALA B O 1
ATOM 5176 N N . LEU B 1 21 ? 18.906 10.43 4.742 1 95.19 21 LEU B N 1
ATOM 5177 C CA . LEU B 1 21 ? 20.156 11.008 4.246 1 95.19 21 LEU B CA 1
ATOM 5178 C C . LEU B 1 21 ? 20.5 12.281 5.012 1 95.19 21 LEU B C 1
ATOM 5180 O O . LEU B 1 21 ? 21.688 12.617 5.148 1 95.19 21 LEU B O 1
ATOM 5184 N N . GLY B 1 22 ? 19.438 12.922 5.469 1 95.06 22 GLY B N 1
ATOM 5185 C CA . GLY B 1 22 ? 19.656 14.227 6.07 1 95.06 22 GLY B CA 1
ATOM 5186 C C . GLY B 1 22 ? 19.594 14.203 7.586 1 95.06 22 GLY B C 1
ATOM 5187 O O . GLY B 1 22 ? 19.766 15.242 8.234 1 95.06 22 GLY B O 1
ATOM 5188 N N . HIS B 1 23 ? 19.406 12.992 8.18 1 97.06 23 HIS B N 1
ATOM 5189 C CA . HIS B 1 23 ? 19.359 12.883 9.633 1 97.06 23 HIS B CA 1
ATOM 5190 C C . HIS B 1 23 ? 20.641 13.406 10.273 1 97.06 23 HIS B C 1
ATOM 5192 O O . HIS B 1 23 ? 21.734 13.148 9.773 1 97.06 23 HIS B O 1
ATOM 5198 N N . PRO B 1 24 ? 20.562 14.117 11.391 1 97.12 24 PRO B N 1
ATOM 5199 C CA . PRO B 1 24 ? 21.766 14.688 12.008 1 97.12 24 PRO B CA 1
ATOM 5200 C C . PRO B 1 24 ? 22.828 13.641 12.32 1 97.12 24 PRO B C 1
ATOM 5202 O O . PRO B 1 24 ? 24.016 13.891 12.148 1 97.12 24 PRO B O 1
ATOM 5205 N N . LEU B 1 25 ? 22.453 12.492 12.742 1 96.81 25 LEU B N 1
ATOM 5206 C CA . LEU B 1 25 ? 23.406 11.43 13.031 1 96.81 25 LEU B CA 1
ATOM 5207 C C . LEU B 1 25 ? 24.047 10.906 11.742 1 96.81 25 LEU B C 1
ATOM 5209 O O . LEU B 1 25 ? 25.234 10.586 11.727 1 96.81 25 LEU B O 1
ATOM 5213 N N . ALA B 1 26 ? 23.281 10.781 10.703 1 95.69 26 ALA B N 1
ATOM 5214 C CA . ALA B 1 26 ? 23.812 10.359 9.406 1 95.69 26 ALA B CA 1
ATOM 5215 C C . ALA B 1 26 ? 24.797 11.391 8.852 1 95.69 26 ALA B C 1
ATOM 5217 O O . ALA B 1 26 ? 25.781 11.031 8.211 1 95.69 26 ALA B O 1
ATOM 5218 N N . ALA B 1 27 ? 24.469 12.617 9.094 1 93.38 27 ALA B N 1
ATOM 5219 C CA . ALA B 1 27 ? 25.281 13.711 8.578 1 93.38 27 ALA B CA 1
ATOM 5220 C C . ALA B 1 27 ? 26.703 13.633 9.125 1 93.38 27 ALA B C 1
ATOM 5222 O O . ALA B 1 27 ? 27.656 14.023 8.445 1 93.38 27 ALA B O 1
ATOM 5223 N N . ARG B 1 28 ? 26.844 13.117 10.305 1 91.81 28 ARG B N 1
ATOM 5224 C CA . ARG B 1 28 ? 28.156 13 10.914 1 91.81 28 ARG B CA 1
ATOM 5225 C C . ARG B 1 28 ? 29.062 12.062 10.117 1 91.81 28 ARG B C 1
ATOM 5227 O O . ARG B 1 28 ? 30.266 12.258 10.039 1 91.81 28 ARG B O 1
ATOM 5234 N N . GLN B 1 29 ? 28.438 11.109 9.578 1 92.75 29 GLN B N 1
ATOM 5235 C CA . GLN B 1 29 ? 29.188 10.102 8.844 1 92.75 29 GLN B CA 1
ATOM 5236 C C . GLN B 1 29 ? 29.266 10.438 7.355 1 92.75 29 GLN B C 1
ATOM 5238 O O . GLN B 1 29 ? 30.109 9.906 6.637 1 92.75 29 GLN B O 1
ATOM 5243 N N . GLY B 1 30 ? 28.375 11.289 6.926 1 91.62 30 GLY B N 1
ATOM 5244 C CA . GLY B 1 30 ? 28.266 11.609 5.512 1 91.62 30 GLY B CA 1
ATOM 5245 C C . GLY B 1 30 ? 29.516 12.281 4.957 1 91.62 30 GLY B C 1
ATOM 5246 O O . GLY B 1 30 ? 29.969 11.938 3.863 1 91.62 30 GLY B O 1
ATOM 5247 N N . HIS B 1 31 ? 30.094 13.141 5.754 1 88.25 31 HIS B N 1
ATOM 5248 C CA . HIS B 1 31 ? 31.312 13.82 5.328 1 88.25 31 HIS B CA 1
ATOM 5249 C C . HIS B 1 31 ? 32.469 12.828 5.164 1 88.25 31 HIS B C 1
ATOM 5251 O O . HIS B 1 31 ? 33.281 12.961 4.246 1 88.25 31 HIS B O 1
ATOM 5257 N N . GLY B 1 32 ? 32.5 11.969 6.117 1 91.75 32 GLY B N 1
ATOM 5258 C CA . GLY B 1 32 ? 33.531 10.938 6.02 1 91.75 32 GLY B CA 1
ATOM 5259 C C . GLY B 1 32 ? 33.406 10.094 4.762 1 91.75 32 GLY B C 1
ATOM 5260 O O . GLY B 1 32 ? 34.406 9.812 4.105 1 91.75 32 GLY B O 1
ATOM 5261 N N . LEU B 1 33 ? 32.25 9.758 4.422 1 95.19 33 LEU B N 1
ATOM 5262 C CA . LEU B 1 33 ? 32 8.977 3.215 1 95.19 33 LEU B CA 1
ATOM 5263 C C . LEU B 1 33 ? 32.406 9.758 1.971 1 95.19 33 LEU B C 1
ATOM 5265 O O . LEU B 1 33 ? 33.094 9.227 1.088 1 95.19 33 LEU B O 1
ATOM 5269 N N . LEU B 1 34 ? 32.031 11 1.955 1 94 34 LEU B N 1
ATOM 5270 C CA . LEU B 1 34 ? 32.375 11.844 0.812 1 94 34 LEU B CA 1
ATOM 5271 C C . LEU B 1 34 ? 33.875 11.992 0.662 1 94 34 LEU B C 1
ATOM 5273 O O . LEU B 1 34 ? 34.406 11.93 -0.452 1 94 34 LEU B O 1
ATOM 5277 N N . ARG B 1 35 ? 34.531 12.219 1.76 1 93.81 35 ARG B N 1
ATOM 5278 C CA . ARG B 1 35 ? 36 12.344 1.746 1 93.81 35 ARG B CA 1
ATOM 5279 C C . ARG B 1 35 ? 36.656 11.07 1.224 1 93.81 35 ARG B C 1
ATOM 5281 O O . ARG B 1 35 ? 37.562 11.133 0.401 1 93.81 35 ARG B O 1
ATOM 5288 N N . ARG B 1 36 ? 36.156 10.008 1.675 1 96 36 ARG B N 1
ATOM 5289 C CA . ARG B 1 36 ? 36.719 8.727 1.232 1 96 36 ARG B CA 1
ATOM 5290 C C . ARG B 1 36 ? 36.5 8.539 -0.267 1 96 36 ARG B C 1
ATOM 5292 O O . ARG B 1 36 ? 37.438 8.102 -0.97 1 96 36 ARG B O 1
ATOM 5299 N N . LEU B 1 37 ? 35.344 8.883 -0.73 1 97.19 37 LEU B N 1
ATOM 5300 C CA . LEU B 1 37 ? 35.062 8.758 -2.154 1 97.19 37 LEU B CA 1
ATOM 5301 C C . LEU B 1 37 ? 35.969 9.656 -2.979 1 97.19 37 LEU B C 1
ATOM 5303 O O . LEU B 1 37 ? 36.438 9.25 -4.047 1 97.19 37 LEU B O 1
ATOM 5307 N N . ALA B 1 38 ? 36.219 10.82 -2.463 1 96.06 38 ALA B N 1
ATOM 5308 C CA . ALA B 1 38 ? 37.062 11.789 -3.172 1 96.06 38 ALA B CA 1
ATOM 5309 C C . ALA B 1 38 ? 38.531 11.383 -3.139 1 96.06 38 ALA B C 1
ATOM 5311 O O . ALA B 1 38 ? 39.219 11.484 -4.148 1 96.06 38 ALA B O 1
ATOM 5312 N N . GLU B 1 39 ? 38.969 10.93 -2.016 1 96.56 39 GLU B N 1
ATOM 5313 C CA . GLU B 1 39 ? 40.406 10.688 -1.803 1 96.56 39 GLU B CA 1
ATOM 5314 C C . GLU B 1 39 ? 40.812 9.328 -2.367 1 96.56 39 GLU B C 1
ATOM 5316 O O . GLU B 1 39 ? 41.938 9.172 -2.861 1 96.56 39 GLU B O 1
ATOM 5321 N N . GLU B 1 40 ? 39.969 8.414 -2.305 1 96.56 40 GLU B N 1
ATOM 5322 C CA . GLU B 1 40 ? 40.344 7.047 -2.668 1 96.56 40 GLU B CA 1
ATOM 5323 C C . GLU B 1 40 ? 39.906 6.711 -4.086 1 96.56 40 GLU B C 1
ATOM 5325 O O . GLU B 1 40 ? 40.188 5.633 -4.602 1 96.56 40 GLU B O 1
ATOM 5330 N N . GLY B 1 41 ? 39.219 7.691 -4.707 1 92.88 41 GLY B N 1
ATOM 5331 C CA . GLY B 1 41 ? 38.75 7.461 -6.066 1 92.88 41 GLY B CA 1
ATOM 5332 C C . GLY B 1 41 ? 39.875 7.16 -7.039 1 92.88 41 GLY B C 1
ATOM 5333 O O . GLY B 1 41 ? 41.031 7.039 -6.637 1 92.88 41 GLY B O 1
ATOM 5334 N N . PRO B 1 42 ? 39.469 7.039 -8.297 1 96.75 42 PRO B N 1
ATOM 5335 C CA . PRO B 1 42 ? 38.219 7.297 -8.992 1 96.75 42 PRO B CA 1
ATOM 5336 C C . PRO B 1 42 ? 37.125 6.328 -8.578 1 96.75 42 PRO B C 1
ATOM 5338 O O . PRO B 1 42 ? 37.406 5.262 -8.023 1 96.75 42 PRO B O 1
ATOM 5341 N N . VAL B 1 43 ? 35.812 6.777 -8.844 1 98.25 43 VAL B N 1
ATOM 5342 C CA . VAL B 1 43 ? 34.656 6.07 -8.281 1 98.25 43 VAL B CA 1
ATOM 5343 C C . VAL B 1 43 ? 33.75 5.629 -9.406 1 98.25 43 VAL B C 1
ATOM 5345 O O . VAL B 1 43 ? 33.406 6.426 -10.289 1 98.25 43 VAL B O 1
ATOM 5348 N N . ALA B 1 44 ? 33.344 4.344 -9.492 1 98.38 44 ALA B N 1
ATOM 5349 C CA . ALA B 1 44 ? 32.156 3.871 -10.203 1 98.38 44 ALA B CA 1
ATOM 5350 C C . ALA B 1 44 ? 30.906 3.957 -9.328 1 98.38 44 ALA B C 1
ATOM 5352 O O . ALA B 1 44 ? 30.906 3.457 -8.195 1 98.38 44 ALA B O 1
ATOM 5353 N N . LEU B 1 45 ? 29.891 4.613 -9.789 1 98.38 45 LEU B N 1
ATOM 5354 C CA . LEU B 1 45 ? 28.672 4.777 -9 1 98.38 45 LEU B CA 1
ATOM 5355 C C . LEU B 1 45 ? 27.578 3.846 -9.492 1 98.38 45 LEU B C 1
ATOM 5357 O O . LEU B 1 45 ? 27.25 3.836 -10.68 1 98.38 45 LEU B O 1
ATOM 5361 N N . PHE B 1 46 ? 27.094 2.992 -8.625 1 98.19 46 PHE B N 1
ATOM 5362 C CA . PHE B 1 46 ? 25.984 2.082 -8.906 1 98.19 46 PHE B CA 1
ATOM 5363 C C . PHE B 1 46 ? 24.719 2.523 -8.188 1 98.19 46 PHE B C 1
ATOM 5365 O O . PHE B 1 46 ? 24.672 2.527 -6.957 1 98.19 46 PHE B O 1
ATOM 5372 N N . ASP B 1 47 ? 23.609 2.873 -8.961 1 97.69 47 ASP B N 1
ATOM 5373 C CA . ASP B 1 47 ? 22.344 3.355 -8.422 1 97.69 47 ASP B CA 1
ATOM 5374 C C . ASP B 1 47 ? 21.219 2.371 -8.727 1 97.69 47 ASP B C 1
ATOM 5376 O O . ASP B 1 47 ? 20.422 2.594 -9.633 1 97.69 47 ASP B O 1
ATOM 5380 N N . PRO B 1 48 ? 21.062 1.38 -7.875 1 95.75 48 PRO B N 1
ATOM 5381 C CA . PRO B 1 48 ? 20.047 0.361 -8.148 1 95.75 48 PRO B CA 1
ATOM 5382 C C . PRO B 1 48 ? 18.641 0.827 -7.801 1 95.75 48 PRO B C 1
ATOM 5384 O O . PRO B 1 48 ? 17.656 0.295 -8.328 1 95.75 48 PRO B O 1
ATOM 5387 N N . LEU B 1 49 ? 18.484 1.865 -6.938 1 93.19 49 LEU B N 1
ATOM 5388 C CA . LEU B 1 49 ? 17.172 2.182 -6.383 1 93.19 49 LEU B CA 1
ATOM 5389 C C . LEU B 1 49 ? 16.797 3.635 -6.656 1 93.19 49 LEU B C 1
ATOM 5391 O O . LEU B 1 49 ? 15.789 4.125 -6.152 1 93.19 49 LEU B O 1
ATOM 5395 N N . GLY B 1 50 ? 17.609 4.355 -7.348 1 93.25 50 GLY B N 1
ATOM 5396 C CA . GLY B 1 50 ? 17.312 5.734 -7.703 1 93.25 50 GLY B CA 1
ATOM 5397 C C . GLY B 1 50 ? 17.625 6.719 -6.59 1 93.25 50 GLY B C 1
ATOM 5398 O O . GLY B 1 50 ? 16.969 7.762 -6.477 1 93.25 50 GLY B O 1
ATOM 5399 N N . LEU B 1 51 ? 18.609 6.422 -5.785 1 95.12 51 LEU B N 1
ATOM 5400 C CA . LEU B 1 51 ? 18.922 7.266 -4.637 1 95.12 51 LEU B CA 1
ATOM 5401 C C . LEU B 1 51 ? 20.109 8.172 -4.938 1 95.12 51 LEU B C 1
ATOM 5403 O O . LEU B 1 51 ? 20.453 9.039 -4.129 1 95.12 51 LEU B O 1
ATOM 5407 N N . ALA B 1 52 ? 20.672 8.086 -6.133 1 96 52 ALA B N 1
ATOM 5408 C CA . ALA B 1 52 ? 21.891 8.82 -6.453 1 96 52 ALA B CA 1
ATOM 5409 C C . ALA B 1 52 ? 21.641 10.328 -6.504 1 96 52 ALA B C 1
ATOM 5411 O O . ALA B 1 52 ? 22.391 11.117 -5.941 1 96 52 ALA B O 1
ATOM 5412 N N . GLU B 1 53 ? 20.594 10.656 -7.133 1 93.94 53 GLU B N 1
ATOM 5413 C CA . GLU B 1 53 ? 20.297 12.086 -7.273 1 93.94 53 GLU B CA 1
ATOM 5414 C C . GLU B 1 53 ? 19.922 12.711 -5.93 1 93.94 53 GLU B C 1
ATOM 5416 O O . GLU B 1 53 ? 20.484 13.734 -5.543 1 93.94 53 GLU B O 1
ATOM 5421 N N . PRO B 1 54 ? 19.016 12.07 -5.203 1 93.06 54 PRO B N 1
ATOM 5422 C CA . PRO B 1 54 ? 18.75 12.602 -3.865 1 93.06 54 PRO B CA 1
ATOM 5423 C C . PRO B 1 54 ? 20 12.688 -3.006 1 93.06 54 PRO B C 1
ATOM 5425 O O . PRO B 1 54 ? 20.188 13.664 -2.273 1 93.06 54 PRO B O 1
ATOM 5428 N N . PHE B 1 55 ? 20.906 11.664 -3.07 1 95.06 55 PHE B N 1
ATOM 5429 C CA . PHE B 1 55 ? 22.141 11.672 -2.311 1 95.06 55 PHE B CA 1
ATOM 5430 C C . PHE B 1 55 ? 23.016 12.852 -2.727 1 95.06 55 PHE B C 1
ATOM 5432 O O . PHE B 1 55 ? 23.547 13.57 -1.875 1 95.06 55 PHE B O 1
ATOM 5439 N N . ALA B 1 56 ? 23.094 13.07 -4.02 1 94.88 56 ALA B N 1
ATOM 5440 C CA . ALA B 1 56 ? 23.969 14.109 -4.559 1 94.88 56 ALA B CA 1
ATOM 5441 C C . ALA B 1 56 ? 23.484 15.5 -4.18 1 94.88 56 ALA B C 1
ATOM 5443 O O . ALA B 1 56 ? 24.266 16.453 -4.113 1 94.88 56 ALA B O 1
ATOM 5444 N N . GLU B 1 57 ? 22.219 15.617 -3.984 1 93.12 57 GLU B N 1
ATOM 5445 C CA . GLU B 1 57 ? 21.656 16.906 -3.576 1 93.12 57 GLU B CA 1
ATOM 5446 C C . GLU B 1 57 ? 22.125 17.281 -2.176 1 93.12 57 GLU B C 1
ATOM 5448 O O . GLU B 1 57 ? 22.328 18.469 -1.889 1 93.12 57 GLU B O 1
ATOM 5453 N N . LEU B 1 58 ? 22.297 16.281 -1.318 1 93.12 58 LEU B N 1
ATOM 5454 C CA . LEU B 1 58 ? 22.672 16.547 0.069 1 93.12 58 LEU B CA 1
ATOM 5455 C C . LEU B 1 58 ? 24.172 16.359 0.28 1 93.12 58 LEU B C 1
ATOM 5457 O O . LEU B 1 58 ? 24.734 16.922 1.217 1 93.12 58 LEU B O 1
ATOM 5461 N N . TRP B 1 59 ? 24.719 15.562 -0.533 1 92.5 59 TRP B N 1
ATOM 5462 C CA . TRP B 1 59 ? 26.141 15.297 -0.49 1 92.5 59 TRP B CA 1
ATOM 5463 C C . TRP B 1 59 ? 26.766 15.453 -1.873 1 92.5 59 TRP B C 1
ATOM 5465 O O . TRP B 1 59 ? 26.922 14.469 -2.604 1 92.5 59 TRP B O 1
ATOM 5475 N N . PRO B 1 60 ? 27.141 16.656 -2.133 1 87.88 60 PRO B N 1
ATOM 5476 C CA . PRO B 1 60 ? 27.578 16.953 -3.502 1 87.88 60 PRO B CA 1
ATOM 5477 C C . PRO B 1 60 ? 28.797 16.125 -3.918 1 87.88 60 PRO B C 1
ATOM 5479 O O . PRO B 1 60 ? 29.797 16.062 -3.191 1 87.88 60 PRO B O 1
ATOM 5482 N N . LEU B 1 61 ? 28.688 15.602 -5.055 1 90.88 61 LEU B N 1
ATOM 5483 C CA . LEU B 1 61 ? 29.703 14.672 -5.562 1 90.88 61 LEU B CA 1
ATOM 5484 C C . LEU B 1 61 ? 30.641 15.367 -6.527 1 90.88 61 LEU B C 1
ATOM 5486 O O . LEU B 1 61 ? 31.344 14.711 -7.309 1 90.88 61 LEU B O 1
ATOM 5490 N N . HIS B 1 62 ? 30.734 16.688 -6.477 1 86.19 62 HIS B N 1
ATOM 5491 C CA . HIS B 1 62 ? 31.531 17.453 -7.441 1 86.19 62 HIS B CA 1
ATOM 5492 C C . HIS B 1 62 ? 33.031 17.156 -7.289 1 86.19 62 HIS B C 1
ATOM 5494 O O . HIS B 1 62 ? 33.781 17.297 -8.242 1 86.19 62 HIS B O 1
ATOM 5500 N N . THR B 1 63 ? 33.438 16.797 -6.113 1 89.06 63 THR B N 1
ATOM 5501 C CA . THR B 1 63 ? 34.844 16.547 -5.867 1 89.06 63 THR B CA 1
ATOM 5502 C C . THR B 1 63 ? 35.188 15.086 -6.145 1 89.06 63 THR B C 1
ATOM 5504 O O . THR B 1 63 ? 36.344 14.688 -6.027 1 89.06 63 THR B O 1
ATOM 5507 N N . VAL B 1 64 ? 34.25 14.336 -6.445 1 95.44 64 VAL B N 1
ATOM 5508 C CA . VAL B 1 64 ? 34.438 12.906 -6.656 1 95.44 64 VAL B CA 1
ATOM 5509 C C . VAL B 1 64 ? 34.656 12.625 -8.141 1 95.44 64 VAL B C 1
ATOM 5511 O O . VAL B 1 64 ? 33.875 13.078 -8.984 1 95.44 64 VAL B O 1
ATOM 5514 N N . GLU B 1 65 ? 35.719 12.047 -8.477 1 96 65 GLU B N 1
ATOM 5515 C CA . GLU B 1 65 ? 35.969 11.641 -9.859 1 96 65 GLU B CA 1
ATOM 5516 C C . GLU B 1 65 ? 35.188 10.383 -10.211 1 96 65 GLU B C 1
ATOM 5518 O O . GLU B 1 65 ? 35.5 9.281 -9.758 1 96 65 GLU B O 1
ATOM 5523 N N . LEU B 1 66 ? 34.188 10.586 -11.039 1 95.69 66 LEU B N 1
ATOM 5524 C CA . LEU B 1 66 ? 33.344 9.469 -11.461 1 95.69 66 LEU B CA 1
ATOM 5525 C C . LEU B 1 66 ? 33.844 8.875 -12.773 1 95.69 66 LEU B C 1
ATOM 5527 O O . LEU B 1 66 ? 34.094 9.609 -13.734 1 95.69 66 LEU B O 1
ATOM 5531 N N . THR B 1 67 ? 34 7.578 -12.773 1 95.88 67 THR B N 1
ATOM 5532 C CA . THR B 1 67 ? 34.375 6.895 -14 1 95.88 67 THR B CA 1
ATOM 5533 C C . THR B 1 67 ? 33.156 6.422 -14.773 1 95.88 67 THR B C 1
ATOM 5535 O O . THR B 1 67 ? 33.25 6.113 -15.961 1 95.88 67 THR B O 1
ATOM 5538 N N . GLY B 1 68 ? 32.062 6.355 -14.109 1 96.62 68 GLY B N 1
ATOM 5539 C CA . GLY B 1 68 ? 30.797 5.914 -14.703 1 96.62 68 GLY B CA 1
ATOM 5540 C C . GLY B 1 68 ? 29.656 5.828 -13.711 1 96.62 68 GLY B C 1
ATOM 5541 O O . GLY B 1 68 ? 29.891 5.75 -12.5 1 96.62 68 GLY B O 1
ATOM 5542 N N . VAL B 1 69 ? 28.469 5.934 -14.211 1 98 69 VAL B N 1
ATOM 5543 C CA . VAL B 1 69 ? 27.234 5.762 -13.438 1 98 69 VAL B CA 1
ATOM 5544 C C . VAL B 1 69 ? 26.438 4.59 -13.992 1 98 69 VAL B C 1
ATOM 5546 O O . VAL B 1 69 ? 26.156 4.535 -15.188 1 98 69 VAL B O 1
ATOM 5549 N N . TYR B 1 70 ? 26.125 3.701 -13.109 1 98.38 70 TYR B N 1
ATOM 5550 C CA . TYR B 1 70 ? 25.531 2.441 -13.539 1 98.38 70 TYR B CA 1
ATOM 5551 C C . TYR B 1 70 ? 24.156 2.234 -12.906 1 98.38 70 TYR B C 1
ATOM 5553 O O . TYR B 1 70 ? 23.938 2.594 -11.75 1 98.38 70 TYR B O 1
ATOM 5561 N N . VAL B 1 71 ? 23.188 1.65 -13.641 1 97.88 71 VAL B N 1
ATOM 5562 C CA . VAL B 1 71 ? 21.828 1.363 -13.172 1 97.88 71 VAL B CA 1
ATOM 5563 C C . VAL B 1 71 ? 21.469 -0.079 -13.508 1 97.88 71 VAL B C 1
ATOM 5565 O O . VAL B 1 71 ? 22.109 -0.713 -14.344 1 97.88 71 VAL B O 1
ATOM 5568 N N . GLN B 1 72 ? 20.469 -0.587 -12.766 1 96.06 72 GLN B N 1
ATOM 5569 C CA . GLN B 1 72 ? 19.969 -1.942 -12.984 1 96.06 72 GLN B CA 1
ATOM 5570 C C . GLN B 1 72 ? 18.75 -1.939 -13.898 1 96.06 72 GLN B C 1
ATOM 5572 O O . GLN B 1 72 ? 18.531 -2.881 -14.672 1 96.06 72 GLN B O 1
ATOM 5577 N N . ASP B 1 73 ? 17.969 -0.909 -13.852 1 96.56 73 ASP B N 1
ATOM 5578 C CA . ASP B 1 73 ? 16.734 -0.793 -14.617 1 96.56 73 ASP B CA 1
ATOM 5579 C C . ASP B 1 73 ? 17.016 -0.427 -16.078 1 96.56 73 ASP B C 1
ATOM 5581 O O . ASP B 1 73 ? 17.531 0.657 -16.359 1 96.56 73 ASP B O 1
ATOM 5585 N N . VAL B 1 74 ? 16.594 -1.212 -16.906 1 96.5 74 VAL B N 1
ATOM 5586 C CA . VAL B 1 74 ? 16.922 -1.035 -18.328 1 96.5 74 VAL B CA 1
ATOM 5587 C C . VAL B 1 74 ? 16.281 0.254 -18.828 1 96.5 74 VAL B C 1
ATOM 5589 O O . VAL B 1 74 ? 16.828 0.912 -19.719 1 96.5 74 VAL B O 1
ATOM 5592 N N . GLU B 1 75 ? 15.164 0.628 -18.281 1 95 75 GLU B N 1
ATOM 5593 C CA . GLU B 1 75 ? 14.453 1.817 -18.719 1 95 75 GLU B CA 1
ATOM 5594 C C . GLU B 1 75 ? 15.219 3.09 -18.375 1 95 75 GLU B C 1
ATOM 5596 O O . GLU B 1 75 ? 14.93 4.16 -18.922 1 95 75 GLU B O 1
ATOM 5601 N N . ARG B 1 76 ? 16.188 2.994 -17.5 1 96.44 76 ARG B N 1
ATOM 5602 C CA . ARG B 1 76 ? 16.953 4.152 -17.062 1 96.44 76 ARG B CA 1
ATOM 5603 C C . ARG B 1 76 ? 18.281 4.258 -17.812 1 96.44 76 ARG B C 1
ATOM 5605 O O . ARG B 1 76 ? 18.984 5.27 -17.703 1 96.44 76 ARG B O 1
ATOM 5612 N N . ILE B 1 77 ? 18.625 3.295 -18.562 1 96.62 77 ILE B N 1
ATOM 5613 C CA . ILE B 1 77 ? 19.891 3.281 -19.297 1 96.62 77 ILE B CA 1
ATOM 5614 C C . ILE B 1 77 ? 19.875 4.359 -20.375 1 96.62 77 ILE B C 1
ATOM 5616 O O . ILE B 1 77 ? 18.891 4.5 -21.109 1 96.62 77 ILE B O 1
ATOM 5620 N N . GLY B 1 78 ? 20.922 5.109 -20.422 1 96 78 GLY B N 1
ATOM 5621 C CA . GLY B 1 78 ? 21.047 6.16 -21.422 1 96 78 GLY B CA 1
ATOM 5622 C C . GLY B 1 78 ? 20.5 7.5 -20.938 1 96 78 GLY B C 1
ATOM 5623 O O . GLY B 1 78 ? 20.812 8.539 -21.531 1 96 78 GLY B O 1
ATOM 5624 N N . LEU B 1 79 ? 19.703 7.496 -19.953 1 96.31 79 LEU B N 1
ATOM 5625 C CA . LEU B 1 79 ? 19.172 8.742 -19.406 1 96.31 79 LEU B CA 1
ATOM 5626 C C . LEU B 1 79 ? 20.25 9.492 -18.625 1 96.31 79 LEU B C 1
ATOM 5628 O O . LEU B 1 79 ? 21.172 8.875 -18.078 1 96.31 79 LEU B O 1
ATOM 5632 N N . PRO B 1 80 ? 20.109 10.758 -18.641 1 95.94 80 PRO B N 1
ATOM 5633 C CA . PRO B 1 80 ? 21.062 11.539 -17.844 1 95.94 80 PRO B CA 1
ATOM 5634 C C . PRO B 1 80 ? 20.906 11.297 -16.344 1 95.94 80 PRO B C 1
ATOM 5636 O O . PRO B 1 80 ? 19.781 11.32 -15.82 1 95.94 80 PRO B O 1
ATOM 5639 N N . LEU B 1 81 ? 22.047 10.992 -15.703 1 95.12 81 LEU B N 1
ATOM 5640 C CA . LEU B 1 81 ? 22.141 10.82 -14.258 1 95.12 81 LEU B CA 1
ATOM 5641 C C . LEU B 1 81 ? 23.438 11.43 -13.727 1 95.12 81 LEU B C 1
ATOM 5643 O O . LEU B 1 81 ? 24.531 11 -14.094 1 95.12 81 LEU B O 1
ATOM 5647 N N . LEU B 1 82 ? 23.312 12.422 -12.875 1 94.5 82 LEU B N 1
ATOM 5648 C CA . LEU B 1 82 ? 24.438 13.148 -12.305 1 94.5 82 LEU B CA 1
ATOM 5649 C C . LEU B 1 82 ? 25.344 13.703 -13.406 1 94.5 82 LEU B C 1
ATOM 5651 O O . LEU B 1 82 ? 26.562 13.672 -13.289 1 94.5 82 LEU B O 1
ATOM 5655 N N . GLY B 1 83 ? 24.703 14.125 -14.492 1 90.25 83 GLY B N 1
ATOM 5656 C CA . GLY B 1 83 ? 25.422 14.766 -15.586 1 90.25 83 GLY B CA 1
ATOM 5657 C C . GLY B 1 83 ? 26.047 13.773 -16.547 1 90.25 83 GLY B C 1
ATOM 5658 O O . GLY B 1 83 ? 26.641 14.164 -17.547 1 90.25 83 GLY B O 1
ATOM 5659 N N . GLU B 1 84 ? 25.969 12.469 -16.219 1 93.88 84 GLU B N 1
ATOM 5660 C CA . GLU B 1 84 ? 26.5 11.398 -17.062 1 93.88 84 GLU B CA 1
ATOM 5661 C C . GLU B 1 84 ? 25.375 10.562 -17.672 1 93.88 84 GLU B C 1
ATOM 5663 O O . GLU B 1 84 ? 24.234 10.57 -17.172 1 93.88 84 GLU B O 1
ATOM 5668 N N . ARG B 1 85 ? 25.688 9.992 -18.75 1 96.5 85 ARG B N 1
ATOM 5669 C CA . ARG B 1 85 ? 24.766 9.008 -19.297 1 96.5 85 ARG B CA 1
ATOM 5670 C C . ARG B 1 85 ? 24.812 7.703 -18.5 1 96.5 85 ARG B C 1
ATOM 5672 O O . ARG B 1 85 ? 25.891 7.109 -18.359 1 96.5 85 ARG B O 1
ATOM 5679 N N . ALA B 1 86 ? 23.703 7.262 -18 1 98.19 86 ALA B N 1
ATOM 5680 C CA . ALA B 1 86 ? 23.672 6.055 -17.172 1 98.19 86 ALA B CA 1
ATOM 5681 C C . ALA B 1 86 ? 24.016 4.82 -18 1 98.19 86 ALA B C 1
ATOM 5683 O O . ALA B 1 86 ? 23.531 4.652 -19.109 1 98.19 86 ALA B O 1
ATOM 5684 N N . MET B 1 87 ? 24.859 3.992 -17.547 1 98 87 MET B N 1
ATOM 5685 C CA . MET B 1 87 ? 25.281 2.742 -18.172 1 98 87 MET B CA 1
ATOM 5686 C C . MET B 1 87 ? 24.656 1.542 -17.469 1 98 87 MET B C 1
ATOM 5688 O O . MET B 1 87 ? 24.234 1.646 -16.312 1 98 87 MET B O 1
ATOM 5692 N N . PRO B 1 88 ? 24.516 0.427 -18.172 1 97.38 88 PRO B N 1
ATOM 5693 C CA . PRO B 1 88 ? 24.016 -0.779 -17.5 1 97.38 88 PRO B CA 1
ATOM 5694 C C . PRO B 1 88 ? 24.984 -1.291 -16.438 1 97.38 88 PRO B C 1
ATOM 5696 O O . PRO B 1 88 ? 26.203 -1.204 -16.594 1 97.38 88 PRO B O 1
ATOM 5699 N N . VAL B 1 89 ? 24.5 -1.826 -15.383 1 97.56 89 VAL B N 1
ATOM 5700 C CA . VAL B 1 89 ? 25.297 -2.307 -14.266 1 97.56 89 VAL B CA 1
ATOM 5701 C C . VAL B 1 89 ? 26.312 -3.34 -14.758 1 97.56 89 VAL B C 1
ATOM 5703 O O . VAL B 1 89 ? 27.406 -3.477 -14.18 1 97.56 89 VAL B O 1
ATOM 5706 N N . THR B 1 90 ? 26.062 -4.008 -15.805 1 95.62 90 THR B N 1
ATOM 5707 C CA . THR B 1 90 ? 26.953 -5.031 -16.344 1 95.62 90 THR B CA 1
ATOM 5708 C C . THR B 1 90 ? 28.266 -4.406 -16.828 1 95.62 90 THR B C 1
ATOM 5710 O O . THR B 1 90 ? 29.297 -5.086 -16.906 1 95.62 90 THR B O 1
ATOM 5713 N N . ALA B 1 91 ? 28.234 -3.172 -17.141 1 96.81 91 ALA B N 1
ATOM 5714 C CA . ALA B 1 91 ? 29.406 -2.473 -17.641 1 96.81 91 ALA B CA 1
ATOM 5715 C C . ALA B 1 91 ? 30.422 -2.215 -16.516 1 96.81 91 ALA B C 1
ATOM 5717 O O . ALA B 1 91 ? 31.562 -1.844 -16.781 1 96.81 91 ALA B O 1
ATOM 5718 N N . ILE B 1 92 ? 30.062 -2.459 -15.289 1 97.31 92 ILE B N 1
ATOM 5719 C CA . ILE B 1 92 ? 30.969 -2.283 -14.156 1 97.31 92 ILE B CA 1
ATOM 5720 C C . ILE B 1 92 ? 32.188 -3.188 -14.32 1 97.31 92 ILE B C 1
ATOM 5722 O O . ILE B 1 92 ? 33.281 -2.844 -13.875 1 97.31 92 ILE B O 1
ATOM 5726 N N . ALA B 1 93 ? 32 -4.281 -14.977 1 95.25 93 ALA B N 1
ATOM 5727 C CA . ALA B 1 93 ? 33.062 -5.273 -15.148 1 95.25 93 ALA B CA 1
ATOM 5728 C C . ALA B 1 93 ? 34.281 -4.664 -15.828 1 95.25 93 ALA B C 1
ATOM 5730 O O . ALA B 1 93 ? 35.406 -5.113 -15.617 1 95.25 93 ALA B O 1
ATOM 5731 N N . GLU B 1 94 ? 34.062 -3.697 -16.609 1 95.81 94 GLU B N 1
ATOM 5732 C CA . GLU B 1 94 ? 35.156 -3.066 -17.375 1 95.81 94 GLU B CA 1
ATOM 5733 C C . GLU B 1 94 ? 35.625 -1.777 -16.703 1 95.81 94 GLU B C 1
ATOM 5735 O O . GLU B 1 94 ? 36.438 -1.05 -17.266 1 95.81 94 GLU B O 1
ATOM 5740 N N . SER B 1 95 ? 35.031 -1.508 -15.602 1 96.69 95 SER B N 1
ATOM 5741 C CA . SER B 1 95 ? 35.375 -0.262 -14.914 1 96.69 95 SER B CA 1
ATOM 5742 C C . SER B 1 95 ? 36.812 -0.289 -14.391 1 96.69 95 SER B C 1
ATOM 5744 O O . SER B 1 95 ? 37.281 -1.332 -13.953 1 96.69 95 SER B O 1
ATOM 5746 N N . THR B 1 96 ? 37.438 0.838 -14.461 1 95.5 96 THR B N 1
ATOM 5747 C CA . THR B 1 96 ? 38.812 0.969 -13.93 1 95.5 96 THR B CA 1
ATOM 5748 C C . THR B 1 96 ? 38.781 1.692 -12.586 1 95.5 96 THR B C 1
ATOM 5750 O O . THR B 1 96 ? 39.844 2.119 -12.094 1 95.5 96 THR B O 1
ATOM 5753 N N . ALA B 1 97 ? 37.656 1.81 -11.992 1 97.56 97 ALA B N 1
ATOM 5754 C CA . ALA B 1 97 ? 37.5 2.539 -10.734 1 97.56 97 ALA B CA 1
ATOM 5755 C C . ALA B 1 97 ? 38.156 1.79 -9.578 1 97.56 97 ALA B C 1
ATOM 5757 O O . ALA B 1 97 ? 38.219 0.559 -9.594 1 97.56 97 ALA B O 1
ATOM 5758 N N . ARG B 1 98 ? 38.625 2.486 -8.609 1 97.88 98 ARG B N 1
ATOM 5759 C CA . ARG B 1 98 ? 39.188 1.911 -7.383 1 97.88 98 ARG B CA 1
ATOM 5760 C C . ARG B 1 98 ? 38.094 1.615 -6.371 1 97.88 98 ARG B C 1
ATOM 5762 O O . ARG B 1 98 ? 38.219 0.708 -5.547 1 97.88 98 ARG B O 1
ATOM 5769 N N . LEU B 1 99 ? 37.062 2.457 -6.453 1 98.25 99 LEU B N 1
ATOM 5770 C CA . LEU B 1 99 ? 35.938 2.314 -5.551 1 98.25 99 LEU B CA 1
ATOM 5771 C C . LEU B 1 99 ? 34.625 2.076 -6.336 1 98.25 99 LEU B C 1
ATOM 5773 O O . LEU B 1 99 ? 34.438 2.67 -7.398 1 98.25 99 LEU B O 1
ATOM 5777 N N . LEU B 1 100 ? 33.844 1.166 -5.867 1 98.69 100 LEU B N 1
ATOM 5778 C CA . LEU B 1 100 ? 32.469 1.063 -6.277 1 98.69 100 LEU B CA 1
ATOM 5779 C C . LEU B 1 100 ? 31.531 1.6 -5.191 1 98.69 100 LEU B C 1
ATOM 5781 O O . LEU B 1 100 ? 31.484 1.062 -4.086 1 98.69 100 LEU B O 1
ATOM 5785 N N . PHE B 1 101 ? 30.891 2.646 -5.492 1 98.31 101 PHE B N 1
ATOM 5786 C CA . PHE B 1 101 ? 29.938 3.23 -4.551 1 98.31 101 PHE B CA 1
ATOM 5787 C C . PHE B 1 101 ? 28.516 2.797 -4.875 1 98.31 101 PHE B C 1
ATOM 5789 O O . PHE B 1 101 ? 27.922 3.262 -5.852 1 98.31 101 PHE B O 1
ATOM 5796 N N . VAL B 1 102 ? 27.922 1.864 -4.09 1 98.5 102 VAL B N 1
ATOM 5797 C CA . VAL B 1 102 ? 26.531 1.431 -4.199 1 98.5 102 VAL B CA 1
ATOM 5798 C C . VAL B 1 102 ? 25.625 2.379 -3.412 1 98.5 102 VAL B C 1
ATOM 5800 O O . VAL B 1 102 ? 25.609 2.34 -2.18 1 98.5 102 VAL B O 1
ATOM 5803 N N . VAL B 1 103 ? 24.812 3.164 -4.141 1 97.69 103 VAL B N 1
ATOM 5804 C CA . VAL B 1 103 ? 24.016 4.188 -3.488 1 97.69 103 VAL B CA 1
ATOM 5805 C C . VAL B 1 103 ? 22.703 3.568 -2.986 1 97.69 103 VAL B C 1
ATOM 5807 O O . VAL B 1 103 ? 21.641 3.801 -3.562 1 97.69 103 VAL B O 1
ATOM 5810 N N . ALA B 1 104 ? 22.844 2.871 -1.921 1 97.06 104 ALA B N 1
ATOM 5811 C CA . ALA B 1 104 ? 21.703 2.209 -1.304 1 97.06 104 ALA B CA 1
ATOM 5812 C C . ALA B 1 104 ? 21.969 1.885 0.161 1 97.06 104 ALA B C 1
ATOM 5814 O O . ALA B 1 104 ? 23.125 1.688 0.552 1 97.06 104 ALA B O 1
ATOM 5815 N N . PHE B 1 105 ? 20.906 1.934 0.929 1 96.75 105 PHE B N 1
ATOM 5816 C CA . PHE B 1 105 ? 20.922 1.299 2.242 1 96.75 105 PHE B CA 1
ATOM 5817 C C . PHE B 1 105 ? 20.609 -0.189 2.127 1 96.75 105 PHE B C 1
ATOM 5819 O O . PHE B 1 105 ? 20.125 -0.651 1.09 1 96.75 105 PHE B O 1
ATOM 5826 N N . ASP B 1 106 ? 21.016 -0.979 3.268 1 94.44 106 ASP B N 1
ATOM 5827 C CA . ASP B 1 106 ? 20.844 -2.424 3.186 1 94.44 106 ASP B CA 1
ATOM 5828 C C . ASP B 1 106 ? 21.438 -2.982 1.896 1 94.44 106 ASP B C 1
ATOM 5830 O O . ASP B 1 106 ? 20.766 -3.711 1.161 1 94.44 106 ASP B O 1
ATOM 5834 N N . ALA B 1 107 ? 22.641 -2.635 1.635 1 96.25 107 ALA B N 1
ATOM 5835 C CA . ALA B 1 107 ? 23.25 -2.793 0.321 1 96.25 107 ALA B CA 1
ATOM 5836 C C . ALA B 1 107 ? 23.75 -4.223 0.119 1 96.25 107 ALA B C 1
ATOM 5838 O O . ALA B 1 107 ? 24.078 -4.621 -1.003 1 96.25 107 ALA B O 1
ATOM 5839 N N . ASP B 1 108 ? 23.797 -5.012 1.125 1 94 108 ASP B N 1
ATOM 5840 C CA . ASP B 1 108 ? 24.422 -6.332 1.058 1 94 108 ASP B CA 1
ATOM 5841 C C . ASP B 1 108 ? 23.781 -7.18 -0.045 1 94 108 ASP B C 1
ATOM 5843 O O . ASP B 1 108 ? 24.484 -7.801 -0.839 1 94 108 ASP B O 1
ATOM 5847 N N . ARG B 1 109 ? 22.562 -7.223 -0.065 1 89.06 109 ARG B N 1
ATOM 5848 C CA . ARG B 1 109 ? 21.875 -8.031 -1.064 1 89.06 109 ARG B CA 1
ATOM 5849 C C . ARG B 1 109 ? 22.172 -7.527 -2.475 1 89.06 109 ARG B C 1
ATOM 5851 O O . ARG B 1 109 ? 22.344 -8.32 -3.398 1 89.06 109 ARG B O 1
ATOM 5858 N N . LEU B 1 110 ? 22.203 -6.223 -2.637 1 93.5 110 LEU B N 1
ATOM 5859 C CA . LEU B 1 110 ? 22.453 -5.613 -3.938 1 93.5 110 LEU B CA 1
ATOM 5860 C C . LEU B 1 110 ? 23.875 -5.898 -4.406 1 93.5 110 LEU B C 1
ATOM 5862 O O . LEU B 1 110 ? 24.094 -6.18 -5.586 1 93.5 110 LEU B O 1
ATOM 5866 N N . VAL B 1 111 ? 24.797 -5.824 -3.465 1 95.94 111 VAL B N 1
ATOM 5867 C CA . VAL B 1 111 ? 26.188 -6.109 -3.777 1 95.94 111 VAL B CA 1
ATOM 5868 C C . VAL B 1 111 ? 26.344 -7.586 -4.145 1 95.94 111 VAL B C 1
ATOM 5870 O O . VAL B 1 111 ? 27.062 -7.922 -5.086 1 95.94 111 VAL B O 1
ATOM 5873 N N . ALA B 1 112 ? 25.625 -8.406 -3.426 1 91.56 112 ALA B N 1
ATOM 5874 C CA . ALA B 1 112 ? 25.672 -9.836 -3.705 1 91.56 112 ALA B CA 1
ATOM 5875 C C . ALA B 1 112 ? 25.203 -10.141 -5.125 1 91.56 112 ALA B C 1
ATOM 5877 O O . ALA B 1 112 ? 25.75 -11.023 -5.793 1 91.56 112 ALA B O 1
ATOM 5878 N N . GLN B 1 113 ? 24.312 -9.438 -5.59 1 91.44 113 GLN B N 1
ATOM 5879 C CA . GLN B 1 113 ? 23.734 -9.648 -6.914 1 91.44 113 GLN B CA 1
ATOM 5880 C C . GLN B 1 113 ? 24.75 -9.367 -8.016 1 91.44 113 GLN B C 1
ATOM 5882 O O . GLN B 1 113 ? 24.703 -9.977 -9.086 1 91.44 113 GLN B O 1
ATOM 5887 N N . ILE B 1 114 ? 25.734 -8.438 -7.719 1 94.56 114 ILE B N 1
ATOM 5888 C CA . ILE B 1 114 ? 26.609 -8.008 -8.805 1 94.56 114 ILE B CA 1
ATOM 5889 C C . ILE B 1 114 ? 28.062 -8.336 -8.453 1 94.56 114 ILE B C 1
ATOM 5891 O O . ILE B 1 114 ? 28.984 -7.832 -9.086 1 94.56 114 ILE B O 1
ATOM 5895 N N . ARG B 1 115 ? 28.312 -9.094 -7.457 1 92.88 115 ARG B N 1
ATOM 5896 C CA . ARG B 1 115 ? 29.656 -9.398 -6.957 1 92.88 115 ARG B CA 1
ATOM 5897 C C . ARG B 1 115 ? 30.562 -9.898 -8.078 1 92.88 115 ARG B C 1
ATOM 5899 O O . ARG B 1 115 ? 31.734 -9.547 -8.148 1 92.88 115 ARG B O 1
ATOM 5906 N N . HIS B 1 116 ? 30.047 -10.664 -8.984 1 89.25 116 HIS B N 1
ATOM 5907 C CA . HIS B 1 116 ? 30.812 -11.281 -10.062 1 89.25 116 HIS B CA 1
ATOM 5908 C C . HIS B 1 116 ? 31.234 -10.25 -11.094 1 89.25 116 HIS B C 1
ATOM 5910 O O . HIS B 1 116 ? 32.125 -10.508 -11.906 1 89.25 116 HIS B O 1
ATOM 5916 N N . LEU B 1 117 ? 30.594 -9.109 -11.102 1 94.25 117 LEU B N 1
ATOM 5917 C CA . LEU B 1 117 ? 30.891 -8.047 -12.062 1 94.25 117 LEU B CA 1
ATOM 5918 C C . LEU B 1 117 ? 31.969 -7.105 -11.516 1 94.25 117 LEU B C 1
ATOM 5920 O O . LEU B 1 117 ? 32.562 -6.324 -12.273 1 94.25 117 LEU B O 1
ATOM 5924 N N . ILE B 1 118 ? 32.188 -7.137 -10.211 1 96.88 118 ILE B N 1
ATOM 5925 C CA . ILE B 1 118 ? 33.094 -6.18 -9.57 1 96.88 118 ILE B CA 1
ATOM 5926 C C . ILE B 1 118 ? 34.531 -6.578 -9.828 1 96.88 118 ILE B C 1
ATOM 5928 O O . ILE B 1 118 ? 34.969 -7.652 -9.422 1 96.88 118 ILE B O 1
ATOM 5932 N N . PRO B 1 119 ? 35.25 -5.703 -10.492 1 96.31 119 PRO B N 1
ATOM 5933 C CA . PRO B 1 119 ? 36.656 -6.035 -10.75 1 96.31 119 PRO B CA 1
ATOM 5934 C C . PRO B 1 119 ? 37.438 -6.324 -9.477 1 96.31 119 PRO B C 1
ATOM 5936 O O . PRO B 1 119 ? 37.188 -5.703 -8.438 1 96.31 119 PRO B O 1
ATOM 5939 N N . PRO B 1 120 ? 38.438 -7.238 -9.602 1 95 120 PRO B N 1
ATOM 5940 C CA . PRO B 1 120 ? 39.25 -7.531 -8.43 1 95 120 PRO B CA 1
ATOM 5941 C C . PRO B 1 120 ? 39.969 -6.293 -7.887 1 95 120 PRO B C 1
ATOM 5943 O O . PRO B 1 120 ? 40.469 -5.473 -8.664 1 95 120 PRO B O 1
ATOM 5946 N N . GLY B 1 121 ? 39.969 -6.148 -6.668 1 94.81 121 GLY B N 1
ATOM 5947 C CA . GLY B 1 121 ? 40.688 -5.051 -6.031 1 94.81 121 GLY B CA 1
ATOM 5948 C C . GLY B 1 121 ? 39.812 -3.844 -5.77 1 94.81 121 GLY B C 1
ATOM 5949 O O . GLY B 1 121 ? 40.156 -2.959 -4.992 1 94.81 121 GLY B O 1
ATOM 5950 N N . THR B 1 122 ? 38.656 -3.801 -6.48 1 97.44 122 THR B N 1
ATOM 5951 C CA . THR B 1 122 ? 37.75 -2.684 -6.277 1 97.44 122 THR B CA 1
ATOM 5952 C C . THR B 1 122 ? 37.125 -2.75 -4.891 1 97.44 122 THR B C 1
ATOM 5954 O O . THR B 1 122 ? 36.562 -3.783 -4.5 1 97.44 122 THR B O 1
ATOM 5957 N N . LYS B 1 123 ? 37.25 -1.719 -4.121 1 97.75 123 LYS B N 1
ATOM 5958 C CA . LYS B 1 123 ? 36.625 -1.631 -2.809 1 97.75 123 LYS B CA 1
ATOM 5959 C C . LYS B 1 123 ? 35.188 -1.132 -2.924 1 97.75 123 LYS B C 1
ATOM 5961 O O . LYS B 1 123 ? 34.906 -0.203 -3.686 1 97.75 123 LYS B O 1
ATOM 5966 N N . VAL B 1 124 ? 34.25 -1.797 -2.178 1 98.31 124 VAL B N 1
ATOM 5967 C CA . VAL B 1 124 ? 32.844 -1.45 -2.268 1 98.31 124 VAL B CA 1
ATOM 5968 C C . VAL B 1 124 ? 32.438 -0.589 -1.069 1 98.31 124 VAL B C 1
ATOM 5970 O O . VAL B 1 124 ? 32.75 -0.939 0.077 1 98.31 124 VAL B O 1
ATOM 5973 N N . LEU B 1 125 ? 31.875 0.532 -1.329 1 97.94 125 LEU B N 1
ATOM 5974 C CA . LEU B 1 125 ? 31.266 1.402 -0.33 1 97.94 125 LEU B CA 1
ATOM 5975 C C . LEU B 1 125 ? 29.766 1.529 -0.563 1 97.94 125 LEU B C 1
ATOM 5977 O O . LEU B 1 125 ? 29.297 1.319 -1.68 1 97.94 125 LEU B O 1
ATOM 5981 N N . SER B 1 126 ? 28.984 1.711 0.432 1 98.06 126 SER B N 1
ATOM 5982 C CA . SER B 1 126 ? 27.531 1.93 0.346 1 98.06 126 SER B CA 1
ATOM 5983 C C . SER B 1 126 ? 27.078 3.008 1.324 1 98.06 126 SER B C 1
ATOM 5985 O O . SER B 1 126 ? 27.906 3.697 1.926 1 98.06 126 SER B O 1
ATOM 5987 N N . LEU B 1 127 ? 25.75 3.123 1.482 1 97.69 127 LEU B N 1
ATOM 5988 C CA . LEU B 1 127 ? 25.188 4.102 2.408 1 97.69 127 LEU B CA 1
ATOM 5989 C C . LEU B 1 127 ? 25.047 3.51 3.805 1 97.69 127 LEU B C 1
ATOM 5991 O O . LEU B 1 127 ? 24.656 4.211 4.746 1 97.69 127 LEU B O 1
ATOM 5995 N N . ASP B 1 128 ? 25.406 2.273 4.035 1 97 128 ASP B N 1
ATOM 5996 C CA . ASP B 1 128 ? 25.125 1.554 5.273 1 97 128 ASP B CA 1
ATOM 5997 C C . ASP B 1 128 ? 25.812 2.211 6.465 1 97 128 ASP B C 1
ATOM 5999 O O . ASP B 1 128 ? 25.266 2.256 7.566 1 97 128 ASP B O 1
ATOM 6003 N N . PRO B 1 129 ? 27.016 2.754 6.258 1 95.69 129 PRO B N 1
ATOM 6004 C CA . PRO B 1 129 ? 27.656 3.438 7.387 1 95.69 129 PRO B CA 1
ATOM 6005 C C . PRO B 1 129 ? 26.859 4.645 7.871 1 95.69 129 PRO B C 1
ATOM 6007 O O . PRO B 1 129 ? 27.078 5.125 8.984 1 95.69 129 PRO B O 1
ATOM 6010 N N . LEU B 1 130 ? 25.938 5.184 7.055 1 97 130 LEU B N 1
ATOM 6011 C CA . LEU B 1 130 ? 25.141 6.348 7.422 1 97 130 LEU B CA 1
ATOM 6012 C C . LEU B 1 130 ? 23.906 5.93 8.219 1 97 130 LEU B C 1
ATOM 6014 O O . LEU B 1 130 ? 23.172 6.781 8.734 1 97 130 LEU B O 1
ATOM 6018 N N . LYS B 1 131 ? 23.625 4.609 8.312 1 97.12 131 LYS B N 1
ATOM 6019 C CA . LYS B 1 131 ? 22.438 4.133 9 1 97.12 131 LYS B CA 1
ATOM 6020 C C . LYS B 1 131 ? 22.422 4.57 10.461 1 97.12 131 LYS B C 1
ATOM 6022 O O . LYS B 1 131 ? 23.484 4.641 11.094 1 97.12 131 LYS B O 1
ATOM 6027 N N . LEU B 1 132 ? 21.234 4.781 10.898 1 97.75 132 LEU B N 1
ATOM 6028 C CA . LEU B 1 132 ? 21.047 5.008 12.328 1 97.75 132 LEU B CA 1
ATOM 6029 C C . LEU B 1 132 ? 21.375 3.756 13.125 1 97.75 132 LEU B C 1
ATOM 6031 O O . LEU B 1 132 ? 21.328 2.643 12.594 1 97.75 132 LEU B O 1
ATOM 6035 N N . PRO B 1 133 ? 21.812 3.98 14.422 1 96.44 133 PRO B N 1
ATOM 6036 C CA . PRO B 1 133 ? 22.016 2.814 15.281 1 96.44 133 PRO B CA 1
ATOM 6037 C C . PRO B 1 133 ? 20.781 1.93 15.383 1 96.44 133 PRO B C 1
ATOM 6039 O O . PRO B 1 133 ? 19.656 2.434 15.352 1 96.44 133 PRO B O 1
ATOM 6042 N N . ALA B 1 134 ? 20.969 0.643 15.555 1 95.94 134 ALA B N 1
ATOM 6043 C CA . ALA B 1 134 ? 19.906 -0.356 15.57 1 95.94 134 ALA B CA 1
ATOM 6044 C C . ALA B 1 134 ? 18.859 -0.032 16.625 1 95.94 134 ALA B C 1
ATOM 6046 O O . ALA B 1 134 ? 17.656 -0.261 16.422 1 95.94 134 ALA B O 1
ATOM 6047 N N . GLU B 1 135 ? 19.281 0.511 17.703 1 95.25 135 GLU B N 1
ATOM 6048 C CA . GLU B 1 135 ? 18.391 0.779 18.828 1 95.25 135 GLU B CA 1
ATOM 6049 C C . GLU B 1 135 ? 17.422 1.918 18.516 1 95.25 135 GLU B C 1
ATOM 6051 O O . GLU B 1 135 ? 16.438 2.131 19.234 1 95.25 135 GLU B O 1
ATOM 6056 N N . MET B 1 136 ? 17.672 2.633 17.406 1 96.69 136 MET B N 1
ATOM 6057 C CA . MET B 1 136 ? 16.797 3.75 17.047 1 96.69 136 MET B CA 1
ATOM 6058 C C . MET B 1 136 ? 15.789 3.334 15.977 1 96.69 136 MET B C 1
ATOM 6060 O O . MET B 1 136 ? 14.938 4.133 15.586 1 96.69 136 MET B O 1
ATOM 6064 N N . LEU B 1 137 ? 15.914 2.123 15.531 1 96.5 137 LEU B N 1
ATOM 6065 C CA . LEU B 1 137 ? 15.055 1.682 14.445 1 96.5 137 LEU B CA 1
ATOM 6066 C C . LEU B 1 137 ? 13.789 1.028 14.977 1 96.5 137 LEU B C 1
ATOM 6068 O O . LEU B 1 137 ? 13.852 0.023 15.688 1 96.5 137 LEU B O 1
ATOM 6072 N N . THR B 1 138 ? 12.711 1.604 14.641 1 93.94 138 THR B N 1
ATOM 6073 C CA . THR B 1 138 ? 11.414 1.007 14.953 1 93.94 138 THR B CA 1
ATOM 6074 C C . THR B 1 138 ? 11.195 -0.268 14.141 1 93.94 138 THR B C 1
ATOM 6076 O O . THR B 1 138 ? 10.711 -1.271 14.664 1 93.94 138 THR B O 1
ATOM 6079 N N . ASP B 1 139 ? 11.562 -0.272 12.859 1 92.38 139 ASP B N 1
ATOM 6080 C CA . ASP B 1 139 ? 11.562 -1.422 11.961 1 92.38 139 ASP B CA 1
ATOM 6081 C C . ASP B 1 139 ? 12.977 -1.774 11.516 1 92.38 139 ASP B C 1
ATOM 6083 O O . ASP B 1 139 ? 13.469 -1.241 10.523 1 92.38 139 ASP B O 1
ATOM 6087 N N . PRO B 1 140 ? 13.477 -2.707 12.156 1 92 140 PRO B N 1
ATOM 6088 C CA . PRO B 1 140 ? 14.859 -3.045 11.836 1 92 140 PRO B CA 1
ATOM 6089 C C . PRO B 1 140 ? 14.984 -3.818 10.523 1 92 140 PRO B C 1
ATOM 6091 O O . PRO B 1 140 ? 16.078 -3.893 9.945 1 92 140 PRO B O 1
ATOM 6094 N N . GLY B 1 141 ? 13.992 -4.375 10.008 1 87.94 141 GLY B N 1
ATOM 6095 C CA . GLY B 1 141 ? 14.039 -5.184 8.797 1 87.94 141 GLY B CA 1
ATOM 6096 C C . GLY B 1 141 ? 14.07 -4.359 7.527 1 87.94 141 GLY B C 1
ATOM 6097 O O . GLY B 1 141 ? 14.531 -4.836 6.484 1 87.94 141 GLY B O 1
ATOM 6098 N N . ARG B 1 142 ? 13.664 -3.141 7.637 1 91.81 142 ARG B N 1
ATOM 6099 C CA . ARG B 1 142 ? 13.609 -2.219 6.504 1 91.81 142 ARG B CA 1
ATOM 6100 C C . ARG B 1 142 ? 14.07 -0.823 6.914 1 91.81 142 ARG B C 1
ATOM 6102 O O . ARG B 1 142 ? 13.266 -0.007 7.371 1 91.81 142 ARG B O 1
ATOM 6109 N N . TYR B 1 143 ? 15.203 -0.504 6.516 1 96.19 143 TYR B N 1
ATOM 6110 C CA . TYR B 1 143 ? 15.805 0.713 7.043 1 96.19 143 TYR B CA 1
ATOM 6111 C C . TYR B 1 143 ? 14.992 1.941 6.648 1 96.19 143 TYR B C 1
ATOM 6113 O O . TYR B 1 143 ? 14.797 2.85 7.461 1 96.19 143 TYR B O 1
ATOM 6121 N N . LEU B 1 144 ? 14.461 2.012 5.441 1 95.5 144 LEU B N 1
ATOM 6122 C CA . LEU B 1 144 ? 13.789 3.207 4.949 1 95.5 144 LEU B CA 1
ATOM 6123 C C . LEU B 1 144 ? 12.297 3.162 5.273 1 95.5 144 LEU B C 1
ATOM 6125 O O . LEU B 1 144 ? 11.508 3.896 4.676 1 95.5 144 LEU B O 1
ATOM 6129 N N . ALA B 1 145 ? 11.922 2.324 6.223 1 94 145 ALA B N 1
ATOM 6130 C CA . ALA B 1 145 ? 10.539 2.355 6.699 1 94 145 ALA B CA 1
ATOM 6131 C C . ALA B 1 145 ? 10.203 3.711 7.316 1 94 145 ALA B C 1
ATOM 6133 O O . ALA B 1 145 ? 10.992 4.262 8.086 1 94 145 ALA B O 1
ATOM 6134 N N . PRO B 1 146 ? 9.031 4.223 7.07 1 93.56 146 PRO B N 1
ATOM 6135 C CA . PRO B 1 146 ? 8.672 5.566 7.539 1 93.56 146 PRO B CA 1
ATOM 6136 C C . PRO B 1 146 ? 8.742 5.695 9.062 1 93.56 146 PRO B C 1
ATOM 6138 O O . PRO B 1 146 ? 9.188 6.723 9.578 1 93.56 146 PRO B O 1
ATOM 6141 N N . LEU B 1 147 ? 8.438 4.648 9.797 1 95.12 147 LEU B N 1
ATOM 6142 C CA . LEU B 1 147 ? 8.375 4.723 11.25 1 95.12 147 LEU B CA 1
ATOM 6143 C C . LEU B 1 147 ? 9.773 4.832 11.852 1 95.12 147 LEU B C 1
ATOM 6145 O O . LEU B 1 147 ? 9.922 5.203 13.016 1 95.12 147 LEU B O 1
ATOM 6149 N N . ASN B 1 148 ? 10.758 4.457 11.039 1 97 148 ASN B N 1
ATOM 6150 C CA . ASN B 1 148 ? 12.125 4.664 11.5 1 97 148 ASN B CA 1
ATOM 6151 C C . ASN B 1 148 ? 12.484 6.145 11.523 1 97 148 ASN B C 1
ATOM 6153 O O . ASN B 1 148 ? 13.484 6.531 12.141 1 97 148 ASN B O 1
ATOM 6157 N N . PHE B 1 149 ? 11.609 6.926 10.859 1 96.62 149 PHE B N 1
ATOM 6158 C CA . PHE B 1 149 ? 11.977 8.32 10.672 1 96.62 149 PHE B CA 1
ATOM 6159 C C . PHE B 1 149 ? 10.812 9.242 11.016 1 96.62 149 PHE B C 1
ATOM 6161 O O . PHE B 1 149 ? 10.469 10.133 10.234 1 96.62 149 PHE B O 1
ATOM 6168 N N . ALA B 1 150 ? 10.18 9.016 12.164 1 95.81 150 ALA B N 1
ATOM 6169 C CA . ALA B 1 150 ? 9.227 9.961 12.727 1 95.81 150 ALA B CA 1
ATOM 6170 C C . ALA B 1 150 ? 9.938 11.18 13.305 1 95.81 150 ALA B C 1
ATOM 6172 O O . ALA B 1 150 ? 10.258 11.219 14.492 1 95.81 150 ALA B O 1
ATOM 6173 N N . THR B 1 151 ? 10.094 12.117 12.398 1 96.25 151 THR B N 1
ATOM 6174 C CA . THR B 1 151 ? 10.938 13.242 12.781 1 96.25 151 THR B CA 1
ATOM 6175 C C . THR B 1 151 ? 10.242 14.57 12.477 1 96.25 151 THR B C 1
ATOM 6177 O O . THR B 1 151 ? 9.273 14.609 11.719 1 96.25 151 THR B O 1
ATOM 6180 N N . ASN B 1 152 ? 10.703 15.602 13.117 1 96.56 152 ASN B N 1
ATOM 6181 C CA . ASN B 1 152 ? 10.305 16.984 12.844 1 96.56 152 ASN B CA 1
ATOM 6182 C C . ASN B 1 152 ? 11.336 17.969 13.375 1 96.56 152 ASN B C 1
ATOM 6184 O O . ASN B 1 152 ? 12.273 17.594 14.07 1 96.56 152 ASN B O 1
ATOM 6188 N N . PHE B 1 153 ? 11.234 19.203 12.852 1 97.12 153 PHE B N 1
ATOM 6189 C CA . PHE B 1 153 ? 12.031 20.328 13.336 1 97.12 153 PHE B CA 1
ATOM 6190 C C . PHE B 1 153 ? 11.156 21.359 14.047 1 97.12 153 PHE B C 1
ATOM 6192 O O . PHE B 1 153 ? 10.023 21.609 13.625 1 97.12 153 PHE B O 1
ATOM 6199 N N . ALA B 1 154 ? 11.68 21.922 15.094 1 97.06 154 ALA B N 1
ATOM 6200 C CA . ALA B 1 154 ? 10.984 23 15.789 1 97.06 154 ALA B CA 1
ATOM 6201 C C . ALA B 1 154 ? 11.875 24.234 15.945 1 97.06 154 ALA B C 1
ATOM 6203 O O . ALA B 1 154 ? 13.062 24.109 16.25 1 97.06 154 ALA B O 1
ATOM 6204 N N . PHE B 1 155 ? 11.305 25.406 15.664 1 97.38 155 PHE B N 1
ATOM 6205 C CA . PHE B 1 155 ? 11.984 26.641 16.078 1 97.38 155 PHE B CA 1
ATOM 6206 C C . PHE B 1 155 ? 12.242 26.641 17.578 1 97.38 155 PHE B C 1
ATOM 6208 O O . PHE B 1 155 ? 11.344 26.344 18.359 1 97.38 155 PHE B O 1
ATOM 6215 N N . PHE B 1 156 ? 13.492 27 17.938 1 98.38 156 PHE B N 1
ATOM 6216 C CA . PHE B 1 156 ? 13.844 26.891 19.344 1 98.38 156 PHE B CA 1
ATOM 6217 C C . PHE B 1 156 ? 14.773 28.031 19.766 1 98.38 156 PHE B C 1
ATOM 6219 O O . PHE B 1 156 ? 15.844 28.203 19.172 1 98.38 156 PHE B O 1
ATOM 6226 N N . ARG B 1 157 ? 14.352 28.781 20.703 1 98 157 ARG B N 1
ATOM 6227 C CA . ARG B 1 157 ? 15.07 29.984 21.094 1 98 157 ARG B CA 1
ATOM 6228 C C . ARG B 1 157 ? 15.078 30.141 22.609 1 98 157 ARG B C 1
ATOM 6230 O O . ARG B 1 157 ? 14.07 29.859 23.281 1 98 157 ARG B O 1
ATOM 6237 N N . ASP B 1 158 ? 16.25 30.453 23.188 1 98 158 ASP B N 1
ATOM 6238 C CA . ASP B 1 158 ? 16.438 30.969 24.547 1 98 158 ASP B CA 1
ATOM 6239 C C . ASP B 1 158 ? 17.422 32.125 24.578 1 98 158 ASP B C 1
ATOM 6241 O O . ASP B 1 158 ? 18.609 31.922 24.859 1 98 158 ASP B O 1
ATOM 6245 N N . SER B 1 159 ? 16.922 33.25 24.312 1 96.06 159 SER B N 1
ATOM 6246 C CA . SER B 1 159 ? 17.781 34.406 24.203 1 96.06 159 SER B CA 1
ATOM 6247 C C . SER B 1 159 ? 17 35.688 24.438 1 96.06 159 SER B C 1
ATOM 6249 O O . SER B 1 159 ? 15.852 35.812 24.016 1 96.06 159 SER B O 1
ATOM 6251 N N . GLY B 1 160 ? 17.641 36.656 25.094 1 91.25 160 GLY B N 1
ATOM 6252 C CA . GLY B 1 160 ? 17.078 37.969 25.266 1 91.25 160 GLY B CA 1
ATOM 6253 C C . GLY B 1 160 ? 15.773 37.969 26.062 1 91.25 160 GLY B C 1
ATOM 6254 O O . GLY B 1 160 ? 14.875 38.781 25.781 1 91.25 160 GLY B O 1
ATOM 6255 N N . GLY B 1 161 ? 15.602 37.062 26.828 1 91.25 161 GLY B N 1
ATOM 6256 C CA . GLY B 1 161 ? 14.398 37 27.641 1 91.25 161 GLY B CA 1
ATOM 6257 C C . GLY B 1 161 ? 13.25 36.312 26.953 1 91.25 161 GLY B C 1
ATOM 6258 O O . GLY B 1 161 ? 12.141 36.219 27.484 1 91.25 161 GLY B O 1
ATOM 6259 N N . HIS B 1 162 ? 13.523 35.781 25.75 1 94.94 162 HIS B N 1
ATOM 6260 C CA . HIS B 1 162 ? 12.523 35.031 25 1 94.94 162 HIS B CA 1
ATOM 6261 C C . HIS B 1 162 ? 12.812 33.531 25.062 1 94.94 162 HIS B C 1
ATOM 6263 O O . HIS B 1 162 ? 13.945 33.094 24.844 1 94.94 162 HIS B O 1
ATOM 6269 N N . HIS B 1 163 ? 11.805 32.75 25.406 1 96.62 163 HIS B N 1
ATOM 6270 C CA . HIS B 1 163 ? 11.898 31.312 25.516 1 96.62 163 HIS B CA 1
ATOM 6271 C C . HIS B 1 163 ? 10.891 30.609 24.609 1 96.62 163 HIS B C 1
ATOM 6273 O O . HIS B 1 163 ? 9.93 31.234 24.156 1 96.62 163 HIS B O 1
ATOM 6279 N N . THR B 1 164 ? 11.211 29.391 24.297 1 97.06 164 THR B N 1
ATOM 6280 C CA . THR B 1 164 ? 10.305 28.547 23.516 1 97.06 164 THR B CA 1
ATOM 6281 C C . THR B 1 164 ? 9.977 27.266 24.266 1 97.06 164 THR B C 1
ATOM 6283 O O . THR B 1 164 ? 10.805 26.75 25.016 1 97.06 164 THR B O 1
ATOM 6286 N N . ARG B 1 165 ? 8.797 26.859 24.062 1 96.12 165 ARG B N 1
ATOM 6287 C CA . ARG B 1 165 ? 8.32 25.609 24.672 1 96.12 165 ARG B CA 1
ATOM 6288 C C . ARG B 1 165 ? 7.617 24.734 23.641 1 96.12 165 ARG B C 1
ATOM 6290 O O . ARG B 1 165 ? 6.613 25.141 23.047 1 96.12 165 ARG B O 1
ATOM 6297 N N . LEU B 1 166 ? 8.195 23.547 23.375 1 96.88 166 LEU B N 1
ATOM 6298 C CA . LEU B 1 166 ? 7.543 22.531 22.547 1 96.88 166 LEU B CA 1
ATOM 6299 C C . LEU B 1 166 ? 6.656 21.625 23.375 1 96.88 166 LEU B C 1
ATOM 6301 O O . LEU B 1 166 ? 7.117 21.031 24.359 1 96.88 166 LEU B O 1
ATOM 6305 N N . VAL B 1 167 ? 5.34 21.531 23.047 1 95.94 167 VAL B N 1
ATOM 6306 C CA . VAL B 1 167 ? 4.406 20.719 23.812 1 95.94 167 VAL B CA 1
ATOM 6307 C C . VAL B 1 167 ? 3.682 19.734 22.906 1 95.94 167 VAL B C 1
ATOM 6309 O O . VAL B 1 167 ? 3.146 20.125 21.859 1 95.94 167 VAL B O 1
ATOM 6312 N N . THR B 1 168 ? 3.684 18.5 23.266 1 94.62 168 THR B N 1
ATOM 6313 C CA . THR B 1 168 ? 2.951 17.438 22.578 1 94.62 168 THR B CA 1
ATOM 6314 C C . THR B 1 168 ? 2.469 16.391 23.562 1 94.62 168 THR B C 1
ATOM 6316 O O . THR B 1 168 ? 2.41 16.625 24.766 1 94.62 168 THR B O 1
ATOM 6319 N N . ALA B 1 169 ? 1.932 15.305 23.031 1 94.19 169 ALA B N 1
ATOM 6320 C CA . ALA B 1 169 ? 1.489 14.188 23.875 1 94.19 169 ALA B CA 1
ATOM 6321 C C . ALA B 1 169 ? 1.938 12.852 23.281 1 94.19 169 ALA B C 1
ATOM 6323 O O . ALA B 1 169 ? 2.205 12.758 22.094 1 94.19 169 ALA B O 1
ATOM 6324 N N . ASN B 1 170 ? 2.031 11.867 24.172 1 94.81 170 ASN B N 1
ATOM 6325 C CA . ASN B 1 170 ? 2.365 10.516 23.719 1 94.81 170 ASN B CA 1
ATOM 6326 C C . ASN B 1 170 ? 1.153 9.805 23.125 1 94.81 170 ASN B C 1
ATOM 6328 O O . ASN B 1 170 ? 0.696 8.797 23.672 1 94.81 170 ASN B O 1
ATOM 6332 N N . TYR B 1 171 ? 0.751 10.25 22.031 1 91.31 171 TYR B N 1
ATOM 6333 C CA . TYR B 1 171 ? -0.37 9.602 21.359 1 91.31 171 TYR B CA 1
ATOM 6334 C C . TYR B 1 171 ? 0.091 8.352 20.609 1 91.31 171 TYR B C 1
ATOM 6336 O O . TYR B 1 171 ? -0.729 7.531 20.203 1 91.31 171 TYR B O 1
ATOM 6344 N N . TRP B 1 172 ? 1.367 8.047 20.422 1 92.25 172 TRP B N 1
ATOM 6345 C CA . TRP B 1 172 ? 1.921 6.883 19.734 1 92.25 172 TRP B CA 1
ATOM 6346 C C . TRP B 1 172 ? 1.587 5.598 20.484 1 92.25 172 TRP B C 1
ATOM 6348 O O . TRP B 1 172 ? 1.345 4.555 19.875 1 92.25 172 TRP B O 1
ATOM 6358 N N . SER B 1 173 ? 1.599 5.699 21.766 1 91.81 173 SER B N 1
ATOM 6359 C CA . SER B 1 173 ? 1.279 4.531 22.578 1 91.81 173 SER B CA 1
ATOM 6360 C C . SER B 1 173 ? -0.163 4.086 22.375 1 91.81 173 SER B C 1
ATOM 6362 O O . SER B 1 173 ? -0.468 2.893 22.453 1 91.81 173 SER B O 1
ATOM 6364 N N . ALA B 1 174 ? -0.988 5.039 22.078 1 86.19 174 ALA B N 1
ATOM 6365 C CA . ALA B 1 174 ? -2.377 4.695 21.781 1 86.19 174 ALA B CA 1
ATOM 6366 C C . ALA B 1 174 ? -2.48 3.932 20.469 1 86.19 174 ALA B C 1
ATOM 6368 O O . ALA B 1 174 ? -3.43 3.174 20.25 1 86.19 174 ALA B O 1
ATOM 6369 N N . TYR B 1 175 ? -1.46 4.059 19.656 1 86.19 175 TYR B N 1
ATOM 6370 C CA . TYR B 1 175 ? -1.407 3.334 18.391 1 86.19 175 TYR B CA 1
ATOM 6371 C C . TYR B 1 175 ? -0.701 1.994 18.562 1 86.19 175 TYR B C 1
ATOM 6373 O O . TYR B 1 175 ? -0.574 1.227 17.609 1 86.19 175 TYR B O 1
ATOM 6381 N N . GLY B 1 176 ? -0.184 1.782 19.766 1 88.19 176 GLY B N 1
ATOM 6382 C CA . GLY B 1 176 ? 0.402 0.474 20.016 1 88.19 176 GLY B CA 1
ATOM 6383 C C . GLY B 1 176 ? 1.896 0.528 20.266 1 88.19 176 GLY B C 1
ATOM 6384 O O . GLY B 1 176 ? 2.543 -0.51 20.422 1 88.19 176 GLY B O 1
ATOM 6385 N N . ALA B 1 177 ? 2.441 1.715 20.344 1 92.56 177 ALA B N 1
ATOM 6386 C CA . ALA B 1 177 ? 3.867 1.815 20.656 1 92.56 177 ALA B CA 1
ATOM 6387 C C . ALA B 1 177 ? 4.152 1.356 22.078 1 92.56 177 ALA B C 1
ATOM 6389 O O . ALA B 1 177 ? 3.449 1.745 23.016 1 92.56 177 ALA B O 1
ATOM 6390 N N . ALA B 1 178 ? 5.094 0.518 22.297 1 89.06 178 ALA B N 1
ATOM 6391 C CA . ALA B 1 178 ? 5.359 -0.049 23.609 1 89.06 178 ALA B CA 1
ATOM 6392 C C . ALA B 1 178 ? 6.164 0.92 24.469 1 89.06 178 ALA B C 1
ATOM 6394 O O . ALA B 1 178 ? 5.797 1.197 25.625 1 89.06 178 ALA B O 1
ATOM 6395 N N . SER B 1 179 ? 7.324 1.415 23.938 1 90.69 179 SER B N 1
ATOM 6396 C CA . SER B 1 179 ? 8.172 2.303 24.719 1 90.69 179 SER B CA 1
ATOM 6397 C C . SER B 1 179 ? 8.828 3.365 23.844 1 90.69 179 SER B C 1
ATOM 6399 O O . SER B 1 179 ? 10.055 3.447 23.766 1 90.69 179 SER B O 1
ATOM 6401 N N . PRO B 1 180 ? 7.945 4.215 23.391 1 96.25 180 PRO B N 1
ATOM 6402 C CA . PRO B 1 180 ? 8.547 5.246 22.547 1 96.25 180 PRO B CA 1
ATOM 6403 C C . PRO B 1 180 ? 9.367 6.258 23.344 1 96.25 180 PRO B C 1
ATOM 6405 O O . PRO B 1 180 ? 9.141 6.434 24.531 1 96.25 180 PRO B O 1
ATOM 6408 N N . ARG B 1 181 ? 10.352 6.855 22.766 1 97.62 181 ARG B N 1
ATOM 6409 C CA . ARG B 1 181 ? 11.18 7.91 23.359 1 97.62 181 ARG B CA 1
ATOM 6410 C C . ARG B 1 181 ? 11.539 8.961 22.312 1 97.62 181 ARG B C 1
ATOM 6412 O O . ARG B 1 181 ? 11.398 8.727 21.109 1 97.62 181 ARG B O 1
ATOM 6419 N N . LEU B 1 182 ? 12.031 10.062 22.75 1 98 182 LEU B N 1
ATOM 6420 C CA . LEU B 1 182 ? 12.5 11.109 21.859 1 98 182 LEU B CA 1
ATOM 6421 C C . LEU B 1 182 ? 14.023 11.156 21.828 1 98 182 LEU B C 1
ATOM 6423 O O . LEU B 1 182 ? 14.68 11.047 22.859 1 98 182 LEU B O 1
ATOM 6427 N N . TRP B 1 183 ? 14.555 11.148 20.703 1 98.56 183 TRP B N 1
ATOM 6428 C CA . TRP B 1 183 ? 15.93 11.602 20.5 1 98.56 183 TRP B CA 1
ATOM 6429 C C . TRP B 1 183 ? 15.953 13.039 19.984 1 98.56 183 TRP B C 1
ATOM 6431 O O . TRP B 1 183 ? 15.297 13.367 19 1 98.56 183 TRP B O 1
ATOM 6441 N N . LEU B 1 184 ? 16.688 13.906 20.672 1 98.69 184 LEU B N 1
ATOM 6442 C CA . LEU B 1 184 ? 16.641 15.336 20.406 1 98.69 184 LEU B CA 1
ATOM 6443 C C . LEU B 1 184 ? 18.047 15.883 20.125 1 98.69 184 LEU B C 1
ATOM 6445 O O . LEU B 1 184 ? 19.016 15.453 20.734 1 98.69 184 LEU B O 1
ATOM 6449 N N . CYS B 1 185 ? 18.094 16.734 19.188 1 98.69 185 CYS B N 1
ATOM 6450 C CA . CYS B 1 185 ? 19.328 17.422 18.828 1 98.69 185 CYS B CA 1
ATOM 6451 C C . CYS B 1 185 ? 19.078 18.922 18.641 1 98.69 185 CYS B C 1
ATOM 6453 O O . CYS B 1 185 ? 18.312 19.312 17.766 1 98.69 185 CYS B O 1
ATOM 6455 N N . LEU B 1 186 ? 19.734 19.734 19.453 1 98.81 186 LEU B N 1
ATOM 6456 C CA . LEU B 1 186 ? 19.547 21.188 19.438 1 98.81 186 LEU B CA 1
ATOM 6457 C C . LEU B 1 186 ? 20.672 21.875 18.656 1 98.81 186 LEU B C 1
ATOM 6459 O O . LEU B 1 186 ? 21.844 21.672 18.953 1 98.81 186 LEU B O 1
ATOM 6463 N N . PHE B 1 187 ? 20.281 22.672 17.656 1 98.62 187 PHE B N 1
ATOM 6464 C CA . PHE B 1 187 ? 21.234 23.422 16.844 1 98.62 187 PHE B CA 1
ATOM 6465 C C . PHE B 1 187 ? 21.125 24.922 17.141 1 98.62 187 PHE B C 1
ATOM 6467 O O . PHE B 1 187 ? 20.016 25.438 17.328 1 98.62 187 PHE B O 1
ATOM 6474 N N . ASP B 1 188 ? 22.219 25.609 17.125 1 98.38 188 ASP B N 1
ATOM 6475 C CA . ASP B 1 188 ? 22.172 27.078 17.188 1 98.38 188 ASP B CA 1
ATOM 6476 C C . ASP B 1 188 ? 22.031 27.688 15.789 1 98.38 188 ASP B C 1
ATOM 6478 O O . ASP B 1 188 ? 21.75 26.969 14.82 1 98.38 188 ASP B O 1
ATOM 6482 N N . HIS B 1 189 ? 22.172 28.984 15.664 1 97.94 189 HIS B N 1
ATOM 6483 C CA . HIS B 1 189 ? 21.906 29.688 14.414 1 97.94 189 HIS B CA 1
ATOM 6484 C C . HIS B 1 189 ? 22.938 29.344 13.352 1 97.94 189 HIS B C 1
ATOM 6486 O O . HIS B 1 189 ? 22.688 29.531 12.156 1 97.94 189 HIS B O 1
ATOM 6492 N N . THR B 1 190 ? 24.109 28.828 13.773 1 98.19 190 THR B N 1
ATOM 6493 C CA . THR B 1 190 ? 25.156 28.484 12.82 1 98.19 190 THR B CA 1
ATOM 6494 C C . THR B 1 190 ? 25.062 27 12.445 1 98.19 190 THR B C 1
ATOM 6496 O O . THR B 1 190 ? 25.875 26.516 11.656 1 98.19 190 THR B O 1
ATOM 6499 N N . GLY B 1 191 ? 24.141 26.297 13.062 1 97.88 191 GLY B N 1
ATOM 6500 C CA . GLY B 1 191 ? 24.016 24.875 12.797 1 97.88 191 GLY B CA 1
ATOM 6501 C C . GLY B 1 191 ? 24.875 24.016 13.703 1 97.88 191 GLY B C 1
ATOM 6502 O O . GLY B 1 191 ? 24.938 22.797 13.547 1 97.88 191 GLY B O 1
ATOM 6503 N N . THR B 1 192 ? 25.547 24.656 14.664 1 97.81 192 THR B N 1
ATOM 6504 C CA . THR B 1 192 ? 26.359 23.922 15.633 1 97.81 192 THR B CA 1
ATOM 6505 C C . THR B 1 192 ? 25.469 23.203 16.641 1 97.81 192 THR B C 1
ATOM 6507 O O . THR B 1 192 ? 24.5 23.797 17.156 1 97.81 192 THR B O 1
ATOM 6510 N N . VAL B 1 193 ? 25.828 22 16.953 1 98.19 193 VAL B N 1
ATOM 6511 C CA . VAL B 1 193 ? 25.078 21.234 17.953 1 98.19 193 VAL B CA 1
ATOM 6512 C C . VAL B 1 193 ? 25.375 21.75 19.344 1 98.19 193 VAL B C 1
ATOM 6514 O O . VAL B 1 193 ? 26.531 21.75 19.781 1 98.19 193 VAL B O 1
ATOM 6517 N N . LEU B 1 194 ? 24.328 22.141 20 1 98.62 194 LEU B N 1
ATOM 6518 C CA . LEU B 1 194 ? 24.484 22.641 21.359 1 98.62 194 LEU B CA 1
ATOM 6519 C C . LEU B 1 194 ? 24.297 21.516 22.375 1 98.62 194 LEU B C 1
ATOM 6521 O O . LEU B 1 194 ? 24.953 21.484 23.406 1 98.62 194 LEU B O 1
ATOM 6525 N N . ALA B 1 195 ? 23.422 20.672 22.094 1 98.56 195 ALA B N 1
ATOM 6526 C CA . ALA B 1 195 ? 23.109 19.547 22.969 1 98.56 195 ALA B CA 1
ATOM 6527 C C . ALA B 1 195 ? 22.422 18.422 22.203 1 98.56 195 ALA B C 1
ATOM 6529 O O . ALA B 1 195 ? 21.75 18.656 21.203 1 98.56 195 ALA B O 1
ATOM 6530 N N . GLU B 1 196 ? 22.609 17.234 22.609 1 98.06 196 GLU B N 1
ATOM 6531 C CA . GLU B 1 196 ? 21.953 16.016 22.141 1 98.06 196 GLU B CA 1
ATOM 6532 C C . GLU B 1 196 ? 21.562 15.109 23.312 1 98.06 196 GLU B C 1
ATOM 6534 O O . GLU B 1 196 ? 22.375 14.875 24.219 1 98.06 196 GLU B O 1
ATOM 6539 N N . TRP B 1 197 ? 20.266 14.68 23.328 1 98.19 197 TRP B N 1
ATOM 6540 C CA . TRP B 1 197 ? 19.859 13.852 24.469 1 98.19 197 TRP B CA 1
ATOM 6541 C C . TRP B 1 197 ? 18.625 13.023 24.109 1 98.19 197 TRP B C 1
ATOM 6543 O O . TRP B 1 197 ? 18.016 13.211 23.047 1 98.19 197 TRP B O 1
ATOM 6553 N N . THR B 1 198 ? 18.328 12.07 24.922 1 97.5 198 THR B N 1
ATOM 6554 C CA . THR B 1 198 ? 17.125 11.25 24.812 1 97.5 198 THR B CA 1
ATOM 6555 C C . THR B 1 198 ? 16.156 11.562 25.953 1 97.5 198 THR B C 1
ATOM 6557 O O . THR B 1 198 ? 16.578 11.742 27.094 1 97.5 198 THR B O 1
ATOM 6560 N N . GLU B 1 199 ? 14.938 11.773 25.516 1 96.19 199 GLU B N 1
ATOM 6561 C CA . GLU B 1 199 ? 13.875 12.016 26.484 1 96.19 199 GLU B CA 1
ATOM 6562 C C . GLU B 1 199 ? 12.898 10.844 26.547 1 96.19 199 GLU B C 1
ATOM 6564 O O . GLU B 1 199 ? 12.352 10.43 25.531 1 96.19 199 GLU B O 1
ATOM 6569 N N . ALA B 1 200 ? 12.688 10.281 27.781 1 94.5 200 ALA B N 1
ATOM 6570 C CA . ALA B 1 200 ? 11.641 9.281 27.953 1 94.5 200 ALA B CA 1
ATOM 6571 C C . ALA B 1 200 ? 10.258 9.922 27.875 1 94.5 200 ALA B C 1
ATOM 6573 O O . ALA B 1 200 ? 10.07 11.07 28.281 1 94.5 200 ALA B O 1
ATOM 6574 N N . LEU B 1 201 ? 9.328 9.141 27.312 1 96.12 201 LEU B N 1
ATOM 6575 C CA . LEU B 1 201 ? 7.969 9.656 27.234 1 96.12 201 LEU B CA 1
ATOM 6576 C C . LEU B 1 201 ? 7.121 9.156 28.391 1 96.12 201 LEU B C 1
ATOM 6578 O O . LEU B 1 201 ? 7.387 8.086 28.938 1 96.12 201 LEU B O 1
ATOM 6582 N N . PRO B 1 202 ? 6.191 10 28.766 1 94.5 202 PRO B N 1
ATOM 6583 C CA . PRO B 1 202 ? 5.23 9.516 29.766 1 94.5 202 PRO B CA 1
ATOM 6584 C C . PRO B 1 202 ? 4.336 8.406 29.219 1 94.5 202 PRO B C 1
ATOM 6586 O O . PRO B 1 202 ? 4.527 7.941 28.094 1 94.5 202 PRO B O 1
ATOM 6589 N N . GLU B 1 203 ? 3.404 7.949 30.109 1 92.75 203 GLU B N 1
ATOM 6590 C CA . GLU B 1 203 ? 2.439 6.938 29.703 1 92.75 203 GLU B CA 1
ATOM 6591 C C . GLU B 1 203 ? 1.536 7.457 28.578 1 92.75 203 GLU B C 1
ATOM 6593 O O . GLU B 1 203 ? 1.619 8.625 28.203 1 92.75 203 GLU B O 1
ATOM 6598 N N . ALA B 1 204 ? 0.713 6.523 28.109 1 91.81 204 ALA B N 1
ATOM 6599 C CA . ALA B 1 204 ? -0.177 6.844 27 1 91.81 204 ALA B CA 1
ATOM 6600 C C . ALA B 1 204 ? -0.976 8.117 27.281 1 91.81 204 ALA B C 1
ATOM 6602 O O . ALA B 1 204 ? -1.524 8.281 28.375 1 91.81 204 ALA B O 1
ATOM 6603 N N . ASP B 1 205 ? -0.93 9.062 26.359 1 90.75 205 ASP B N 1
ATOM 6604 C CA . ASP B 1 205 ? -1.678 10.32 26.375 1 90.75 205 ASP B CA 1
ATOM 6605 C C . ASP B 1 205 ? -1.06 11.32 27.344 1 90.75 205 ASP B C 1
ATOM 6607 O O . ASP B 1 205 ? -1.645 12.367 27.625 1 90.75 205 ASP B O 1
ATOM 6611 N N . GLY B 1 206 ? 0.063 10.969 27.844 1 94.94 206 GLY B N 1
ATOM 6612 C CA . GLY B 1 206 ? 0.743 11.922 28.703 1 94.94 206 GLY B CA 1
ATOM 6613 C C . GLY B 1 206 ? 1.343 13.086 27.953 1 94.94 206 GLY B C 1
ATOM 6614 O O . GLY B 1 206 ? 1.689 12.961 26.781 1 94.94 206 GLY B O 1
ATOM 6615 N N . THR B 1 207 ? 1.523 14.203 28.656 1 96.38 207 THR B N 1
ATOM 6616 C CA . THR B 1 207 ? 2.041 15.43 28.047 1 96.38 207 THR B CA 1
ATOM 6617 C C . THR B 1 207 ? 3.566 15.398 27.984 1 96.38 207 THR B C 1
ATOM 6619 O O . THR B 1 207 ? 4.223 14.938 28.922 1 96.38 207 THR B O 1
ATOM 6622 N N . VAL B 1 208 ? 4.074 15.805 26.922 1 96.38 208 VAL B N 1
ATOM 6623 C CA . VAL B 1 208 ? 5.512 15.945 26.703 1 96.38 208 VAL B CA 1
ATOM 6624 C C . VAL B 1 208 ? 5.867 17.422 26.516 1 96.38 208 VAL B C 1
ATOM 6626 O O . VAL B 1 208 ? 5.309 18.078 25.641 1 96.38 208 VAL B O 1
ATOM 6629 N N . VAL B 1 209 ? 6.828 17.906 27.328 1 96.88 209 VAL B N 1
ATOM 6630 C CA . VAL B 1 209 ? 7.23 19.312 27.234 1 96.88 209 VAL B CA 1
ATOM 6631 C C . VAL B 1 209 ? 8.75 19.406 27.141 1 96.88 209 VAL B C 1
ATOM 6633 O O . VAL B 1 209 ? 9.469 18.812 27.953 1 96.88 209 VAL B O 1
ATOM 6636 N N . ILE B 1 210 ? 9.227 20.078 26.156 1 97.88 210 ILE B N 1
ATOM 6637 C CA . ILE B 1 210 ? 10.625 20.484 26.062 1 97.88 210 ILE B CA 1
ATOM 6638 C C . ILE B 1 210 ? 10.727 22 26.125 1 97.88 210 ILE B C 1
ATOM 6640 O O . ILE B 1 210 ? 10.328 22.703 25.188 1 97.88 210 ILE B O 1
ATOM 6644 N N . ASP B 1 211 ? 11.25 22.484 27.172 1 97.38 211 ASP B N 1
ATOM 6645 C CA . ASP B 1 211 ? 11.312 23.922 27.453 1 97.38 211 ASP B CA 1
ATOM 6646 C C . ASP B 1 211 ? 12.727 24.453 27.281 1 97.38 211 ASP B C 1
ATOM 6648 O O . ASP B 1 211 ? 13.672 23.938 27.875 1 97.38 211 ASP B O 1
ATOM 6652 N N . SER B 1 212 ? 12.852 25.516 26.516 1 98.25 212 SER B N 1
ATOM 6653 C CA . SER B 1 212 ? 14.18 26.016 26.156 1 98.25 212 SER B CA 1
ATOM 6654 C C . SER B 1 212 ? 14.93 26.5 27.391 1 98.25 212 SER B C 1
ATOM 6656 O O . SER B 1 212 ? 16.141 26.344 27.484 1 98.25 212 SER B O 1
ATOM 6658 N N . ALA B 1 213 ? 14.258 27.109 28.328 1 97.06 213 ALA B N 1
ATOM 6659 C CA . ALA B 1 213 ? 14.906 27.578 29.547 1 97.06 213 ALA B CA 1
ATOM 6660 C C . ALA B 1 213 ? 15.445 26.406 30.359 1 97.06 213 ALA B C 1
ATOM 6662 O O . ALA B 1 213 ? 16.547 26.484 30.906 1 97.06 213 ALA B O 1
ATOM 6663 N N . GLU B 1 214 ? 14.648 25.406 30.484 1 97.12 214 GLU B N 1
ATOM 6664 C CA . GLU B 1 214 ? 15.086 24.203 31.188 1 97.12 214 GLU B CA 1
ATOM 6665 C C . GLU B 1 214 ? 16.281 23.562 30.484 1 97.12 214 GLU B C 1
ATOM 6667 O O . GLU B 1 214 ? 17.234 23.125 31.141 1 97.12 214 GLU B O 1
ATOM 6672 N N . VAL B 1 215 ? 16.203 23.438 29.188 1 98.44 215 VAL B N 1
ATOM 6673 C CA . VAL B 1 215 ? 17.266 22.828 28.406 1 98.44 215 VAL B CA 1
ATOM 6674 C C . VAL B 1 215 ? 18.562 23.594 28.594 1 98.44 215 VAL B C 1
ATOM 6676 O O . VAL B 1 215 ? 19.625 23.016 28.797 1 98.44 215 VAL B O 1
ATOM 6679 N N . ARG B 1 216 ? 18.469 24.906 28.484 1 98.38 216 ARG B N 1
ATOM 6680 C CA . ARG B 1 216 ? 19.656 25.734 28.672 1 98.38 216 ARG B CA 1
ATOM 6681 C C . ARG B 1 216 ? 20.281 25.5 30.047 1 98.38 216 ARG B C 1
ATOM 6683 O O . ARG B 1 216 ? 21.5 25.359 30.156 1 98.38 216 ARG B O 1
ATOM 6690 N N . ARG B 1 217 ? 19.484 25.453 31.062 1 98.12 217 ARG B N 1
ATOM 6691 C CA . ARG B 1 217 ? 19.969 25.219 32.406 1 98.12 217 ARG B CA 1
ATOM 6692 C C . ARG B 1 217 ? 20.578 23.828 32.562 1 98.12 217 ARG B C 1
ATOM 6694 O O . ARG B 1 217 ? 21.688 23.672 33.094 1 98.12 217 ARG B O 1
ATOM 6701 N N . ARG B 1 218 ? 19.891 22.844 32.125 1 98.25 218 ARG B N 1
ATOM 6702 C CA . ARG B 1 218 ? 20.281 21.453 32.219 1 98.25 218 ARG B CA 1
ATOM 6703 C C . ARG B 1 218 ? 21.641 21.219 31.594 1 98.25 218 ARG B C 1
ATOM 6705 O O . ARG B 1 218 ? 22.469 20.484 32.125 1 98.25 218 ARG B O 1
ATOM 6712 N N . PHE B 1 219 ? 21.875 21.859 30.516 1 98.44 219 PHE B N 1
ATOM 6713 C CA . PHE B 1 219 ? 23.094 21.562 29.766 1 98.44 219 PHE B CA 1
ATOM 6714 C C . PHE B 1 219 ? 24.094 22.703 29.891 1 98.44 219 PHE B C 1
ATOM 6716 O O . PHE B 1 219 ? 25.156 22.672 29.266 1 98.44 219 PHE B O 1
ATOM 6723 N N . GLY B 1 220 ? 23.812 23.734 30.625 1 98.25 220 GLY B N 1
ATOM 6724 C CA . GLY B 1 220 ? 24.719 24.859 30.812 1 98.25 220 GLY B CA 1
ATOM 6725 C C . GLY B 1 220 ? 25.062 25.562 29.516 1 98.25 220 GLY B C 1
ATOM 6726 O O . GLY B 1 220 ? 26.234 25.797 29.219 1 98.25 220 GLY B O 1
ATOM 6727 N N . LEU B 1 221 ? 24.016 25.938 28.75 1 98.44 221 LEU B N 1
ATOM 6728 C CA . LEU B 1 221 ? 24.219 26.484 27.422 1 98.44 221 LEU B CA 1
ATOM 6729 C C . LEU B 1 221 ? 24.203 28.016 27.469 1 98.44 221 LEU B C 1
ATOM 6731 O O . LEU B 1 221 ? 23.578 28.609 28.344 1 98.44 221 LEU B O 1
ATOM 6735 N N . PRO B 1 222 ? 24.906 28.688 26.484 1 97.69 222 PRO B N 1
ATOM 6736 C CA . PRO B 1 222 ? 24.672 30.109 26.297 1 97.69 222 PRO B CA 1
ATOM 6737 C C . PRO B 1 222 ? 23.312 30.422 25.672 1 97.69 222 PRO B C 1
ATOM 6739 O O . PRO B 1 222 ? 22.578 29.5 25.312 1 97.69 222 PRO B O 1
ATOM 6742 N N . GLU B 1 223 ? 23 31.719 25.578 1 97.94 223 GLU B N 1
ATOM 6743 C CA . GLU B 1 223 ? 21.812 32.094 24.812 1 97.94 223 GLU B CA 1
ATOM 6744 C C . GLU B 1 223 ? 21.906 31.578 23.375 1 97.94 223 GLU B C 1
ATOM 6746 O O . GLU B 1 223 ? 22.984 31.547 22.781 1 97.94 223 GLU B O 1
ATOM 6751 N N . PHE B 1 224 ? 20.797 31.156 22.859 1 98.31 224 PHE B N 1
ATOM 6752 C CA . PHE B 1 224 ? 20.812 30.609 21.5 1 98.31 224 PHE B CA 1
ATOM 6753 C C . PHE B 1 224 ? 19.484 30.875 20.797 1 98.31 224 PHE B C 1
ATOM 6755 O O . PHE B 1 224 ? 18.484 31.156 21.438 1 98.31 224 PHE B O 1
ATOM 6762 N N . VAL B 1 225 ? 19.547 30.906 19.484 1 97.94 225 VAL B N 1
ATOM 6763 C CA . VAL B 1 225 ? 18.406 30.828 18.578 1 97.94 225 VAL B CA 1
ATOM 6764 C C . VAL B 1 225 ? 18.719 29.812 17.469 1 97.94 225 VAL B C 1
ATOM 6766 O O . VAL B 1 225 ? 19.781 29.844 16.859 1 97.94 225 VAL B O 1
ATOM 6769 N N . GLY B 1 226 ? 17.891 28.859 17.328 1 98 226 GLY B N 1
ATOM 6770 C CA . GLY B 1 226 ? 18.078 27.844 16.312 1 98 226 GLY B CA 1
ATOM 6771 C C . GLY B 1 226 ? 16.891 26.906 16.172 1 98 226 GLY B C 1
ATOM 6772 O O . GLY B 1 226 ? 15.758 27.359 16.016 1 98 226 GLY B O 1
ATOM 6773 N N . GLN B 1 227 ? 17.219 25.656 16.047 1 97.88 227 GLN B N 1
ATOM 6774 C CA . GLN B 1 227 ? 16.141 24.688 15.852 1 97.88 227 GLN B CA 1
ATOM 6775 C C . GLN B 1 227 ? 16.406 23.391 16.609 1 97.88 227 GLN B C 1
ATOM 6777 O O . GLN B 1 227 ? 17.562 23.031 16.828 1 97.88 227 GLN B O 1
ATOM 6782 N N . LEU B 1 228 ? 15.352 22.766 17.062 1 98.44 228 LEU B N 1
ATOM 6783 C CA . LEU B 1 228 ? 15.367 21.484 17.766 1 98.44 228 LEU B CA 1
ATOM 6784 C C . LEU B 1 228 ? 14.883 20.359 16.844 1 98.44 228 LEU B C 1
ATOM 6786 O O . LEU B 1 228 ? 13.742 20.391 16.375 1 98.44 228 LEU B O 1
ATOM 6790 N N . PHE B 1 229 ? 15.781 19.453 16.531 1 98.06 229 PHE B N 1
ATOM 6791 C CA . PHE B 1 229 ? 15.414 18.25 15.789 1 98.06 229 PHE B CA 1
ATOM 6792 C C . PHE B 1 229 ? 14.812 17.203 16.719 1 98.06 229 PHE B C 1
ATOM 6794 O O . PHE B 1 229 ? 15.391 16.875 17.75 1 98.06 229 PHE B O 1
ATOM 6801 N N . VAL B 1 230 ? 13.641 16.734 16.359 1 98 230 VAL B N 1
ATOM 6802 C CA . VAL B 1 230 ? 12.922 15.758 17.172 1 98 230 VAL B CA 1
ATOM 6803 C C . VAL B 1 230 ? 12.758 14.453 16.391 1 98 230 VAL B C 1
ATOM 6805 O O . VAL B 1 230 ? 12.242 14.453 15.273 1 98 230 VAL B O 1
ATOM 6808 N N . HIS B 1 231 ? 13.195 13.383 16.938 1 97.81 231 HIS B N 1
ATOM 6809 C CA . HIS B 1 231 ? 13 12.047 16.391 1 97.81 231 HIS B CA 1
ATOM 6810 C C . HIS B 1 231 ? 12.305 11.125 17.391 1 97.81 231 HIS B C 1
ATOM 6812 O O . HIS B 1 231 ? 12.867 10.805 18.438 1 97.81 231 HIS B O 1
ATOM 6818 N N . VAL B 1 232 ? 11.102 10.695 17.094 1 97.5 232 VAL B N 1
ATOM 6819 C CA . VAL B 1 232 ? 10.398 9.727 17.938 1 97.5 232 VAL B CA 1
ATOM 6820 C C . VAL B 1 232 ? 10.852 8.312 17.578 1 97.5 232 VAL B C 1
ATOM 6822 O O . VAL B 1 232 ? 10.531 7.797 16.516 1 97.5 232 VAL B O 1
ATOM 6825 N N . VAL B 1 233 ? 11.539 7.715 18.484 1 97.38 233 VAL B N 1
ATOM 6826 C CA . VAL B 1 233 ? 12.023 6.348 18.312 1 97.38 233 VAL B CA 1
ATOM 6827 C C . VAL B 1 233 ? 10.984 5.367 18.875 1 97.38 233 VAL B C 1
ATOM 6829 O O . VAL B 1 233 ? 10.531 5.504 20 1 97.38 233 VAL B O 1
ATOM 6832 N N . GLY B 1 234 ? 10.609 4.457 18.094 1 96.19 234 GLY B N 1
ATOM 6833 C CA . GLY B 1 234 ? 9.617 3.482 18.516 1 96.19 234 GLY B CA 1
ATOM 6834 C C . GLY B 1 234 ? 8.188 3.934 18.266 1 96.19 234 GLY B C 1
ATOM 6835 O O . GLY B 1 234 ? 7.262 3.49 18.938 1 96.19 234 GLY B O 1
ATOM 6836 N N . ALA B 1 235 ? 8.031 4.789 17.344 1 94.12 235 ALA B N 1
ATOM 6837 C CA . ALA B 1 235 ? 6.707 5.32 17.031 1 94.12 235 ALA B CA 1
ATOM 6838 C C . ALA B 1 235 ? 5.805 4.238 16.438 1 94.12 235 ALA B C 1
ATOM 6840 O O . ALA B 1 235 ? 6.289 3.256 15.875 1 94.12 235 ALA B O 1
ATOM 6841 N N . ALA B 1 236 ? 4.512 4.363 16.641 1 91.88 236 ALA B N 1
ATOM 6842 C CA . ALA B 1 236 ? 3.482 3.539 16.016 1 91.88 236 ALA B CA 1
ATOM 6843 C C . ALA B 1 236 ? 2.367 4.402 15.438 1 91.88 236 ALA B C 1
ATOM 6845 O O . ALA B 1 236 ? 2.182 5.551 15.852 1 91.88 236 ALA B O 1
ATOM 6846 N N . GLY B 1 237 ? 1.696 3.82 14.406 1 86.75 237 GLY B N 1
ATOM 6847 C CA . GLY B 1 237 ? 0.61 4.547 13.766 1 86.75 237 GLY B CA 1
ATOM 6848 C C . GLY B 1 237 ? 1.054 5.324 12.539 1 86.75 237 GLY B C 1
ATOM 6849 O O . GLY B 1 237 ? 0.743 4.941 11.406 1 86.75 237 GLY B O 1
ATOM 6850 N N . HIS B 1 238 ? 1.813 6.395 12.734 1 85 238 HIS B N 1
ATOM 6851 C CA . HIS B 1 238 ? 2.312 7.195 11.617 1 85 238 HIS B CA 1
ATOM 6852 C C . HIS B 1 238 ? 3.623 7.883 11.984 1 85 238 HIS B C 1
ATOM 6854 O O . HIS B 1 238 ? 4.02 7.898 13.148 1 85 238 HIS B O 1
ATOM 6860 N N . ASP B 1 239 ? 4.238 8.453 11.008 1 89.62 239 ASP B N 1
ATOM 6861 C CA . ASP B 1 239 ? 5.566 9.031 11.203 1 89.62 239 ASP B CA 1
ATOM 6862 C C . ASP B 1 239 ? 5.496 10.547 11.344 1 89.62 239 ASP B C 1
ATOM 6864 O O . ASP B 1 239 ? 6.508 11.242 11.211 1 89.62 239 ASP B O 1
ATOM 6868 N N . VAL B 1 240 ? 4.297 11.109 11.633 1 89.56 240 VAL B N 1
ATOM 6869 C CA . VAL B 1 240 ? 4.117 12.555 11.766 1 89.56 240 VAL B CA 1
ATOM 6870 C C . VAL B 1 240 ? 4.246 12.953 13.234 1 89.56 240 VAL B C 1
ATOM 6872 O O . VAL B 1 240 ? 3.559 12.398 14.102 1 89.56 240 VAL B O 1
ATOM 6875 N N . VAL B 1 241 ? 5.07 13.852 13.453 1 94 241 VAL B N 1
ATOM 6876 C CA . VAL B 1 241 ? 5.258 14.375 14.797 1 94 241 VAL B CA 1
ATOM 6877 C C . VAL B 1 241 ? 4.586 15.742 14.914 1 94 241 VAL B C 1
ATOM 6879 O O . VAL B 1 241 ? 5.086 16.734 14.383 1 94 241 VAL B O 1
ATOM 6882 N N . LYS B 1 242 ? 3.527 15.797 15.711 1 93.5 242 LYS B N 1
ATOM 6883 C CA . LYS B 1 242 ? 2.76 17.031 15.898 1 93.5 242 LYS B CA 1
ATOM 6884 C C . LYS B 1 242 ? 3.07 17.672 17.25 1 93.5 242 LYS B C 1
ATOM 6886 O O . LYS B 1 242 ? 3.234 16.969 18.25 1 93.5 242 LYS B O 1
ATOM 6891 N N . TYR B 1 243 ? 3.191 19 17.266 1 94.38 243 TYR B N 1
ATOM 6892 C CA . TYR B 1 243 ? 3.42 19.688 18.531 1 94.38 243 TYR B CA 1
ATOM 6893 C C . TYR B 1 243 ? 2.883 21.109 18.5 1 94.38 243 TYR B C 1
ATOM 6895 O O . TYR B 1 243 ? 2.695 21.672 17.422 1 94.38 243 TYR B O 1
ATOM 6903 N N . ALA B 1 244 ? 2.613 21.641 19.609 1 94.94 244 ALA B N 1
ATOM 6904 C CA . ALA B 1 244 ? 2.43 23.078 19.812 1 94.94 244 ALA B CA 1
ATOM 6905 C C . ALA B 1 244 ? 3.738 23.734 20.219 1 94.94 244 ALA B C 1
ATOM 6907 O O . ALA B 1 244 ? 4.566 23.125 20.906 1 94.94 244 ALA B O 1
ATOM 6908 N N . LEU B 1 245 ? 3.92 24.891 19.734 1 95.62 245 LEU B N 1
ATOM 6909 C CA . LEU B 1 245 ? 5.113 25.672 20.062 1 95.62 245 LEU B CA 1
ATOM 6910 C C . LEU B 1 245 ? 4.734 27.016 20.703 1 95.62 245 LEU B C 1
ATOM 6912 O O . LEU B 1 245 ? 4.156 27.875 20.031 1 95.62 245 LEU B O 1
ATOM 6916 N N . ASP B 1 246 ? 5.152 27.203 21.906 1 95.69 246 ASP B N 1
ATOM 6917 C CA . ASP B 1 246 ? 4.906 28.453 22.609 1 95.69 246 ASP B CA 1
ATOM 6918 C C . ASP B 1 246 ? 6.164 29.312 22.656 1 95.69 246 ASP B C 1
ATOM 6920 O O . ASP B 1 246 ? 7.273 28.797 22.797 1 95.69 246 ASP B O 1
ATOM 6924 N N . THR B 1 247 ? 6.02 30.562 22.516 1 95.88 247 THR B N 1
ATOM 6925 C CA . THR B 1 247 ? 7.047 31.531 22.891 1 95.88 247 THR B CA 1
ATOM 6926 C C . THR B 1 247 ? 6.609 32.375 24.094 1 95.88 247 THR B C 1
ATOM 6928 O O . THR B 1 247 ? 5.473 32.844 24.141 1 95.88 247 THR B O 1
ATOM 6931 N N . TYR B 1 248 ? 7.512 32.469 25.047 1 95.19 248 TYR B N 1
ATOM 6932 C CA . TYR B 1 248 ? 7.148 33.156 26.266 1 95.19 248 TYR B CA 1
ATOM 6933 C C . TYR B 1 248 ? 8.367 33.844 26.891 1 95.19 248 TYR B C 1
ATOM 6935 O O . TYR B 1 248 ? 9.492 33.656 26.422 1 95.19 248 TYR B O 1
ATOM 6943 N N . GLY B 1 249 ? 8.125 34.719 27.812 1 91.62 249 GLY B N 1
ATOM 6944 C CA . GLY B 1 249 ? 9.156 35.375 28.609 1 91.62 249 GLY B CA 1
ATOM 6945 C C . GLY B 1 249 ? 8.68 35.781 29.984 1 91.62 249 GLY B C 1
ATOM 6946 O O . GLY B 1 249 ? 7.512 35.594 30.328 1 91.62 249 GLY B O 1
ATOM 6947 N N . SER B 1 250 ? 9.688 36.281 30.75 1 81.94 250 SER B N 1
ATOM 6948 C CA . SER B 1 250 ? 9.336 36.75 32.094 1 81.94 250 SER B CA 1
ATOM 6949 C C . SER B 1 250 ? 8.469 38 32 1 81.94 250 SER B C 1
ATOM 6951 O O . SER B 1 250 ? 7.648 38.219 32.906 1 81.94 250 SER B O 1
ATOM 6953 N N . ASP B 1 251 ? 8.625 38.688 30.922 1 87.5 251 ASP B N 1
ATOM 6954 C CA . ASP B 1 251 ? 7.766 39.844 30.719 1 87.5 251 ASP B CA 1
ATOM 6955 C C . ASP B 1 251 ? 6.383 39.438 30.219 1 87.5 251 ASP B C 1
ATOM 6957 O O . ASP B 1 251 ? 6.262 38.594 29.328 1 87.5 251 ASP B O 1
ATOM 6961 N N . PRO B 1 252 ? 5.395 40.031 30.766 1 86.5 252 PRO B N 1
ATOM 6962 C CA . PRO B 1 252 ? 4.023 39.625 30.453 1 86.5 252 PRO B CA 1
ATOM 6963 C C . PRO B 1 252 ? 3.664 39.844 28.984 1 86.5 252 PRO B C 1
ATOM 6965 O O . PRO B 1 252 ? 2.721 39.25 28.469 1 86.5 252 PRO B O 1
ATOM 6968 N N . HIS B 1 253 ? 4.387 40.719 28.344 1 89.62 253 HIS B N 1
ATOM 6969 C CA . HIS B 1 253 ? 4.031 41.062 26.969 1 89.62 253 HIS B CA 1
ATOM 6970 C C . HIS B 1 253 ? 4.625 40.062 25.984 1 89.62 253 HIS B C 1
ATOM 6972 O O . HIS B 1 253 ? 4.32 40.125 24.797 1 89.62 253 HIS B O 1
ATOM 6978 N N . VAL B 1 254 ? 5.398 39.156 26.453 1 92.12 254 VAL B N 1
ATOM 6979 C CA . VAL B 1 254 ? 6.027 38.156 25.594 1 92.12 254 VAL B CA 1
ATOM 6980 C C . VAL B 1 254 ? 5.238 36.844 25.656 1 92.12 254 VAL B C 1
ATOM 6982 O O . VAL B 1 254 ? 5.43 36.031 26.578 1 92.12 254 VAL B O 1
ATOM 6985 N N . LEU B 1 255 ? 4.367 36.656 24.688 1 95.44 255 LEU B N 1
ATOM 6986 C CA . LEU B 1 255 ? 3.547 35.438 24.609 1 95.44 255 LEU B CA 1
ATOM 6987 C C . LEU B 1 255 ? 3.025 35.219 23.188 1 95.44 255 LEU B C 1
ATOM 6989 O O . LEU B 1 255 ? 2.42 36.125 22.609 1 95.44 255 LEU B O 1
ATOM 6993 N N . SER B 1 256 ? 3.316 34.094 22.641 1 96.38 256 SER B N 1
ATOM 6994 C CA . SER B 1 256 ? 2.803 33.688 21.344 1 96.38 256 SER B CA 1
ATOM 6995 C C . SER B 1 256 ? 2.867 32.188 21.172 1 96.38 256 SER B C 1
ATOM 6997 O O . SER B 1 256 ? 3.422 31.484 22.016 1 96.38 256 SER B O 1
ATOM 6999 N N . CYS B 1 257 ? 2.172 31.688 20.125 1 95.62 257 CYS B N 1
ATOM 7000 C CA . CYS B 1 257 ? 2.254 30.25 19.891 1 95.62 257 CYS B CA 1
ATOM 7001 C C . CYS B 1 257 ? 1.994 29.922 18.422 1 95.62 257 CYS B C 1
ATOM 7003 O O . CYS B 1 257 ? 1.442 30.734 17.688 1 95.62 257 CYS B O 1
ATOM 7005 N N . THR B 1 258 ? 2.434 28.797 17.984 1 94.94 258 THR B N 1
ATOM 7006 C CA . THR B 1 258 ? 2.117 28.156 16.719 1 94.94 258 THR B CA 1
ATOM 7007 C C . THR B 1 258 ? 2.141 26.641 16.859 1 94.94 258 THR B C 1
ATOM 7009 O O . THR B 1 258 ? 2.139 26.109 17.969 1 94.94 258 THR B O 1
ATOM 7012 N N . HIS B 1 259 ? 1.903 25.938 15.828 1 92.75 259 HIS B N 1
ATOM 7013 C CA . HIS B 1 259 ? 1.969 24.484 15.852 1 92.75 259 HIS B CA 1
ATOM 7014 C C . HIS B 1 259 ? 2.67 23.938 14.602 1 92.75 259 HIS B C 1
ATOM 7016 O O . HIS B 1 259 ? 2.969 24.703 13.68 1 92.75 259 HIS B O 1
ATOM 7022 N N . ASP B 1 260 ? 2.984 22.625 14.648 1 91.38 260 ASP B N 1
ATOM 7023 C CA . ASP B 1 260 ? 3.5 22 13.438 1 91.38 260 ASP B CA 1
ATOM 7024 C C . ASP B 1 260 ? 3.166 20.516 13.398 1 91.38 260 ASP B C 1
ATOM 7026 O O . ASP B 1 260 ? 3.076 19.875 14.438 1 91.38 260 ASP B O 1
ATOM 7030 N N . ALA B 1 261 ? 2.887 20.078 12.102 1 86.06 261 ALA B N 1
ATOM 7031 C CA . ALA B 1 261 ? 2.707 18.656 11.82 1 86.06 261 ALA B CA 1
ATOM 7032 C C . ALA B 1 261 ? 3.426 18.25 10.539 1 86.06 261 ALA B C 1
ATOM 7034 O O . ALA B 1 261 ? 3.424 17.078 10.164 1 86.06 261 ALA B O 1
ATOM 7035 N N . ASN B 1 262 ? 3.973 19.094 9.828 1 78.44 262 ASN B N 1
ATOM 7036 C CA . ASN B 1 262 ? 4.586 18.844 8.531 1 78.44 262 ASN B CA 1
ATOM 7037 C C . ASN B 1 262 ? 6.109 18.812 8.625 1 78.44 262 ASN B C 1
ATOM 7039 O O . ASN B 1 262 ? 6.746 19.844 8.797 1 78.44 262 ASN B O 1
ATOM 7043 N N . ALA B 1 263 ? 6.613 17.641 8.352 1 83.12 263 ALA B N 1
ATOM 7044 C CA . ALA B 1 263 ? 8.055 17.484 8.523 1 83.12 263 ALA B CA 1
ATOM 7045 C C . ALA B 1 263 ? 8.75 17.281 7.184 1 83.12 263 ALA B C 1
ATOM 7047 O O . ALA B 1 263 ? 9.836 16.688 7.121 1 83.12 263 ALA B O 1
ATOM 7048 N N . TRP B 1 264 ? 8.07 17.75 6.098 1 90.38 264 TRP B N 1
ATOM 7049 C CA . TRP B 1 264 ? 8.688 17.594 4.785 1 90.38 264 TRP B CA 1
ATOM 7050 C C . TRP B 1 264 ? 8.93 18.938 4.125 1 90.38 264 TRP B C 1
ATOM 7052 O O . TRP B 1 264 ? 8.039 19.797 4.109 1 90.38 264 TRP B O 1
ATOM 7062 N N . PRO B 1 265 ? 10.07 19.125 3.58 1 94.25 265 PRO B N 1
ATOM 7063 C CA . PRO B 1 265 ? 10.32 20.375 2.855 1 94.25 265 PRO B CA 1
ATOM 7064 C C . PRO B 1 265 ? 9.445 20.516 1.61 1 94.25 265 PRO B C 1
ATOM 7066 O O . PRO B 1 265 ? 9.117 19.516 0.967 1 94.25 265 PRO B O 1
ATOM 7069 N N . ALA B 1 266 ? 9.156 21.703 1.335 1 94.44 266 ALA B N 1
ATOM 7070 C CA . ALA B 1 266 ? 8.344 21.984 0.155 1 94.44 266 ALA B CA 1
ATOM 7071 C C . ALA B 1 266 ? 9.031 22.984 -0.768 1 94.44 266 ALA B C 1
ATOM 7073 O O . ALA B 1 266 ? 9.961 23.672 -0.355 1 94.44 266 ALA B O 1
ATOM 7074 N N . ASP B 1 267 ? 8.5 23.031 -2.008 1 95.38 267 ASP B N 1
ATOM 7075 C CA . ASP B 1 267 ? 9.031 23.984 -2.986 1 95.38 267 ASP B CA 1
ATOM 7076 C C . ASP B 1 267 ? 8.617 25.406 -2.654 1 95.38 267 ASP B C 1
ATOM 7078 O O . ASP B 1 267 ? 9.406 26.344 -2.816 1 95.38 267 ASP B O 1
ATOM 7082 N N . PHE B 1 268 ? 7.391 25.469 -2.225 1 96.81 268 PHE B N 1
ATOM 7083 C CA . PHE B 1 268 ? 6.812 26.797 -2.012 1 96.81 268 PHE B CA 1
ATOM 7084 C C . PHE B 1 268 ? 6.008 26.828 -0.717 1 96.81 268 PHE B C 1
ATOM 7086 O O . PHE B 1 268 ? 5.43 25.828 -0.311 1 96.81 268 PHE B O 1
ATOM 7093 N N . TYR B 1 269 ? 6.031 28.016 -0.122 1 96.88 269 TYR B N 1
ATOM 7094 C CA . TYR B 1 269 ? 5.125 28.312 0.979 1 96.88 269 TYR B CA 1
ATOM 7095 C C . TYR B 1 269 ? 4.367 29.609 0.716 1 96.88 269 TYR B C 1
ATOM 7097 O O . TYR B 1 269 ? 4.883 30.516 0.054 1 96.88 269 TYR B O 1
ATOM 7105 N N . ALA B 1 270 ? 3.162 29.656 1.216 1 96.56 270 ALA B N 1
ATOM 7106 C CA . ALA B 1 270 ? 2.344 30.859 1.142 1 96.56 270 ALA B CA 1
ATOM 7107 C C . ALA B 1 270 ? 1.69 31.172 2.486 1 96.56 270 ALA B C 1
ATOM 7109 O O . ALA B 1 270 ? 1.734 30.344 3.404 1 96.56 270 ALA B O 1
ATOM 7110 N N . GLY B 1 271 ? 1.148 32.375 2.588 1 94.38 271 GLY B N 1
ATOM 7111 C CA . GLY B 1 271 ? 0.56 32.812 3.842 1 94.38 271 GLY B CA 1
ATOM 7112 C C . GLY B 1 271 ? 1.509 33.625 4.684 1 94.38 271 GLY B C 1
ATOM 7113 O O . GLY B 1 271 ? 1.349 33.719 5.906 1 94.38 271 GLY B O 1
ATOM 7114 N N . LEU B 1 272 ? 2.566 34.094 4.121 1 98.06 272 LEU B N 1
ATOM 7115 C CA . LEU B 1 272 ? 3.461 35.062 4.746 1 98.06 272 LEU B CA 1
ATOM 7116 C C . LEU B 1 272 ? 2.955 36.469 4.531 1 98.06 272 LEU B C 1
ATOM 7118 O O . LEU B 1 272 ? 2.85 36.938 3.391 1 98.06 272 LEU B O 1
ATOM 7122 N N . PRO B 1 273 ? 2.629 37.156 5.578 1 98.06 273 PRO B N 1
ATOM 7123 C CA . PRO B 1 273 ? 2.064 38.5 5.41 1 98.06 273 PRO B CA 1
ATOM 7124 C C . PRO B 1 273 ? 3.135 39.562 5.188 1 98.06 273 PRO B C 1
ATOM 7126 O O . PRO B 1 273 ? 4.234 39.469 5.734 1 98.06 273 PRO B O 1
ATOM 7129 N N . ALA B 1 274 ? 2.801 40.625 4.434 1 98.31 274 ALA B N 1
ATOM 7130 C CA . ALA B 1 274 ? 3.607 41.844 4.402 1 98.31 274 ALA B CA 1
ATOM 7131 C C . ALA B 1 274 ? 3.438 42.656 5.688 1 98.31 274 ALA B C 1
ATOM 7133 O O . ALA B 1 274 ? 2.428 42.5 6.383 1 98.31 274 ALA B O 1
ATOM 7134 N N . PRO B 1 275 ? 4.445 43.406 6.02 1 97.44 275 PRO B N 1
ATOM 7135 C CA . PRO B 1 275 ? 4.375 44.156 7.277 1 97.44 275 PRO B CA 1
ATOM 7136 C C . PRO B 1 275 ? 3.418 45.344 7.203 1 97.44 275 PRO B C 1
ATOM 7138 O O . PRO B 1 275 ? 3.334 46.031 6.172 1 97.44 275 PRO B O 1
ATOM 7141 N N . GLN B 1 276 ? 2.682 45.656 8.266 1 95 276 GLN B N 1
ATOM 7142 C CA . GLN B 1 276 ? 2.004 46.938 8.469 1 95 276 GLN B CA 1
ATOM 7143 C C . GLN B 1 276 ? 2.99 48 8.898 1 95 276 GLN B C 1
ATOM 7145 O O . GLN B 1 276 ? 4.098 47.719 9.352 1 95 276 GLN B O 1
ATOM 7150 N N . PRO B 1 277 ? 2.488 49.281 8.758 1 91.62 277 PRO B N 1
ATOM 7151 C CA . PRO B 1 277 ? 3.365 50.312 9.336 1 91.62 277 PRO B CA 1
ATOM 7152 C C . PRO B 1 277 ? 3.686 50.062 10.805 1 91.62 277 PRO B C 1
ATOM 7154 O O . PRO B 1 277 ? 2.783 49.75 11.594 1 91.62 277 PRO B O 1
ATOM 7157 N N . GLY B 1 278 ? 4.957 50 11.133 1 92 278 GLY B N 1
ATOM 7158 C CA . GLY B 1 278 ? 5.379 49.781 12.508 1 92 278 GLY B CA 1
ATOM 7159 C C . GLY B 1 278 ? 5.723 48.312 12.781 1 92 278 GLY B C 1
ATOM 7160 O O . GLY B 1 278 ? 6.168 47.969 13.883 1 92 278 GLY B O 1
ATOM 7161 N N . GLU B 1 279 ? 5.523 47.531 11.766 1 96.12 279 GLU B N 1
ATOM 7162 C CA . GLU B 1 279 ? 5.832 46.125 11.922 1 96.12 279 GLU B CA 1
ATOM 7163 C C . GLU B 1 279 ? 7.07 45.719 11.117 1 96.12 279 GLU B C 1
ATOM 7165 O O . GLU B 1 279 ? 7.348 46.344 10.07 1 96.12 279 GLU B O 1
ATOM 7170 N N . ARG B 1 280 ? 7.805 44.781 11.695 1 97.12 280 ARG B N 1
ATOM 7171 C CA . ARG B 1 280 ? 8.812 44 10.969 1 97.12 280 ARG B CA 1
ATOM 7172 C C . ARG B 1 280 ? 8.438 42.531 10.922 1 97.12 280 ARG B C 1
ATOM 7174 O O . ARG B 1 280 ? 8.039 41.938 11.93 1 97.12 280 ARG B O 1
ATOM 7181 N N . VAL B 1 281 ? 8.461 42.062 9.719 1 98.44 281 VAL B N 1
ATOM 7182 C CA . VAL B 1 281 ? 8.18 40.625 9.555 1 98.44 281 VAL B CA 1
ATOM 7183 C C . VAL B 1 281 ? 9.477 39.875 9.258 1 98.44 281 VAL B C 1
ATOM 7185 O O . VAL B 1 281 ? 10.141 40.125 8.258 1 98.44 281 VAL B O 1
ATOM 7188 N N . LEU B 1 282 ? 9.789 38.938 10.156 1 98.31 282 LEU B N 1
ATOM 7189 C CA . LEU B 1 282 ? 10.984 38.094 10.031 1 98.31 282 LEU B CA 1
ATOM 7190 C C . LEU B 1 282 ? 10.617 36.688 9.641 1 98.31 282 LEU B C 1
ATOM 7192 O O . LEU B 1 282 ? 9.898 36 10.367 1 98.31 282 LEU B O 1
ATOM 7196 N N . LEU B 1 283 ? 11.07 36.281 8.469 1 98.62 283 LEU B N 1
ATOM 7197 C CA . LEU B 1 283 ? 10.961 34.875 8.078 1 98.62 283 LEU B CA 1
ATOM 7198 C C . LEU B 1 283 ? 12.156 34.062 8.578 1 98.62 283 LEU B C 1
ATOM 7200 O O . LEU B 1 283 ? 13.297 34.375 8.234 1 98.62 283 LEU B O 1
ATOM 7204 N N . TRP B 1 284 ? 11.883 33.094 9.398 1 98.12 284 TRP B N 1
ATOM 7205 C CA . TRP B 1 284 ? 12.953 32.219 9.883 1 98.12 284 TRP B CA 1
ATOM 7206 C C . TRP B 1 284 ? 13.273 31.141 8.875 1 98.12 284 TRP B C 1
ATOM 7208 O O . TRP B 1 284 ? 12.57 30.125 8.812 1 98.12 284 TRP B O 1
ATOM 7218 N N . VAL B 1 285 ? 14.281 31.328 8.102 1 98.12 285 VAL B N 1
ATOM 7219 C CA . VAL B 1 285 ? 14.797 30.312 7.188 1 98.12 285 VAL B CA 1
ATOM 7220 C C . VAL B 1 285 ? 15.633 29.297 7.961 1 98.12 285 VAL B C 1
ATOM 7222 O O . VAL B 1 285 ? 16.766 29.578 8.367 1 98.12 285 VAL B O 1
ATOM 7225 N N . GLN B 1 286 ? 15.062 28.156 8.133 1 97.75 286 GLN B N 1
ATOM 7226 C CA . GLN B 1 286 ? 15.719 27.125 8.922 1 97.75 286 GLN B CA 1
ATOM 7227 C C . GLN B 1 286 ? 16.109 25.938 8.047 1 97.75 286 GLN B C 1
ATOM 7229 O O . GLN B 1 286 ? 15.281 25.062 7.785 1 97.75 286 GLN B O 1
ATOM 7234 N N . ASN B 1 287 ? 17.375 25.875 7.758 1 97.88 287 ASN B N 1
ATOM 7235 C CA . ASN B 1 287 ? 17.891 24.812 6.895 1 97.88 287 ASN B CA 1
ATOM 7236 C C . ASN B 1 287 ? 17.688 23.438 7.508 1 97.88 287 ASN B C 1
ATOM 7238 O O . ASN B 1 287 ? 18.203 23.156 8.594 1 97.88 287 ASN B O 1
ATOM 7242 N N . SER B 1 288 ? 16.984 22.562 6.812 1 96 288 SER B N 1
ATOM 7243 C CA . SER B 1 288 ? 16.656 21.25 7.352 1 96 288 SER B CA 1
ATOM 7244 C C . SER B 1 288 ? 17.641 20.188 6.887 1 96 288 SER B C 1
ATOM 7246 O O . SER B 1 288 ? 17.406 19 7.082 1 96 288 SER B O 1
ATOM 7248 N N . HIS B 1 289 ? 18.734 20.609 6.238 1 95.69 289 HIS B N 1
ATOM 7249 C CA . HIS B 1 289 ? 19.641 19.656 5.602 1 95.69 289 HIS B CA 1
ATOM 7250 C C . HIS B 1 289 ? 21.062 19.828 6.113 1 95.69 289 HIS B C 1
ATOM 7252 O O . HIS B 1 289 ? 21.406 20.859 6.695 1 95.69 289 HIS B O 1
ATOM 7258 N N . PRO B 1 290 ? 21.891 18.812 5.918 1 94.94 290 PRO B N 1
ATOM 7259 C CA . PRO B 1 290 ? 23.297 18.859 6.352 1 94.94 290 PRO B CA 1
ATOM 7260 C C . PRO B 1 290 ? 24.188 19.609 5.367 1 94.94 290 PRO B C 1
ATOM 7262 O O . PRO B 1 290 ? 25.422 19.547 5.469 1 94.94 290 PRO B O 1
ATOM 7265 N N . VAL B 1 291 ? 23.625 20.281 4.422 1 93.06 291 VAL B N 1
ATOM 7266 C CA . VAL B 1 291 ? 24.359 21.094 3.447 1 93.06 291 VAL B CA 1
ATOM 7267 C C . VAL B 1 291 ? 23.828 22.516 3.469 1 93.06 291 VAL B C 1
ATOM 7269 O O . VAL B 1 291 ? 22.656 22.75 3.805 1 93.06 291 VAL B O 1
ATOM 7272 N N . PRO B 1 292 ? 24.656 23.438 3.156 1 95.69 292 PRO B N 1
ATOM 7273 C CA . PRO B 1 292 ? 24.188 24.812 3.191 1 95.69 292 PRO B CA 1
ATOM 7274 C C . PRO B 1 292 ? 23.125 25.109 2.133 1 95.69 292 PRO B C 1
ATOM 7276 O O . PRO B 1 292 ? 23.094 24.438 1.098 1 95.69 292 PRO B O 1
ATOM 7279 N N . ILE B 1 293 ? 22.281 25.984 2.393 1 97.38 293 ILE B N 1
ATOM 7280 C CA . ILE B 1 293 ? 21.484 26.625 1.352 1 97.38 293 ILE B CA 1
ATOM 7281 C C . ILE B 1 293 ? 22.312 27.672 0.628 1 97.38 293 ILE B C 1
ATOM 7283 O O . ILE B 1 293 ? 22.719 28.688 1.227 1 97.38 293 ILE B O 1
ATOM 7287 N N . PRO B 1 294 ? 22.562 27.516 -0.627 1 96.19 294 PRO B N 1
ATOM 7288 C CA . PRO B 1 294 ? 23.406 28.484 -1.329 1 96.19 294 PRO B CA 1
ATOM 7289 C C . PRO B 1 294 ? 22.75 29.859 -1.426 1 96.19 294 PRO B C 1
ATOM 7291 O O . PRO B 1 294 ? 21.516 29.969 -1.515 1 96.19 294 PRO B O 1
ATOM 7294 N N . SER B 1 295 ? 23.641 30.859 -1.451 1 97.38 295 SER B N 1
ATOM 7295 C CA . SER B 1 295 ? 23.172 32.219 -1.714 1 97.38 295 SER B CA 1
ATOM 7296 C C . SER B 1 295 ? 22.406 32.281 -3.027 1 97.38 295 SER B C 1
ATOM 7298 O O . SER B 1 295 ? 22.797 31.672 -4.02 1 97.38 295 SER B O 1
ATOM 7300 N N . GLY B 1 296 ? 21.25 32.906 -3.02 1 96.88 296 GLY B N 1
ATOM 7301 C CA . GLY B 1 296 ? 20.484 33.125 -4.238 1 96.88 296 GLY B CA 1
ATOM 7302 C C . GLY B 1 296 ? 19.438 32.031 -4.461 1 96.88 296 GLY B C 1
ATOM 7303 O O . GLY B 1 296 ? 18.656 32.125 -5.418 1 96.88 296 GLY B O 1
ATOM 7304 N N . THR B 1 297 ? 19.375 31.062 -3.564 1 96.56 297 THR B N 1
ATOM 7305 C CA . THR B 1 297 ? 18.469 29.922 -3.734 1 96.56 297 THR B CA 1
ATOM 7306 C C . THR B 1 297 ? 17.078 30.266 -3.211 1 96.56 297 THR B C 1
ATOM 7308 O O . THR B 1 297 ? 16.078 29.969 -3.867 1 96.56 297 THR B O 1
ATOM 7311 N N . VAL B 1 298 ? 16.969 30.844 -2.053 1 97.94 298 VAL B N 1
ATOM 7312 C CA . VAL B 1 298 ? 15.703 31.234 -1.44 1 97.94 298 VAL B CA 1
ATOM 7313 C C . VAL B 1 298 ? 15.258 32.594 -1.993 1 97.94 298 VAL B C 1
ATOM 7315 O O . VAL B 1 298 ? 16.078 33.5 -2.178 1 97.94 298 VAL B O 1
ATOM 7318 N N . ALA B 1 299 ? 13.953 32.688 -2.287 1 98.5 299 ALA B N 1
ATOM 7319 C CA . ALA B 1 299 ? 13.453 33.938 -2.818 1 98.5 299 ALA B CA 1
ATOM 7320 C C . ALA B 1 299 ? 12.078 34.281 -2.252 1 98.5 299 ALA B C 1
ATOM 7322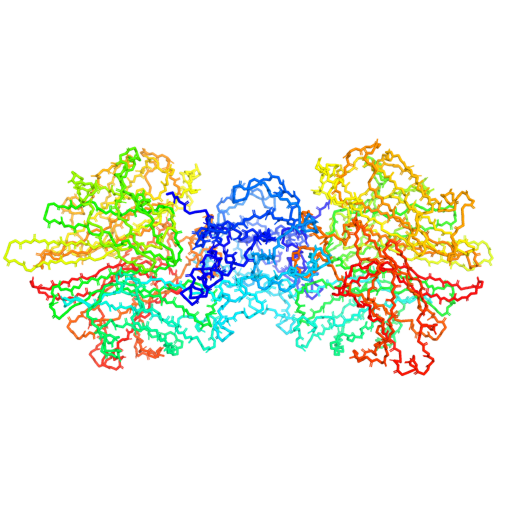 O O . ALA B 1 299 ? 11.391 33.375 -1.728 1 98.5 299 ALA B O 1
ATOM 7323 N N . LEU B 1 300 ? 11.75 35.531 -2.348 1 98.62 300 LEU B N 1
ATOM 7324 C CA . LEU B 1 300 ? 10.414 36.031 -2.025 1 98.62 300 LEU B CA 1
ATOM 7325 C C . LEU B 1 300 ? 9.82 36.781 -3.197 1 98.62 300 LEU B C 1
ATOM 7327 O O . LEU B 1 300 ? 10.539 37.469 -3.924 1 98.62 300 LEU B O 1
ATOM 7331 N N . ASN B 1 301 ? 8.609 36.719 -3.412 1 98.38 301 ASN B N 1
ATOM 7332 C CA . ASN B 1 301 ? 7.859 37.531 -4.344 1 98.38 301 ASN B CA 1
ATOM 7333 C C . ASN B 1 301 ? 6.461 37.844 -3.818 1 98.38 301 ASN B C 1
ATOM 7335 O O . ASN B 1 301 ? 5.918 37.094 -3.004 1 98.38 301 ASN B O 1
ATOM 7339 N N . PRO B 1 302 ? 5.883 38.969 -4.285 1 98.25 302 PRO B N 1
ATOM 7340 C CA . PRO B 1 302 ? 4.461 39.156 -3.994 1 98.25 302 PRO B CA 1
ATOM 7341 C C . PRO B 1 302 ? 3.592 38.031 -4.551 1 98.25 302 PRO B C 1
ATOM 7343 O O . PRO B 1 302 ? 3.863 37.531 -5.641 1 98.25 302 PRO B O 1
ATOM 7346 N N . MET B 1 303 ? 2.621 37.688 -3.809 1 97.81 303 MET B N 1
ATOM 7347 C CA . MET B 1 303 ? 1.705 36.656 -4.234 1 97.81 303 MET B CA 1
ATOM 7348 C C . MET B 1 303 ? 1.254 36.875 -5.676 1 97.81 303 MET B C 1
ATOM 7350 O O . MET B 1 303 ? 0.801 37.938 -6.031 1 97.81 303 MET B O 1
ATOM 7354 N N . GLY B 1 304 ? 1.449 35.875 -6.453 1 96.06 304 GLY B N 1
ATOM 7355 C CA . GLY B 1 304 ? 0.953 35.875 -7.82 1 96.06 304 GLY B CA 1
ATOM 7356 C C . GLY B 1 304 ? 1.871 36.625 -8.781 1 96.06 304 GLY B C 1
ATOM 7357 O O . GLY B 1 304 ? 1.566 36.719 -9.977 1 96.06 304 GLY B O 1
ATOM 7358 N N . ARG B 1 305 ? 2.951 37.125 -8.336 1 96.81 305 ARG B N 1
ATOM 7359 C CA . ARG B 1 305 ? 3.871 37.875 -9.172 1 96.81 305 ARG B CA 1
ATOM 7360 C C . ARG B 1 305 ? 5.258 37.25 -9.188 1 96.81 305 ARG B C 1
ATOM 7362 O O . ARG B 1 305 ? 6.223 37.844 -8.711 1 96.81 305 ARG B O 1
ATOM 7369 N N . ASP B 1 306 ? 5.297 36.25 -9.844 1 95.44 306 ASP B N 1
ATOM 7370 C CA . ASP B 1 306 ? 6.504 35.438 -9.883 1 95.44 306 ASP B CA 1
ATOM 7371 C C . ASP B 1 306 ? 7.668 36.188 -10.508 1 95.44 306 ASP B C 1
ATOM 7373 O O . ASP B 1 306 ? 8.82 36 -10.125 1 95.44 306 ASP B O 1
ATOM 7377 N N . GLU B 1 307 ? 7.391 37.062 -11.445 1 96.88 307 GLU B N 1
ATOM 7378 C CA . GLU B 1 307 ? 8.422 37.812 -12.164 1 96.88 307 GLU B CA 1
ATOM 7379 C C . GLU B 1 307 ? 9.109 38.812 -11.25 1 96.88 307 GLU B C 1
ATOM 7381 O O . GLU B 1 307 ? 10.203 39.281 -11.555 1 96.88 307 GLU B O 1
ATOM 7386 N N . GLU B 1 308 ? 8.547 39.094 -10.141 1 97.75 308 GLU B N 1
ATOM 7387 C CA . GLU B 1 308 ? 9.094 40.062 -9.219 1 97.75 308 GLU B CA 1
ATOM 7388 C C . GLU B 1 308 ? 9.867 39.406 -8.086 1 97.75 308 GLU B C 1
ATOM 7390 O O . GLU B 1 308 ? 10.18 40.031 -7.074 1 97.75 308 GLU B O 1
ATOM 7395 N N . ALA B 1 309 ? 10.18 38.156 -8.242 1 98.12 309 ALA B N 1
ATOM 7396 C CA . ALA B 1 309 ? 10.906 37.438 -7.211 1 98.12 309 ALA B CA 1
ATOM 7397 C C . ALA B 1 309 ? 12.289 38.031 -6.973 1 98.12 309 ALA B C 1
ATOM 7399 O O . ALA B 1 309 ? 12.992 38.375 -7.926 1 98.12 309 ALA B O 1
ATOM 7400 N N . VAL B 1 310 ? 12.648 38.219 -5.711 1 98.62 310 VAL B N 1
ATOM 7401 C CA . VAL B 1 310 ? 13.969 38.688 -5.309 1 98.62 310 VAL B CA 1
ATOM 7402 C C . VAL B 1 310 ? 14.664 37.625 -4.449 1 98.62 310 VAL B C 1
ATOM 7404 O O . VAL B 1 310 ? 14.086 37.156 -3.475 1 98.62 310 VAL B O 1
ATOM 7407 N N . THR B 1 311 ? 15.859 37.312 -4.727 1 98.06 311 THR B N 1
ATOM 7408 C CA . THR B 1 311 ? 16.578 36.219 -4.074 1 98.06 311 THR B CA 1
ATOM 7409 C C . THR B 1 311 ? 17.312 36.719 -2.832 1 98.06 311 THR B C 1
ATOM 7411 O O . THR B 1 311 ? 17.734 37.875 -2.783 1 98.06 311 THR B O 1
ATOM 7414 N N . LEU B 1 312 ? 17.359 35.906 -1.835 1 98.25 312 LEU B N 1
ATOM 7415 C CA . LEU B 1 312 ? 18.203 36.125 -0.665 1 98.25 312 LEU B CA 1
ATOM 7416 C C . LEU B 1 312 ? 19.672 35.875 -0.989 1 98.25 312 LEU B C 1
ATOM 7418 O O . LEU B 1 312 ? 20.047 34.75 -1.33 1 98.25 312 LEU B O 1
ATOM 7422 N N . ARG B 1 313 ? 20.469 36.938 -0.842 1 97.62 313 ARG B N 1
ATOM 7423 C CA . ARG B 1 313 ? 21.906 36.812 -1.102 1 97.62 313 ARG B CA 1
ATOM 7424 C C . ARG B 1 313 ? 22.672 36.469 0.181 1 97.62 313 ARG B C 1
ATOM 7426 O O . ARG B 1 313 ? 23.531 37.25 0.604 1 97.62 313 ARG B O 1
ATOM 7433 N N . HIS B 1 314 ? 22.281 35.406 0.77 1 97.31 314 HIS B N 1
ATOM 7434 C CA . HIS B 1 314 ? 22.875 34.938 2.01 1 97.31 314 HIS B CA 1
ATOM 7435 C C . HIS B 1 314 ? 22.891 33.406 2.055 1 97.31 314 HIS B C 1
ATOM 7437 O O . HIS B 1 314 ? 21.875 32.75 1.783 1 97.31 314 HIS B O 1
ATOM 7443 N N . GLU B 1 315 ? 24.062 32.875 2.367 1 97.81 315 GLU B N 1
ATOM 7444 C CA . GLU B 1 315 ? 24.156 31.453 2.582 1 97.81 315 GLU B CA 1
ATOM 7445 C C . GLU B 1 315 ? 23.688 31.062 3.982 1 97.81 315 GLU B C 1
ATOM 7447 O O . GLU B 1 315 ? 24.016 31.734 4.957 1 97.81 315 GLU B O 1
ATOM 7452 N N . VAL B 1 316 ? 22.875 30.062 4.105 1 98.25 316 VAL B N 1
ATOM 7453 C CA . VAL B 1 316 ? 22.469 29.531 5.406 1 98.25 316 VAL B CA 1
ATOM 7454 C C . VAL B 1 316 ? 23.188 28.203 5.672 1 98.25 316 VAL B C 1
ATOM 7456 O O . VAL B 1 316 ? 23.031 27.25 4.91 1 98.25 316 VAL B O 1
ATOM 7459 N N . PRO B 1 317 ? 23.922 28.109 6.742 1 98 317 PRO B N 1
ATOM 7460 C CA . PRO B 1 317 ? 24.719 26.906 7 1 98 317 PRO B CA 1
ATOM 7461 C C . PRO B 1 317 ? 23.844 25.672 7.23 1 98 317 PRO B C 1
ATOM 7463 O O . PRO B 1 317 ? 22.625 25.797 7.414 1 98 317 PRO B O 1
ATOM 7466 N N . PRO B 1 318 ? 24.516 24.453 7.203 1 96.75 318 PRO B N 1
ATOM 7467 C CA . PRO B 1 318 ? 23.781 23.234 7.523 1 96.75 318 PRO B CA 1
ATOM 7468 C C . PRO B 1 318 ? 23.078 23.297 8.875 1 96.75 318 PRO B C 1
ATOM 7470 O O . PRO B 1 318 ? 23.703 23.641 9.883 1 96.75 318 PRO B O 1
ATOM 7473 N N . PHE B 1 319 ? 21.797 23.031 8.906 1 98 319 PHE B N 1
ATOM 7474 C CA . PHE B 1 319 ? 20.969 23.047 10.094 1 98 319 PHE B CA 1
ATOM 7475 C C . PHE B 1 319 ? 20.953 24.422 10.742 1 98 319 PHE B C 1
ATOM 7477 O O . PHE B 1 319 ? 20.578 24.578 11.906 1 98 319 PHE B O 1
ATOM 7484 N N . GLY B 1 320 ? 21.406 25.375 10 1 98.44 320 GLY B N 1
ATOM 7485 C CA . GLY B 1 320 ? 21.422 26.734 10.516 1 98.44 320 GLY B CA 1
ATOM 7486 C C . GLY B 1 320 ? 20.094 27.453 10.383 1 98.44 320 GLY B C 1
ATOM 7487 O O . GLY B 1 320 ? 19.156 26.922 9.766 1 98.44 320 GLY B O 1
ATOM 7488 N N . SER B 1 321 ? 20.047 28.609 11.031 1 98.31 321 SER B N 1
ATOM 7489 C CA . SER B 1 321 ? 18.859 29.438 11.008 1 98.31 321 SER B CA 1
ATOM 7490 C C . SER B 1 321 ? 19.188 30.891 10.688 1 98.31 321 SER B C 1
ATOM 7492 O O . SER B 1 321 ? 20.203 31.406 11.172 1 98.31 321 SER B O 1
ATOM 7494 N N . TYR B 1 322 ? 18.422 31.422 9.852 1 98.38 322 TYR B N 1
ATOM 7495 C CA . TYR B 1 322 ? 18.594 32.812 9.477 1 98.38 322 TYR B CA 1
ATOM 7496 C C . TYR B 1 322 ? 17.281 33.594 9.555 1 98.38 322 TYR B C 1
ATOM 7498 O O . TYR B 1 322 ? 16.25 33.125 9.039 1 98.38 322 TYR B O 1
ATOM 7506 N N . ALA B 1 323 ? 17.312 34.688 10.281 1 98.25 323 ALA B N 1
ATOM 7507 C CA . ALA B 1 323 ? 16.141 35.562 10.344 1 98.25 323 ALA B CA 1
ATOM 7508 C C . ALA B 1 323 ? 16.125 36.531 9.172 1 98.25 323 ALA B C 1
ATOM 7510 O O . ALA B 1 323 ? 16.828 37.562 9.195 1 98.25 323 ALA B O 1
ATOM 7511 N N . LEU B 1 324 ? 15.32 36.312 8.227 1 98.44 324 LEU B N 1
ATOM 7512 C CA . LEU B 1 324 ? 15.203 37.188 7.062 1 98.44 324 LEU B CA 1
ATOM 7513 C C . LEU B 1 324 ? 14.117 38.25 7.273 1 98.44 324 LEU B C 1
ATOM 7515 O O . LEU B 1 324 ? 12.938 37.906 7.344 1 98.44 324 LEU B O 1
ATOM 7519 N N . ASP B 1 325 ? 14.516 39.438 7.348 1 98.12 325 ASP B N 1
ATOM 7520 C CA . ASP B 1 325 ? 13.531 40.531 7.312 1 98.12 325 ASP B CA 1
ATOM 7521 C C . ASP B 1 325 ? 12.938 40.688 5.914 1 98.12 325 ASP B C 1
ATOM 7523 O O . ASP B 1 325 ? 13.648 41 4.961 1 98.12 325 ASP B O 1
ATOM 7527 N N . VAL B 1 326 ? 11.68 40.5 5.777 1 98 326 VAL B N 1
ATOM 7528 C CA . VAL B 1 326 ? 11.047 40.5 4.465 1 98 326 VAL B CA 1
ATOM 7529 C C . VAL B 1 326 ? 11.312 41.812 3.754 1 98 326 VAL B C 1
ATOM 7531 O O . VAL B 1 326 ? 11.406 41.875 2.525 1 98 326 VAL B O 1
ATOM 7534 N N . ALA B 1 327 ? 11.461 42.875 4.527 1 97.25 327 ALA B N 1
ATOM 7535 C CA . ALA B 1 327 ? 11.68 44.219 3.955 1 97.25 327 ALA B CA 1
ATOM 7536 C C . ALA B 1 327 ? 13.039 44.281 3.266 1 97.25 327 ALA B C 1
ATOM 7538 O O . ALA B 1 327 ? 13.273 45.188 2.445 1 97.25 327 ALA B O 1
ATOM 7539 N N . GLU B 1 328 ? 13.945 43.406 3.633 1 96.69 328 GLU B N 1
ATOM 7540 C CA . GLU B 1 328 ? 15.234 43.344 2.961 1 96.69 328 GLU B CA 1
ATOM 7541 C C . GLU B 1 328 ? 15.078 43.031 1.483 1 96.69 328 GLU B C 1
ATOM 7543 O O . GLU B 1 328 ? 15.836 43.5 0.643 1 96.69 328 GLU B O 1
ATOM 7548 N N . LEU B 1 329 ? 14.117 42.25 1.158 1 98.31 329 LEU B N 1
ATOM 7549 C CA . LEU B 1 329 ? 13.938 41.781 -0.216 1 98.31 329 LEU B CA 1
ATOM 7550 C C . LEU B 1 329 ? 12.773 42.5 -0.881 1 98.31 329 LEU B C 1
ATOM 7552 O O . LEU B 1 329 ? 12.797 42.75 -2.09 1 98.31 329 LEU B O 1
ATOM 7556 N N . LEU B 1 330 ? 11.805 42.781 -0.102 1 98.38 330 LEU B N 1
ATOM 7557 C CA . LEU B 1 330 ? 10.609 43.438 -0.619 1 98.38 330 LEU B CA 1
ATOM 7558 C C . LEU B 1 330 ? 10.281 44.688 0.189 1 98.38 330 LEU B C 1
ATOM 7560 O O . LEU B 1 330 ? 9.25 44.75 0.86 1 98.38 330 LEU B O 1
ATOM 7564 N N . PRO B 1 331 ? 10.992 45.75 0.031 1 97.56 331 PRO B N 1
ATOM 7565 C CA . PRO B 1 331 ? 10.898 46.906 0.917 1 97.56 331 PRO B CA 1
ATOM 7566 C C . PRO B 1 331 ? 9.594 47.688 0.731 1 97.56 331 PRO B C 1
ATOM 7568 O O . PRO B 1 331 ? 9.141 48.375 1.65 1 97.56 331 PRO B O 1
ATOM 7571 N N . GLU B 1 332 ? 8.961 47.594 -0.456 1 96.56 332 GLU B N 1
ATOM 7572 C CA . GLU B 1 332 ? 7.801 48.438 -0.732 1 96.56 332 GLU B CA 1
ATOM 7573 C C . GLU B 1 332 ? 6.496 47.688 -0.432 1 96.56 332 GLU B C 1
ATOM 7575 O O . GLU B 1 332 ? 5.418 48.281 -0.47 1 96.56 332 GLU B O 1
ATOM 7580 N N . LEU B 1 333 ? 6.598 46.438 -0.169 1 97.75 333 LEU B N 1
ATOM 7581 C CA . LEU B 1 333 ? 5.387 45.656 0.028 1 97.75 333 LEU B CA 1
ATOM 7582 C C . LEU B 1 333 ? 4.793 45.906 1.409 1 97.75 333 LEU B C 1
ATOM 7584 O O . LEU B 1 333 ? 5.523 46 2.398 1 97.75 333 LEU B O 1
ATOM 7588 N N . ARG B 1 334 ? 3.479 46 1.444 1 97.5 334 ARG B N 1
ATOM 7589 C CA . ARG B 1 334 ? 2.816 46.312 2.713 1 97.5 334 ARG B CA 1
ATOM 7590 C C . ARG B 1 334 ? 1.531 45.5 2.854 1 97.5 334 ARG B C 1
ATOM 7592 O O . ARG B 1 334 ? 0.927 45.094 1.854 1 97.5 334 ARG B O 1
ATOM 7599 N N . TRP B 1 335 ? 1.179 45.219 4.148 1 97.25 335 TRP B N 1
ATOM 7600 C CA . TRP B 1 335 ? -0.115 44.625 4.457 1 97.25 335 TRP B CA 1
ATOM 7601 C C . TRP B 1 335 ? -1.247 45.406 3.795 1 97.25 335 TRP B C 1
ATOM 7603 O O . TRP B 1 335 ? -1.227 46.656 3.768 1 97.25 335 TRP B O 1
ATOM 7613 N N . PRO B 1 336 ? -2.189 44.656 3.193 1 97.75 336 PRO B N 1
ATOM 7614 C CA . PRO B 1 336 ? -2.504 43.25 3.316 1 97.75 336 PRO B CA 1
ATOM 7615 C C . PRO B 1 336 ? -1.963 42.406 2.152 1 97.75 336 PRO B C 1
ATOM 7617 O O . PRO B 1 336 ? -2.539 41.375 1.803 1 97.75 336 PRO B O 1
ATOM 7620 N N . ARG B 1 337 ? -0.931 42.938 1.538 1 97.81 337 ARG B N 1
ATOM 7621 C CA . ARG B 1 337 ? -0.3 42.094 0.509 1 97.81 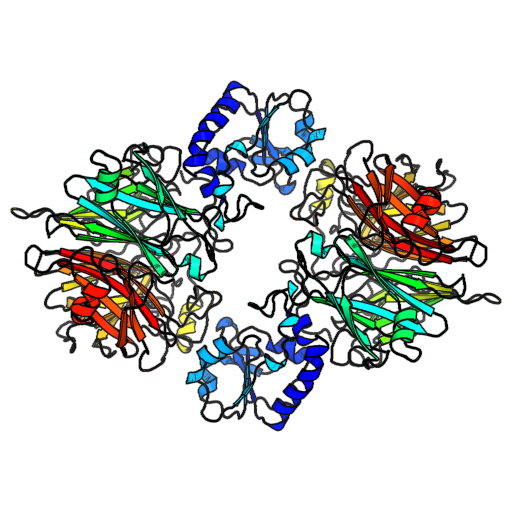337 ARG B CA 1
ATOM 7622 C C . ARG B 1 337 ? 0.338 40.875 1.115 1 97.81 337 ARG B C 1
ATOM 7624 O O . ARG B 1 337 ? 0.682 40.844 2.299 1 97.81 337 ARG B O 1
ATOM 7631 N N . GLN B 1 338 ? 0.401 39.875 0.277 1 97.06 338 GLN B N 1
ATOM 7632 C CA . GLN B 1 338 ? 0.9 38.562 0.717 1 97.06 338 GLN B CA 1
ATOM 7633 C C . GLN B 1 338 ? 2.17 38.188 -0.037 1 97.06 338 GLN B C 1
ATOM 7635 O O . GLN B 1 338 ? 2.418 38.688 -1.138 1 97.06 338 GLN B O 1
ATOM 7640 N N . ILE B 1 339 ? 2.9 37.312 0.557 1 98.38 339 ILE B N 1
ATOM 7641 C CA . ILE B 1 339 ? 4.207 36.969 0.012 1 98.38 339 ILE B CA 1
ATOM 7642 C C . ILE B 1 339 ? 4.281 35.469 -0.231 1 98.38 339 ILE B C 1
ATOM 7644 O O . ILE B 1 339 ? 3.814 34.656 0.59 1 98.38 339 ILE B O 1
ATOM 7648 N N . GLU B 1 340 ? 4.816 35.031 -1.341 1 98 340 GLU B N 1
ATOM 7649 C CA . GLU B 1 340 ? 5.188 33.656 -1.618 1 98 340 GLU B CA 1
ATOM 7650 C C . GLU B 1 340 ? 6.664 33.406 -1.326 1 98 340 GLU B C 1
ATOM 7652 O O . GLU B 1 340 ? 7.508 34.25 -1.614 1 98 340 GLU B O 1
ATOM 7657 N N . VAL B 1 341 ? 6.883 32.312 -0.647 1 98.31 341 VAL B N 1
ATOM 7658 C CA . VAL B 1 341 ? 8.25 31.906 -0.321 1 98.31 341 VAL B CA 1
ATOM 7659 C C . VAL B 1 341 ? 8.695 30.781 -1.265 1 98.31 341 VAL B C 1
ATOM 7661 O O . VAL B 1 341 ? 8.078 29.719 -1.305 1 98.31 341 VAL B O 1
ATOM 7664 N N . ARG B 1 342 ? 9.719 31.047 -1.975 1 97.94 342 ARG B N 1
ATOM 7665 C CA . ARG B 1 342 ? 10.375 30.016 -2.77 1 97.94 342 ARG B CA 1
ATOM 7666 C C . ARG B 1 342 ? 11.492 29.344 -1.98 1 97.94 342 ARG B C 1
ATOM 7668 O O . ARG B 1 342 ? 12.609 29.859 -1.913 1 97.94 342 ARG B O 1
ATOM 7675 N N . ALA B 1 343 ? 11.188 28.203 -1.486 1 97.31 343 ALA B N 1
ATOM 7676 C CA . ALA B 1 343 ? 12.07 27.531 -0.523 1 97.31 343 ALA B CA 1
ATOM 7677 C C . ALA B 1 343 ? 12.945 26.5 -1.208 1 97.31 343 ALA B C 1
ATOM 7679 O O . ALA B 1 343 ? 14.023 26.156 -0.71 1 97.31 343 ALA B O 1
ATOM 7680 N N . GLY B 1 344 ? 12.484 25.953 -2.334 1 96.31 344 GLY B N 1
ATOM 7681 C CA . GLY B 1 344 ? 13.273 25 -3.111 1 96.31 344 GLY B CA 1
ATOM 7682 C C . GLY B 1 344 ? 13.523 23.703 -2.385 1 96.31 344 GLY B C 1
ATOM 7683 O O . GLY B 1 344 ? 14.547 23.047 -2.604 1 96.31 344 GLY B O 1
ATOM 7684 N N . ARG B 1 345 ? 12.734 23.312 -1.394 1 95.31 345 ARG B N 1
ATOM 7685 C CA . ARG B 1 345 ? 12.797 22.078 -0.623 1 95.31 345 ARG B CA 1
ATOM 7686 C C . ARG B 1 345 ? 14.016 22.078 0.296 1 95.31 345 ARG B C 1
ATOM 7688 O O . ARG B 1 345 ? 14.594 21.016 0.567 1 95.31 345 ARG B O 1
ATOM 7695 N N . HIS B 1 346 ? 14.422 23.219 0.744 1 96.62 346 HIS B N 1
ATOM 7696 C CA . HIS B 1 346 ? 15.602 23.312 1.596 1 96.62 346 HIS B CA 1
ATOM 7697 C C . HIS B 1 346 ? 15.219 23.281 3.072 1 96.62 346 HIS B C 1
ATOM 7699 O O . HIS B 1 346 ? 16.062 23.016 3.928 1 96.62 346 HIS B O 1
ATOM 7705 N N . PHE B 1 347 ? 14.055 23.609 3.311 1 95.88 347 PHE B N 1
ATOM 7706 C CA . PHE B 1 347 ? 13.664 23.609 4.715 1 95.88 347 PHE B CA 1
ATOM 7707 C C . PHE B 1 347 ? 12.203 23.188 4.871 1 95.88 347 PHE B C 1
ATOM 7709 O O . PHE B 1 347 ? 11.398 23.359 3.955 1 95.88 347 PHE B O 1
ATOM 7716 N N . VAL B 1 348 ? 11.93 22.562 6.008 1 94.44 348 VAL B N 1
ATOM 7717 C CA . VAL B 1 348 ? 10.562 22.234 6.375 1 94.44 348 VAL B CA 1
ATOM 7718 C C . VAL B 1 348 ? 9.773 23.5 6.66 1 94.44 348 VAL B C 1
ATOM 7720 O O . VAL B 1 348 ? 10.328 24.609 6.594 1 94.44 348 VAL B O 1
ATOM 7723 N N . ARG B 1 349 ? 8.5 23.375 6.957 1 93.5 349 ARG B N 1
ATOM 7724 C CA . ARG B 1 349 ? 7.641 24.531 7.133 1 93.5 349 ARG B CA 1
ATOM 7725 C C . ARG B 1 349 ? 8.289 25.562 8.055 1 93.5 349 ARG B C 1
ATOM 7727 O O . ARG B 1 349 ? 8.539 25.266 9.234 1 93.5 349 ARG B O 1
ATOM 7734 N N . PRO B 1 350 ? 8.523 26.781 7.535 1 95.44 350 PRO B N 1
ATOM 7735 C CA . PRO B 1 350 ? 9.172 27.828 8.328 1 95.44 350 PRO B CA 1
ATOM 7736 C C . PRO B 1 350 ? 8.195 28.562 9.25 1 95.44 350 PRO B C 1
ATOM 7738 O O . PRO B 1 350 ? 6.984 28.375 9.148 1 95.44 350 PRO B O 1
ATOM 7741 N N . ARG B 1 351 ? 8.828 29.328 10.164 1 97.19 351 ARG B N 1
ATOM 7742 C CA . ARG B 1 351 ? 8.078 30.25 11 1 97.19 351 ARG B CA 1
ATOM 7743 C C . ARG B 1 351 ? 8.336 31.688 10.602 1 97.19 351 ARG B C 1
ATOM 7745 O O . ARG B 1 351 ? 9.383 32 10.023 1 97.19 351 ARG B O 1
ATOM 7752 N N . TYR B 1 352 ? 7.371 32.5 10.844 1 97.94 352 TYR B N 1
ATOM 7753 C CA . TYR B 1 352 ? 7.652 3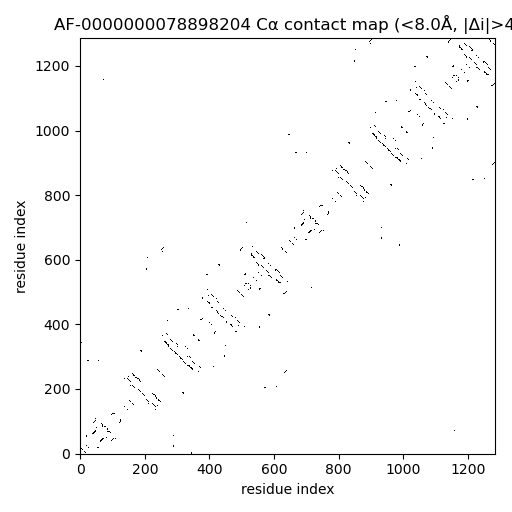3.938 10.781 1 97.94 352 TYR B CA 1
ATOM 7754 C C . TYR B 1 352 ? 7.293 34.625 12.102 1 97.94 352 TYR B C 1
ATOM 7756 O O . TYR B 1 352 ? 6.422 34.156 12.836 1 97.94 352 TYR B O 1
ATOM 7764 N N . GLU B 1 353 ? 7.988 35.625 12.367 1 97.69 353 GLU B N 1
ATOM 7765 C CA . GLU B 1 353 ? 7.805 36.438 13.562 1 97.69 353 GLU B CA 1
ATOM 7766 C C . GLU B 1 353 ? 7.527 37.906 13.188 1 97.69 353 GLU B C 1
ATOM 7768 O O . GLU B 1 353 ? 8.211 38.469 12.328 1 97.69 353 GLU B O 1
ATOM 7773 N N . VAL B 1 354 ? 6.523 38.438 13.742 1 97.69 354 VAL B N 1
ATOM 7774 C CA . VAL B 1 354 ? 6.211 39.844 13.539 1 97.69 354 VAL B CA 1
ATOM 7775 C C . VAL B 1 354 ? 6.586 40.656 14.797 1 97.69 354 VAL B C 1
ATOM 7777 O O . VAL B 1 354 ? 6.156 40.312 15.898 1 97.69 354 VAL B O 1
ATOM 7780 N N . VAL B 1 355 ? 7.379 41.625 14.586 1 96.56 355 VAL B N 1
ATOM 7781 C CA . VAL B 1 355 ? 7.793 42.5 15.664 1 96.56 355 VAL B CA 1
ATOM 7782 C C . VAL B 1 355 ? 7.133 43.875 15.492 1 96.56 355 VAL B C 1
ATOM 7784 O O . VAL B 1 355 ? 7.312 44.531 14.469 1 96.56 355 VAL B O 1
ATOM 7787 N N . ARG B 1 356 ? 6.379 44.25 16.422 1 94.69 356 ARG B N 1
ATOM 7788 C CA . ARG B 1 356 ? 5.746 45.562 16.406 1 94.69 356 ARG B CA 1
ATOM 7789 C C . ARG B 1 356 ? 6.414 46.5 17.391 1 94.69 356 ARG B C 1
ATOM 7791 O O . ARG B 1 356 ? 6.531 46.188 18.578 1 94.69 356 ARG B O 1
ATOM 7798 N N . GLU B 1 357 ? 6.77 47.594 16.875 1 88.81 357 GLU B N 1
ATOM 7799 C CA . GLU B 1 357 ? 7.418 48.594 17.688 1 88.81 357 GLU B CA 1
ATOM 7800 C C . GLU B 1 357 ? 6.574 49.875 17.766 1 88.81 357 GLU B C 1
ATOM 7802 O O . GLU B 1 357 ? 5.98 50.281 16.766 1 88.81 357 GLU B O 1
ATOM 7807 N N . ALA B 1 358 ? 6.273 50.281 18.906 1 81.88 358 ALA B N 1
ATOM 7808 C CA . ALA B 1 358 ? 5.609 51.562 19.141 1 81.88 358 ALA B CA 1
ATOM 7809 C C . ALA B 1 358 ? 6.379 52.406 20.141 1 81.88 358 ALA B C 1
ATOM 7811 O O . ALA B 1 358 ? 6.973 51.875 21.094 1 81.88 358 ALA B O 1
ATOM 7812 N N . PRO B 1 359 ? 6.418 53.75 19.922 1 82.5 359 PRO B N 1
ATOM 7813 C CA . PRO B 1 359 ? 7.148 54.625 20.859 1 82.5 359 PRO B CA 1
ATOM 7814 C C . PRO B 1 359 ? 6.66 54.469 22.297 1 82.5 359 PRO B C 1
ATOM 7816 O O . PRO B 1 359 ? 5.453 54.5 22.547 1 82.5 359 PRO B O 1
ATOM 7819 N N . GLY B 1 360 ? 7.512 54.344 23.234 1 79.81 360 GLY B N 1
ATOM 7820 C CA . GLY B 1 360 ? 7.219 54.344 24.656 1 79.81 360 GLY B CA 1
ATOM 7821 C C . GLY B 1 360 ? 6.676 53 25.141 1 79.81 360 GLY B C 1
ATOM 7822 O O . GLY B 1 360 ? 6.215 52.906 26.281 1 79.81 360 GLY B O 1
ATOM 7823 N N . ARG B 1 361 ? 6.559 52.031 24.297 1 83.69 361 ARG B N 1
ATOM 7824 C CA . ARG B 1 361 ? 6.086 50.688 24.688 1 83.69 361 ARG B CA 1
ATOM 7825 C C . ARG B 1 361 ? 7.094 49.625 24.312 1 83.69 361 ARG B C 1
ATOM 7827 O O . ARG B 1 361 ? 7.871 49.781 23.359 1 83.69 361 ARG B O 1
ATOM 7834 N N . PRO B 1 362 ? 7.121 48.594 25.125 1 86.06 362 PRO B N 1
ATOM 7835 C CA . PRO B 1 362 ? 7.98 47.469 24.703 1 86.06 362 PRO B CA 1
ATOM 7836 C C . PRO B 1 362 ? 7.555 46.875 23.375 1 86.06 362 PRO B C 1
ATOM 7838 O O . PRO B 1 362 ? 6.367 46.875 23.047 1 86.06 362 PRO B O 1
ATOM 7841 N N . ALA B 1 363 ? 8.57 46.375 22.703 1 89.81 363 ALA B N 1
ATOM 7842 C CA . ALA B 1 363 ? 8.289 45.719 21.422 1 89.81 363 ALA B CA 1
ATOM 7843 C C . ALA B 1 363 ? 7.461 44.438 21.641 1 89.81 363 ALA B C 1
ATOM 7845 O O . ALA B 1 363 ? 7.711 43.688 22.578 1 89.81 363 ALA B O 1
ATOM 7846 N N . ARG B 1 364 ? 6.43 44.281 20.875 1 93.38 364 ARG B N 1
ATOM 7847 C CA . ARG B 1 364 ? 5.602 43.062 20.938 1 93.38 364 ARG B CA 1
ATOM 7848 C C . ARG B 1 364 ? 5.91 42.125 19.766 1 93.38 364 ARG B C 1
ATOM 7850 O O . ARG B 1 364 ? 6.145 42.594 18.656 1 93.38 364 ARG B O 1
ATOM 7857 N N . ARG B 1 365 ? 5.891 40.812 20.094 1 94.56 365 ARG B N 1
ATOM 7858 C CA . ARG B 1 365 ? 6.25 39.781 19.094 1 94.56 365 ARG B CA 1
ATOM 7859 C C . ARG B 1 365 ? 5.176 38.719 18.984 1 94.56 365 ARG B C 1
ATOM 7861 O O . ARG B 1 365 ? 4.578 38.312 19.984 1 94.56 365 ARG B O 1
ATOM 7868 N N . ARG B 1 366 ? 4.914 38.312 17.859 1 96.5 366 ARG B N 1
ATOM 7869 C CA . ARG B 1 366 ? 4.066 37.156 17.625 1 96.5 366 ARG B CA 1
ATOM 7870 C C . ARG B 1 366 ? 4.672 36.25 16.562 1 96.5 366 ARG B C 1
ATOM 7872 O O . ARG B 1 366 ? 5.32 36.719 15.625 1 96.5 366 ARG B O 1
ATOM 7879 N N . ILE B 1 367 ? 4.43 34.938 16.703 1 96.81 367 ILE B N 1
ATOM 7880 C CA . ILE B 1 367 ? 4.988 33.938 15.781 1 96.81 367 ILE B CA 1
ATOM 7881 C C . ILE B 1 367 ? 3.861 33.156 15.117 1 96.81 367 ILE B C 1
ATOM 7883 O O . ILE B 1 367 ? 2.787 33 15.695 1 96.81 367 ILE B O 1
ATOM 7887 N N . ALA B 1 368 ? 3.98 32.781 13.914 1 97.12 368 ALA B N 1
ATOM 7888 C CA . ALA B 1 368 ? 3.105 31.891 13.133 1 97.12 368 ALA B CA 1
ATOM 7889 C C . ALA B 1 368 ? 3.877 31.203 12.008 1 97.12 368 ALA B C 1
ATOM 7891 O O . ALA B 1 368 ? 5.105 31.109 12.055 1 97.12 368 ALA B O 1
ATOM 7892 N N . HIS B 1 369 ? 3.16 30.562 11.164 1 96.06 369 HIS B N 1
ATOM 7893 C CA . HIS B 1 369 ? 3.85 29.875 10.078 1 96.06 369 HIS B CA 1
ATOM 7894 C C . HIS B 1 369 ? 3.102 30.047 8.758 1 96.06 369 HIS B C 1
ATOM 7896 O O . HIS B 1 369 ? 1.869 30.062 8.742 1 96.06 369 HIS B O 1
ATOM 7902 N N . PRO B 1 370 ? 3.844 30.141 7.66 1 96 370 PRO B N 1
ATOM 7903 C CA . PRO B 1 370 ? 3.211 29.938 6.355 1 96 370 PRO B CA 1
ATOM 7904 C C . PRO B 1 370 ? 2.842 28.484 6.094 1 96 370 PRO B C 1
ATOM 7906 O O . PRO B 1 370 ? 3.199 27.609 6.879 1 96 370 PRO B O 1
ATOM 7909 N N . ASN B 1 371 ? 2.111 28.297 5.047 1 94.75 371 ASN B N 1
ATOM 7910 C CA . ASN B 1 371 ? 1.683 26.938 4.719 1 94.75 371 ASN B CA 1
ATOM 7911 C C . ASN B 1 371 ? 2.238 26.484 3.373 1 94.75 371 ASN B C 1
ATOM 7913 O O . ASN B 1 371 ? 2.654 27.312 2.557 1 94.75 371 ASN B O 1
ATOM 7917 N N . VAL B 1 372 ? 2.232 25.188 3.223 1 93.75 372 VAL B N 1
ATOM 7918 C CA . VAL B 1 372 ? 2.729 24.594 1.985 1 93.75 372 VAL B CA 1
ATOM 7919 C C . VAL B 1 372 ? 1.839 25.016 0.818 1 93.75 372 VAL B C 1
ATOM 7921 O O . VAL B 1 372 ? 0.619 24.844 0.864 1 93.75 372 VAL B O 1
ATOM 7924 N N . GLU B 1 373 ? 2.445 25.594 -0.133 1 95.44 373 GLU B N 1
ATOM 7925 C CA . GLU B 1 373 ? 1.751 25.891 -1.382 1 95.44 373 GLU B CA 1
ATOM 7926 C C . GLU B 1 373 ? 1.83 24.719 -2.355 1 95.44 373 GLU B C 1
ATOM 7928 O O . GLU B 1 373 ? 2.92 24.328 -2.781 1 95.44 373 GLU B O 1
ATOM 7933 N N . ARG B 1 374 ? 0.702 24.297 -2.768 1 93.19 374 ARG B N 1
ATOM 7934 C CA . ARG B 1 374 ? 0.652 23.094 -3.588 1 93.19 374 ARG B CA 1
ATOM 7935 C C . ARG B 1 374 ? 0.978 23.406 -5.043 1 93.19 374 ARG B C 1
ATOM 7937 O O . ARG B 1 374 ? 0.525 24.422 -5.582 1 93.19 374 ARG B O 1
ATOM 7944 N N . THR B 1 375 ? 1.765 22.453 -5.613 1 92 375 THR B N 1
ATOM 7945 C CA . THR B 1 375 ? 2.115 22.625 -7.02 1 92 375 THR B CA 1
ATOM 7946 C C . THR B 1 375 ? 1.346 21.641 -7.891 1 92 375 THR B C 1
ATOM 7948 O O . THR B 1 375 ? 1.351 21.75 -9.117 1 92 375 THR B O 1
ATOM 7951 N N . ASP B 1 376 ? 0.618 20.734 -7.305 1 88.38 376 ASP B N 1
ATOM 7952 C CA . ASP B 1 376 ? -0.002 19.625 -8.023 1 88.38 376 ASP B CA 1
ATOM 7953 C C . ASP B 1 376 ? -1.519 19.797 -8.086 1 88.38 376 ASP B C 1
ATOM 7955 O O . ASP B 1 376 ? -2.219 18.938 -8.641 1 88.38 376 ASP B O 1
ATOM 7959 N N . LEU B 1 377 ? -2.01 20.781 -7.523 1 91 377 LEU B N 1
ATOM 7960 C CA . LEU B 1 377 ? -3.459 20.938 -7.441 1 91 377 LEU B CA 1
ATOM 7961 C C . LEU B 1 377 ? -3.963 21.875 -8.531 1 91 377 LEU B C 1
ATOM 7963 O O . LEU B 1 377 ? -3.361 22.922 -8.781 1 91 377 LEU B O 1
ATOM 7967 N N . MET B 1 378 ? -5.062 21.438 -9.18 1 92.31 378 MET B N 1
ATOM 7968 C CA . MET B 1 378 ? -5.754 22.219 -10.195 1 92.31 378 MET B CA 1
ATOM 7969 C C . MET B 1 378 ? -7.227 22.406 -9.844 1 92.31 378 MET B C 1
ATOM 7971 O O . MET B 1 378 ? -7.773 21.641 -9.047 1 92.31 378 MET B O 1
ATOM 7975 N N . PRO B 1 379 ? -7.832 23.391 -10.445 1 93 379 PRO B N 1
ATOM 7976 C CA . PRO B 1 379 ? -9.266 23.547 -10.195 1 93 379 PRO B CA 1
ATOM 7977 C C . PRO B 1 379 ? -10.07 22.312 -10.562 1 93 379 PRO B C 1
ATOM 7979 O O . PRO B 1 379 ? -9.781 21.656 -11.562 1 93 379 PRO B O 1
ATOM 7982 N N . ASP B 1 380 ? -11.016 22.047 -9.742 1 93.81 380 ASP B N 1
ATOM 7983 C CA . ASP B 1 380 ? -11.914 20.906 -9.953 1 93.81 380 ASP B CA 1
ATOM 7984 C C . ASP B 1 380 ? -13.25 21.359 -10.531 1 93.81 380 ASP B C 1
ATOM 7986 O O . ASP B 1 380 ? -14.055 21.969 -9.828 1 93.81 380 ASP B O 1
ATOM 7990 N N . PRO B 1 381 ? -13.547 20.984 -11.742 1 92.75 381 PRO B N 1
ATOM 7991 C CA . PRO B 1 381 ? -14.758 21.484 -12.391 1 92.75 381 PRO B CA 1
ATOM 7992 C C . PRO B 1 381 ? -16.031 20.922 -11.766 1 92.75 381 PRO B C 1
ATOM 7994 O O . PRO B 1 381 ? -17.125 21.438 -12.023 1 92.75 381 PRO B O 1
ATOM 7997 N N . HIS B 1 382 ? -15.969 19.953 -10.906 1 93.12 382 HIS B N 1
ATOM 7998 C CA . HIS B 1 382 ? -17.156 19.297 -10.359 1 93.12 382 HIS B CA 1
ATOM 7999 C C . HIS B 1 382 ? -17.625 19.984 -9.078 1 93.12 382 HIS B C 1
ATOM 8001 O O . HIS B 1 382 ? -18.75 19.781 -8.641 1 93.12 382 HIS B O 1
ATOM 8007 N N . LEU B 1 383 ? -16.859 20.766 -8.484 1 94.12 383 LEU B N 1
ATOM 8008 C CA . LEU B 1 383 ? -17.141 21.312 -7.168 1 94.12 383 LEU B CA 1
ATOM 8009 C C . LEU B 1 383 ? -18.391 22.172 -7.195 1 94.12 383 LEU B C 1
ATOM 8011 O O . LEU B 1 383 ? -19.281 22.031 -6.344 1 94.12 383 LEU B O 1
ATOM 8015 N N . PRO B 1 384 ? -18.562 22.953 -8.234 1 94.19 384 PRO B N 1
ATOM 8016 C CA . PRO B 1 384 ? -19.781 23.766 -8.258 1 94.19 384 PRO B CA 1
ATOM 8017 C C . PRO B 1 384 ? -21.047 22.922 -8.375 1 94.19 384 PRO B C 1
ATOM 8019 O O . PRO B 1 384 ? -22.094 23.312 -7.871 1 94.19 384 PRO B O 1
ATOM 8022 N N . GLU B 1 385 ? -20.938 21.812 -8.906 1 91.94 385 GLU B N 1
ATOM 8023 C CA . GLU B 1 385 ? -22.094 20.953 -9.156 1 91.94 385 GLU B CA 1
ATOM 8024 C C . GLU B 1 385 ? -22.516 20.219 -7.887 1 91.94 385 GLU B C 1
ATOM 8026 O O . GLU B 1 385 ? -23.625 19.688 -7.812 1 91.94 385 GLU B O 1
ATOM 8031 N N . LEU B 1 386 ? -21.719 20.281 -6.867 1 92.06 386 LEU B N 1
ATOM 8032 C CA . LEU B 1 386 ? -21.938 19.453 -5.684 1 92.06 386 LEU B CA 1
ATOM 8033 C C . LEU B 1 386 ? -22.75 20.219 -4.637 1 92.06 386 LEU B C 1
ATOM 8035 O O . LEU B 1 386 ? -23.062 19.672 -3.576 1 92.06 386 LEU B O 1
ATOM 8039 N N . ARG B 1 387 ? -23.156 21.359 -4.934 1 89.44 387 ARG B N 1
ATOM 8040 C CA . ARG B 1 387 ? -23.828 22.219 -3.959 1 89.44 387 ARG B CA 1
ATOM 8041 C C . ARG B 1 387 ? -25.109 21.578 -3.453 1 89.44 387 ARG B C 1
ATOM 8043 O O . ARG B 1 387 ? -25.406 21.641 -2.26 1 89.44 387 ARG B O 1
ATOM 8050 N N . GLY B 1 388 ? -25.812 20.969 -4.293 1 90.81 388 GLY B N 1
ATOM 8051 C CA . GLY B 1 388 ? -27.062 20.344 -3.902 1 90.81 388 GLY B CA 1
ATOM 8052 C C . GLY B 1 388 ? -26.875 19.156 -2.967 1 90.81 388 GLY B C 1
ATOM 8053 O O . GLY B 1 388 ? -27.75 18.859 -2.15 1 90.81 388 GLY B O 1
ATOM 8054 N N . LEU B 1 389 ? -25.719 18.562 -2.996 1 94.69 389 LEU B N 1
ATOM 8055 C CA . LEU B 1 389 ? -25.453 17.344 -2.232 1 94.69 389 LEU B CA 1
ATOM 8056 C C . LEU B 1 389 ? -24.625 17.656 -0.991 1 94.69 389 LEU B C 1
ATOM 8058 O O . LEU B 1 389 ? -24.828 17.047 0.062 1 94.69 389 LEU B O 1
ATOM 8062 N N . LEU B 1 390 ? -23.734 18.656 -1.115 1 96.06 390 LEU B N 1
ATOM 8063 C CA . LEU B 1 390 ? -22.766 18.844 -0.045 1 96.06 390 LEU B CA 1
ATOM 8064 C C . LEU B 1 390 ? -22.938 20.203 0.616 1 96.06 390 LEU B C 1
ATOM 8066 O O . LEU B 1 390 ? -22.125 20.609 1.45 1 96.06 390 LEU B O 1
ATOM 8070 N N . GLY B 1 391 ? -23.938 20.891 0.244 1 95.12 391 GLY B N 1
ATOM 8071 C CA . GLY B 1 391 ? -24.266 22.156 0.896 1 95.12 391 GLY B CA 1
ATOM 8072 C C . GLY B 1 391 ? -23.203 23.219 0.735 1 95.12 391 GLY B C 1
ATOM 8073 O O . GLY B 1 391 ? -22.828 23.562 -0.387 1 95.12 391 GLY B O 1
ATOM 8074 N N . LYS B 1 392 ? -22.578 23.547 1.83 1 95.94 392 LYS B N 1
ATOM 8075 C CA . LYS B 1 392 ? -21.562 24.594 1.817 1 95.94 392 LYS B CA 1
ATOM 8076 C C . LYS B 1 392 ? -20.25 24.078 1.236 1 95.94 392 LYS B C 1
ATOM 8078 O O . LYS B 1 392 ? -19.359 24.859 0.907 1 95.94 392 LYS B O 1
ATOM 8083 N N . GLY B 1 393 ? -20.125 22.766 1.177 1 96.25 393 GLY B N 1
ATOM 8084 C CA . GLY B 1 393 ? -18.875 22.188 0.698 1 96.25 393 GLY B CA 1
ATOM 8085 C C . GLY B 1 393 ? -17.703 22.438 1.638 1 96.25 393 GLY B C 1
ATOM 8086 O O . GLY B 1 393 ? -17.797 22.125 2.828 1 96.25 393 GLY B O 1
ATOM 8087 N N . PHE B 1 394 ? -16.719 23 1.118 1 97.06 394 PHE B N 1
ATOM 8088 C CA . PHE B 1 394 ? -15.531 23.297 1.911 1 97.06 394 PHE B CA 1
ATOM 8089 C C . PHE B 1 394 ? -15.75 24.531 2.781 1 97.06 394 PHE B C 1
ATOM 8091 O O . PHE B 1 394 ? -16.188 25.578 2.291 1 97.06 394 PHE B O 1
ATOM 8098 N N . ILE B 1 395 ? -15.43 24.344 4.051 1 97.88 395 ILE B N 1
ATOM 8099 C CA . ILE B 1 395 ? -15.609 25.406 5.027 1 97.88 395 ILE B CA 1
ATOM 8100 C C . ILE B 1 395 ? -14.273 25.719 5.711 1 97.88 395 ILE B C 1
ATOM 8102 O O . ILE B 1 395 ? -13.57 24.797 6.145 1 97.88 395 ILE B O 1
ATOM 8106 N N . LEU B 1 396 ? -13.938 26.938 5.715 1 98.19 396 LEU B N 1
ATOM 8107 C CA . LEU B 1 396 ? -12.836 27.406 6.547 1 98.19 396 LEU B CA 1
ATOM 8108 C C . LEU B 1 396 ? -13.352 28.203 7.738 1 98.19 396 LEU B C 1
ATOM 8110 O O . LEU B 1 396 ? -13.656 29.391 7.602 1 98.19 396 LEU B O 1
ATOM 8114 N N . PRO B 1 397 ? -13.414 27.578 8.867 1 98.06 397 PRO B N 1
ATOM 8115 C CA . PRO B 1 397 ? -13.953 28.266 10.039 1 98.06 397 PRO B CA 1
ATOM 8116 C C . PRO B 1 397 ? -12.883 29.031 10.82 1 98.06 397 PRO B C 1
ATOM 8118 O O . PRO B 1 397 ? -11.734 28.578 10.898 1 98.06 397 PRO B O 1
ATOM 8121 N N . ALA B 1 398 ? -13.258 30.141 11.438 1 98.25 398 ALA B N 1
ATOM 8122 C CA . ALA B 1 398 ? -12.359 30.906 12.281 1 98.25 398 ALA B CA 1
ATOM 8123 C C . ALA B 1 398 ? -13.117 31.594 13.414 1 98.25 398 ALA B C 1
ATOM 8125 O O . ALA B 1 398 ? -14.234 32.062 13.219 1 98.25 398 ALA B O 1
ATOM 8126 N N . PRO B 1 399 ? -12.523 31.719 14.516 1 97.94 399 PRO B N 1
ATOM 8127 C CA . PRO B 1 399 ? -13.203 32.375 15.625 1 97.94 399 PRO B CA 1
ATOM 8128 C C . PRO B 1 399 ? -13.438 33.875 15.375 1 97.94 399 PRO B C 1
ATOM 8130 O O . PRO B 1 399 ? -12.633 34.531 14.703 1 97.94 399 PRO B O 1
ATOM 8133 N N . VAL B 1 400 ? -14.516 34.312 15.867 1 98.31 400 VAL B N 1
ATOM 8134 C CA . VAL B 1 400 ? -14.742 35.719 16.094 1 98.31 400 VAL B CA 1
ATOM 8135 C C . VAL B 1 400 ? -14.812 36 17.594 1 98.31 400 VAL B C 1
ATOM 8137 O O . VAL B 1 400 ? -15.812 35.719 18.234 1 98.31 400 VAL B O 1
ATOM 8140 N N . PHE B 1 401 ? -13.75 36.625 18.062 1 97.5 401 PHE B N 1
ATOM 8141 C CA . PHE B 1 401 ? -13.664 36.938 19.484 1 97.5 401 PHE B CA 1
ATOM 8142 C C . PHE B 1 401 ? -14.531 38.156 19.812 1 97.5 401 PHE B C 1
ATOM 8144 O O . PHE B 1 401 ? -15.031 38.844 18.922 1 97.5 401 PHE B O 1
ATOM 8151 N N . PRO B 1 402 ? -14.828 38.375 21.109 1 95.69 402 PRO B N 1
ATOM 8152 C CA . PRO B 1 402 ? -15.648 39.531 21.469 1 95.69 402 PRO B CA 1
ATOM 8153 C C . PRO B 1 402 ? -15.133 40.844 20.844 1 95.69 402 PRO B C 1
ATOM 8155 O O . PRO B 1 402 ? -14.055 41.312 21.203 1 95.69 402 PRO B O 1
ATOM 8158 N N . PRO B 1 403 ? -15.938 41.375 20 1 95.12 403 PRO B N 1
ATOM 8159 C CA . PRO B 1 403 ? -15.469 42.531 19.219 1 95.12 403 PRO B CA 1
ATOM 8160 C C . PRO B 1 403 ? -15.133 43.75 20.078 1 95.12 403 PRO B C 1
ATOM 8162 O O . PRO B 1 403 ? -14.375 44.625 19.656 1 95.12 403 PRO B O 1
ATOM 8165 N N . ALA B 1 404 ? -15.703 43.812 21.25 1 92.81 404 ALA B N 1
ATOM 8166 C CA . ALA B 1 404 ? -15.406 44.938 22.141 1 92.81 404 ALA B CA 1
ATOM 8167 C C . ALA B 1 404 ? -13.938 44.906 22.547 1 92.81 404 ALA B C 1
ATOM 8169 O O . ALA B 1 404 ? -13.344 45.969 22.797 1 92.81 404 ALA B O 1
ATOM 8170 N N . ARG B 1 405 ? -13.359 43.781 22.469 1 95.38 405 ARG B N 1
ATOM 8171 C CA . ARG B 1 405 ? -11.984 43.656 22.938 1 95.38 405 ARG B CA 1
ATOM 8172 C C . ARG B 1 405 ? -11.047 43.281 21.797 1 95.38 405 ARG B C 1
ATOM 8174 O O . ARG B 1 405 ? -9.906 43.75 21.75 1 95.38 405 ARG B O 1
ATOM 8181 N N . PHE B 1 406 ? -11.523 42.469 20.938 1 96.94 406 PHE B N 1
ATOM 8182 C CA . PHE B 1 406 ? -10.641 41.969 19.906 1 96.94 406 PHE B CA 1
ATOM 8183 C C . PHE B 1 406 ? -11.125 42.406 18.516 1 96.94 406 PHE B C 1
ATOM 8185 O O . PHE B 1 406 ? -12.32 42.344 18.234 1 96.94 406 PHE B O 1
ATOM 8192 N N . ARG B 1 407 ? -10.172 42.781 17.719 1 97.5 407 ARG B N 1
ATOM 8193 C CA . ARG B 1 407 ? -10.406 42.906 16.281 1 97.5 407 ARG B CA 1
ATOM 8194 C C . ARG B 1 407 ? -10.023 41.656 15.531 1 97.5 407 ARG B C 1
ATOM 8196 O O . ARG B 1 407 ? -8.914 41.125 15.711 1 97.5 407 ARG B O 1
ATOM 8203 N N . SER B 1 408 ? -10.945 41.031 14.75 1 98 408 SER B N 1
ATOM 8204 C CA . SER B 1 408 ? -10.711 39.844 13.961 1 98 408 SER B CA 1
ATOM 8205 C C . SER B 1 408 ? -10.641 40.156 12.469 1 98 408 SER B C 1
ATOM 8207 O O . SER B 1 408 ? -11.578 40.719 11.906 1 98 408 SER B O 1
ATOM 8209 N N . ILE B 1 409 ? -9.539 39.781 11.844 1 98.19 409 ILE B N 1
ATOM 8210 C CA . ILE B 1 409 ? -9.305 40.094 10.438 1 98.19 409 ILE B CA 1
ATOM 8211 C C . ILE B 1 409 ? -8.969 38.812 9.664 1 98.19 409 ILE B C 1
ATOM 8213 O O . ILE B 1 409 ? -8.148 38 10.109 1 98.19 409 ILE B O 1
ATOM 8217 N N . ALA B 1 410 ? -9.656 38.594 8.516 1 98.19 410 ALA B N 1
ATOM 8218 C CA . ALA B 1 410 ? -9.383 37.469 7.645 1 98.19 410 ALA B CA 1
ATOM 8219 C C . ALA B 1 410 ? -8.711 37.906 6.348 1 98.19 410 ALA B C 1
ATOM 8221 O O . ALA B 1 410 ? -9.133 38.906 5.734 1 98.19 410 ALA B O 1
ATOM 8222 N N . LEU B 1 411 ? -7.664 37.219 5.984 1 98.19 411 LEU B N 1
ATOM 8223 C CA . LEU B 1 411 ? -6.977 37.438 4.715 1 98.19 411 LEU B CA 1
ATOM 8224 C C . LEU B 1 411 ? -6.945 36.156 3.893 1 98.19 411 LEU B C 1
ATOM 8226 O O . LEU B 1 411 ? -6.039 35.312 4.055 1 98.19 411 LEU B O 1
ATOM 8230 N N . PRO B 1 412 ? -7.93 35.969 2.918 1 97.62 412 PRO B N 1
ATOM 8231 C CA . PRO B 1 412 ? -7.887 34.781 2.059 1 97.62 412 PRO B CA 1
ATOM 8232 C C . PRO B 1 412 ? -6.547 34.625 1.342 1 97.62 412 PRO B C 1
ATOM 8234 O O . PRO B 1 412 ? -5.957 35.625 0.896 1 97.62 412 PRO B O 1
ATOM 8237 N N . THR B 1 413 ? -6.082 33.375 1.306 1 97.19 413 THR B N 1
ATOM 8238 C CA . THR B 1 413 ? -4.738 33.125 0.785 1 97.19 413 THR B CA 1
ATOM 8239 C C . THR B 1 413 ? -4.758 32.062 -0.292 1 97.19 413 THR B C 1
ATOM 8241 O O . THR B 1 413 ? -5.066 30.891 -0.008 1 97.19 413 THR B O 1
ATOM 8244 N N . PRO B 1 414 ? -4.449 32.406 -1.549 1 95.19 414 PRO B N 1
ATOM 8245 C CA . PRO B 1 414 ? -4.258 31.359 -2.535 1 95.19 414 PRO B CA 1
ATOM 8246 C C . PRO B 1 414 ? -3.172 30.359 -2.127 1 95.19 414 PRO B C 1
ATOM 8248 O O . PRO B 1 414 ? -2.053 30.766 -1.801 1 95.19 414 PRO B O 1
ATOM 8251 N N . MET B 1 415 ? -3.514 29.062 -2.162 1 95 415 MET B N 1
ATOM 8252 C CA . MET B 1 415 ? -2.59 28.094 -1.563 1 95 415 MET B CA 1
ATOM 8253 C C . MET B 1 415 ? -2.176 27.031 -2.578 1 95 415 MET B C 1
ATOM 8255 O O . MET B 1 415 ? -1.577 26.016 -2.213 1 95 415 MET B O 1
ATOM 8259 N N . ALA B 1 416 ? -2.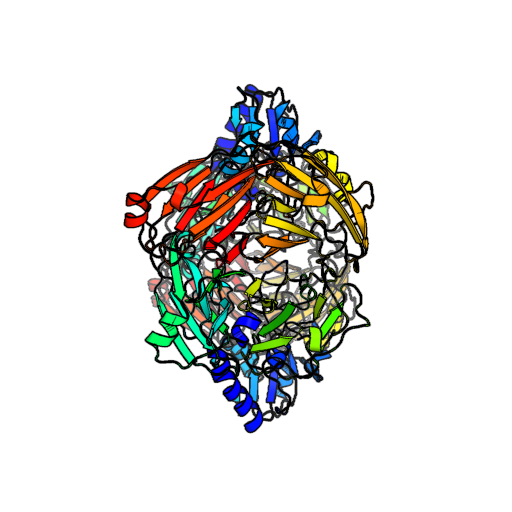518 27.203 -3.812 1 95.12 416 ALA B N 1
ATOM 8260 C CA . ALA B 1 416 ? -2.033 26.375 -4.914 1 95.12 416 ALA B CA 1
ATOM 8261 C C . ALA B 1 416 ? -1.487 27.234 -6.051 1 95.12 416 ALA B C 1
ATOM 8263 O O . ALA B 1 416 ? -2.055 28.281 -6.371 1 95.12 416 ALA B O 1
ATOM 8264 N N . ARG B 1 417 ? -0.477 26.703 -6.633 1 94.81 417 ARG B N 1
ATOM 8265 C CA . ARG B 1 417 ? 0.149 27.484 -7.699 1 94.81 417 ARG B CA 1
ATOM 8266 C C . ARG B 1 417 ? -0.781 27.609 -8.906 1 94.81 417 ARG B C 1
ATOM 8268 O O . ARG B 1 417 ? -0.702 28.578 -9.656 1 94.81 417 ARG B O 1
ATOM 8275 N N . GLY B 1 418 ? -1.646 26.688 -9.031 1 92.56 418 GLY B N 1
ATOM 8276 C CA . GLY B 1 418 ? -2.58 26.688 -10.141 1 92.56 418 GLY B CA 1
ATOM 8277 C C . GLY B 1 418 ? -3.807 27.547 -9.891 1 92.56 418 GLY B C 1
ATOM 8278 O O . GLY B 1 418 ? -4.602 27.781 -10.797 1 92.56 418 GLY B O 1
ATOM 8279 N N . GLN B 1 419 ? -3.975 28.016 -8.727 1 93.62 419 GLN B N 1
ATOM 8280 C CA . GLN B 1 419 ? -5.125 28.828 -8.352 1 93.62 419 GLN B CA 1
ATOM 8281 C C . GLN B 1 419 ? -4.957 30.281 -8.812 1 93.62 419 GLN B C 1
ATOM 8283 O O . GLN B 1 419 ? -4.164 31.031 -8.242 1 93.62 419 GLN B O 1
ATOM 8288 N N . GLN B 1 420 ? -5.801 30.75 -9.758 1 94.12 420 GLN B N 1
ATOM 8289 C CA . GLN B 1 420 ? -5.645 32.094 -10.312 1 94.12 420 GLN B CA 1
ATOM 8290 C C . GLN B 1 420 ? -6.656 33.062 -9.711 1 94.12 420 GLN B C 1
ATOM 8292 O O . GLN B 1 420 ? -6.488 34.281 -9.812 1 94.12 420 GLN B O 1
ATOM 8297 N N . SER B 1 421 ? -7.629 32.5 -9.172 1 95.75 421 SER B N 1
ATOM 8298 C CA . SER B 1 421 ? -8.656 33.344 -8.531 1 95.75 421 SER B CA 1
ATOM 8299 C C . SER B 1 421 ? -9.336 32.562 -7.398 1 95.75 421 SER B C 1
ATOM 8301 O O . SER B 1 421 ? -9.219 31.344 -7.309 1 95.75 421 SER B O 1
ATOM 8303 N N . LEU B 1 422 ? -9.969 33.281 -6.484 1 96.5 422 LEU B N 1
ATOM 8304 C CA . LEU B 1 422 ? -10.703 32.719 -5.355 1 96.5 422 LEU B CA 1
ATOM 8305 C C . LEU B 1 422 ? -12.102 33.344 -5.277 1 96.5 422 LEU B C 1
ATOM 8307 O O . LEU B 1 422 ? -12.273 34.469 -4.832 1 96.5 422 LEU B O 1
ATOM 8311 N N . PRO B 1 423 ? -13.094 32.594 -5.746 1 97.62 423 PRO B N 1
ATOM 8312 C CA . PRO B 1 423 ? -14.461 33.062 -5.477 1 97.62 423 PRO B CA 1
ATOM 8313 C C . PRO B 1 423 ? -14.898 32.781 -4.039 1 97.62 423 PRO B C 1
ATOM 8315 O O . PRO B 1 423 ? -15.102 31.625 -3.66 1 97.62 423 PRO B O 1
ATOM 8318 N N . LEU B 1 424 ? -15.195 33.875 -3.215 1 98.06 424 LEU B N 1
ATOM 8319 C CA . LEU B 1 424 ? -15.375 33.625 -1.792 1 98.06 424 LEU B CA 1
ATOM 8320 C C . LEU B 1 424 ? -16.578 34.375 -1.243 1 98.06 424 LEU B C 1
ATOM 8322 O O . LEU B 1 424 ? -16.953 35.438 -1.773 1 98.06 424 LEU B O 1
ATOM 8326 N N . ARG B 1 425 ? -17.141 33.75 -0.297 1 98 425 ARG B N 1
ATOM 8327 C CA . ARG B 1 425 ? -18.188 34.312 0.552 1 98 425 ARG B CA 1
ATOM 8328 C C . ARG B 1 425 ? -17.844 34.125 2.027 1 98 425 ARG B C 1
ATOM 8330 O O . ARG B 1 425 ? -17.359 33.062 2.426 1 98 425 ARG B O 1
ATOM 8337 N N . ALA B 1 426 ? -18.062 35.156 2.809 1 98.5 426 ALA B N 1
ATOM 8338 C CA . ALA B 1 426 ? -17.922 35.094 4.262 1 98.5 426 ALA B CA 1
ATOM 8339 C C . ALA B 1 426 ? -19.281 35.062 4.945 1 98.5 426 ALA B C 1
ATOM 8341 O O . ALA B 1 426 ? -20.203 35.812 4.586 1 98.5 426 ALA B O 1
ATOM 8342 N N . ILE B 1 427 ? -19.422 34.125 5.855 1 98.44 427 ILE B N 1
ATOM 8343 C CA . ILE B 1 427 ? -20.641 34 6.645 1 98.44 427 ILE B CA 1
ATOM 8344 C C . ILE B 1 427 ? -20.312 34.156 8.125 1 98.44 427 ILE B C 1
ATOM 8346 O O . ILE B 1 427 ? -19.406 33.469 8.641 1 98.44 427 ILE B O 1
ATOM 8350 N N . LEU B 1 428 ? -21 35 8.781 1 98.31 428 LEU B N 1
ATOM 8351 C CA . LEU B 1 428 ? -20.797 35.219 10.211 1 98.31 428 LEU B CA 1
ATOM 8352 C C . LEU B 1 428 ? -21.906 34.562 11.023 1 98.31 428 LEU B C 1
ATOM 8354 O O . LEU B 1 428 ? -23.094 34.781 10.766 1 98.31 428 LEU B O 1
ATOM 8358 N N . TYR B 1 429 ? -21.484 33.781 11.984 1 98.44 429 TYR B N 1
ATOM 8359 C CA . TYR B 1 429 ? -22.422 33.094 12.859 1 98.44 429 TYR B CA 1
ATOM 8360 C C . TYR B 1 429 ? -22.25 33.531 14.312 1 98.44 429 TYR B C 1
ATOM 8362 O O . TYR B 1 429 ? -21.125 33.781 14.758 1 98.44 429 TYR B O 1
ATOM 8370 N N . ASP B 1 430 ? -23.391 33.594 15.008 1 97.94 430 ASP B N 1
ATOM 8371 C CA . ASP B 1 430 ? -23.359 33.75 16.453 1 97.94 430 ASP B CA 1
ATOM 8372 C C . ASP B 1 430 ? -23.031 32.438 17.141 1 97.94 430 ASP B C 1
ATOM 8374 O O . ASP B 1 430 ? -23 31.391 16.5 1 97.94 430 ASP B O 1
ATOM 8378 N N . ALA B 1 431 ? -22.75 32.469 18.406 1 98.12 431 ALA B N 1
ATOM 8379 C CA . ALA B 1 431 ? -22.344 31.281 19.172 1 98.12 431 ALA B CA 1
ATOM 8380 C C . ALA B 1 431 ? -23.438 30.219 19.156 1 98.12 431 ALA B C 1
ATOM 8382 O O . ALA B 1 431 ? -23.141 29.031 19.312 1 98.12 431 ALA B O 1
ATOM 8383 N N . ASP B 1 432 ? -24.656 30.594 18.984 1 97.38 432 ASP B N 1
ATOM 8384 C CA . ASP B 1 432 ? -25.766 29.641 19.031 1 97.38 432 ASP B CA 1
ATOM 8385 C C . ASP B 1 432 ? -26.047 29.078 17.641 1 97.38 432 ASP B C 1
ATOM 8387 O O . ASP B 1 432 ? -27.031 28.328 17.453 1 97.38 432 ASP B O 1
ATOM 8391 N N . GLY B 1 433 ? -25.281 29.5 16.672 1 97.31 433 GLY B N 1
ATOM 8392 C CA . GLY B 1 433 ? -25.391 28.906 15.336 1 97.31 433 GLY B CA 1
ATOM 8393 C C . GLY B 1 433 ? -26.266 29.719 14.398 1 97.31 433 GLY B C 1
ATOM 8394 O O . GLY B 1 433 ? -26.438 29.359 13.227 1 97.31 433 GLY B O 1
ATOM 8395 N N . THR B 1 434 ? -26.781 30.844 14.867 1 96.81 434 THR B N 1
ATOM 8396 C CA . THR B 1 434 ? -27.594 31.703 14.023 1 96.81 434 THR B CA 1
ATOM 8397 C C . THR B 1 434 ? -26.719 32.531 13.086 1 96.81 434 THR B C 1
ATOM 8399 O O . THR B 1 434 ? -25.75 33.188 13.531 1 96.81 434 THR B O 1
ATOM 8402 N N . GLU B 1 435 ? -27.062 32.5 11.812 1 97.38 435 GLU B N 1
ATOM 8403 C CA . GLU B 1 435 ? -26.359 33.375 10.875 1 97.38 435 GLU B CA 1
ATOM 8404 C C . GLU B 1 435 ? -26.688 34.844 11.133 1 97.38 435 GLU B C 1
ATOM 8406 O O . GLU B 1 435 ? -27.859 35.219 11.164 1 97.38 435 GLU B O 1
ATOM 8411 N N . VAL B 1 436 ? -25.719 35.594 11.266 1 97.62 436 VAL B N 1
ATOM 8412 C CA . VAL B 1 436 ? -25.891 37.031 11.555 1 97.62 436 VAL B CA 1
ATOM 8413 C C . VAL B 1 436 ? -25.891 37.812 10.25 1 97.62 436 VAL B C 1
ATOM 8415 O O . VAL B 1 436 ? -26.75 38.688 10.039 1 97.62 436 VAL B O 1
ATOM 8418 N N . THR B 1 437 ? -24.953 37.594 9.477 1 96.88 437 THR B N 1
ATOM 8419 C CA . THR B 1 437 ? -24.812 38.25 8.18 1 96.88 437 THR B CA 1
ATOM 8420 C C . THR B 1 437 ? -23.875 37.469 7.27 1 96.88 437 THR B C 1
ATOM 8422 O O . THR B 1 437 ? -23.266 36.469 7.699 1 96.88 437 THR B O 1
ATOM 8425 N N . HIS B 1 438 ? -23.859 37.719 6.008 1 96.94 438 HIS B N 1
ATOM 8426 C CA . HIS B 1 438 ? -22.922 37.156 5.035 1 96.94 438 HIS B CA 1
ATOM 8427 C C . HIS B 1 438 ? -22.547 38.219 3.98 1 96.94 438 HIS B C 1
ATOM 8429 O O . HIS B 1 438 ? -23.266 39.188 3.807 1 96.94 438 HIS B O 1
ATOM 8435 N N . ARG B 1 439 ? -21.438 38.031 3.361 1 96.81 439 ARG B N 1
ATOM 8436 C CA . ARG B 1 439 ? -20.969 38.969 2.338 1 96.81 439 ARG B CA 1
ATOM 8437 C C . ARG B 1 439 ? -20.125 38.219 1.295 1 96.81 439 ARG B C 1
ATOM 8439 O O . ARG B 1 439 ? -19.219 37.469 1.642 1 96.81 439 ARG B O 1
ATOM 8446 N N . SER B 1 440 ? -20.484 38.469 0.048 1 97.75 440 SER B N 1
ATOM 8447 C CA . SER B 1 440 ? -19.594 38.031 -1.01 1 97.75 440 SER B CA 1
ATOM 8448 C C . SER B 1 440 ? -18.312 38.844 -1.062 1 97.75 440 SER B C 1
ATOM 8450 O O . SER B 1 440 ? -18.359 40.094 -0.965 1 97.75 440 SER B O 1
ATOM 8452 N N . LEU B 1 441 ? -17.188 38.25 -1.145 1 97.69 441 LEU B N 1
ATOM 8453 C CA . LEU B 1 441 ? -15.922 38.938 -1.312 1 97.69 441 LEU B CA 1
ATOM 8454 C C . LEU B 1 441 ? -15.562 39.062 -2.789 1 97.69 441 LEU B C 1
ATOM 8456 O O . LEU B 1 441 ? -14.508 39.594 -3.131 1 97.69 441 LEU B O 1
ATOM 8460 N N . GLY B 1 442 ? -16.422 38.5 -3.641 1 97.56 442 GLY B N 1
ATOM 8461 C CA . GLY B 1 442 ? -16.203 38.531 -5.078 1 97.56 442 GLY B CA 1
ATOM 8462 C C . GLY B 1 442 ? -15.203 37.5 -5.559 1 97.56 442 GLY B C 1
ATOM 8463 O O . GLY B 1 442 ? -14.945 36.5 -4.871 1 97.56 442 GLY B O 1
ATOM 8464 N N . LEU B 1 443 ? -14.82 37.688 -6.781 1 98.12 443 LEU B N 1
ATOM 8465 C CA . LEU B 1 443 ? -13.773 36.875 -7.398 1 98.12 443 LEU B CA 1
ATOM 8466 C C . LEU B 1 443 ? -12.406 37.531 -7.191 1 98.12 443 LEU B C 1
ATOM 8468 O O . LEU B 1 443 ? -11.984 38.375 -7.98 1 98.12 443 LEU B O 1
ATOM 8472 N N . LEU B 1 444 ? -11.719 37.031 -6.168 1 97.94 444 LEU B N 1
ATOM 8473 C CA . LEU B 1 444 ? -10.43 37.656 -5.832 1 97.94 444 LEU B CA 1
ATOM 8474 C C . LEU B 1 444 ? -9.328 37.125 -6.75 1 97.94 444 LEU B C 1
ATOM 8476 O O . LEU B 1 444 ? -9.148 35.906 -6.879 1 97.94 444 LEU B O 1
ATOM 8480 N N . PRO B 1 445 ? -8.664 38.031 -7.406 1 97.38 445 PRO B N 1
ATOM 8481 C CA . PRO B 1 445 ? -7.508 37.562 -8.172 1 97.38 445 PRO B CA 1
ATOM 8482 C C . PRO B 1 445 ? -6.379 37.031 -7.281 1 97.38 445 PRO B C 1
ATOM 8484 O O . PRO B 1 445 ? -6.34 37.344 -6.086 1 97.38 445 PRO B O 1
ATOM 8487 N N . ARG B 1 446 ? -5.52 36.281 -7.762 1 96.62 446 ARG B N 1
ATOM 8488 C CA . ARG B 1 446 ? -4.441 35.656 -7.004 1 96.62 446 ARG B CA 1
ATOM 8489 C C . ARG B 1 446 ? -3.594 36.688 -6.289 1 96.62 446 ARG B C 1
ATOM 8491 O O . ARG B 1 446 ? -3.115 36.438 -5.176 1 96.62 446 ARG B O 1
ATOM 8498 N N . ASP B 1 447 ? -3.35 37.812 -6.859 1 97.25 447 ASP B N 1
ATOM 8499 C CA . ASP B 1 447 ? -2.482 38.812 -6.273 1 97.25 447 ASP B CA 1
ATOM 8500 C C . ASP B 1 447 ? -3.293 39.844 -5.484 1 97.25 447 ASP B C 1
ATOM 8502 O O . ASP B 1 447 ? -2.84 40.969 -5.266 1 97.25 447 ASP B O 1
ATOM 8506 N N . HIS B 1 448 ? -4.453 39.438 -5.066 1 97.19 448 HIS B N 1
ATOM 8507 C CA . HIS B 1 448 ? -5.324 40.375 -4.367 1 97.19 448 HIS B CA 1
ATOM 8508 C C . HIS B 1 448 ? -4.695 40.844 -3.057 1 97.19 448 HIS B C 1
ATOM 8510 O O . HIS B 1 448 ? -3.758 40.219 -2.559 1 97.19 448 HIS B O 1
ATOM 8516 N N . ALA B 1 449 ? -5.164 41.969 -2.498 1 96.81 449 ALA B N 1
ATOM 8517 C CA . ALA B 1 449 ? -4.828 42.5 -1.183 1 96.81 449 ALA B CA 1
ATOM 8518 C C . ALA B 1 449 ? -6.09 42.844 -0.396 1 96.81 449 ALA B C 1
ATOM 8520 O O . ALA B 1 449 ? -6.188 43.938 0.179 1 96.81 449 ALA B O 1
ATOM 8521 N N . THR B 1 450 ? -7.004 41.906 -0.384 1 96 450 THR B N 1
ATOM 8522 C CA . THR B 1 450 ? -8.289 42.125 0.27 1 96 450 THR B CA 1
ATOM 8523 C C . THR B 1 450 ? -8.32 41.469 1.642 1 96 450 THR B C 1
ATOM 8525 O O . THR B 1 450 ? -8.328 40.25 1.739 1 96 450 THR B O 1
ATOM 8528 N N . ALA B 1 451 ? -8.273 42.281 2.688 1 97.25 451 ALA B N 1
ATOM 8529 C CA . ALA B 1 451 ? -8.484 41.812 4.051 1 97.25 451 ALA B CA 1
ATOM 8530 C C . ALA B 1 451 ? -9.906 42.125 4.523 1 97.25 451 ALA B C 1
ATOM 8532 O O . ALA B 1 451 ? -10.445 43.188 4.242 1 97.25 451 ALA B O 1
ATOM 8533 N N . LEU B 1 452 ? -10.523 41.188 5.133 1 97.75 452 LEU B N 1
ATOM 8534 C CA . LEU B 1 452 ? -11.875 41.344 5.66 1 97.75 452 LEU B CA 1
ATOM 8535 C C . LEU B 1 452 ? -11.844 41.594 7.164 1 97.75 452 LEU B C 1
ATOM 8537 O O . LEU B 1 452 ? -11.508 40.719 7.938 1 97.75 452 LEU B O 1
ATOM 8541 N N . ASP B 1 453 ? -12.203 42.781 7.551 1 97.12 453 ASP B N 1
ATOM 8542 C CA . ASP B 1 453 ? -12.398 43.094 8.961 1 97.12 453 ASP B CA 1
ATOM 8543 C C . ASP B 1 453 ? -13.797 42.719 9.43 1 97.12 453 ASP B C 1
ATOM 8545 O O . ASP B 1 453 ? -14.789 43.219 8.922 1 97.12 453 ASP B O 1
ATOM 8549 N N . VAL B 1 454 ? -13.844 41.906 10.414 1 96.75 454 VAL B N 1
ATOM 8550 C CA . VAL B 1 454 ? -15.133 41.406 10.875 1 96.75 454 VAL B CA 1
ATOM 8551 C C . VAL B 1 454 ? -16.016 42.562 11.352 1 96.75 454 VAL B C 1
ATOM 8553 O O . VAL B 1 454 ? -17.234 42.5 11.266 1 96.75 454 VAL B O 1
ATOM 8556 N N . GLU B 1 455 ? -15.422 43.594 11.82 1 94.62 455 GLU B N 1
ATOM 8557 C CA . GLU B 1 455 ? -16.188 44.75 12.234 1 94.62 455 GLU B CA 1
ATOM 8558 C C . GLU B 1 455 ? -16.969 45.344 11.07 1 94.62 455 GLU B C 1
ATOM 8560 O O . GLU B 1 455 ? -18.109 45.781 11.234 1 94.62 455 GLU B O 1
ATOM 8565 N N . THR B 1 456 ? -16.312 45.406 9.977 1 94.31 456 THR B N 1
ATOM 8566 C CA . THR B 1 456 ? -16.984 45.906 8.789 1 94.31 456 THR B CA 1
ATOM 8567 C C . THR B 1 456 ? -18.094 44.969 8.359 1 94.31 456 THR B C 1
ATOM 8569 O O . THR B 1 456 ? -19.141 45.406 7.867 1 94.31 456 THR B O 1
ATOM 8572 N N . LEU B 1 457 ? -17.891 43.719 8.516 1 94.75 457 LEU B N 1
ATOM 8573 C CA . LEU B 1 457 ? -18.875 42.719 8.18 1 94.75 457 LEU B CA 1
ATOM 8574 C C . LEU B 1 457 ? -20.094 42.812 9.109 1 94.75 457 LEU B C 1
ATOM 8576 O O . LEU B 1 457 ? -21.234 42.656 8.664 1 94.75 457 LEU B O 1
ATOM 8580 N N . LEU B 1 458 ? -19.844 43 10.352 1 94 458 LEU B N 1
ATOM 8581 C CA . LEU B 1 458 ? -20.906 43.125 11.336 1 94 458 LEU B CA 1
ATOM 8582 C C . LEU B 1 458 ? -21.828 44.281 10.992 1 94 458 LEU B C 1
ATOM 8584 O O . LEU B 1 458 ? -23.047 44.219 11.18 1 94 458 LEU B O 1
ATOM 8588 N N . ASP B 1 459 ? -21.328 45.375 10.438 1 90.25 459 ASP B N 1
ATOM 8589 C CA . ASP B 1 459 ? -22.062 46.531 9.992 1 90.25 459 ASP B CA 1
ATOM 8590 C C . ASP B 1 459 ? -23.234 46.844 10.93 1 90.25 459 ASP B C 1
ATOM 8592 O O . ASP B 1 459 ? -24.375 46.938 10.5 1 90.25 459 ASP B O 1
ATOM 8596 N N . GLY B 1 460 ? -23.031 46.969 12.258 1 87.38 460 GLY B N 1
ATOM 8597 C CA . GLY B 1 460 ? -24.047 47.344 13.242 1 87.38 460 GLY B CA 1
ATOM 8598 C C . GLY B 1 460 ? -24.734 46.156 13.875 1 87.38 460 GLY B C 1
ATOM 8599 O O . GLY B 1 460 ? -25.406 46.281 14.898 1 87.38 460 GLY B O 1
ATOM 8600 N N . HIS B 1 461 ? -24.531 45 13.219 1 91.06 461 HIS B N 1
ATOM 8601 C CA . HIS B 1 461 ? -25.078 43.812 13.828 1 91.06 461 HIS B CA 1
ATOM 8602 C C . HIS B 1 461 ? -24.344 43.438 15.117 1 91.06 461 HIS B C 1
ATOM 8604 O O . HIS B 1 461 ? -23.188 43.812 15.297 1 91.06 461 HIS B O 1
ATOM 8610 N N . ARG B 1 462 ? -25.156 42.812 16.016 1 90.69 462 ARG B N 1
ATOM 8611 C CA . ARG B 1 462 ? -24.562 42.406 17.281 1 90.69 462 ARG B CA 1
ATOM 8612 C C . ARG B 1 462 ? -24.547 40.875 17.406 1 90.69 462 ARG B C 1
ATOM 8614 O O . ARG B 1 462 ? -25.453 40.188 16.938 1 90.69 462 ARG B O 1
ATOM 8621 N N . LEU B 1 463 ? -23.484 40.406 17.938 1 95.31 463 LEU B N 1
ATOM 8622 C CA . LEU B 1 463 ? -23.438 39.031 18.375 1 95.31 463 LEU B CA 1
ATOM 8623 C C . LEU B 1 463 ? -24.062 38.844 19.75 1 95.31 463 LEU B C 1
ATOM 8625 O O . LEU B 1 463 ? -23.516 39.344 20.75 1 95.31 463 LEU B O 1
ATOM 8629 N N . ARG B 1 464 ? -25.109 38.188 19.828 1 93.81 464 ARG B N 1
ATOM 8630 C CA . ARG B 1 464 ? -25.875 38.094 21.062 1 93.81 464 ARG B CA 1
ATOM 8631 C C . ARG B 1 464 ? -25.031 37.5 22.188 1 93.81 464 ARG B C 1
ATOM 8633 O O . ARG B 1 464 ? -25.094 37.969 23.328 1 93.81 464 ARG B O 1
ATOM 8640 N N . ALA B 1 465 ? -24.203 36.531 21.859 1 93.25 465 ALA B N 1
ATOM 8641 C CA . ALA B 1 465 ? -23.406 35.875 22.875 1 93.25 465 ALA B CA 1
ATOM 8642 C C . ALA B 1 465 ? -22.094 36.594 23.125 1 93.25 465 ALA B C 1
ATOM 8644 O O . ALA B 1 465 ? -21.312 36.219 24 1 93.25 465 ALA B O 1
ATOM 8645 N N . GLY B 1 466 ? -21.797 37.562 22.359 1 95.69 466 GLY B N 1
ATOM 8646 C CA . GLY B 1 466 ? -20.562 38.344 22.484 1 95.69 466 GLY B CA 1
ATOM 8647 C C . GLY B 1 466 ? -19.438 37.812 21.625 1 95.69 466 GLY B C 1
ATOM 8648 O O . GLY B 1 466 ? -18.391 38.438 21.5 1 95.69 466 GLY B O 1
ATOM 8649 N N . TYR B 1 467 ? -19.594 36.656 21.141 1 97.81 467 TYR B N 1
ATOM 8650 C CA . TYR B 1 467 ? -18.625 36.062 20.25 1 97.81 467 TYR B CA 1
ATOM 8651 C C . TYR B 1 467 ? -19.312 35.125 19.234 1 97.81 467 TYR B C 1
ATOM 8653 O O . TYR B 1 467 ? -20.531 34.938 19.297 1 97.81 467 TYR B O 1
ATOM 8661 N N . GLY B 1 468 ? -18.672 34.625 18.234 1 98.25 468 GLY B N 1
ATOM 8662 C CA . GLY B 1 468 ? -19.125 33.719 17.219 1 98.25 468 GLY B CA 1
ATOM 8663 C C . GLY B 1 468 ? -17.984 33.156 16.359 1 98.25 468 GLY B C 1
ATOM 8664 O O . GLY B 1 468 ? -16.891 32.906 16.859 1 98.25 468 GLY B O 1
ATOM 8665 N N . HIS B 1 469 ? -18.312 32.875 15.102 1 98.56 469 HIS B N 1
ATOM 8666 C CA . HIS B 1 469 ? -17.266 32.438 14.188 1 98.56 469 HIS B CA 1
ATOM 8667 C C . HIS B 1 469 ? -17.578 32.844 12.75 1 98.56 469 HIS B C 1
ATOM 8669 O O . HIS B 1 469 ? -18.734 33.125 12.43 1 98.56 469 HIS B O 1
ATOM 8675 N N . LEU B 1 470 ? -16.578 32.969 12.039 1 98.38 470 LEU B N 1
ATOM 8676 C CA . LEU B 1 470 ? -16.609 33.25 10.609 1 98.38 470 LEU B CA 1
ATOM 8677 C C . LEU B 1 470 ? -16.391 31.984 9.797 1 98.38 470 LEU B C 1
ATOM 8679 O O . LEU B 1 470 ? -15.555 31.141 10.156 1 98.38 470 LEU B O 1
ATOM 8683 N N . GLU B 1 471 ? -17.172 31.75 8.719 1 98.56 471 GLU B N 1
ATOM 8684 C CA . GLU B 1 471 ? -16.906 30.719 7.734 1 98.56 471 GLU B CA 1
ATOM 8685 C C . GLU B 1 471 ? -16.594 31.312 6.363 1 98.56 471 GLU B C 1
ATOM 8687 O O . GLU B 1 471 ? -17.406 32.062 5.824 1 98.56 471 GLU B O 1
ATOM 8692 N N . LEU B 1 472 ? -15.43 31.016 5.867 1 98.44 472 LEU B N 1
ATOM 8693 C CA . LEU B 1 472 ? -15.156 31.281 4.457 1 98.44 472 LEU B CA 1
ATOM 8694 C C . LEU B 1 472 ? -15.492 30.078 3.6 1 98.44 472 LEU B C 1
ATOM 8696 O O . LEU B 1 472 ? -15.086 28.953 3.908 1 98.44 472 LEU B O 1
ATOM 8700 N N . ILE B 1 473 ? -16.281 30.281 2.561 1 98.06 473 ILE B N 1
ATOM 8701 C CA . ILE B 1 473 ? -16.656 29.219 1.646 1 98.06 473 ILE B CA 1
ATOM 8702 C C . ILE B 1 473 ? -16.484 29.688 0.202 1 98.06 473 ILE B C 1
ATOM 8704 O O . ILE B 1 473 ? -16.344 30.891 -0.052 1 98.06 473 ILE B O 1
ATOM 8708 N N . TYR B 1 474 ? -16.5 28.797 -0.703 1 97.56 474 TYR B N 1
ATOM 8709 C CA . TYR B 1 474 ? -16.516 29.172 -2.113 1 97.56 474 TYR B CA 1
ATOM 8710 C C . TYR B 1 474 ? -17.844 29.797 -2.5 1 97.56 474 TYR B C 1
ATOM 8712 O O . TYR B 1 474 ? -18.906 29.312 -2.096 1 97.56 474 TYR B O 1
ATOM 8720 N N . ASP B 1 475 ? -17.797 30.875 -3.213 1 97.56 475 ASP B N 1
ATOM 8721 C CA . ASP B 1 475 ? -18.984 31.531 -3.773 1 97.56 475 ASP B CA 1
ATOM 8722 C C . ASP B 1 475 ? -19.078 31.297 -5.281 1 97.56 475 ASP B C 1
ATOM 8724 O O . ASP B 1 475 ? -18.625 32.125 -6.066 1 97.56 475 ASP B O 1
ATOM 8728 N N . PHE B 1 476 ? -19.828 30.375 -5.66 1 96.5 476 PHE B N 1
ATOM 8729 C CA . PHE B 1 476 ? -19.844 29.953 -7.059 1 96.5 476 PHE B CA 1
ATOM 8730 C C . PHE B 1 476 ? -20.75 30.875 -7.879 1 96.5 476 PHE B C 1
ATOM 8732 O O . PHE B 1 476 ? -20.828 30.734 -9.102 1 96.5 476 PHE B O 1
ATOM 8739 N N . ALA B 1 477 ? -21.422 31.734 -7.281 1 96.25 477 ALA B N 1
ATOM 8740 C CA . ALA B 1 477 ? -22.203 32.75 -8 1 96.25 477 ALA B CA 1
ATOM 8741 C C . ALA B 1 477 ? -21.297 33.75 -8.688 1 96.25 477 ALA B C 1
ATOM 8743 O O . ALA B 1 477 ? -21.688 34.375 -9.68 1 96.25 477 ALA B O 1
ATOM 8744 N N . VAL B 1 478 ? -20.062 33.906 -8.195 1 97.38 478 VAL B N 1
ATOM 8745 C CA . VAL B 1 478 ? -19.188 34.938 -8.734 1 97.38 478 VAL B CA 1
ATOM 8746 C C . VAL B 1 478 ? -18.016 34.312 -9.484 1 97.38 478 VAL B C 1
ATOM 8748 O O . VAL B 1 478 ? -17.234 35 -10.125 1 97.38 478 VAL B O 1
ATOM 8751 N N . GLY B 1 479 ? -17.859 33.031 -9.367 1 95.62 479 GLY B N 1
ATOM 8752 C CA . GLY B 1 479 ? -16.812 32.312 -10.055 1 95.62 479 GLY B CA 1
ATOM 8753 C C . GLY B 1 479 ? -16.891 30.797 -9.82 1 95.62 479 GLY B C 1
ATOM 8754 O O . GLY B 1 479 ? -17.25 30.359 -8.727 1 95.62 479 GLY B O 1
ATOM 8755 N N . GLU B 1 480 ? -16.344 30.031 -10.758 1 93 480 GLU B N 1
ATOM 8756 C CA . GLU B 1 480 ? -16.562 28.578 -10.688 1 93 480 GLU B CA 1
ATOM 8757 C C . GLU B 1 480 ? -15.242 27.844 -10.461 1 93 480 GLU B C 1
ATOM 8759 O O . GLU B 1 480 ? -15.234 26.625 -10.258 1 93 480 GLU B O 1
ATOM 8764 N N . GLU B 1 481 ? -14.18 28.562 -10.398 1 92.94 481 GLU B N 1
ATOM 8765 C CA . GLU B 1 481 ? -12.883 27.906 -10.227 1 92.94 481 GLU B CA 1
ATOM 8766 C C . GLU B 1 481 ? -12.57 27.688 -8.75 1 92.94 481 GLU B C 1
ATOM 8768 O O . GLU B 1 481 ? -12.508 28.641 -7.973 1 92.94 481 GLU B O 1
ATOM 8773 N N . ALA B 1 482 ? -12.477 26.438 -8.344 1 94.81 482 ALA B N 1
ATOM 8774 C CA . ALA B 1 482 ? -12.102 26.047 -6.984 1 94.81 482 ALA B CA 1
ATOM 8775 C C . ALA B 1 482 ? -11.367 24.703 -6.984 1 94.81 482 ALA B C 1
ATOM 8777 O O . ALA B 1 482 ? -11.562 23.875 -7.879 1 94.81 482 ALA B O 1
ATOM 8778 N N . ASP B 1 483 ? -10.5 24.531 -6.082 1 94.38 483 ASP B N 1
ATOM 8779 C CA . ASP B 1 483 ? -9.711 23.297 -6.047 1 94.38 483 ASP B CA 1
ATOM 8780 C C . ASP B 1 483 ? -9.867 22.578 -4.703 1 94.38 483 ASP B C 1
ATOM 8782 O O . ASP B 1 483 ? -9.234 21.547 -4.469 1 94.38 483 ASP B O 1
ATOM 8786 N N . GLY B 1 484 ? -10.617 23.125 -3.76 1 92.69 484 GLY B N 1
ATOM 8787 C CA . GLY B 1 484 ? -10.828 22.516 -2.453 1 92.69 484 GLY B CA 1
ATOM 8788 C C . GLY B 1 484 ? -9.727 22.859 -1.46 1 92.69 484 GLY B C 1
ATOM 8789 O O . GLY B 1 484 ? -9.672 22.281 -0.372 1 92.69 484 GLY B O 1
ATOM 8790 N N . TRP B 1 485 ? -8.836 23.766 -1.794 1 92.56 485 TRP B N 1
ATOM 8791 C CA . TRP B 1 485 ? -7.699 24.141 -0.96 1 92.56 485 TRP B CA 1
ATOM 8792 C C . TRP B 1 485 ? -7.773 25.609 -0.556 1 92.56 485 TRP B C 1
ATOM 8794 O O . TRP B 1 485 ? -6.816 26.359 -0.752 1 92.56 485 TRP B O 1
ATOM 8804 N N . LEU B 1 486 ? -8.898 25.922 0.032 1 94.56 486 LEU B N 1
ATOM 8805 C CA . LEU B 1 486 ? -9.133 27.266 0.524 1 94.56 486 LEU B CA 1
ATOM 8806 C C . LEU B 1 486 ? -8.391 27.5 1.835 1 94.56 486 LEU B C 1
ATOM 8808 O O . LEU B 1 486 ? -8.547 26.75 2.791 1 94.56 486 LEU B O 1
ATOM 8812 N N . HIS B 1 487 ? -7.531 28.516 1.846 1 96.88 487 HIS B N 1
ATOM 8813 C CA . HIS B 1 487 ? -6.777 28.891 3.033 1 96.88 487 HIS B CA 1
ATOM 8814 C C . HIS B 1 487 ? -6.938 30.375 3.33 1 96.88 487 HIS B C 1
ATOM 8816 O O . HIS B 1 487 ? -7.316 31.156 2.451 1 96.88 487 HIS B O 1
ATOM 8822 N N . ALA B 1 488 ? -6.664 30.75 4.555 1 97.88 488 ALA B N 1
ATOM 8823 C CA . ALA B 1 488 ? -6.621 32.156 4.957 1 97.88 488 ALA B CA 1
ATOM 8824 C C . ALA B 1 488 ? -5.715 32.344 6.168 1 97.88 488 ALA B C 1
ATOM 8826 O O . ALA B 1 488 ? -5.516 31.422 6.957 1 97.88 488 ALA B O 1
ATOM 8827 N N . LEU B 1 489 ? -5.176 33.5 6.199 1 97.81 489 LEU B N 1
ATOM 8828 C CA . LEU B 1 489 ? -4.535 34 7.414 1 97.81 489 LEU B CA 1
ATOM 8829 C C . LEU B 1 489 ? -5.52 34.781 8.266 1 97.81 489 LEU B C 1
ATOM 8831 O O . LEU B 1 489 ? -6.238 35.656 7.754 1 97.81 489 LEU B O 1
ATOM 8835 N N . PHE B 1 490 ? -5.586 34.531 9.508 1 98.12 490 PHE B N 1
ATOM 8836 C CA . PHE B 1 490 ? -6.43 35.25 10.445 1 98.12 490 PHE B CA 1
ATOM 8837 C C . PHE B 1 490 ? -5.578 36 11.461 1 98.12 490 PHE B C 1
ATOM 8839 O O . PHE B 1 490 ? -4.723 35.438 12.125 1 98.12 490 PHE B O 1
ATOM 8846 N N . ARG B 1 491 ? -5.836 37.25 11.531 1 97.88 491 ARG B N 1
ATOM 8847 C CA . ARG B 1 491 ? -5.145 38.125 12.492 1 97.88 491 ARG B CA 1
ATOM 8848 C C . ARG B 1 491 ? -6.102 38.625 13.555 1 97.88 491 ARG B C 1
ATOM 8850 O O . ARG B 1 491 ? -7.215 39.062 13.242 1 97.88 491 ARG B O 1
ATOM 8857 N N . TYR B 1 492 ? -5.719 38.531 14.766 1 98.06 492 TYR B N 1
ATOM 8858 C CA . TYR B 1 492 ? -6.484 39.031 15.898 1 98.06 492 TYR B CA 1
ATOM 8859 C C . TYR B 1 492 ? -5.699 40.094 16.656 1 98.06 492 TYR B C 1
ATOM 8861 O O . TYR B 1 492 ? -4.527 39.906 16.984 1 98.06 492 TYR B O 1
ATOM 8869 N N . GLU B 1 493 ? -6.34 41.188 16.938 1 97.06 493 GLU B N 1
ATOM 8870 C CA . GLU B 1 493 ? -5.719 42.281 17.672 1 97.06 493 GLU B CA 1
ATOM 8871 C C . GLU B 1 493 ? -6.473 42.594 18.969 1 97.06 493 GLU B C 1
ATOM 8873 O O . GLU B 1 493 ? -7.68 42.844 18.938 1 97.06 493 GLU B O 1
ATOM 8878 N N . ASP B 1 494 ? -5.77 42.531 20.047 1 96.62 494 ASP B N 1
ATOM 8879 C CA . ASP B 1 494 ? -6.344 42.875 21.344 1 96.62 494 ASP B CA 1
ATOM 8880 C C . ASP B 1 494 ? -6.309 44.375 21.594 1 96.62 494 ASP B C 1
ATOM 8882 O O . ASP B 1 494 ? -5.238 44.938 21.781 1 96.62 494 ASP B O 1
ATOM 8886 N N . ARG B 1 495 ? -7.453 45 21.766 1 94.75 495 ARG B N 1
ATOM 8887 C CA . ARG B 1 495 ? -7.559 46.438 21.938 1 94.75 495 ARG B CA 1
ATOM 8888 C C . ARG B 1 495 ? -7.047 46.844 23.312 1 94.75 495 ARG B C 1
ATOM 8890 O O . ARG B 1 495 ? -6.609 48 23.5 1 94.75 495 ARG B O 1
ATOM 8897 N N . GLU B 1 496 ? -7.109 45.969 24.141 1 93.25 496 GLU B N 1
ATOM 8898 C CA . GLU B 1 496 ? -6.691 46.281 25.5 1 93.25 496 GLU B CA 1
ATOM 8899 C C . GLU B 1 496 ? -5.168 46.344 25.609 1 93.25 496 GLU B C 1
ATOM 8901 O O . GLU B 1 496 ? -4.621 47.344 26.078 1 93.25 496 GLU B O 1
ATOM 8906 N N . SER B 1 497 ? -4.504 45.344 25.203 1 91.69 497 SER B N 1
ATOM 8907 C CA . SER B 1 497 ? -3.057 45.25 25.375 1 91.69 497 SER B CA 1
ATOM 8908 C C . SER B 1 497 ? -2.32 45.781 24.156 1 91.69 497 SER B C 1
ATOM 8910 O O . SER B 1 497 ? -1.145 46.156 24.234 1 91.69 497 SER B O 1
ATOM 8912 N N . GLY B 1 498 ? -3.006 45.812 22.984 1 92 498 GLY B N 1
ATOM 8913 C CA . GLY B 1 498 ? -2.346 46.125 21.734 1 92 498 GLY B CA 1
ATOM 8914 C C . GLY B 1 498 ? -1.615 44.938 21.125 1 92 498 GLY B C 1
ATOM 8915 O O . GLY B 1 498 ? -1.036 45.062 20.031 1 92 498 GLY B O 1
ATOM 8916 N N . HIS B 1 499 ? -1.642 43.781 21.766 1 95.25 499 HIS B N 1
ATOM 8917 C CA . HIS B 1 499 ? -1.004 42.562 21.25 1 95.25 499 HIS B CA 1
ATOM 8918 C C . HIS B 1 499 ? -1.807 41.969 20.109 1 95.25 499 HIS B C 1
ATOM 8920 O O . HIS B 1 499 ? -2.992 42.281 19.938 1 95.25 499 HIS B O 1
ATOM 8926 N N . ALA B 1 500 ? -1.124 41.188 19.234 1 96.62 500 ALA B N 1
ATOM 8927 C CA . ALA B 1 500 ? -1.793 40.531 18.125 1 96.62 500 ALA B CA 1
ATOM 8928 C C . ALA B 1 500 ? -1.339 39.062 18 1 96.62 500 ALA B C 1
ATOM 8930 O O . ALA B 1 500 ? -0.267 38.719 18.5 1 96.62 500 ALA B O 1
ATOM 8931 N N . ALA B 1 501 ? -2.135 38.25 17.453 1 97.56 501 ALA B N 1
ATOM 8932 C CA . ALA B 1 501 ? -1.832 36.875 17.125 1 97.56 501 ALA B CA 1
ATOM 8933 C C . ALA B 1 501 ? -2.324 36.5 15.727 1 97.56 501 ALA B C 1
ATOM 8935 O O . ALA B 1 501 ? -3.283 37.094 15.234 1 97.56 501 ALA B O 1
ATOM 8936 N N . GLU B 1 502 ? -1.633 35.625 15.102 1 97.12 502 GLU B N 1
ATOM 8937 C CA . GLU B 1 502 ? -2 35.156 13.766 1 97.12 502 GLU B CA 1
ATOM 8938 C C . GLU B 1 502 ? -2.055 33.656 13.703 1 97.12 502 GLU B C 1
ATOM 8940 O O . GLU B 1 502 ? -1.302 32.969 14.398 1 97.12 502 GLU B O 1
ATOM 8945 N N . THR B 1 503 ? -2.971 33.125 12.938 1 96.25 503 THR B N 1
ATOM 8946 C CA . THR B 1 503 ? -3.102 31.703 12.641 1 96.25 503 THR B CA 1
ATOM 8947 C C . THR B 1 503 ? -3.578 31.484 11.211 1 96.25 503 THR B C 1
ATOM 8949 O O . THR B 1 503 ? -4.07 32.406 10.57 1 96.25 503 THR B O 1
ATOM 8952 N N . SER B 1 504 ? -3.26 30.375 10.688 1 94.81 504 SER B N 1
ATOM 8953 C CA . SER B 1 504 ? -3.699 30.031 9.336 1 94.81 504 SER B CA 1
ATOM 8954 C C . SER B 1 504 ? -4.082 28.562 9.234 1 94.81 504 SER B C 1
ATOM 8956 O O . SER B 1 504 ? -3.521 27.719 9.938 1 94.81 504 SER B O 1
ATOM 8958 N N . PHE B 1 505 ? -5.039 28.266 8.406 1 92.94 505 PHE B N 1
ATOM 8959 C CA . PHE B 1 505 ? -5.461 26.891 8.172 1 92.94 505 PHE B CA 1
ATOM 8960 C C . PHE B 1 505 ? -6.195 26.766 6.836 1 92.94 505 PHE B C 1
ATOM 8962 O O . PHE B 1 505 ? -6.391 27.766 6.141 1 92.94 505 PHE B O 1
ATOM 8969 N N . GLY B 1 506 ? -6.461 25.516 6.508 1 93.75 506 GLY B N 1
ATOM 8970 C CA . GLY B 1 506 ? -7.164 25.219 5.27 1 93.75 506 GLY B CA 1
ATOM 8971 C C . GLY B 1 506 ? -8.57 24.703 5.492 1 93.75 506 GLY B C 1
ATOM 8972 O O . GLY B 1 506 ? -8.898 24.219 6.578 1 93.75 506 GLY B O 1
ATOM 8973 N N . ALA B 1 507 ? -9.32 24.797 4.43 1 96.19 507 ALA B N 1
ATOM 8974 C CA . ALA B 1 507 ? -10.727 24.391 4.477 1 96.19 507 ALA B CA 1
ATOM 8975 C C . ALA B 1 507 ? -10.867 22.875 4.336 1 96.19 507 ALA B C 1
ATOM 8977 O O . ALA B 1 507 ? -10.008 22.219 3.746 1 96.19 507 ALA B O 1
ATOM 8978 N N . HIS B 1 508 ? -11.977 22.391 4.863 1 95.81 508 HIS B N 1
ATOM 8979 C CA . HIS B 1 508 ? -12.422 21 4.707 1 95.81 508 HIS B CA 1
ATOM 8980 C C . HIS B 1 508 ? -13.938 20.922 4.598 1 95.81 508 HIS B C 1
ATOM 8982 O O . HIS B 1 508 ? -14.633 21.922 4.82 1 95.81 508 HIS B O 1
ATOM 8988 N N . MET B 1 509 ? -14.336 19.781 4.188 1 96.69 509 MET B N 1
ATOM 8989 C CA . MET B 1 509 ? -15.742 19.469 4.395 1 96.69 509 MET B CA 1
ATOM 8990 C C . MET B 1 509 ? -15.984 18.906 5.789 1 96.69 509 MET B C 1
ATOM 8992 O O . MET B 1 509 ? -15.148 18.156 6.301 1 96.69 509 MET B O 1
ATOM 8996 N N . PHE B 1 510 ? -17.078 19.359 6.359 1 96.81 510 PHE B N 1
ATOM 8997 C CA . PHE B 1 510 ? -17.312 18.969 7.746 1 96.81 510 PHE B CA 1
ATOM 8998 C C . PHE B 1 510 ? -18.688 18.344 7.914 1 96.81 510 PHE B C 1
ATOM 9000 O O . PHE B 1 510 ? -19.672 18.812 7.32 1 96.81 510 PHE B O 1
ATOM 9007 N N . ASN B 1 511 ? -18.734 17.328 8.727 1 96.25 511 ASN B N 1
ATOM 9008 C CA . ASN B 1 511 ? -19.969 16.75 9.289 1 96.25 511 ASN B CA 1
ATOM 9009 C C . ASN B 1 511 ? -21 16.484 8.203 1 96.25 511 ASN B C 1
ATOM 9011 O O . ASN B 1 511 ? -22.125 17 8.266 1 96.25 511 ASN B O 1
ATOM 9015 N N . THR B 1 512 ? -20.688 15.727 7.289 1 95.69 512 THR B N 1
ATOM 9016 C CA . THR B 1 512 ? -21.531 15.148 6.258 1 95.69 512 THR B CA 1
ATOM 9017 C C . THR B 1 512 ? -21.219 13.664 6.066 1 95.69 512 THR B C 1
ATOM 9019 O O . THR B 1 512 ? -20.062 13.25 6.223 1 95.69 512 THR B O 1
ATOM 9022 N N . CYS B 1 513 ? -22.25 12.977 5.777 1 94.38 513 CYS B N 1
ATOM 9023 C CA . CYS B 1 513 ? -22.047 11.539 5.605 1 94.38 513 CYS B CA 1
ATOM 9024 C C . CYS B 1 513 ? -21.578 11.219 4.195 1 94.38 513 CYS B C 1
ATOM 9026 O O . CYS B 1 513 ? -21.094 10.109 3.934 1 94.38 513 CYS B O 1
ATOM 9028 N N . LEU B 1 514 ? -21.766 12.164 3.281 1 96.5 514 LEU B N 1
ATOM 9029 C CA . LEU B 1 514 ? -21.281 11.977 1.918 1 96.5 514 LEU B CA 1
ATOM 9030 C C . LEU B 1 514 ? -19.781 12.203 1.833 1 96.5 514 LEU B C 1
ATOM 9032 O O . LEU B 1 514 ? -19.219 12.977 2.617 1 96.5 514 LEU B O 1
ATOM 9036 N N . VAL B 1 515 ? -19.219 11.469 0.965 1 96.44 515 VAL B N 1
ATOM 9037 C CA . VAL B 1 515 ? -17.781 11.617 0.8 1 96.44 515 VAL B CA 1
ATOM 9038 C C . VAL B 1 515 ? -17.469 12.078 -0.623 1 96.44 515 VAL B C 1
ATOM 9040 O O . VAL B 1 515 ? -18.172 11.711 -1.568 1 96.44 515 VAL B O 1
ATOM 9043 N N . TYR B 1 516 ? -16.578 12.906 -0.729 1 95.69 516 TYR B N 1
ATOM 9044 C CA . TYR B 1 516 ? -16.016 13.344 -2.002 1 95.69 516 TYR B CA 1
ATOM 9045 C C . TYR B 1 516 ? -14.5 13.367 -1.946 1 95.69 516 TYR B C 1
ATOM 9047 O O . TYR B 1 516 ? -13.906 14.18 -1.229 1 95.69 516 TYR B O 1
ATOM 9055 N N . ARG B 1 517 ? -13.961 12.445 -2.662 1 89.88 517 ARG B N 1
ATOM 9056 C CA . ARG B 1 517 ? -12.508 12.258 -2.662 1 89.88 517 ARG B CA 1
ATOM 9057 C C . ARG B 1 517 ? -11.977 12.086 -1.243 1 89.88 517 ARG B C 1
ATOM 9059 O O . ARG B 1 517 ? -12.414 11.195 -0.515 1 89.88 517 ARG B O 1
ATOM 9066 N N . GLY B 1 518 ? -11.266 12.891 -0.729 1 89.38 518 GLY B N 1
ATOM 9067 C CA . GLY B 1 518 ? -10.648 12.711 0.58 1 89.38 518 GLY B CA 1
ATOM 9068 C C . GLY B 1 518 ? -11.391 13.438 1.688 1 89.38 518 GLY B C 1
ATOM 9069 O O . GLY B 1 518 ? -10.914 13.508 2.82 1 89.38 518 GLY B O 1
ATOM 9070 N N . GLU B 1 519 ? -12.602 13.828 1.456 1 95 519 GLU B N 1
ATOM 9071 C CA . GLU B 1 519 ? -13.359 14.617 2.42 1 95 519 GLU B CA 1
ATOM 9072 C C . GLU B 1 519 ? -14.648 13.906 2.824 1 95 519 GLU B C 1
ATOM 9074 O O . GLU B 1 519 ? -15.273 13.219 2.008 1 95 519 GLU B O 1
ATOM 9079 N N . PRO B 1 520 ? -15.148 14.133 4 1 95 520 PRO B N 1
ATOM 9080 C CA . PRO B 1 520 ? -14.484 14.781 5.133 1 95 520 PRO B CA 1
ATOM 9081 C C . PRO B 1 520 ? -13.25 14.023 5.613 1 95 520 PRO B C 1
ATOM 9083 O O . PRO B 1 520 ?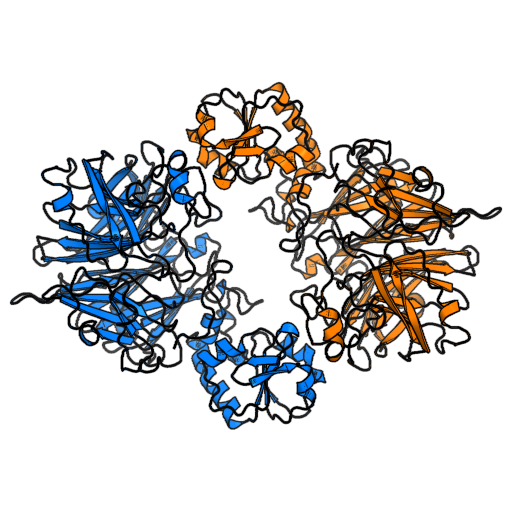 -13.312 12.805 5.824 1 95 520 PRO B O 1
ATOM 9086 N N . GLN B 1 521 ? -12.312 14.75 5.91 1 89.56 521 GLN B N 1
ATOM 9087 C CA . GLN B 1 521 ? -11.016 14.141 6.184 1 89.56 521 GLN B CA 1
ATOM 9088 C C . GLN B 1 521 ? -11.062 13.289 7.445 1 89.56 521 GLN B C 1
ATOM 9090 O O . GLN B 1 521 ? -11.617 13.711 8.469 1 89.56 521 GLN B O 1
ATOM 9095 N N . SER B 1 522 ? -10.516 12.086 7.273 1 84.5 522 SER B N 1
ATOM 9096 C CA . SER B 1 522 ? -10.383 11.164 8.398 1 84.5 522 SER B CA 1
ATOM 9097 C C . SER B 1 522 ? -8.914 10.844 8.672 1 84.5 522 SER B C 1
ATOM 9099 O O . SER B 1 522 ? -8.148 10.562 7.746 1 84.5 522 SER B O 1
ATOM 9101 N N . TYR B 1 523 ? -8.508 10.852 9.906 1 68.5 523 TYR B N 1
ATOM 9102 C CA . TYR B 1 523 ? -7.133 10.531 10.266 1 68.5 523 TYR B CA 1
ATOM 9103 C C . TYR B 1 523 ? -6.941 9.031 10.422 1 68.5 523 TYR B C 1
ATOM 9105 O O . TYR B 1 523 ? -5.812 8.539 10.414 1 68.5 523 TYR B O 1
ATOM 9113 N N . ALA B 1 524 ? -7.938 8.297 10.664 1 65.44 524 ALA B N 1
ATOM 9114 C CA . ALA B 1 524 ? -7.844 6.867 10.953 1 65.44 524 ALA B CA 1
ATOM 9115 C C . ALA B 1 524 ? -8.242 6.035 9.742 1 65.44 524 ALA B C 1
ATOM 9117 O O . ALA B 1 524 ? -8.555 4.848 9.867 1 65.44 524 ALA B O 1
ATOM 9118 N N . GLY B 1 525 ? -8.125 6.664 8.641 1 70 525 GLY B N 1
ATOM 9119 C CA . GLY B 1 525 ? -8.531 5.824 7.527 1 70 525 GLY B CA 1
ATOM 9120 C C . GLY B 1 525 ? -9.25 6.59 6.434 1 70 525 GLY B C 1
ATOM 9121 O O . GLY B 1 525 ? -8.883 7.723 6.117 1 70 525 GLY B O 1
ATOM 9122 N N . ARG B 1 526 ? -10.281 5.906 5.902 1 82.31 526 ARG B N 1
ATOM 9123 C CA . ARG B 1 526 ? -11.047 6.473 4.801 1 82.31 526 ARG B CA 1
ATOM 9124 C C . ARG B 1 526 ? -12.102 7.449 5.312 1 82.31 526 ARG B C 1
ATOM 9126 O O . ARG B 1 526 ? -12.633 7.277 6.41 1 82.31 526 ARG B O 1
ATOM 9133 N N . PRO B 1 527 ? -12.281 8.5 4.516 1 91.94 527 PRO B N 1
ATOM 9134 C CA . PRO B 1 527 ? -13.406 9.375 4.883 1 91.94 527 PRO B CA 1
ATOM 9135 C C . PRO B 1 527 ? -14.719 8.609 5.031 1 91.94 527 PRO B C 1
ATOM 9137 O O . PRO B 1 527 ? -14.867 7.516 4.48 1 91.94 527 PRO B O 1
ATOM 9140 N N . PRO B 1 528 ? -15.68 9.148 5.773 1 93.19 528 PRO B N 1
ATOM 9141 C CA . PRO B 1 528 ? -15.68 10.484 6.391 1 93.19 528 PRO B CA 1
ATOM 9142 C C . PRO B 1 528 ? -15.156 10.469 7.824 1 93.19 528 PRO B C 1
ATOM 9144 O O . PRO B 1 528 ? -15.422 9.523 8.578 1 93.19 528 PRO B O 1
ATOM 9147 N N . GLY B 1 529 ? -14.43 11.453 8.203 1 90.69 529 GLY B N 1
ATOM 9148 C CA . GLY B 1 529 ? -14.102 11.711 9.594 1 90.69 529 GLY B CA 1
ATOM 9149 C C . GLY B 1 529 ? -15.172 12.5 10.328 1 90.69 529 GLY B C 1
ATOM 9150 O O . GLY B 1 529 ? -15.492 13.625 9.945 1 90.69 529 GLY B O 1
ATOM 9151 N N . LEU B 1 530 ? -15.734 11.859 11.367 1 93.31 530 LEU B N 1
ATOM 9152 C CA . LEU B 1 530 ? -16.906 12.469 12 1 93.31 530 LEU B CA 1
ATOM 9153 C C . LEU B 1 530 ? -16.75 12.492 13.516 1 93.31 530 LEU B C 1
ATOM 9155 O O . LEU B 1 530 ? -17.734 12.391 14.25 1 93.31 530 LEU B O 1
ATOM 9159 N N . SER B 1 531 ? -15.516 12.547 13.922 1 92.56 531 SER B N 1
ATOM 9160 C CA . SER B 1 531 ? -15.281 12.609 15.359 1 92.56 531 SER B CA 1
ATOM 9161 C C . SER B 1 531 ? -14.219 13.656 15.703 1 92.56 531 SER B C 1
ATOM 9163 O O . SER B 1 531 ? -13.508 14.141 14.82 1 92.56 531 SER B O 1
ATOM 9165 N N . THR B 1 532 ? -14.211 13.961 16.953 1 94.81 532 THR B N 1
ATOM 9166 C CA . THR B 1 532 ? -13.266 14.953 17.469 1 94.81 532 THR B CA 1
ATOM 9167 C C . THR B 1 532 ? -12.375 14.344 18.547 1 94.81 532 THR B C 1
ATOM 9169 O O . THR B 1 532 ? -12.867 13.727 19.5 1 94.81 532 THR B O 1
ATOM 9172 N N . ARG B 1 533 ? -11.148 14.523 18.391 1 93.88 533 ARG B N 1
ATOM 9173 C CA . ARG B 1 533 ? -10.133 14.25 19.406 1 93.88 533 ARG B CA 1
ATOM 9174 C C . ARG B 1 533 ? -9.016 15.289 19.359 1 93.88 533 ARG B C 1
ATOM 9176 O O . ARG B 1 533 ? -8.07 15.156 18.578 1 93.88 533 ARG B O 1
ATOM 9183 N N . LEU B 1 534 ? -9.117 16.266 20.219 1 95.19 534 LEU B N 1
ATOM 9184 C CA . LEU B 1 534 ? -8.195 17.391 20.188 1 95.19 534 LEU B CA 1
ATOM 9185 C C . LEU B 1 534 ? -7.406 17.484 21.5 1 95.19 534 LEU B C 1
ATOM 9187 O O . LEU B 1 534 ? -7.922 17.141 22.562 1 95.19 534 LEU B O 1
ATOM 9191 N N . PHE B 1 535 ? -6.199 17.984 21.344 1 94.12 535 PHE B N 1
ATOM 9192 C CA . PHE B 1 535 ? -5.27 18.188 22.453 1 94.12 535 PHE B CA 1
ATOM 9193 C C . PHE B 1 535 ? -5.164 19.672 22.812 1 94.12 535 PHE B C 1
ATOM 9195 O O . PHE B 1 535 ? -4.781 20.484 21.969 1 94.12 535 PHE B O 1
ATOM 9202 N N . LEU B 1 536 ? -5.531 20.016 24.062 1 96.19 536 LEU B N 1
ATOM 9203 C CA . LEU B 1 536 ? -5.43 21.375 24.562 1 96.19 536 LEU B CA 1
ATOM 9204 C C . LEU B 1 536 ? -4.438 21.469 25.719 1 96.19 536 LEU B C 1
ATOM 9206 O O . LEU B 1 536 ? -4.762 21.094 26.844 1 96.19 536 LEU B O 1
ATOM 9210 N N . ARG B 1 537 ? -3.324 22.016 25.453 1 93.88 537 ARG B N 1
ATOM 9211 C CA . ARG B 1 537 ? -2.322 22.156 26.5 1 93.88 537 ARG B CA 1
ATOM 9212 C C . ARG B 1 537 ? -2.695 23.266 27.484 1 93.88 537 ARG B C 1
ATOM 9214 O O . ARG B 1 537 ? -3.334 24.234 27.094 1 93.88 537 ARG B O 1
ATOM 9221 N N . THR B 1 538 ? -2.232 23.141 28.641 1 93.25 538 THR B N 1
ATOM 9222 C CA . THR B 1 538 ? -2.438 24.203 29.625 1 93.25 538 THR B CA 1
ATOM 9223 C C . THR B 1 538 ? -1.197 25.078 29.75 1 93.25 538 THR B C 1
ATOM 9225 O O . THR B 1 538 ? -0.109 24.688 29.312 1 93.25 538 THR B O 1
ATOM 9228 N N . GLY B 1 539 ? -1.457 26.25 30.266 1 86.56 539 GLY B N 1
ATOM 9229 C CA . GLY B 1 539 ? -0.371 27.203 30.422 1 86.56 539 GLY B CA 1
ATOM 9230 C C . GLY B 1 539 ? 0.715 26.719 31.359 1 86.56 539 GLY B C 1
ATOM 9231 O O . GLY B 1 539 ? 0.535 25.719 32.062 1 86.56 539 GLY B O 1
ATOM 9232 N N . MET B 1 540 ? 1.798 27.391 31.406 1 81.31 540 MET B N 1
ATOM 9233 C CA . MET B 1 540 ? 2.986 26.984 32.156 1 81.31 540 MET B CA 1
ATOM 9234 C C . MET B 1 540 ? 2.889 27.422 33.625 1 81.31 540 MET B C 1
ATOM 9236 O O . MET B 1 540 ? 3.602 26.891 34.469 1 81.31 540 MET B O 1
ATOM 9240 N N . ASP B 1 541 ? 2.137 28.438 33.844 1 82.25 541 ASP B N 1
ATOM 9241 C CA . ASP B 1 541 ? 2.021 28.938 35.219 1 82.25 541 ASP B CA 1
ATOM 9242 C C . ASP B 1 541 ? 0.615 29.469 35.5 1 82.25 541 ASP B C 1
ATOM 9244 O O . ASP B 1 541 ? -0.237 29.469 34.625 1 82.25 541 ASP B O 1
ATOM 9248 N N . ALA B 1 542 ? 0.406 29.891 36.719 1 78.69 542 ALA B N 1
ATOM 9249 C CA . ALA B 1 542 ? -0.922 30.312 37.156 1 78.69 542 ALA B CA 1
ATOM 9250 C C . ALA B 1 542 ? -1.315 31.641 36.5 1 78.69 542 ALA B C 1
ATOM 9252 O O . ALA B 1 542 ? -2.504 31.938 36.375 1 78.69 542 ALA B O 1
ATOM 9253 N N . ALA B 1 543 ? -0.38 32.406 36.094 1 84.25 543 ALA B N 1
ATOM 9254 C CA . ALA B 1 543 ? -0.651 33.688 35.5 1 84.25 543 ALA B CA 1
ATOM 9255 C C . ALA B 1 543 ? -1.035 33.562 34.031 1 84.25 543 ALA B C 1
ATOM 9257 O O . ALA B 1 543 ? -1.57 34.5 33.438 1 84.25 543 ALA B O 1
ATOM 9258 N N . THR B 1 544 ? -0.769 32.562 33.469 1 92.56 544 THR B N 1
ATOM 9259 C CA . THR B 1 544 ? -1.051 32.344 32.062 1 92.56 544 THR B CA 1
ATOM 9260 C C . THR B 1 544 ? -2.273 31.438 31.875 1 92.56 544 THR B C 1
ATOM 9262 O O . THR B 1 544 ? -2.182 30.219 32.031 1 92.56 544 THR B O 1
ATOM 9265 N N . GLU B 1 545 ? -3.334 32.062 31.469 1 94.19 545 GLU B N 1
ATOM 9266 C CA . GLU B 1 545 ? -4.59 31.328 31.297 1 94.19 545 GLU B CA 1
ATOM 9267 C C . GLU B 1 545 ? -4.68 30.703 29.922 1 94.19 545 GLU B C 1
ATOM 9269 O O . GLU B 1 545 ? -4.188 31.266 28.938 1 94.19 545 GLU B O 1
ATOM 9274 N N . THR B 1 546 ? -5.297 29.438 29.938 1 96.44 546 THR B N 1
ATOM 9275 C CA . THR B 1 546 ? -5.562 28.766 28.672 1 96.44 546 THR B CA 1
ATOM 9276 C C . THR B 1 546 ? -7 29.016 28.219 1 96.44 546 THR B C 1
ATOM 9278 O O . THR B 1 546 ? -7.934 28.875 29 1 96.44 546 THR B O 1
ATOM 9281 N N . PHE B 1 547 ? -7.129 29.359 26.938 1 96.44 547 PHE B N 1
ATOM 9282 C CA . PHE B 1 547 ? -8.477 29.484 26.391 1 96.44 547 PHE B CA 1
ATOM 9283 C C . PHE B 1 547 ? -8.609 28.672 25.109 1 96.44 547 PHE B C 1
ATOM 9285 O O . PHE B 1 547 ? -7.609 28.266 24.516 1 96.44 547 PHE B O 1
ATOM 9292 N N . CYS B 1 548 ? -9.812 28.375 24.812 1 97.62 548 CYS B N 1
ATOM 9293 C CA . CYS B 1 548 ? -10.141 27.562 23.641 1 97.62 548 CYS B CA 1
ATOM 9294 C C . CYS B 1 548 ? -11.43 28.047 22.984 1 97.62 548 CYS B C 1
ATOM 9296 O O . CYS B 1 548 ? -12.312 28.578 23.656 1 97.62 548 CYS B O 1
ATOM 9298 N N . HIS B 1 549 ? -11.445 28.047 21.703 1 98.12 549 HIS B N 1
ATOM 9299 C CA . HIS B 1 549 ? -12.625 28.344 20.906 1 98.12 549 HIS B CA 1
ATOM 9300 C C . HIS B 1 549 ? -12.969 27.188 19.984 1 98.12 549 HIS B C 1
ATOM 9302 O O . HIS B 1 549 ? -12.266 26.938 19 1 98.12 549 HIS B O 1
ATOM 9308 N N . LEU B 1 550 ? -14.047 26.453 20.297 1 98.38 550 LEU B N 1
ATOM 9309 C CA . LEU B 1 550 ? -14.508 25.328 19.5 1 98.38 550 LEU B CA 1
ATOM 9310 C C . LEU B 1 550 ? -15.586 25.766 18.516 1 98.38 550 LEU B C 1
ATOM 9312 O O . LEU B 1 550 ? -16.469 26.547 18.875 1 98.38 550 LEU B O 1
ATOM 9316 N N . ILE B 1 551 ? -15.469 25.344 17.297 1 98.44 551 ILE B N 1
ATOM 9317 C CA . ILE B 1 551 ? -16.453 25.625 16.266 1 98.44 551 ILE B CA 1
ATOM 9318 C C . ILE B 1 551 ? -17.047 24.312 15.742 1 98.44 551 ILE B C 1
ATOM 9320 O O . ILE B 1 551 ? -16.328 23.328 15.562 1 98.44 551 ILE B O 1
ATOM 9324 N N . TYR B 1 552 ? -18.344 24.297 15.578 1 98.31 552 TYR B N 1
ATOM 9325 C CA . TYR B 1 552 ? -19.078 23.172 15.023 1 98.31 552 TYR B CA 1
ATOM 9326 C C . TYR B 1 552 ? -19.5 23.438 13.586 1 98.31 552 TYR B C 1
ATOM 9328 O O . TYR B 1 552 ? -20.688 23.625 13.297 1 98.31 552 TYR B O 1
ATOM 9336 N N . PRO B 1 553 ? -18.547 23.344 12.672 1 97.94 553 PRO B N 1
ATOM 9337 C CA . PRO B 1 553 ? -18.891 23.562 11.266 1 97.94 553 PRO B CA 1
ATOM 9338 C C . PRO B 1 553 ? -19.641 22.375 10.656 1 97.94 553 PRO B C 1
ATOM 9340 O O . PRO B 1 553 ? -19.359 21.234 11 1 97.94 553 PRO B O 1
ATOM 9343 N N . ALA B 1 554 ? -20.547 22.688 9.781 1 97.12 554 ALA B N 1
ATOM 9344 C CA . ALA B 1 554 ? -21.297 21.641 9.086 1 97.12 554 ALA B CA 1
ATOM 9345 C C . ALA B 1 554 ? -21.531 22.016 7.629 1 97.12 554 ALA B C 1
ATOM 9347 O O . ALA B 1 554 ? -22.156 23.047 7.332 1 97.12 554 ALA B O 1
ATOM 9348 N N . SER B 1 555 ? -21.125 21.188 6.766 1 96.94 555 SER B N 1
ATOM 9349 C CA . SER B 1 555 ? -21.344 21.422 5.344 1 96.94 555 SER B CA 1
ATOM 9350 C C . SER B 1 555 ? -22.797 21.172 4.961 1 96.94 555 SER B C 1
ATOM 9352 O O . SER B 1 555 ? -23.312 21.797 4.035 1 96.94 555 SER B O 1
ATOM 9354 N N . THR B 1 556 ? -23.406 20.219 5.547 1 94.25 556 THR B N 1
ATOM 9355 C CA . THR B 1 556 ? -24.828 19.906 5.438 1 94.25 556 THR B CA 1
ATOM 9356 C C . THR B 1 556 ? -25.469 19.812 6.816 1 94.25 556 THR B C 1
ATOM 9358 O O . THR B 1 556 ? -24.781 19.75 7.832 1 94.25 556 THR B O 1
ATOM 9361 N N . PRO B 1 557 ? -26.812 19.922 6.816 1 89.62 557 PRO B N 1
ATOM 9362 C CA . PRO B 1 557 ? -27.438 19.734 8.133 1 89.62 557 PRO B CA 1
ATOM 9363 C C . PRO B 1 557 ? -26.969 18.469 8.836 1 89.62 557 PRO B C 1
ATOM 9365 O O . PRO B 1 557 ? -26.828 17.422 8.203 1 89.62 557 PRO B O 1
ATOM 9368 N N . TRP B 1 558 ? -26.656 18.625 10.078 1 94.06 558 TRP B N 1
ATOM 9369 C CA . TRP B 1 558 ? -26.141 17.547 10.922 1 94.06 558 TRP B CA 1
ATOM 9370 C C . TRP B 1 558 ? -26.844 17.547 12.281 1 94.06 558 TRP B C 1
ATOM 9372 O O . TRP B 1 558 ? -27.953 18.062 12.414 1 94.06 558 TRP B O 1
ATOM 9382 N N . ARG B 1 559 ? -26.234 16.906 13.234 1 93.44 559 ARG B N 1
ATOM 9383 C CA . ARG B 1 559 ? -26.828 16.891 14.57 1 93.44 559 ARG B CA 1
ATOM 9384 C C . ARG B 1 559 ? -26.984 18.297 15.117 1 93.44 559 ARG B C 1
ATOM 9386 O O . ARG B 1 559 ? -26.078 19.125 14.969 1 93.44 559 ARG B O 1
ATOM 9393 N N . GLN B 1 560 ? -28.109 18.516 15.781 1 95.25 560 GLN B N 1
ATOM 9394 C CA . GLN B 1 560 ? -28.438 19.859 16.219 1 95.25 560 GLN B CA 1
ATOM 9395 C C . GLN B 1 560 ? -27.422 20.375 17.25 1 95.25 560 GLN B C 1
ATOM 9397 O O . GLN B 1 560 ? -27.109 21.562 17.281 1 95.25 560 GLN B O 1
ATOM 9402 N N . ARG B 1 561 ? -26.969 19.438 18.062 1 97.19 561 ARG B N 1
ATOM 9403 C CA . ARG B 1 561 ? -25.984 19.781 19.078 1 97.19 561 ARG B CA 1
ATOM 9404 C C . ARG B 1 561 ? -24.891 18.719 19.172 1 97.19 561 ARG B C 1
ATOM 9406 O O . ARG B 1 561 ? -25.156 17.531 18.953 1 97.19 561 ARG B O 1
ATOM 9413 N N . SER B 1 562 ? -23.734 19.156 19.469 1 97.31 562 SER B N 1
ATOM 9414 C CA . SER B 1 562 ? -22.641 18.219 19.734 1 97.31 562 SER B CA 1
ATOM 9415 C C . SER B 1 562 ? -22.812 17.531 21.078 1 97.31 562 SER B C 1
ATOM 9417 O O . SER B 1 562 ? -23.672 17.922 21.875 1 97.31 562 SER B O 1
ATOM 9419 N N . ASP B 1 563 ? -22.109 16.469 21.234 1 97.06 563 ASP B N 1
ATOM 9420 C CA . ASP B 1 563 ? -21.953 15.789 22.516 1 97.06 563 ASP B CA 1
ATOM 9421 C C . ASP B 1 563 ? -20.484 15.711 22.906 1 97.06 563 ASP B C 1
ATOM 9423 O O . ASP B 1 563 ? -19.859 14.656 22.797 1 97.06 563 ASP B O 1
ATOM 9427 N N . THR B 1 564 ? -19.953 16.797 23.469 1 98.25 564 THR B N 1
ATOM 9428 C CA . THR B 1 564 ? -18.516 17 23.609 1 98.25 564 THR B CA 1
ATOM 9429 C C . THR B 1 564 ? -18.094 16.875 25.062 1 98.25 564 THR B C 1
ATOM 9431 O O . THR B 1 564 ? -18.719 17.453 25.953 1 98.25 564 THR B O 1
ATOM 9434 N N . SER B 1 565 ? -17.062 16.125 25.297 1 98.56 565 SER B N 1
ATOM 9435 C CA . SER B 1 565 ? -16.453 16.016 26.609 1 98.56 565 SER B CA 1
ATOM 9436 C C . SER B 1 565 ? -15.133 16.781 26.672 1 98.56 565 SER B C 1
ATOM 9438 O O . SER B 1 565 ? -14.297 16.672 25.781 1 98.56 565 SER B O 1
ATOM 9440 N N . LEU B 1 566 ? -14.992 17.594 27.703 1 98.5 566 LEU B N 1
ATOM 9441 C CA . LEU B 1 566 ? -13.727 18.203 28.094 1 98.5 566 LEU B CA 1
ATOM 9442 C C . LEU B 1 566 ? -13.094 17.438 29.25 1 98.5 566 LEU B C 1
ATOM 9444 O O . LEU B 1 566 ? -13.602 17.469 30.375 1 98.5 566 LEU B O 1
ATOM 9448 N N . ILE B 1 567 ? -11.977 16.812 29.016 1 98.12 567 ILE B N 1
ATOM 9449 C CA . ILE B 1 567 ? -11.391 15.906 29.984 1 98.12 567 ILE B CA 1
ATOM 9450 C C . ILE B 1 567 ? -10.055 16.484 30.484 1 98.12 567 ILE B C 1
ATOM 9452 O O . ILE B 1 567 ? -9.062 16.453 29.766 1 98.12 567 ILE B O 1
ATOM 9456 N N . LEU B 1 568 ? -10.039 16.953 31.703 1 98.19 568 LEU B N 1
ATOM 9457 C CA . LEU B 1 568 ? -8.805 17.438 32.344 1 98.19 568 LEU B CA 1
ATOM 9458 C C . LEU B 1 568 ? -7.887 16.266 32.656 1 98.19 568 LEU B C 1
ATOM 9460 O O . LEU B 1 568 ? -8.281 15.352 33.406 1 98.19 568 LEU B O 1
ATOM 9464 N N . THR B 1 569 ? -6.715 16.328 32.188 1 96.94 569 THR B N 1
ATOM 9465 C CA . THR B 1 569 ? -5.801 15.195 32.25 1 96.94 569 THR B CA 1
ATOM 9466 C C . THR B 1 569 ? -4.449 15.625 32.812 1 96.94 569 THR B C 1
ATOM 9468 O O . THR B 1 569 ? -3.92 16.672 32.438 1 96.94 569 THR B O 1
ATOM 9471 N N . ARG B 1 570 ? -3.871 14.758 33.719 1 96.5 570 ARG B N 1
ATOM 9472 C CA . ARG B 1 570 ? -2.557 15.008 34.281 1 96.5 570 ARG B CA 1
ATOM 9473 C C . ARG B 1 570 ? -1.452 14.789 33.25 1 96.5 570 ARG B C 1
ATOM 9475 O O . ARG B 1 570 ? -1.686 14.188 32.219 1 96.5 570 ARG B O 1
ATOM 9482 N N . ARG B 1 571 ? -0.288 15.266 33.625 1 95.75 571 ARG B N 1
ATOM 9483 C CA . ARG B 1 571 ? 0.883 15.094 32.781 1 95.75 571 ARG B CA 1
ATOM 9484 C C . ARG B 1 571 ? 1.131 13.617 32.469 1 95.75 571 ARG B C 1
ATOM 9486 O O . ARG B 1 571 ? 1.646 13.281 31.406 1 95.75 571 ARG B O 1
ATOM 9493 N N . ASP B 1 572 ? 0.729 12.711 33.312 1 95.38 572 ASP B N 1
ATOM 9494 C CA . ASP B 1 572 ? 1.002 11.281 33.125 1 95.38 572 ASP B CA 1
ATOM 9495 C C . ASP B 1 572 ? -0.117 10.609 32.344 1 95.38 572 ASP B C 1
ATOM 9497 O O . ASP B 1 572 ? -0.095 9.391 32.125 1 95.38 572 ASP B O 1
ATOM 9501 N N . GLY B 1 573 ? -1.138 11.336 32 1 94.56 573 GLY B N 1
ATOM 9502 C CA . GLY B 1 573 ? -2.186 10.805 31.156 1 94.56 573 GLY B CA 1
ATOM 9503 C C . GLY B 1 573 ? -3.434 10.398 31.906 1 94.56 573 GLY B C 1
ATOM 9504 O O . GLY B 1 573 ? -4.426 9.984 31.312 1 94.56 573 GLY B O 1
ATOM 9505 N N . SER B 1 574 ? -3.436 10.555 33.219 1 96.38 574 SER B N 1
ATOM 9506 C CA . SER B 1 574 ? -4.59 10.148 34 1 96.38 574 SER B CA 1
ATOM 9507 C C . SER B 1 574 ? -5.641 11.25 34.062 1 96.38 574 SER B C 1
ATOM 9509 O O . SER B 1 574 ? -5.301 12.43 34.188 1 96.38 574 SER B O 1
ATOM 9511 N N . GLU B 1 575 ? -6.883 10.859 34.031 1 97.31 575 GLU B N 1
ATOM 9512 C CA . GLU B 1 575 ? -7.992 11.812 34.094 1 97.31 575 GLU B CA 1
ATOM 9513 C C . GLU B 1 575 ? -8.211 12.344 35.5 1 97.31 575 GLU B C 1
ATOM 9515 O O . GLU B 1 575 ? -8.125 11.586 36.469 1 97.31 575 GLU B O 1
ATOM 9520 N N . VAL B 1 576 ? -8.5 13.617 35.594 1 97.94 576 VAL B N 1
ATOM 9521 C CA . VAL B 1 576 ? -8.766 14.266 36.875 1 97.94 576 VAL B CA 1
ATOM 9522 C C . VAL B 1 576 ? -10.242 14.641 36.969 1 97.94 576 VAL B C 1
ATOM 9524 O O . VAL B 1 576 ? -10.883 14.43 38 1 97.94 576 VAL B O 1
ATOM 9527 N N . ALA B 1 577 ? -10.773 15.25 35.938 1 98.31 577 ALA B N 1
ATOM 9528 C CA . ALA B 1 577 ? -12.156 15.727 35.906 1 98.31 577 ALA B CA 1
ATOM 9529 C C . ALA B 1 577 ? -12.688 15.773 34.469 1 98.31 577 ALA B C 1
ATOM 9531 O O . ALA B 1 577 ? -11.914 15.789 33.5 1 98.31 577 ALA B O 1
ATOM 9532 N N . ARG B 1 578 ? -13.992 15.805 34.375 1 98.12 578 ARG B N 1
ATOM 9533 C CA . ARG B 1 578 ? -14.664 15.828 33.094 1 98.12 578 ARG B CA 1
ATOM 9534 C C . ARG B 1 578 ? -15.852 16.781 33.094 1 98.12 578 ARG B C 1
ATOM 9536 O O . ARG B 1 578 ? -16.578 16.859 34.094 1 98.12 578 ARG B O 1
ATOM 9543 N N . ARG B 1 579 ? -15.992 17.578 32.031 1 98.5 579 ARG B N 1
ATOM 9544 C CA . ARG B 1 579 ? -17.156 18.422 31.797 1 98.5 579 ARG B CA 1
ATOM 9545 C C . ARG B 1 579 ? -17.828 18.062 30.469 1 98.5 579 ARG B C 1
ATOM 9547 O O . ARG B 1 579 ? -17.141 17.719 29.5 1 98.5 579 ARG B O 1
ATOM 9554 N N . HIS B 1 580 ? -19.109 18.156 30.484 1 98.19 580 HIS B N 1
ATOM 9555 C CA . HIS B 1 580 ? -19.875 17.906 29.266 1 98.19 580 HIS B CA 1
ATOM 9556 C C . HIS B 1 580 ? -20.438 19.219 28.703 1 98.19 580 HIS B C 1
ATOM 9558 O O . HIS B 1 580 ? -21.062 19.984 29.422 1 98.19 580 HIS B O 1
ATOM 9564 N N . VAL B 1 581 ? -20.156 19.453 27.406 1 97.88 581 VAL B N 1
ATOM 9565 C CA . VAL B 1 581 ? -20.641 20.672 26.75 1 97.88 581 VAL B CA 1
ATOM 9566 C C . VAL B 1 581 ? -21.406 20.281 25.484 1 97.88 581 VAL B C 1
ATOM 9568 O O . VAL B 1 581 ? -21.094 19.281 24.844 1 97.88 581 VAL B O 1
ATOM 9571 N N . ARG B 1 582 ? -22.422 21.062 25.172 1 98 582 ARG B N 1
ATOM 9572 C CA . ARG B 1 582 ? -23.203 20.906 23.938 1 98 582 ARG B CA 1
ATOM 9573 C C . ARG B 1 582 ? -23.109 22.172 23.094 1 98 582 ARG B C 1
ATOM 9575 O O . ARG B 1 582 ? -23.453 23.266 23.547 1 98 582 ARG B O 1
ATOM 9582 N N . ILE B 1 583 ? -22.672 22.031 21.938 1 98.31 583 ILE B N 1
ATOM 9583 C CA . ILE B 1 583 ? -22.5 23.156 21.016 1 98.31 583 ILE B CA 1
ATOM 9584 C C . ILE B 1 583 ? -23.5 23.031 19.875 1 98.31 583 ILE B C 1
ATOM 9586 O O . ILE B 1 583 ? -23.641 21.969 19.266 1 98.31 583 ILE B O 1
ATOM 9590 N N . ALA B 1 584 ? -24.234 24.125 19.594 1 98.12 584 ALA B N 1
ATOM 9591 C CA . ALA B 1 584 ? -25.203 24.109 18.5 1 98.12 584 ALA B CA 1
ATOM 9592 C C . ALA B 1 584 ? -24.516 23.906 17.156 1 98.12 584 ALA B C 1
ATOM 9594 O O . ALA B 1 584 ? -23.422 24.422 16.938 1 98.12 584 ALA B O 1
ATOM 9595 N N . CYS B 1 585 ? -25.188 23.125 16.266 1 97.38 585 CYS B N 1
ATOM 9596 C CA . CYS B 1 585 ? -24.672 23.016 14.898 1 97.38 585 CYS B CA 1
ATOM 9597 C C . CYS B 1 585 ? -24.5 24.406 14.273 1 97.38 585 CYS B C 1
ATOM 9599 O O . CYS B 1 585 ? -25.391 25.234 14.352 1 97.38 585 CYS B O 1
ATOM 9601 N N . SER B 1 586 ? -23.328 24.672 13.672 1 98 586 SER B N 1
ATOM 9602 C CA . SER B 1 586 ? -22.922 25.984 13.148 1 98 586 SER B CA 1
ATOM 9603 C C . SER B 1 586 ? -22.703 26.984 14.281 1 98 586 SER B C 1
ATOM 9605 O O . SER B 1 586 ? -22.672 28.188 14.047 1 98 586 SER B O 1
ATOM 9607 N N . GLY B 1 587 ? -22.609 26.484 15.438 1 98.44 587 GLY B N 1
ATOM 9608 C CA . GLY B 1 587 ? -22.281 27.344 16.578 1 98.44 587 GLY B CA 1
ATOM 9609 C C . GLY B 1 587 ? -20.828 27.219 17.016 1 98.44 587 GLY B C 1
ATOM 9610 O O . GLY B 1 587 ? -20 26.641 16.297 1 98.44 587 GLY B O 1
ATOM 9611 N N . SER B 1 588 ? -20.562 27.844 18.141 1 98.62 588 SER B N 1
ATOM 9612 C CA . SER B 1 588 ? -19.219 27.812 18.719 1 98.62 588 SER B CA 1
ATOM 9613 C C . SER B 1 588 ? -19.281 27.875 20.25 1 98.62 588 SER B C 1
ATOM 9615 O O . SER B 1 588 ? -20.328 28.172 20.828 1 98.62 588 SER B O 1
ATOM 9617 N N . TYR B 1 589 ? -18.25 27.531 20.844 1 98.44 589 TYR B N 1
ATOM 9618 C CA . TYR B 1 589 ? -18.125 27.562 22.297 1 98.44 589 TYR B CA 1
ATOM 9619 C C . TYR B 1 589 ? -16.75 28.047 22.719 1 98.44 589 TYR B C 1
ATOM 9621 O O . TYR B 1 589 ? -15.734 27.406 22.391 1 98.44 589 TYR B O 1
ATOM 9629 N N . ARG B 1 590 ? -16.719 29.125 23.391 1 97.88 590 ARG B N 1
ATOM 9630 C CA . ARG B 1 590 ? -15.477 29.688 23.922 1 97.88 590 ARG B CA 1
ATOM 9631 C C . ARG B 1 590 ? -15.375 29.453 25.422 1 97.88 590 ARG B C 1
ATOM 9633 O O . ARG B 1 590 ? -16.328 29.703 26.172 1 97.88 590 ARG B O 1
ATOM 9640 N N . PHE B 1 591 ? -14.227 28.969 25.859 1 97.06 591 PHE B N 1
ATOM 9641 C CA . PHE B 1 591 ? -14.078 28.766 27.297 1 97.06 591 PHE B CA 1
ATOM 9642 C C . PHE B 1 591 ? -12.625 28.969 27.719 1 97.06 591 PHE B C 1
ATOM 9644 O O . PHE B 1 591 ? -11.727 29 26.875 1 97.06 591 PHE B O 1
ATOM 9651 N N . GLN B 1 592 ? -12.461 29.219 28.938 1 96.44 592 GLN B N 1
ATOM 9652 C CA . GLN B 1 592 ? -11.164 29.234 29.609 1 96.44 592 GLN B CA 1
ATOM 9653 C C . GLN B 1 592 ? -11.039 28.062 30.578 1 96.44 592 GLN B C 1
ATOM 9655 O O . GLN B 1 592 ? -12.008 27.719 31.266 1 96.44 592 GLN B O 1
ATOM 9660 N N . VAL B 1 593 ? -9.883 27.5 30.641 1 96.94 593 VAL B N 1
ATOM 9661 C CA . VAL B 1 593 ? -9.68 26.297 31.453 1 96.94 593 VAL B CA 1
ATOM 9662 C C . VAL B 1 593 ? -9.883 26.641 32.938 1 96.94 593 VAL B C 1
ATOM 9664 O O . VAL B 1 593 ? -10.523 25.891 33.656 1 96.94 593 VAL B O 1
ATOM 9667 N N . GLY B 1 594 ? -9.453 27.781 33.375 1 94.75 594 GLY B N 1
ATOM 9668 C CA . GLY B 1 594 ? -9.578 28.203 34.75 1 94.75 594 GLY B CA 1
ATOM 9669 C C . GLY B 1 594 ? -11.008 28.438 35.188 1 94.75 594 GLY B C 1
ATOM 9670 O O . GLY B 1 594 ? -11.328 28.375 36.375 1 94.75 594 GLY B O 1
ATOM 9671 N N . ASP B 1 595 ? -11.906 28.812 34.25 1 95.25 595 ASP B N 1
ATOM 9672 C CA . ASP B 1 595 ? -13.32 29.031 34.531 1 95.25 595 ASP B CA 1
ATOM 9673 C C . ASP B 1 595 ? -14.109 27.734 34.438 1 95.25 595 ASP B C 1
ATOM 9675 O O . ASP B 1 595 ? -15.219 27.625 35 1 95.25 595 ASP B O 1
ATOM 9679 N N . THR B 1 596 ? -13.586 26.781 33.781 1 97.31 596 THR B N 1
ATOM 9680 C CA . THR B 1 596 ? -14.297 25.547 33.469 1 97.31 596 THR B CA 1
ATOM 9681 C C . THR B 1 596 ? -14.07 24.516 34.562 1 97.31 596 THR B C 1
ATOM 9683 O O . THR B 1 596 ? -14.992 23.766 34.906 1 97.31 596 THR B O 1
ATOM 9686 N N . PHE B 1 597 ? -12.883 24.438 35.062 1 97.25 597 PHE B N 1
ATOM 9687 C CA . PHE B 1 597 ? -12.539 23.516 36.156 1 97.25 597 PHE B CA 1
ATOM 9688 C C . PHE B 1 597 ? -12.227 24.281 37.438 1 97.25 597 PHE B C 1
ATOM 9690 O O . PHE B 1 597 ? -11.727 25.406 37.406 1 97.25 597 PHE B O 1
ATOM 9697 N N . ASP B 1 598 ? -12.5 23.703 38.562 1 95.62 598 ASP B N 1
ATOM 9698 C CA . ASP B 1 598 ? -12.297 24.438 39.812 1 95.62 598 ASP B CA 1
ATOM 9699 C C . ASP B 1 598 ? -10.836 24.391 40.25 1 95.62 598 ASP B C 1
ATOM 9701 O O . ASP B 1 598 ? -10.039 23.641 39.656 1 95.62 598 ASP B O 1
ATOM 9705 N N . ALA B 1 599 ? -10.562 25.172 41.25 1 94.44 599 ALA B N 1
ATOM 9706 C CA . ALA B 1 599 ? -9.18 25.359 41.688 1 94.44 599 ALA B CA 1
ATOM 9707 C C . ALA B 1 599 ? -8.602 24.047 42.219 1 94.44 599 ALA B C 1
ATOM 9709 O O . ALA B 1 599 ? -7.41 23.766 42.031 1 94.44 599 ALA B O 1
ATOM 9710 N N . ALA B 1 600 ? -9.352 23.281 42.906 1 96.69 600 ALA B N 1
ATOM 9711 C CA . ALA B 1 600 ? -8.883 22 43.469 1 96.69 600 ALA B CA 1
ATOM 9712 C C . ALA B 1 600 ? -8.531 21.016 42.344 1 96.69 600 ALA B C 1
ATOM 9714 O O . ALA B 1 600 ? -7.531 20.312 42.438 1 96.69 600 ALA B O 1
ATOM 9715 N N . GLU B 1 601 ? -9.375 20.953 41.344 1 96.88 601 GLU B N 1
ATOM 9716 C CA . GLU B 1 601 ? -9.141 20.094 40.188 1 96.88 601 GLU B CA 1
ATOM 9717 C C . GLU B 1 601 ? -7.871 20.5 39.469 1 96.88 601 GLU B C 1
ATOM 9719 O O . GLU B 1 601 ? -7.082 19.641 39.062 1 96.88 601 GLU B O 1
ATOM 9724 N N . LEU B 1 602 ? -7.703 21.75 39.281 1 96.38 602 LEU B N 1
ATOM 9725 C CA . LEU B 1 602 ? -6.531 22.266 38.562 1 96.38 602 LEU B CA 1
ATOM 9726 C C . LEU B 1 602 ? -5.258 21.984 39.344 1 96.38 602 LEU B C 1
ATOM 9728 O O . LEU B 1 602 ? -4.215 21.688 38.781 1 96.38 602 LEU B O 1
ATOM 9732 N N . ARG B 1 603 ? -5.348 22.141 40.656 1 95.56 603 ARG B N 1
ATOM 9733 C CA . ARG B 1 603 ? -4.207 21.812 41.5 1 95.56 603 ARG B CA 1
ATOM 9734 C C . ARG B 1 603 ? -3.873 20.328 41.406 1 95.56 603 ARG B C 1
ATOM 9736 O O . ARG B 1 603 ? -2.699 19.953 41.344 1 95.56 603 ARG B O 1
ATOM 9743 N N . GLU B 1 604 ? -4.898 19.562 41.406 1 96.81 604 GLU B N 1
ATOM 9744 C CA . GLU B 1 604 ? -4.699 18.125 41.312 1 96.81 604 GLU B CA 1
ATOM 9745 C C . GLU B 1 604 ? -4.078 17.75 39.969 1 96.81 604 GLU B C 1
ATOM 9747 O O . GLU B 1 604 ? -3.217 16.875 39.906 1 96.81 604 GLU B O 1
ATOM 9752 N N . ALA B 1 605 ? -4.539 18.344 38.844 1 96.19 605 ALA B N 1
ATOM 9753 C CA . ALA B 1 605 ? -3.988 18.078 37.5 1 96.19 605 ALA B CA 1
ATOM 9754 C C . ALA B 1 605 ? -2.504 18.422 37.438 1 96.19 605 ALA B C 1
ATOM 9756 O O . ALA B 1 605 ? -1.719 17.719 36.812 1 96.19 605 ALA B O 1
ATOM 9757 N N . GLY B 1 606 ? -2.145 19.562 38.156 1 94.56 606 GLY B N 1
ATOM 9758 C CA . GLY B 1 606 ? -0.743 19.938 38.281 1 94.56 606 GLY B CA 1
ATOM 9759 C C . GLY B 1 606 ? -0.195 20.594 37.031 1 94.56 606 GLY B C 1
ATOM 9760 O O . GLY B 1 606 ? -0.94 20.859 36.094 1 94.56 606 GLY B O 1
ATOM 9761 N N . PRO B 1 607 ? 1.112 20.859 37 1 93.25 607 PRO B N 1
ATOM 9762 C CA . PRO B 1 607 ? 1.754 21.484 35.812 1 93.25 607 PRO B CA 1
ATOM 9763 C C . PRO B 1 607 ? 1.759 20.562 34.594 1 93.25 607 PRO B C 1
ATOM 9765 O O . PRO B 1 607 ? 1.871 19.344 34.75 1 93.25 607 PRO B O 1
ATOM 9768 N N . ASP B 1 608 ? 1.656 21.172 33.469 1 94.69 608 ASP B N 1
ATOM 9769 C CA . ASP B 1 608 ? 1.734 20.5 32.188 1 94.69 608 ASP B CA 1
ATOM 9770 C C . ASP B 1 608 ? 0.564 19.531 32 1 94.69 608 ASP B C 1
ATOM 9772 O O . ASP B 1 608 ? 0.712 18.484 31.375 1 94.69 608 ASP B O 1
ATOM 9776 N N . ALA B 1 609 ? -0.527 19.828 32.625 1 96.12 609 ALA B N 1
ATOM 9777 C CA . ALA B 1 609 ? -1.781 19.125 32.344 1 96.12 609 ALA B CA 1
ATOM 9778 C C . ALA B 1 609 ? -2.311 19.516 30.969 1 96.12 609 ALA B C 1
ATOM 9780 O O . ALA B 1 609 ? -1.769 20.406 30.312 1 96.12 609 ALA B O 1
ATOM 9781 N N . HIS B 1 610 ? -3.279 18.766 30.516 1 96.12 610 HIS B N 1
ATOM 9782 C CA . HIS B 1 610 ? -3.967 19.141 29.297 1 96.12 610 HIS B CA 1
ATOM 9783 C C . HIS B 1 610 ? -5.449 18.797 29.359 1 96.12 610 HIS B C 1
ATOM 9785 O O . HIS B 1 610 ? -5.883 18.094 30.266 1 96.12 610 HIS B O 1
ATOM 9791 N N . VAL B 1 611 ? -6.211 19.344 28.484 1 97.06 611 VAL B N 1
ATOM 9792 C CA . VAL B 1 611 ? -7.613 18.984 28.312 1 97.06 611 VAL B CA 1
ATOM 9793 C C . VAL B 1 611 ? -7.797 18.219 27 1 97.06 611 VAL B C 1
ATOM 9795 O O . VAL B 1 611 ? -7.473 18.734 25.938 1 97.06 611 VAL B O 1
ATOM 9798 N N . LEU B 1 612 ? -8.258 17 27.125 1 96.31 612 LEU B N 1
ATOM 9799 C CA . LEU B 1 612 ? -8.664 16.266 25.938 1 96.31 612 LEU B CA 1
ATOM 9800 C C . LEU B 1 612 ? -10.094 16.609 25.531 1 96.31 612 LEU B C 1
ATOM 9802 O O . LEU B 1 612 ? -11.016 16.5 26.344 1 96.31 612 LEU B O 1
ATOM 9806 N N . ILE B 1 613 ? -10.273 17.094 24.344 1 97.31 613 ILE B N 1
ATOM 9807 C CA . ILE B 1 613 ? -11.609 17.328 23.797 1 97.31 613 ILE B CA 1
ATOM 9808 C C . ILE B 1 613 ? -12.047 16.156 22.938 1 97.31 613 ILE B C 1
ATOM 9810 O O . ILE B 1 613 ? -11.445 15.859 21.906 1 97.31 613 ILE B O 1
ATOM 9814 N N . ARG B 1 614 ? -13.109 15.5 23.391 1 96.56 614 ARG B N 1
ATOM 9815 C CA . ARG B 1 614 ? -13.539 14.273 22.734 1 96.56 614 ARG B CA 1
ATOM 9816 C C . ARG B 1 614 ? -15.016 14.344 22.359 1 96.56 614 ARG B C 1
ATOM 9818 O O . ARG B 1 614 ? -15.852 14.758 23.172 1 96.56 614 ARG B O 1
ATOM 9825 N N . ASP B 1 615 ? -15.328 14.078 21.141 1 95.88 615 ASP B N 1
ATOM 9826 C CA . ASP B 1 615 ? -16.703 13.984 20.641 1 95.88 615 ASP B CA 1
ATOM 9827 C C . ASP B 1 615 ? -16.812 12.922 19.547 1 95.88 615 ASP B C 1
ATOM 9829 O O . ASP B 1 615 ? -16.125 13 18.516 1 95.88 615 ASP B O 1
ATOM 9833 N N . THR B 1 616 ? -17.656 11.961 19.672 1 92.38 616 THR B N 1
ATOM 9834 C CA . THR B 1 616 ? -17.797 10.891 18.688 1 92.38 616 THR B CA 1
ATOM 9835 C C . THR B 1 616 ? -19 11.133 17.781 1 92.38 616 THR B C 1
ATOM 9837 O O . THR B 1 616 ? -19.359 10.273 16.984 1 92.38 616 THR B O 1
ATOM 9840 N N . THR B 1 617 ? -19.625 12.32 17.906 1 91.94 617 THR B N 1
ATOM 9841 C CA . THR B 1 617 ? -20.859 12.555 17.172 1 91.94 617 THR B CA 1
ATOM 9842 C C . THR B 1 617 ? -20.625 13.594 16.062 1 91.94 617 THR B C 1
ATOM 9844 O O . THR B 1 617 ? -21.453 13.742 15.164 1 91.94 617 THR B O 1
ATOM 9847 N N . CYS B 1 618 ? -19.531 14.32 16.188 1 94.12 618 CYS B N 1
ATOM 9848 C CA . CYS B 1 618 ? -19.266 15.344 15.188 1 94.12 618 CYS B CA 1
ATOM 9849 C C . CYS B 1 618 ? -17.781 15.703 15.164 1 94.12 618 CYS B C 1
ATOM 9851 O O . CYS B 1 618 ? -17.031 15.328 16.062 1 94.12 618 CYS B O 1
ATOM 9853 N N . ARG B 1 619 ? -17.469 16.375 14.141 1 95.62 619 ARG B N 1
ATOM 9854 C CA . ARG B 1 619 ? -16.125 16.938 14.008 1 95.62 619 ARG B CA 1
ATOM 9855 C C . ARG B 1 619 ? -16.125 18.422 14.336 1 95.62 619 ARG B C 1
ATOM 9857 O O . ARG B 1 619 ? -16.75 19.219 13.641 1 95.62 619 ARG B O 1
ATOM 9864 N N . LEU B 1 620 ? -15.469 18.703 15.359 1 97.12 620 LEU B N 1
ATOM 9865 C CA . LEU B 1 620 ? -15.266 20.094 15.75 1 97.12 620 LEU B CA 1
ATOM 9866 C C . LEU B 1 620 ? -13.906 20.594 15.266 1 97.12 620 LEU B C 1
ATOM 9868 O O . LEU B 1 620 ? -13 19.797 15 1 97.12 620 LEU B O 1
ATOM 9872 N N . PHE B 1 621 ? -13.898 21.844 15.094 1 96.69 621 PHE B N 1
ATOM 9873 C CA . PHE B 1 621 ? -12.633 22.516 14.828 1 96.69 621 PHE B CA 1
ATOM 9874 C C . PHE B 1 621 ? -12.25 23.438 15.984 1 96.69 621 PHE B C 1
ATOM 9876 O O . PHE B 1 621 ? -13.078 24.203 16.484 1 96.69 621 PHE B O 1
ATOM 9883 N N . GLY B 1 622 ? -11.008 23.312 16.391 1 96.62 622 GLY B N 1
ATOM 9884 C CA . GLY B 1 622 ? -10.633 24.031 17.609 1 96.62 622 GLY B CA 1
ATOM 9885 C C . GLY B 1 622 ? -9.477 24.984 17.391 1 96.62 622 GLY B C 1
ATOM 9886 O O . GLY B 1 622 ? -8.555 24.688 16.641 1 96.62 622 GLY B O 1
ATOM 9887 N N . TYR B 1 623 ? -9.617 26.125 18.047 1 97.44 623 TYR B N 1
ATOM 9888 C CA . TYR B 1 623 ? -8.531 27.078 18.234 1 97.44 623 TYR B CA 1
ATOM 9889 C C . TYR B 1 623 ? -8.156 27.188 19.703 1 97.44 623 TYR B C 1
ATOM 9891 O O . TYR B 1 623 ? -9.016 27.062 20.578 1 97.44 623 TYR B O 1
ATOM 9899 N N . HIS B 1 624 ? -6.91 27.344 19.922 1 95.62 624 HIS B N 1
ATOM 9900 C CA . HIS B 1 624 ? -6.453 27.406 21.297 1 95.62 624 HIS B CA 1
ATOM 9901 C C . HIS B 1 624 ? -5.414 28.516 21.484 1 95.62 624 HIS B C 1
ATOM 9903 O O . HIS B 1 624 ? -4.789 28.953 20.516 1 95.62 624 HIS B O 1
ATOM 9909 N N . GLY B 1 625 ? -5.305 28.969 22.75 1 94.56 625 GLY B N 1
ATOM 9910 C CA . GLY B 1 625 ? -4.285 29.953 23.062 1 94.56 625 GLY B CA 1
ATOM 9911 C C . GLY B 1 625 ? -4.062 30.125 24.547 1 94.56 625 GLY B C 1
ATOM 9912 O O . GLY B 1 625 ? -4.676 29.422 25.359 1 94.56 625 GLY B O 1
ATOM 9913 N N . LEU B 1 626 ? -3.084 30.859 24.828 1 96.19 626 LEU B N 1
ATOM 9914 C CA . LEU B 1 626 ? -2.762 31.328 26.172 1 96.19 626 LEU B CA 1
ATOM 9915 C C . LEU B 1 626 ? -2.98 32.844 26.297 1 96.19 626 LEU B C 1
ATOM 9917 O O . LEU B 1 626 ? -2.908 33.562 25.297 1 96.19 626 LEU B O 1
ATOM 9921 N N . ILE B 1 627 ? -3.328 33.281 27.469 1 96.12 627 ILE B N 1
ATOM 9922 C CA . ILE B 1 627 ? -3.576 34.688 27.609 1 96.12 627 ILE B CA 1
ATOM 9923 C C . ILE B 1 627 ? -3.129 35.156 28.984 1 96.12 627 ILE B C 1
ATOM 9925 O O . ILE B 1 627 ? -3.316 34.469 29.984 1 96.12 627 ILE B O 1
ATOM 9929 N N . ARG B 1 628 ? -2.406 36.219 29.016 1 94.31 628 ARG B N 1
ATOM 9930 C CA . ARG B 1 628 ? -2.127 37.031 30.188 1 94.31 628 ARG B CA 1
ATOM 9931 C C . ARG B 1 628 ? -2.912 38.344 30.125 1 94.31 628 ARG B C 1
ATOM 9933 O O . ARG B 1 628 ? -2.615 39.219 29.312 1 94.31 628 ARG B O 1
ATOM 9940 N N . ASP B 1 629 ? -3.783 38.562 31.031 1 90.75 629 ASP B N 1
ATOM 9941 C CA . ASP B 1 629 ? -4.707 39.688 30.953 1 90.75 629 ASP B CA 1
ATOM 9942 C C . ASP B 1 629 ? -4.027 40.969 31.406 1 90.75 629 ASP B C 1
ATOM 9944 O O . ASP B 1 629 ? -2.986 40.938 32.062 1 90.75 629 ASP B O 1
ATOM 9948 N N . GLY B 1 630 ? -4.668 42.062 31.016 1 89.75 630 GLY B N 1
ATOM 9949 C CA . GLY B 1 630 ? -4.207 43.375 31.438 1 89.75 630 GLY B CA 1
ATOM 9950 C C . GLY B 1 630 ? -3.625 44.188 30.312 1 89.75 630 GLY B C 1
ATOM 9951 O O . GLY B 1 630 ? -3.344 43.656 29.234 1 89.75 630 GLY B O 1
ATOM 9952 N N . ARG B 1 631 ? -3.379 45.438 30.547 1 90 631 ARG B N 1
ATOM 9953 C CA . ARG B 1 631 ? -2.898 46.406 29.547 1 90 631 ARG B CA 1
ATOM 9954 C C . ARG B 1 631 ? -1.507 46.031 29.062 1 90 631 ARG B C 1
ATOM 9956 O O . ARG B 1 631 ? -1.147 46.312 27.906 1 90 631 ARG B O 1
ATOM 9963 N N . GLU B 1 632 ? -0.787 45.344 29.906 1 89.75 632 GLU B N 1
ATOM 9964 C CA . GLU B 1 632 ? 0.555 44.938 29.516 1 89.75 632 GLU B CA 1
ATOM 9965 C C . GLU B 1 632 ? 0.578 43.438 29.125 1 89.75 632 GLU B C 1
ATOM 9967 O O . GLU B 1 632 ? 1.641 42.906 28.844 1 89.75 632 GLU B O 1
ATOM 9972 N N . GLY B 1 633 ? -0.566 42.875 29.094 1 92.81 633 GLY B N 1
ATOM 9973 C CA . GLY B 1 633 ? -0.663 41.469 28.828 1 92.81 633 GLY B CA 1
ATOM 9974 C C . GLY B 1 633 ? -0.476 41.094 27.359 1 92.81 633 GLY B C 1
ATOM 9975 O O . GLY B 1 633 ? -0.065 41.969 26.562 1 92.81 633 GLY B O 1
ATOM 9976 N N . ALA B 1 634 ? -0.592 39.875 27.031 1 95.5 634 ALA B N 1
ATOM 9977 C CA . ALA B 1 634 ? -0.461 39.312 25.688 1 95.5 634 ALA B CA 1
ATOM 9978 C C . ALA B 1 634 ? -1.298 38.031 25.547 1 95.5 634 ALA B C 1
ATOM 9980 O O . ALA B 1 634 ? -1.801 37.5 26.531 1 95.5 634 ALA B O 1
ATOM 9981 N N . PHE B 1 635 ? -1.5 37.656 24.359 1 96 635 PHE B N 1
ATOM 9982 C CA . PHE B 1 635 ? -2.193 36.406 24.125 1 96 635 PHE B CA 1
ATOM 9983 C C . PHE B 1 635 ? -1.608 35.656 22.922 1 96 635 PHE B C 1
ATOM 9985 O O . PHE B 1 635 ? -0.904 36.281 22.109 1 96 635 PHE B O 1
ATOM 9992 N N . ALA B 1 636 ? -1.741 34.406 22.906 1 96.06 636 ALA B N 1
ATOM 9993 C CA . ALA B 1 636 ? -1.317 33.531 21.828 1 96.06 636 ALA B CA 1
ATOM 9994 C C . ALA B 1 636 ? -2.506 32.75 21.234 1 96.06 636 ALA B C 1
ATOM 9996 O O . ALA B 1 636 ? -3.486 32.5 21.938 1 96.06 636 ALA B O 1
ATOM 9997 N N . LEU B 1 637 ? -2.395 32.438 19.938 1 96.38 637 LEU B N 1
ATOM 9998 C CA . LEU B 1 637 ? -3.504 31.75 19.281 1 96.38 637 LEU B CA 1
ATOM 9999 C C . LEU B 1 637 ? -3.008 30.906 18.094 1 96.38 637 LEU B C 1
ATOM 10001 O O . LEU B 1 637 ? -2.16 31.375 17.328 1 96.38 637 LEU B O 1
ATOM 10005 N N . ASP B 1 638 ? -3.521 29.719 17.984 1 96.62 638 ASP B N 1
ATOM 10006 C CA . ASP B 1 638 ? -3.373 28.875 16.797 1 96.62 638 ASP B CA 1
ATOM 10007 C C . ASP B 1 638 ? -4.5 27.844 16.719 1 96.62 638 ASP B C 1
ATOM 10009 O O . ASP B 1 638 ? -5.293 27.703 17.641 1 96.62 638 ASP B O 1
ATOM 10013 N N . HIS B 1 639 ? -4.629 27.297 15.562 1 94.81 639 HIS B N 1
ATOM 10014 C CA . HIS B 1 639 ? -5.613 26.219 15.477 1 94.81 639 HIS B CA 1
ATOM 10015 C C . HIS B 1 639 ? -5.086 24.938 16.109 1 94.81 639 HIS B C 1
ATOM 10017 O O . HIS B 1 639 ? -3.877 24.781 16.297 1 94.81 639 HIS B O 1
ATOM 10023 N N . MET B 1 640 ? -6.008 24.047 16.484 1 91.06 640 MET B N 1
ATOM 10024 C CA . MET B 1 640 ? -5.641 22.828 17.188 1 91.06 640 MET B CA 1
ATOM 10025 C C . MET B 1 640 ? -5.371 21.688 16.219 1 91.06 640 MET B C 1
ATOM 10027 O O . MET B 1 640 ? -5.852 21.719 15.086 1 91.06 640 MET B O 1
ATOM 10031 N N . PHE B 1 641 ? -4.555 20.844 16.703 1 77.75 641 PHE B N 1
ATOM 10032 C CA . PHE B 1 641 ? -4.402 19.578 15.969 1 77.75 641 PHE B CA 1
ATOM 10033 C C . PHE B 1 641 ? -4.965 18.422 16.766 1 77.75 641 PHE B C 1
ATOM 10035 O O . PHE B 1 641 ? -5.137 18.516 17.984 1 77.75 641 PHE B O 1
ATOM 10042 N N . GLY B 1 642 ? -5.445 17.422 16.047 1 75.44 642 GLY B N 1
ATOM 10043 C CA . GLY B 1 642 ? -5.965 16.219 16.672 1 75.44 642 GLY B CA 1
ATOM 10044 C C . GLY B 1 642 ? -5.055 15.023 16.516 1 75.44 642 GLY B C 1
ATOM 10045 O O . GLY B 1 642 ? -4.07 15.078 15.773 1 75.44 642 GLY B O 1
ATOM 10046 N N . PHE B 1 643 ? -5.254 14.016 17.531 1 67.62 643 PHE B N 1
ATOM 10047 C CA . PHE B 1 643 ? -4.637 12.695 17.484 1 67.62 643 PHE B CA 1
ATOM 10048 C C . PHE B 1 643 ? -5.539 11.703 16.75 1 67.62 643 PHE B C 1
ATOM 10050 O O . PHE B 1 643 ? -6.762 11.852 16.75 1 67.62 643 PHE B O 1
#

pLDDT: mean 94.73, std 5.02, range [57.16, 98.81]

Secondary structure (DSSP, 8-state):
-------EETTTEE-HHHHHHH-HHHHHHHHHHHHHHHHH--EEEE-SSS-HHHHHHHS--TTS-EEEEEESBGGGTTSEETTEE-EEGGGGGG---SEEEE--SSTHHHHHHHGGGSPTTPEEEESGGGSPPGGG-S-TT-TT-GGGGEEEEEEEEEETTEEEEEEEE-TTGGGT-SS-EEEEEEE-TTS-EEEEEEEE--STT-EEEEEHHHHHHHHTPPPEEEEEEEEEET--S-S---EEEEEEESSTT-EEEEEE---S--SEEEEEEPPPTTEEEEEEEE--SSSPBPTT--EEEETT-GGG-EE----B-TT-EEEEEHHHH-TT--TT-EEEEE-TTSSSS-EEEEEE--TTSPPEEEEE--EEPBSS----TTGGGGHHHHTT-EEEEEEE--TTTEEEEEEEE--BTT--EEEEEEEEEETTS-EEEEEEEEEEETT----EEHHHHHTT---TTS-EEEEEEE-TTT-----S--EEEEEEEETTT--EEEEEEE-EE-S-S-BBTTBS--SSSSSPP--EEEEEEPPSSTTSEEEEEEE---SS---SB--EEEEEE-TTS-EEEEEEE--BTT-EEEEEHHHHS-HHHHHHH-TT-EEEEEESS---EEEEEEEE-STT-EE--EE--B-/-------EETTTEE-HHHHHHH-HHHHHHHHHHHHHHHHH--EEEE-SSS-HHHHHHHS--TTS-EEEEEESBGGGTTSEETTEE-EEGGGGGG---SEEEE--SSTHHHHHHHGGGSPTTPEEEESGGGSPPGGG-S-TT-TT-GGGGEEEEEEEEEETTEEEEEEEE-TTGGGT-SS-EEEEEEE-TTS-EEEEEEEE--STT-EEEEEHHHHHHHHT---EEEEEEEEEET--S-S---EEEEEE-SSTT-EEEEEE---S--SEEEEEEPPPTTEEEEEEEE--SSSPBPTT--EEEETT-GGG-EE----B-TT-EEEEEHHHH-TT--TT-EEEEE-TTSSSS-EEEEEE--TTSPPEEEEE--EEPBSS----TTGGGGHHHHTT-EEEEEEE--TTTEEEEEEEE--BTT--EEEEEEEEEETTS-EEEEEEEEEEETT----EEHHHHHTT---TTS-EEEEEEE-TTT-----S--EEEEEEEETTT--EEEEEEE-EE-S-S-BBTTBS--SSSSSPP--EEEEEEPPSSTTSEEEEEEE---SS---SB--EEEEEE-TTS-EEEEEEE--BTT-EEEEEHHHHS-HHHHHHH-TT-EEEEEESS---EEEEEEEE-STT-EE--EE--B-